Protein AF-0000000083610630 (afdb_homodimer)

Structure (mmCIF, N/CA/C/O backbone):
data_AF-0000000083610630-model_v1
#
loop_
_entity.id
_entity.type
_entity.pdbx_description
1 polymer 'Protein arginine N-methyltransferase'
#
loop_
_atom_site.group_PDB
_atom_site.id
_atom_site.type_symbol
_atom_site.label_atom_id
_atom_site.label_alt_id
_atom_site.label_comp_id
_atom_site.label_asym_id
_atom_site.label_entity_id
_atom_site.label_seq_id
_atom_site.pdbx_PDB_ins_code
_atom_site.Cartn_x
_atom_site.Cartn_y
_atom_site.Cartn_z
_atom_site.occupancy
_atom_site.B_iso_or_equiv
_atom_site.auth_seq_id
_atom_site.auth_comp_id
_atom_site.auth_asym_id
_atom_site.auth_atom_id
_atom_site.pdbx_PDB_model_num
ATOM 1 N N . MET A 1 1 ? 24.766 -18.203 -14.469 1 59.94 1 MET A N 1
ATOM 2 C CA . MET A 1 1 ? 26.031 -17.547 -14.117 1 59.94 1 MET A CA 1
ATOM 3 C C . MET A 1 1 ? 27.219 -18.344 -14.656 1 59.94 1 MET A C 1
ATOM 5 O O . MET A 1 1 ? 27.203 -19.578 -14.656 1 59.94 1 MET A O 1
ATOM 9 N N . GLU A 1 2 ? 28.125 -17.578 -15.344 1 66.38 2 GLU A N 1
ATOM 10 C CA . GLU A 1 2 ? 29.359 -18.203 -15.805 1 66.38 2 GLU A CA 1
ATOM 11 C C . GLU A 1 2 ? 30.391 -18.266 -14.688 1 66.38 2 GLU A C 1
ATOM 13 O O . GLU A 1 2 ? 30.438 -17.391 -13.82 1 66.38 2 GLU A O 1
ATOM 18 N N . ALA A 1 3 ? 31.031 -19.375 -14.641 1 68 3 ALA A N 1
ATOM 19 C CA . ALA A 1 3 ? 32.062 -19.578 -13.633 1 68 3 ALA A CA 1
ATOM 20 C C . ALA A 1 3 ? 32.969 -18.359 -13.516 1 68 3 ALA A C 1
ATOM 22 O O . ALA A 1 3 ? 33.406 -18 -12.422 1 68 3 ALA A O 1
ATOM 23 N N . LYS A 1 4 ? 33.125 -17.672 -14.602 1 73.62 4 LYS A N 1
ATOM 24 C CA . LYS A 1 4 ? 34.031 -16.531 -14.641 1 73.62 4 LYS A CA 1
ATOM 25 C C . LYS A 1 4 ? 33.469 -15.367 -13.828 1 73.62 4 LYS A C 1
ATOM 27 O O . LYS A 1 4 ? 34.219 -14.461 -13.453 1 73.62 4 LYS A O 1
ATOM 32 N N . ASN A 1 5 ? 32.281 -15.438 -13.43 1 78.62 5 ASN A N 1
ATOM 33 C CA . ASN A 1 5 ? 31.641 -14.336 -12.703 1 78.62 5 ASN A CA 1
ATOM 34 C C . ASN A 1 5 ? 31.234 -14.75 -11.297 1 78.62 5 ASN A C 1
ATOM 36 O O . ASN A 1 5 ? 30.5 -14.023 -10.617 1 78.62 5 ASN A O 1
ATOM 40 N N . LEU A 1 6 ? 31.844 -15.75 -10.812 1 90 6 LEU A N 1
ATOM 41 C CA . LEU A 1 6 ? 31.266 -16.406 -9.648 1 90 6 LEU A CA 1
ATOM 42 C C . LEU A 1 6 ? 31.922 -15.914 -8.359 1 90 6 LEU A C 1
ATOM 44 O O . LEU A 1 6 ? 31.25 -15.453 -7.445 1 90 6 LEU A O 1
ATOM 48 N N . VAL A 1 7 ? 33.25 -16 -8.312 1 96.69 7 VAL A N 1
ATOM 49 C CA . VAL A 1 7 ? 33.906 -15.812 -7.031 1 96.69 7 VAL A CA 1
ATOM 50 C C . VAL A 1 7 ? 34.688 -14.5 -7.039 1 96.69 7 VAL A C 1
ATOM 52 O O . VAL A 1 7 ? 35.531 -14.266 -7.922 1 96.69 7 VAL A O 1
ATOM 55 N N . GLY A 1 8 ? 34.375 -13.664 -6.133 1 96.81 8 GLY A N 1
ATOM 56 C CA . GLY A 1 8 ? 35.125 -12.445 -5.891 1 96.81 8 GLY A CA 1
ATOM 57 C C . GLY A 1 8 ? 36 -12.516 -4.641 1 96.81 8 GLY A C 1
ATOM 58 O O . GLY A 1 8 ? 35.906 -13.484 -3.881 1 96.81 8 GLY A O 1
ATOM 59 N N . LEU A 1 9 ? 36.906 -11.547 -4.523 1 96.31 9 LEU A N 1
ATOM 60 C CA . LEU A 1 9 ? 37.844 -11.531 -3.402 1 96.31 9 LEU A CA 1
ATOM 61 C C . LEU A 1 9 ? 37.781 -10.203 -2.656 1 96.31 9 LEU A C 1
ATOM 63 O O . LEU A 1 9 ? 37.844 -9.141 -3.273 1 96.31 9 LEU A O 1
ATOM 67 N N . ARG A 1 10 ? 37.625 -10.273 -1.38 1 96.06 10 ARG A N 1
ATOM 68 C CA . ARG A 1 10 ? 37.719 -9.094 -0.534 1 96.06 10 ARG A CA 1
ATOM 69 C C . ARG A 1 10 ? 39.156 -8.766 -0.213 1 96.06 10 ARG A C 1
ATOM 71 O O . ARG A 1 10 ? 39.844 -9.555 0.432 1 96.06 10 ARG A O 1
ATOM 78 N N . LEU A 1 11 ? 39.625 -7.625 -0.681 1 92.12 11 LEU A N 1
ATOM 79 C CA . LEU A 1 11 ? 41 -7.195 -0.423 1 92.12 11 LEU A CA 1
ATOM 80 C C . LEU A 1 11 ? 41.062 -6.387 0.868 1 92.12 11 LEU A C 1
ATOM 82 O O . LEU A 1 11 ? 40.406 -5.363 1.009 1 92.12 11 LEU A O 1
ATOM 86 N N . GLN A 1 12 ? 41.75 -7.016 1.717 1 81.81 12 GLN A N 1
ATOM 87 C CA . GLN A 1 12 ? 41.969 -6.285 2.961 1 81.81 12 GLN A CA 1
ATOM 88 C C . GLN A 1 12 ? 43.344 -5.641 2.992 1 81.81 12 GLN A C 1
ATOM 90 O O . GLN A 1 12 ? 44.344 -6.234 2.529 1 81.81 12 GLN A O 1
ATOM 95 N N . ASN A 1 13 ? 43.656 -4.555 3.416 1 75.31 13 ASN A N 1
ATOM 96 C CA . ASN A 1 13 ? 44.938 -3.859 3.578 1 75.31 13 ASN A CA 1
ATOM 97 C C . ASN A 1 13 ? 45.688 -3.771 2.26 1 75.31 13 ASN A C 1
ATOM 99 O O . ASN A 1 13 ? 46.875 -4.141 2.189 1 75.31 13 ASN A O 1
ATOM 103 N N . CYS A 1 14 ? 45.031 -3.4 1.281 1 74.06 14 CYS A N 1
ATOM 104 C CA . CYS A 1 14 ? 45.562 -3.311 -0.075 1 74.06 14 CYS A CA 1
ATOM 105 C C . CYS A 1 14 ? 46.438 -2.078 -0.238 1 74.06 14 CYS A C 1
ATOM 107 O O . CYS A 1 14 ? 46.031 -0.97 0.118 1 74.06 14 CYS A O 1
ATOM 109 N N . GLU A 1 15 ? 47.75 -2.279 -0.608 1 75.31 15 GLU A N 1
ATOM 110 C CA . GLU A 1 15 ? 48.625 -1.143 -0.846 1 75.31 15 GLU A CA 1
ATOM 111 C C . GLU A 1 15 ? 48.375 -0.514 -2.211 1 75.31 15 GLU A C 1
ATOM 113 O O . GLU A 1 15 ? 48.344 0.712 -2.342 1 75.31 15 GLU A O 1
ATOM 118 N N . SER A 1 16 ? 48.188 -1.403 -3.232 1 81.06 16 SER A N 1
ATOM 119 C CA . SER A 1 16 ? 47.875 -0.95 -4.586 1 81.06 16 SER A CA 1
ATOM 120 C C . SER A 1 16 ? 46.719 -1.754 -5.195 1 81.06 16 SER A C 1
ATOM 122 O O . SER A 1 16 ? 46.875 -2.957 -5.426 1 81.06 16 SER A O 1
ATOM 124 N N . LEU A 1 17 ? 45.719 -1.079 -5.477 1 84.19 17 LEU A N 1
ATOM 125 C CA . LEU A 1 17 ? 44.531 -1.744 -6.027 1 84.19 17 LEU A CA 1
ATOM 126 C C . LEU A 1 17 ? 44.844 -2.355 -7.387 1 84.19 17 LEU A C 1
ATOM 128 O O . LEU A 1 17 ? 44.438 -3.479 -7.68 1 84.19 17 LEU A O 1
ATOM 132 N N . HIS A 1 18 ? 45.594 -1.58 -8.148 1 83.31 18 HIS A N 1
ATOM 133 C CA . HIS A 1 18 ? 45.906 -2.047 -9.492 1 83.31 18 HIS A CA 1
ATOM 134 C C . HIS A 1 18 ? 46.656 -3.361 -9.461 1 83.31 18 HIS A C 1
ATOM 136 O O . HIS A 1 18 ? 46.312 -4.309 -10.172 1 83.31 18 HIS A O 1
ATOM 142 N N . ASN A 1 19 ? 47.625 -3.377 -8.672 1 84.44 19 ASN A N 1
ATOM 143 C CA . ASN A 1 19 ? 48.469 -4.57 -8.57 1 84.44 19 ASN A CA 1
ATOM 144 C C . ASN A 1 19 ? 47.688 -5.754 -8.016 1 84.44 19 ASN A C 1
ATOM 146 O O . ASN A 1 19 ? 47.781 -6.867 -8.531 1 84.44 19 ASN A O 1
ATOM 150 N N . GLN A 1 20 ? 47.031 -5.465 -7 1 87.56 20 GLN A N 1
ATOM 151 C CA . GLN A 1 20 ? 46.281 -6.543 -6.352 1 87.56 20 GLN A CA 1
ATOM 152 C C . GLN A 1 20 ? 45.156 -7.059 -7.254 1 87.56 20 GLN A C 1
ATOM 154 O O . GLN A 1 20 ? 44.844 -8.25 -7.238 1 87.56 20 GLN A O 1
ATOM 159 N N . PHE A 1 21 ? 44.594 -6.191 -7.98 1 87.75 21 PHE A N 1
ATOM 160 C CA . PHE A 1 21 ? 43.562 -6.598 -8.922 1 87.75 21 PHE A CA 1
ATOM 161 C C . PHE A 1 21 ? 44.125 -7.527 -9.992 1 87.75 21 PHE A C 1
ATOM 163 O O . PHE A 1 21 ? 43.531 -8.531 -10.344 1 87.75 21 PHE A O 1
ATOM 170 N N . GLN A 1 22 ? 45.25 -7.129 -10.523 1 86.25 22 GLN A N 1
ATOM 171 C CA . GLN A 1 22 ? 45.875 -7.945 -11.547 1 86.25 22 GLN A CA 1
ATOM 172 C C . GLN A 1 22 ? 46.219 -9.336 -11.008 1 86.25 22 GLN A C 1
ATOM 174 O O . GLN A 1 22 ? 46 -10.336 -11.695 1 86.25 22 GLN A O 1
ATOM 179 N N . ILE A 1 23 ? 46.688 -9.336 -9.812 1 88.38 23 ILE A N 1
ATOM 180 C CA . ILE A 1 23 ? 47.031 -10.609 -9.18 1 88.38 23 ILE A CA 1
ATOM 181 C C . ILE A 1 23 ? 45.781 -11.453 -9.008 1 88.38 23 ILE A C 1
ATOM 183 O O . ILE A 1 23 ? 45.781 -12.648 -9.312 1 88.38 23 ILE A O 1
ATOM 187 N N . SER A 1 24 ? 44.781 -10.805 -8.516 1 90.5 24 SER A N 1
ATOM 188 C CA . SER A 1 24 ? 43.5 -11.5 -8.258 1 90.5 24 SER A CA 1
ATOM 189 C C . SER A 1 24 ? 42.875 -11.992 -9.562 1 90.5 24 SER A C 1
ATOM 191 O O . SER A 1 24 ? 42.344 -13.102 -9.617 1 90.5 24 SER A O 1
ATOM 193 N N . SER A 1 25 ? 42.969 -11.156 -10.562 1 89.5 25 SER A N 1
ATOM 194 C CA . SER A 1 25 ? 42.406 -11.523 -11.867 1 89.5 25 SER A CA 1
ATOM 195 C C . SER A 1 25 ? 43.156 -12.711 -12.469 1 89.5 25 SER A C 1
ATOM 197 O O . SER A 1 25 ? 42.562 -13.609 -13.047 1 89.5 25 SER A O 1
ATOM 199 N N . LYS A 1 26 ? 44.406 -12.625 -12.359 1 90.25 26 LYS A N 1
ATOM 200 C CA . LYS A 1 26 ? 45.219 -13.719 -12.859 1 90.25 26 LYS A CA 1
ATOM 201 C C . LYS A 1 26 ? 44.938 -15.016 -12.102 1 90.25 26 LYS A C 1
ATOM 203 O O . LYS A 1 26 ? 45.031 -16.094 -12.672 1 90.25 26 LYS A O 1
ATOM 208 N N . ALA A 1 27 ? 44.656 -14.836 -10.859 1 91.75 27 ALA A N 1
ATOM 209 C CA . ALA A 1 27 ? 44.344 -15.992 -10.031 1 91.75 27 ALA A CA 1
ATOM 210 C C . ALA A 1 27 ? 42.938 -16.5 -10.328 1 91.75 27 ALA A C 1
ATOM 212 O O . ALA A 1 27 ? 42.5 -17.531 -9.789 1 91.75 27 ALA A O 1
ATOM 213 N N . GLY A 1 28 ? 42.188 -15.789 -11.133 1 92.31 28 GLY A N 1
ATOM 214 C CA . GLY A 1 28 ? 40.906 -16.281 -11.609 1 92.31 28 GLY A CA 1
ATOM 215 C C . GLY A 1 28 ? 39.719 -15.688 -10.883 1 92.31 28 GLY A C 1
ATOM 216 O O . GLY A 1 28 ? 38.562 -16.094 -11.094 1 92.31 28 GLY A O 1
ATOM 217 N N . PHE A 1 29 ? 39.875 -14.75 -10 1 95.12 29 PHE A N 1
ATOM 218 C CA . PHE A 1 29 ? 38.781 -14.109 -9.297 1 95.12 29 PHE A CA 1
ATOM 219 C C . PHE A 1 29 ? 38.031 -13.156 -10.219 1 95.12 29 PHE A C 1
ATOM 221 O O . PHE A 1 29 ? 38.625 -12.461 -11.039 1 95.12 29 PHE A O 1
ATOM 228 N N . SER A 1 30 ? 36.719 -13.125 -10.117 1 93.81 30 SER A N 1
ATOM 229 C CA . SER A 1 30 ? 35.812 -12.398 -11.023 1 93.81 30 SER A CA 1
ATOM 230 C C . SER A 1 30 ? 35.781 -10.914 -10.672 1 93.81 30 SER A C 1
ATOM 232 O O . SER A 1 30 ? 35.562 -10.07 -11.547 1 93.81 30 SER A O 1
ATOM 234 N N . PHE A 1 31 ? 35.875 -10.594 -9.453 1 94.62 31 PHE A N 1
ATOM 235 C CA . PHE A 1 31 ? 35.812 -9.219 -8.984 1 94.62 31 PHE A CA 1
ATOM 236 C C . PHE A 1 31 ? 36.5 -9.07 -7.641 1 94.62 31 PHE A C 1
ATOM 238 O O . PHE A 1 31 ? 36.875 -10.062 -7.008 1 94.62 31 PHE A O 1
ATOM 245 N N . VAL A 1 32 ? 36.75 -7.82 -7.266 1 94.44 32 VAL A N 1
ATOM 246 C CA . VAL A 1 32 ? 37.438 -7.57 -5.996 1 94.44 32 VAL A CA 1
ATOM 247 C C . VAL A 1 32 ? 36.625 -6.551 -5.18 1 94.44 32 VAL A C 1
ATOM 249 O O . VAL A 1 32 ? 36 -5.664 -5.742 1 94.44 32 VAL A O 1
ATOM 252 N N . GLY A 1 33 ? 36.594 -6.781 -3.867 1 95.62 33 GLY A N 1
ATOM 253 C CA . GLY A 1 33 ? 36.094 -5.793 -2.926 1 95.62 33 GLY A CA 1
ATOM 254 C C . GLY A 1 33 ? 37.188 -5.016 -2.23 1 95.62 33 GLY A C 1
ATOM 255 O O . GLY A 1 33 ? 38.156 -5.605 -1.725 1 95.62 33 GLY A O 1
ATOM 256 N N . VAL A 1 34 ? 37.062 -3.727 -2.248 1 94.12 34 VAL A N 1
ATOM 257 C CA . VAL A 1 34 ? 38.125 -2.9 -1.669 1 94.12 34 VAL A CA 1
ATOM 258 C C . VAL A 1 34 ? 37.5 -1.755 -0.872 1 94.12 34 VAL A C 1
ATOM 260 O O . VAL A 1 34 ? 36.375 -1.317 -1.165 1 94.12 34 VAL A O 1
ATOM 263 N N . ASP A 1 35 ? 38.219 -1.295 0.152 1 94.38 35 ASP A N 1
ATOM 264 C CA . ASP A 1 35 ? 37.781 -0.129 0.909 1 94.38 35 ASP A CA 1
ATOM 265 C C . ASP A 1 35 ? 37.844 1.14 0.063 1 94.38 35 ASP A C 1
ATOM 267 O O . ASP A 1 35 ? 38.875 1.388 -0.599 1 94.38 35 ASP A O 1
ATOM 271 N N . LEU A 1 36 ? 36.844 1.922 0.086 1 93.31 36 LEU A N 1
ATOM 272 C CA . LEU A 1 36 ? 36.812 3.164 -0.677 1 93.31 36 LEU A CA 1
ATOM 273 C C . LEU A 1 36 ? 37.75 4.195 -0.065 1 93.31 36 LEU A C 1
ATOM 275 O O . LEU A 1 36 ? 38.375 4.98 -0.785 1 93.31 36 LEU A O 1
ATOM 279 N N . PHE A 1 37 ? 37.781 4.207 1.261 1 93.12 37 PHE A N 1
ATOM 280 C CA . PHE A 1 37 ? 38.594 5.141 2.02 1 93.12 37 PHE A CA 1
ATOM 281 C C . PHE A 1 37 ? 39.5 4.391 3.002 1 93.12 37 PHE A C 1
ATOM 283 O O . PHE A 1 37 ? 39.188 3.262 3.391 1 93.12 37 PHE A O 1
ATOM 290 N N . PRO A 1 38 ? 40.594 5.031 3.334 1 88.56 38 PRO A N 1
ATOM 291 C CA . PRO A 1 38 ? 41.5 4.355 4.262 1 88.56 38 PRO A CA 1
ATOM 292 C C . PRO A 1 38 ? 40.906 4.18 5.652 1 88.56 38 PRO A C 1
ATOM 294 O O . PRO A 1 38 ? 40.031 4.957 6.059 1 88.56 38 PRO A O 1
ATOM 297 N N . ALA A 1 39 ? 41.438 3.148 6.285 1 84.81 39 ALA A N 1
ATOM 298 C CA . ALA A 1 39 ? 41 2.934 7.668 1 84.81 39 ALA A CA 1
ATOM 299 C C . ALA A 1 39 ? 41.5 4.07 8.57 1 84.81 39 ALA A C 1
ATOM 301 O O . ALA A 1 39 ? 42.594 4.566 8.414 1 84.81 39 ALA A O 1
ATOM 302 N N . CYS A 1 40 ? 40.531 4.57 9.289 1 80.38 40 CYS A N 1
ATOM 303 C CA . CYS A 1 40 ? 40.875 5.656 10.195 1 80.38 40 CYS A CA 1
ATOM 304 C C . CYS A 1 40 ? 41.219 5.125 11.578 1 80.38 40 CYS A C 1
ATOM 306 O O . CYS A 1 40 ? 40.5 4.289 12.125 1 80.38 40 CYS A O 1
ATOM 308 N N . LYS A 1 41 ? 42.438 5.48 12.094 1 74.62 41 LYS A N 1
ATOM 309 C CA . LYS A 1 41 ? 42.812 5.125 13.461 1 74.62 41 LYS A CA 1
ATOM 310 C C . LYS A 1 41 ? 41.844 5.75 14.469 1 74.62 41 LYS A C 1
ATOM 312 O O . LYS A 1 41 ? 41.406 5.09 15.414 1 74.62 41 LYS A O 1
ATOM 317 N N . ASN A 1 42 ? 41.531 7.055 14.211 1 80.69 42 ASN A N 1
ATOM 318 C CA . ASN A 1 42 ? 40.594 7.785 15.039 1 80.69 42 ASN A CA 1
ATOM 319 C C . ASN A 1 42 ? 39.344 8.195 14.258 1 80.69 42 ASN A C 1
ATOM 321 O O . ASN A 1 42 ? 39.469 8.656 13.117 1 80.69 42 ASN A O 1
ATOM 325 N N . LYS A 1 43 ? 38.25 7.949 14.812 1 87.62 43 LYS A N 1
ATOM 326 C CA . LYS A 1 43 ? 37 8.359 14.18 1 87.62 43 LYS A CA 1
ATOM 327 C C . LYS A 1 43 ? 36.969 9.875 13.969 1 87.62 43 LYS A C 1
ATOM 329 O O . LYS A 1 43 ? 37.312 10.641 14.883 1 87.62 43 LYS A O 1
ATOM 334 N N . PRO A 1 44 ? 36.625 10.195 12.758 1 91.56 44 PRO A N 1
ATOM 335 C CA . PRO A 1 44 ? 36.5 11.633 12.531 1 91.56 44 PRO A CA 1
ATOM 336 C C . PRO A 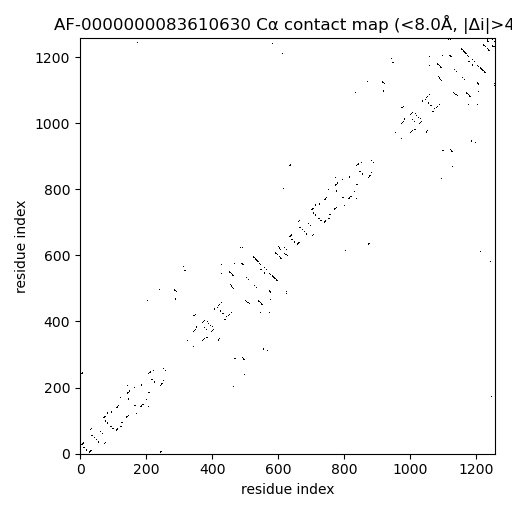1 44 ? 35.5 12.297 13.469 1 91.56 44 PRO A C 1
ATOM 338 O O . PRO A 1 44 ? 34.469 11.703 13.797 1 91.56 44 PRO A O 1
ATOM 341 N N . LYS A 1 45 ? 35.812 13.539 13.828 1 89.5 45 LYS A N 1
ATOM 342 C CA . LYS A 1 45 ? 34.969 14.211 14.828 1 89.5 45 LYS A CA 1
ATOM 343 C C . LYS A 1 45 ? 34.312 15.445 14.234 1 89.5 45 LYS A C 1
ATOM 345 O O . LYS A 1 45 ? 33.469 16.078 14.891 1 89.5 45 LYS A O 1
ATOM 350 N N . SER A 1 46 ? 34.688 15.758 13.016 1 90.06 46 SER A N 1
ATOM 351 C CA . SER A 1 46 ? 34.094 16.938 12.398 1 90.06 46 SER A CA 1
ATOM 352 C C . SER A 1 46 ? 33.906 16.75 10.898 1 90.06 46 SER A C 1
ATOM 354 O O . SER A 1 46 ? 34.531 15.852 10.297 1 90.06 46 SER A O 1
ATOM 356 N N . CYS A 1 47 ? 33.062 17.547 10.305 1 90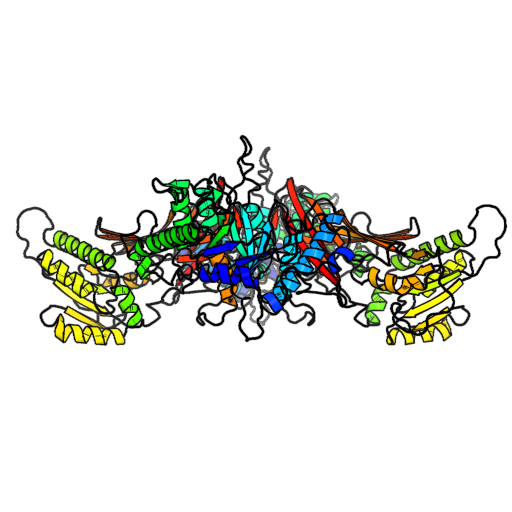.81 47 CYS A N 1
ATOM 357 C CA . CYS A 1 47 ? 32.844 17.516 8.859 1 90.81 47 CYS A CA 1
ATOM 358 C C . CYS A 1 47 ? 34.094 17.891 8.094 1 90.81 47 CYS A C 1
ATOM 360 O O . CYS A 1 47 ? 34.375 17.359 7.016 1 90.81 47 CYS A O 1
ATOM 362 N N . GLN A 1 48 ? 34.875 18.812 8.633 1 91.31 48 GLN A N 1
ATOM 363 C CA . GLN A 1 48 ? 36.094 19.234 7.996 1 91.31 48 GLN A CA 1
ATOM 364 C C . GLN A 1 48 ? 37.094 18.062 7.871 1 91.31 48 GLN A C 1
ATOM 366 O O . GLN A 1 48 ? 37.75 17.906 6.84 1 91.31 48 GLN A O 1
ATOM 371 N N . GLU A 1 49 ? 37.125 17.312 8.93 1 92.88 49 GLU A N 1
ATOM 372 C CA . GLU A 1 49 ? 38 16.141 8.891 1 92.88 49 GLU A CA 1
ATOM 373 C C . GLU A 1 49 ? 37.562 15.18 7.785 1 92.88 49 GLU A C 1
ATOM 375 O O . GLU A 1 49 ? 38.375 14.547 7.133 1 92.88 49 GLU A O 1
ATOM 380 N N . ILE A 1 50 ? 36.281 15.039 7.609 1 94.12 50 ILE A N 1
ATOM 381 C CA . ILE A 1 50 ? 35.719 14.18 6.566 1 94.12 50 ILE A CA 1
ATOM 382 C C . ILE A 1 50 ? 36.094 14.742 5.195 1 94.12 50 ILE A C 1
ATOM 384 O O . ILE A 1 50 ? 36.5 14 4.297 1 94.12 50 ILE A O 1
ATOM 388 N N . ASP A 1 51 ? 35.906 16.031 5.055 1 93.5 51 ASP A N 1
ATOM 389 C CA . ASP A 1 51 ? 36.219 16.688 3.783 1 93.5 51 ASP A CA 1
ATOM 390 C C . ASP A 1 51 ? 37.656 16.5 3.395 1 93.5 51 ASP A C 1
ATOM 392 O O . ASP A 1 51 ? 38 16.375 2.211 1 93.5 51 ASP A O 1
ATOM 396 N N . ASP A 1 52 ? 38.5 16.391 4.363 1 92.69 52 ASP A N 1
ATOM 397 C CA . ASP A 1 52 ? 39.938 16.297 4.125 1 92.69 52 ASP A CA 1
ATOM 398 C C . ASP A 1 52 ? 40.375 14.859 3.832 1 92.69 52 ASP A C 1
ATOM 400 O O . ASP A 1 52 ? 41.469 14.617 3.342 1 92.69 52 ASP A O 1
ATOM 404 N N . LEU A 1 53 ? 39.531 13.992 4.168 1 92 53 LEU A N 1
ATOM 405 C CA . LEU A 1 53 ? 39.844 12.594 3.916 1 92 53 LEU A CA 1
ATOM 406 C C . LEU A 1 53 ? 39.938 12.32 2.418 1 92 53 LEU A C 1
ATOM 408 O O . LEU A 1 53 ? 39.031 12.688 1.662 1 92 53 LEU A O 1
ATOM 412 N N . LEU A 1 54 ? 41.031 11.695 1.987 1 91.31 54 LEU A N 1
ATOM 413 C CA . LEU A 1 54 ? 41.188 11.305 0.591 1 91.31 54 LEU A CA 1
ATOM 414 C C . LEU A 1 54 ? 40.844 9.836 0.389 1 91.31 54 LEU A C 1
ATOM 416 O O . LEU A 1 54 ? 41.094 9.008 1.261 1 91.31 54 LEU A O 1
ATOM 420 N N . PRO A 1 55 ? 40.25 9.586 -0.723 1 92.06 55 PRO A N 1
ATOM 421 C CA . PRO A 1 55 ? 39.906 8.188 -0.989 1 92.06 55 PRO A CA 1
ATOM 422 C C . PRO A 1 55 ? 41.125 7.297 -1.183 1 92.06 55 PRO A C 1
ATOM 424 O O . PRO A 1 55 ? 42.188 7.777 -1.603 1 92.06 55 PRO A O 1
ATOM 427 N N . PHE A 1 56 ? 40.969 6.109 -0.833 1 90.06 56 PHE A N 1
ATOM 428 C CA . PHE A 1 56 ? 42 5.094 -1.085 1 90.06 56 PHE A CA 1
ATOM 429 C C . PHE A 1 56 ? 42 4.68 -2.551 1 90.06 56 PHE A C 1
ATOM 431 O O . PHE A 1 56 ? 43.062 4.508 -3.154 1 90.06 56 PHE A O 1
ATOM 438 N N . VAL A 1 57 ? 40.812 4.539 -3.084 1 86.75 57 VAL A N 1
ATOM 439 C CA . VAL A 1 57 ? 40.625 4.191 -4.488 1 86.75 57 VAL A CA 1
ATOM 440 C C . VAL A 1 57 ? 40.406 5.461 -5.309 1 86.75 57 VAL A C 1
ATOM 442 O O . VAL A 1 57 ? 39.406 6.152 -5.145 1 86.75 57 VAL A O 1
ATOM 445 N N . GLY A 1 58 ? 41.344 5.746 -6.117 1 83.81 58 GLY A N 1
ATOM 446 C CA . GLY A 1 58 ? 41.188 6.902 -6.988 1 83.81 58 GLY A CA 1
ATOM 447 C C . GLY A 1 58 ? 40.656 6.555 -8.367 1 83.81 58 GLY A C 1
ATOM 448 O O . GLY A 1 58 ? 40.531 5.375 -8.711 1 83.81 58 GLY A O 1
ATOM 449 N N . SER A 1 59 ? 40.344 7.555 -9.133 1 83.75 59 SER A N 1
ATOM 450 C CA . SER A 1 59 ? 39.844 7.371 -10.492 1 83.75 59 SER A CA 1
ATOM 451 C C . SER A 1 59 ? 40.875 6.668 -11.359 1 83.75 59 SER A C 1
ATOM 453 O O . SER A 1 59 ? 40.531 5.848 -12.211 1 83.75 59 SER A O 1
ATOM 455 N N . VAL A 1 60 ? 42.062 6.895 -11.07 1 79.56 60 VAL A N 1
ATOM 456 C CA . VAL A 1 60 ? 43.125 6.348 -11.867 1 79.56 60 VAL A CA 1
ATOM 457 C C . VAL A 1 60 ? 43.312 4.859 -11.57 1 79.56 60 VAL A C 1
ATOM 459 O O . VAL A 1 60 ? 43.812 4.102 -12.398 1 79.56 60 VAL A O 1
ATOM 462 N N . ASP A 1 61 ? 42.906 4.504 -10.406 1 81.56 61 ASP A N 1
ATOM 463 C CA . ASP A 1 61 ? 43.031 3.107 -10 1 81.56 61 ASP A CA 1
ATOM 464 C C . ASP A 1 61 ? 41.969 2.242 -10.695 1 81.56 61 ASP A C 1
ATOM 466 O O . ASP A 1 61 ? 42.156 1.035 -10.852 1 81.56 61 ASP A O 1
ATOM 470 N N . VAL A 1 62 ? 40.906 2.863 -11.109 1 83.56 62 VAL A N 1
ATOM 471 C CA . VAL A 1 62 ? 39.781 2.092 -11.641 1 83.56 62 VAL A CA 1
ATOM 472 C C . VAL A 1 62 ? 39.688 2.305 -13.156 1 83.56 62 VAL A C 1
ATOM 474 O O . VAL A 1 62 ? 39.281 1.4 -13.891 1 83.56 62 VAL A O 1
ATOM 477 N N . HIS A 1 63 ? 40 3.471 -13.578 1 79.31 63 HIS A N 1
ATOM 478 C CA . HIS A 1 63 ? 40 3.801 -15 1 79.31 63 HIS A CA 1
ATOM 479 C C . HIS A 1 63 ? 41.438 4 -15.508 1 79.31 63 HIS A C 1
ATOM 481 O O . HIS A 1 63 ? 42.125 4.918 -15.07 1 79.31 63 HIS A O 1
ATOM 487 N N . PHE A 1 64 ? 41.688 3.107 -16.422 1 73.94 64 PHE A N 1
ATOM 488 C CA . PHE A 1 64 ? 43.062 3.127 -16.906 1 73.94 64 PHE A CA 1
ATOM 489 C C . PHE A 1 64 ? 43.188 4.035 -18.125 1 73.94 64 PHE A C 1
ATOM 491 O O . PHE A 1 64 ? 42.188 4.328 -18.797 1 73.94 64 PHE A O 1
ATOM 498 N N . GLU A 1 65 ? 44.375 4.445 -18.281 1 68.25 65 GLU A N 1
ATOM 499 C CA . GLU A 1 65 ? 44.688 5.348 -19.391 1 68.25 65 GLU A CA 1
ATOM 500 C C . GLU A 1 65 ? 44.438 4.684 -20.734 1 68.25 65 GLU A C 1
ATOM 502 O O . GLU A 1 65 ? 44.094 5.359 -21.719 1 68.25 65 GLU A O 1
ATOM 507 N N . ASN A 1 66 ? 44.531 3.387 -20.797 1 69.38 66 ASN A N 1
ATOM 508 C CA . ASN A 1 66 ? 44.344 2.688 -22.062 1 69.38 66 ASN A CA 1
ATOM 509 C C . ASN A 1 66 ? 42.875 2.42 -22.375 1 69.38 66 ASN A C 1
ATOM 511 O O . ASN A 1 66 ? 42.562 1.688 -23.312 1 69.38 66 ASN A O 1
ATOM 515 N N . GLY A 1 67 ? 42 3 -21.578 1 71.56 67 GLY A N 1
ATOM 516 C CA . GLY A 1 67 ? 40.562 2.848 -21.859 1 71.56 67 GLY A CA 1
ATOM 517 C C . GLY A 1 67 ? 39.938 1.679 -21.125 1 71.56 67 GLY A C 1
ATOM 518 O O . GLY A 1 67 ? 38.719 1.559 -21.062 1 71.56 67 GLY A O 1
ATOM 519 N N . LEU A 1 68 ? 40.875 0.877 -20.625 1 74.31 68 LEU A N 1
ATOM 520 C CA . LEU A 1 68 ? 40.344 -0.255 -19.875 1 74.31 68 LEU A CA 1
ATOM 521 C C . LEU A 1 68 ? 39.906 0.18 -18.484 1 74.31 68 LEU A C 1
ATOM 523 O O . LEU A 1 68 ? 40.406 1.157 -17.938 1 74.31 68 LEU A O 1
ATOM 527 N N . SER A 1 69 ? 38.75 -0.361 -18.016 1 82.81 69 SER A N 1
ATOM 528 C CA . SER A 1 69 ? 38.25 -0.007 -16.703 1 82.81 69 SER A CA 1
ATOM 529 C C . SER A 1 69 ? 37.938 -1.252 -15.867 1 82.81 69 SER A C 1
ATOM 531 O O . SER A 1 69 ? 37.5 -2.27 -16.391 1 82.81 69 SER A O 1
ATOM 533 N N . MET A 1 70 ? 38.406 -1.157 -14.703 1 86.25 70 MET A N 1
ATOM 534 C CA . MET A 1 70 ? 38.094 -2.246 -13.781 1 86.25 70 MET A CA 1
ATOM 535 C C . MET A 1 70 ? 36.906 -1.901 -12.898 1 86.25 70 MET A C 1
ATOM 537 O O . MET A 1 70 ? 36.625 -2.59 -11.914 1 86.25 70 MET A O 1
ATOM 541 N N . SER A 1 71 ? 36.25 -0.839 -13.141 1 86.62 71 SER A N 1
ATOM 542 C CA . SER A 1 71 ? 35.125 -0.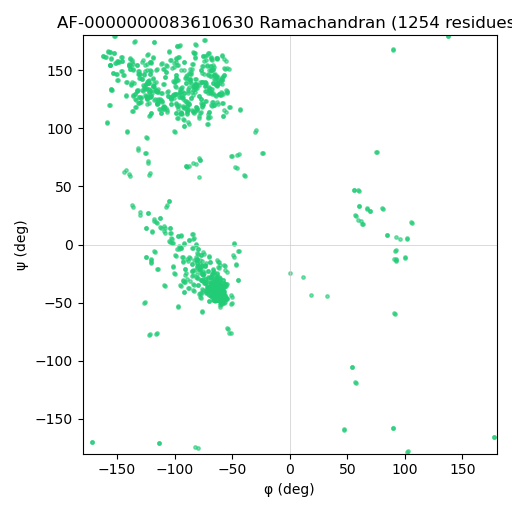373 -12.352 1 86.62 71 SER A CA 1
ATOM 543 C C . SER A 1 71 ? 34.031 -1.429 -12.281 1 86.62 71 SER A C 1
ATOM 545 O O . SER A 1 71 ? 33.438 -1.656 -11.219 1 86.62 71 SER A O 1
ATOM 547 N N . GLU A 1 72 ? 33.875 -2.152 -13.312 1 87.75 72 GLU A N 1
ATOM 548 C CA . GLU A 1 72 ? 32.812 -3.135 -13.398 1 87.75 72 GLU A CA 1
ATOM 549 C C . GLU A 1 72 ? 33.125 -4.383 -12.586 1 87.75 72 GLU A C 1
ATOM 551 O O . GLU A 1 72 ? 32.25 -5.199 -12.312 1 87.75 72 GLU A O 1
ATOM 556 N N . CYS A 1 73 ? 34.375 -4.512 -12.188 1 91.56 73 CYS A N 1
ATOM 557 C CA . CYS A 1 73 ? 34.781 -5.676 -11.422 1 91.56 73 CYS A CA 1
ATOM 558 C C . CYS A 1 73 ? 35.219 -5.273 -10.016 1 91.56 73 CYS A C 1
ATOM 560 O O . CYS A 1 73 ? 36 -5.996 -9.375 1 91.56 73 CYS A O 1
ATOM 562 N N . THR A 1 74 ? 34.812 -4.121 -9.641 1 93.06 74 THR A N 1
ATOM 563 C CA . THR A 1 74 ? 35.219 -3.635 -8.328 1 93.06 74 THR A CA 1
ATOM 564 C C . THR A 1 74 ? 34 -3.295 -7.473 1 93.06 74 THR A C 1
ATOM 566 O O . THR A 1 74 ? 33.094 -2.604 -7.93 1 93.06 74 THR A O 1
ATOM 569 N N . VAL A 1 75 ? 33.969 -3.842 -6.289 1 95.88 75 VAL A N 1
ATOM 570 C CA . VAL A 1 75 ? 32.969 -3.492 -5.289 1 95.88 75 VAL A CA 1
ATOM 571 C C . VAL A 1 75 ? 33.594 -2.57 -4.238 1 95.88 75 VAL A C 1
ATOM 573 O O . VAL A 1 75 ? 34.625 -2.891 -3.66 1 95.88 75 VAL A O 1
ATOM 576 N N . GLY A 1 76 ? 32.969 -1.426 -4.043 1 96.06 76 GLY A N 1
ATOM 577 C CA . GLY A 1 76 ? 33.469 -0.48 -3.059 1 96.06 76 GLY A CA 1
ATOM 578 C C . GLY A 1 76 ? 32.875 -0.678 -1.679 1 96.06 76 GLY A C 1
ATOM 579 O O . GLY A 1 76 ? 31.656 -0.648 -1.52 1 96.06 76 GLY A O 1
ATOM 580 N N . TYR A 1 77 ? 33.75 -0.874 -0.68 1 96.69 77 TYR A N 1
ATOM 581 C CA . TYR A 1 77 ? 33.312 -1.041 0.707 1 96.69 77 TYR A CA 1
ATOM 582 C C . TYR A 1 77 ? 33.375 0.285 1.456 1 96.69 77 TYR A C 1
ATOM 584 O O . TYR A 1 77 ? 34.406 0.955 1.474 1 96.69 77 TYR A O 1
ATOM 592 N N . THR A 1 78 ? 32.25 0.651 2.07 1 96.69 78 THR A N 1
ATOM 593 C CA . THR A 1 78 ? 32.219 1.866 2.877 1 96.69 78 THR A CA 1
ATOM 594 C C . THR A 1 78 ? 33 1.67 4.184 1 96.69 78 THR A C 1
ATOM 596 O O . THR A 1 78 ? 33.219 0.537 4.609 1 96.69 78 THR A O 1
ATOM 599 N N . SER A 1 79 ? 33.312 2.789 4.785 1 95.38 79 SER A N 1
ATOM 600 C CA . SER A 1 79 ? 34.125 2.74 5.996 1 95.38 79 SER A CA 1
ATOM 601 C C . SER A 1 79 ? 33.406 2.043 7.133 1 95.38 79 SER A C 1
ATOM 603 O O . SER A 1 79 ? 32.219 2.291 7.352 1 95.38 79 SER A O 1
ATOM 605 N N . GLY A 1 80 ? 34.125 1.21 7.879 1 92.56 80 GLY A N 1
ATOM 606 C CA . GLY A 1 80 ? 33.531 0.375 8.914 1 92.56 80 GLY A CA 1
ATOM 607 C C . GLY A 1 80 ? 33.062 1.164 10.125 1 92.56 80 GLY A C 1
ATOM 608 O O . GLY A 1 80 ? 32.188 0.707 10.867 1 92.56 80 GLY A O 1
ATOM 609 N N . TRP A 1 81 ? 33.594 2.324 10.352 1 94.19 81 TRP A N 1
ATOM 610 C CA . TRP A 1 81 ? 33.281 3.111 11.531 1 94.19 81 TRP A CA 1
ATOM 611 C C . TRP A 1 81 ? 31.953 3.855 11.336 1 94.19 81 TRP A C 1
ATOM 613 O O . TRP A 1 81 ? 31.375 4.371 12.297 1 94.19 81 TRP A O 1
ATOM 623 N N . ILE A 1 82 ? 31.438 3.986 10.125 1 96.31 82 ILE A N 1
ATOM 624 C CA . ILE A 1 82 ? 30.234 4.742 9.812 1 96.31 82 ILE A CA 1
ATOM 625 C C . ILE A 1 82 ? 29.016 4.055 10.422 1 96.31 82 ILE A C 1
ATOM 627 O O . ILE A 1 82 ? 28.781 2.865 10.188 1 96.31 82 ILE A O 1
ATOM 631 N N . ASP A 1 83 ? 28.312 4.758 11.219 1 96.31 83 ASP A N 1
ATOM 632 C CA . ASP A 1 83 ? 27.047 4.32 11.812 1 96.31 83 ASP A CA 1
ATOM 633 C C . ASP A 1 83 ? 26.047 5.473 11.883 1 96.31 83 ASP A C 1
ATOM 635 O O . ASP A 1 83 ? 25.984 6.195 12.883 1 96.31 83 ASP A O 1
ATOM 639 N N . CYS A 1 84 ? 25.188 5.512 10.922 1 97 84 CYS A N 1
ATOM 640 C CA . CYS A 1 84 ? 24.25 6.613 10.797 1 97 84 CYS A CA 1
ATOM 641 C C . CYS A 1 84 ? 23.25 6.617 11.961 1 97 84 CYS A C 1
ATOM 643 O O . CYS A 1 84 ? 22.672 7.652 12.273 1 97 84 CYS A O 1
ATOM 645 N N . ASP A 1 85 ? 23.047 5.484 12.578 1 97 85 ASP A N 1
ATOM 646 C CA . ASP A 1 85 ? 22 5.359 13.586 1 97 85 ASP A CA 1
ATOM 647 C C . ASP A 1 85 ? 22.594 5.145 14.977 1 97 85 ASP A C 1
ATOM 649 O O . ASP A 1 85 ? 21.938 4.609 15.867 1 97 85 ASP A O 1
ATOM 653 N N . CYS A 1 86 ? 23.828 5.574 15.102 1 94.06 86 CYS A N 1
ATOM 654 C CA . CYS A 1 86 ? 24.484 5.555 16.406 1 94.06 86 CYS A CA 1
ATOM 655 C C . CYS A 1 86 ? 23.703 6.406 17.422 1 94.06 86 CYS A C 1
ATOM 657 O O . CYS A 1 86 ? 23.203 7.48 17.062 1 94.06 86 CYS A O 1
ATOM 659 N N . PRO A 1 87 ? 23.609 5.98 18.688 1 92.75 87 PRO A N 1
ATOM 660 C CA . PRO A 1 87 ? 22.906 6.773 19.703 1 92.75 87 PRO A CA 1
ATOM 661 C C . PRO A 1 87 ? 23.578 8.125 19.969 1 92.75 87 PRO A C 1
ATOM 663 O O . PRO A 1 87 ? 22.891 9.086 20.328 1 92.75 87 PRO A O 1
ATOM 666 N N . ASP A 1 88 ? 24.859 8.102 19.797 1 93.75 88 ASP A N 1
ATOM 667 C CA . ASP A 1 88 ? 25.562 9.383 19.906 1 93.75 88 ASP A CA 1
ATOM 668 C C . ASP A 1 88 ? 25.234 10.281 18.719 1 93.75 88 ASP A C 1
ATOM 670 O O . ASP A 1 88 ? 25.641 10 17.578 1 93.75 88 ASP A O 1
ATOM 674 N N . GLU A 1 89 ? 24.578 11.375 18.922 1 91.06 89 GLU A N 1
ATOM 675 C CA . GLU A 1 89 ? 24.062 12.25 17.875 1 91.06 89 GLU A CA 1
ATOM 676 C C . GLU A 1 89 ? 25.203 12.836 17.047 1 91.06 89 GLU A C 1
ATOM 678 O O . GLU A 1 89 ? 25.062 13.016 15.828 1 91.06 89 GLU A O 1
ATOM 683 N N . GLY A 1 90 ? 26.25 13.234 17.75 1 91.31 90 GLY A N 1
ATOM 684 C CA . GLY A 1 90 ? 27.391 13.766 17.031 1 91.31 90 GLY A CA 1
ATOM 685 C C . GLY A 1 90 ? 28 12.773 16.047 1 91.31 90 GLY A C 1
ATOM 686 O O . GLY A 1 90 ? 28.25 13.109 14.891 1 91.31 90 GLY A O 1
ATOM 687 N N . HIS A 1 91 ? 28.203 11.594 16.562 1 94.25 91 HIS A N 1
ATOM 688 C CA . HIS A 1 91 ? 28.766 10.555 15.719 1 94.25 91 HIS A CA 1
ATOM 689 C C . HIS A 1 91 ? 27.797 10.172 14.602 1 94.25 91 HIS A C 1
ATOM 691 O O . HIS A 1 91 ? 28.234 9.875 13.484 1 94.25 91 HIS A O 1
ATOM 697 N N . SER A 1 92 ? 26.562 10.125 14.922 1 95.38 92 SER A N 1
ATOM 698 C CA . SER A 1 92 ? 25.547 9.844 13.914 1 95.38 92 SER A CA 1
ATOM 699 C C . SER A 1 92 ? 25.594 10.859 12.781 1 95.38 92 SER A C 1
ATOM 701 O O . SER A 1 92 ? 25.594 10.484 11.602 1 95.38 92 SER A O 1
ATOM 703 N N . PHE A 1 93 ? 25.703 12.094 13.133 1 94 93 PHE A N 1
ATOM 704 C CA . PHE A 1 93 ? 25.75 13.172 12.148 1 94 93 PHE A CA 1
ATOM 705 C C . PHE A 1 93 ? 26.984 13.055 11.266 1 94 93 PHE A C 1
ATOM 707 O O . PHE A 1 93 ? 26.891 13.141 10.039 1 94 93 PHE A O 1
ATOM 714 N N . ILE A 1 94 ? 28.047 12.844 11.867 1 95.19 94 ILE A N 1
ATOM 715 C CA . ILE A 1 94 ? 29.312 12.742 11.141 1 95.19 94 ILE A CA 1
ATOM 716 C C . ILE A 1 94 ? 29.281 11.516 10.234 1 95.19 94 ILE A C 1
ATOM 718 O O . ILE A 1 94 ? 29.781 11.555 9.109 1 95.19 94 ILE A O 1
ATOM 722 N N . SER A 1 95 ? 28.75 10.469 10.742 1 96.56 95 SER A N 1
ATOM 723 C CA . SER A 1 95 ? 28.609 9.242 9.961 1 96.56 95 SER A CA 1
ATOM 724 C C . SER A 1 95 ? 27.766 9.461 8.719 1 96.56 95 SER A C 1
ATOM 726 O O . SER A 1 95 ? 28.109 8.984 7.633 1 96.56 95 SER A O 1
ATOM 728 N N . GLN A 1 96 ? 26.703 10.148 8.852 1 96.94 96 GLN A N 1
ATOM 729 C CA . GLN A 1 96 ? 25.828 10.438 7.719 1 96.94 96 GLN A CA 1
ATOM 730 C C . GLN A 1 96 ? 26.562 11.273 6.668 1 96.94 96 GLN A C 1
ATOM 732 O O . GLN A 1 96 ? 26.469 10.992 5.469 1 96.94 96 GLN A O 1
ATOM 737 N N . TYR A 1 97 ? 27.25 12.258 7.18 1 95.81 97 TYR A N 1
ATOM 738 C CA . TYR A 1 97 ? 28.031 13.117 6.297 1 95.81 97 TYR A CA 1
ATOM 739 C C . TYR A 1 97 ? 29.078 12.32 5.543 1 95.81 97 TYR A C 1
ATOM 741 O O . TYR A 1 97 ? 29.266 12.5 4.336 1 95.81 97 TYR A O 1
ATOM 749 N N . ALA A 1 98 ? 29.734 11.484 6.238 1 97.19 98 ALA A N 1
ATOM 750 C CA . ALA A 1 98 ? 30.781 10.656 5.656 1 97.19 98 ALA A CA 1
ATOM 751 C C . ALA A 1 98 ? 30.219 9.68 4.633 1 97.19 98 ALA A C 1
ATOM 753 O O . ALA A 1 98 ? 30.797 9.469 3.568 1 97.19 98 ALA A O 1
ATOM 754 N N . LEU A 1 99 ? 29.188 9.047 4.969 1 97.75 99 LEU A N 1
ATOM 755 C CA . LEU A 1 99 ? 28.578 8.07 4.066 1 97.75 99 LEU A CA 1
ATOM 756 C C . LEU A 1 99 ? 28.188 8.734 2.75 1 97.75 99 LEU A C 1
ATOM 758 O O . LEU A 1 99 ? 28.391 8.164 1.676 1 97.75 99 LEU A O 1
ATOM 762 N N . LYS A 1 100 ? 27.578 9.93 2.824 1 96.38 100 LYS A N 1
ATOM 763 C CA . LYS A 1 100 ? 27.203 10.656 1.617 1 96.38 100 LYS A CA 1
ATOM 764 C C . LYS A 1 100 ? 28.406 10.883 0.711 1 96.38 100 LYS A C 1
ATOM 766 O O . LYS A 1 100 ? 28.328 10.703 -0.506 1 96.38 100 LYS A O 1
ATOM 771 N N . LYS A 1 101 ? 29.453 11.25 1.345 1 96.44 101 LYS A N 1
ATOM 772 C CA . LYS A 1 101 ? 30.688 11.477 0.598 1 96.44 101 LYS A CA 1
ATOM 773 C C . LYS A 1 101 ? 31.172 10.195 -0.077 1 96.44 101 LYS A C 1
ATOM 775 O O . LYS A 1 101 ? 31.516 10.203 -1.263 1 96.44 101 LYS A O 1
ATOM 780 N N . GLU A 1 102 ? 31.172 9.148 0.65 1 97.12 102 GLU A N 1
ATOM 781 C CA . GLU A 1 102 ? 31.688 7.887 0.122 1 97.12 102 GLU A CA 1
ATOM 782 C C . GLU A 1 102 ? 30.781 7.348 -0.984 1 97.12 102 GLU A C 1
ATOM 784 O O . GLU A 1 102 ? 31.266 6.812 -1.983 1 97.12 102 GLU A O 1
ATOM 789 N N . LEU A 1 103 ? 29.516 7.469 -0.784 1 96.69 103 LEU A N 1
ATOM 790 C CA . LEU A 1 103 ? 28.578 7.035 -1.813 1 96.69 103 LEU A CA 1
ATOM 791 C C . LEU A 1 103 ? 28.766 7.844 -3.094 1 96.69 103 LEU A C 1
ATOM 793 O O . LEU A 1 103 ? 28.766 7.277 -4.191 1 96.69 103 LEU A O 1
ATOM 797 N N . ALA A 1 104 ? 28.844 9.156 -2.932 1 94.75 104 ALA A N 1
ATOM 798 C CA . ALA A 1 104 ? 29.047 10.023 -4.09 1 94.75 104 ALA A CA 1
ATOM 799 C C . ALA A 1 104 ? 30.328 9.641 -4.84 1 94.75 104 ALA A C 1
ATOM 801 O O . ALA A 1 104 ? 30.344 9.633 -6.074 1 94.75 104 ALA A O 1
ATOM 802 N N . TRP A 1 105 ? 31.344 9.344 -4.094 1 94.94 105 TRP A N 1
ATOM 803 C CA . TRP A 1 105 ? 32.625 8.961 -4.695 1 94.94 105 TRP A CA 1
ATOM 804 C C . TRP A 1 105 ? 32.5 7.641 -5.445 1 94.94 105 TRP A C 1
ATOM 806 O O . TRP A 1 105 ? 32.969 7.516 -6.578 1 94.94 105 TRP A O 1
ATOM 816 N N . ALA A 1 106 ? 31.906 6.676 -4.82 1 94.88 106 ALA A N 1
ATOM 817 C CA . ALA A 1 106 ? 31.703 5.371 -5.449 1 94.88 106 ALA A CA 1
ATOM 818 C C . ALA A 1 106 ? 30.906 5.504 -6.746 1 94.88 106 ALA A C 1
ATOM 820 O O . ALA A 1 106 ? 31.234 4.852 -7.746 1 94.88 106 ALA A O 1
ATOM 821 N N . ALA A 1 107 ? 29.859 6.293 -6.711 1 92.19 107 ALA A N 1
ATOM 822 C CA . ALA A 1 107 ? 29.047 6.539 -7.898 1 92.19 107 ALA A CA 1
ATOM 823 C C . ALA A 1 107 ? 29.859 7.207 -9 1 92.19 107 ALA A C 1
ATOM 825 O O . ALA A 1 107 ? 29.719 6.883 -10.18 1 92.19 107 ALA A O 1
ATOM 826 N N . HIS A 1 108 ? 30.641 8.18 -8.609 1 92.19 108 HIS A N 1
ATOM 827 C CA . HIS A 1 108 ? 31.516 8.875 -9.539 1 92.19 108 HIS A CA 1
ATOM 828 C C . HIS A 1 108 ? 32.438 7.902 -10.266 1 92.19 108 HIS A C 1
ATOM 830 O O . HIS A 1 108 ? 32.719 8.062 -11.461 1 92.19 108 HIS A O 1
ATOM 836 N N . LEU A 1 109 ? 32.875 6.863 -9.562 1 91.19 109 LEU A N 1
ATOM 837 C CA . LEU A 1 109 ? 33.781 5.863 -10.117 1 91.19 109 LEU A CA 1
ATOM 838 C C . LEU A 1 109 ? 33 4.832 -10.938 1 91.19 109 LEU A C 1
ATOM 840 O O . LEU A 1 109 ? 33.625 4.004 -11.617 1 91.19 109 LEU A O 1
ATOM 844 N N . SER A 1 110 ? 31.703 4.797 -10.82 1 91 110 SER A N 1
ATOM 845 C CA . SER A 1 110 ? 30.844 3.84 -11.508 1 91 110 SER A CA 1
ATOM 846 C C . SER A 1 110 ? 31.188 2.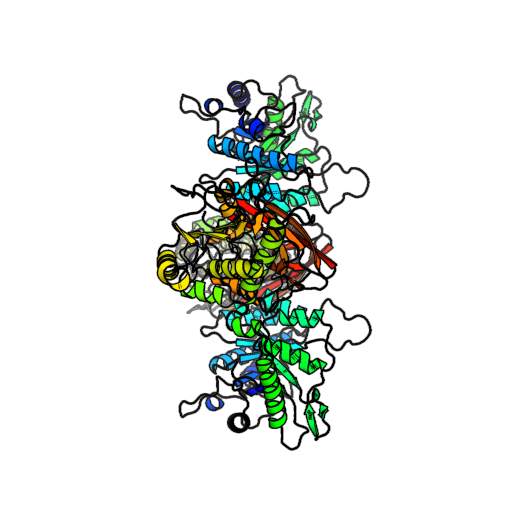406 -11.125 1 91 110 SER A C 1
ATOM 848 O O . SER A 1 110 ? 31.359 1.547 -12 1 91 110 SER A O 1
ATOM 850 N N . LEU A 1 111 ? 31.328 2.24 -9.891 1 93.31 111 LEU A N 1
ATOM 851 C CA . LEU A 1 111 ? 31.672 0.906 -9.406 1 93.31 111 LEU A CA 1
ATOM 852 C C . LEU A 1 111 ? 30.5 -0.055 -9.617 1 93.31 111 LEU A C 1
ATOM 854 O O . LEU A 1 111 ? 29.359 0.375 -9.781 1 93.31 111 LEU A O 1
ATOM 858 N N . SER A 1 112 ? 30.859 -1.332 -9.602 1 93.38 112 SER A N 1
ATOM 859 C CA . SER A 1 112 ? 29.859 -2.354 -9.852 1 93.38 112 SER A CA 1
ATOM 860 C C . SER A 1 112 ? 28.828 -2.4 -8.727 1 93.38 112 SER A C 1
ATOM 862 O O . SER A 1 112 ? 27.641 -2.646 -8.969 1 93.38 112 SER A O 1
ATOM 864 N N . ALA A 1 113 ? 29.328 -2.254 -7.516 1 96 113 ALA A N 1
ATOM 865 C CA . ALA A 1 113 ? 28.438 -2.238 -6.352 1 96 113 ALA A CA 1
ATOM 866 C C . ALA A 1 113 ? 29.078 -1.495 -5.184 1 96 113 ALA A C 1
ATOM 868 O O . ALA A 1 113 ? 30.297 -1.326 -5.145 1 96 113 ALA A O 1
ATOM 869 N N . ILE A 1 114 ? 28.266 -1 -4.371 1 97.5 114 ILE A N 1
ATOM 870 C CA . ILE A 1 114 ? 28.703 -0.344 -3.143 1 97.5 114 ILE A CA 1
ATOM 871 C C . ILE A 1 114 ? 28.234 -1.154 -1.933 1 97.5 114 ILE A C 1
ATOM 873 O O . ILE A 1 114 ? 27.047 -1.426 -1.776 1 97.5 114 ILE A O 1
ATOM 877 N N . HIS A 1 115 ? 29.188 -1.481 -1.14 1 97.75 115 HIS A N 1
ATOM 878 C CA . HIS A 1 115 ? 28.922 -2.361 -0.008 1 97.75 115 HIS A CA 1
ATOM 879 C C . HIS A 1 115 ? 28.625 -1.562 1.255 1 97.75 115 HIS A C 1
ATOM 881 O O . HIS A 1 115 ? 29.406 -0.697 1.648 1 97.75 115 HIS A O 1
ATOM 887 N N . ILE A 1 116 ? 27.484 -1.858 1.924 1 97.94 116 ILE A N 1
ATOM 888 C CA . ILE A 1 116 ? 27.047 -1.225 3.168 1 97.94 116 ILE A CA 1
ATOM 889 C C . ILE A 1 116 ? 26.641 -2.293 4.176 1 97.94 116 ILE A C 1
ATOM 891 O O . ILE A 1 116 ? 25.703 -3.053 3.934 1 97.94 116 ILE A O 1
ATOM 895 N N . PRO A 1 117 ? 27.25 -2.361 5.348 1 97 117 PRO A N 1
ATOM 896 C CA . PRO A 1 117 ? 26.891 -3.363 6.352 1 97 117 PRO A CA 1
ATOM 897 C C . PRO A 1 117 ? 25.797 -2.879 7.309 1 97 117 PRO A C 1
ATOM 899 O O . PRO A 1 117 ? 25.766 -1.7 7.668 1 97 117 PRO A O 1
ATOM 902 N N . LEU A 1 118 ? 24.844 -3.748 7.648 1 96.56 118 LEU A N 1
ATOM 903 C CA . LEU A 1 118 ? 23.938 -3.52 8.773 1 96.56 118 LEU A CA 1
ATOM 904 C C . LEU A 1 118 ? 24.438 -4.215 10.031 1 96.56 118 LEU A C 1
ATOM 906 O O . LEU A 1 118 ? 24.797 -5.395 9.992 1 96.56 118 LEU A O 1
ATOM 910 N N . ARG A 1 119 ? 24.484 -3.475 11.117 1 90.5 119 ARG A N 1
ATOM 911 C CA . ARG A 1 119 ? 25.125 -4.035 12.297 1 90.5 119 ARG A CA 1
ATOM 912 C C . ARG A 1 119 ? 24.156 -4.098 13.469 1 90.5 119 ARG A C 1
ATOM 914 O O . ARG A 1 119 ? 24.453 -4.711 14.5 1 90.5 119 ARG A O 1
ATOM 921 N N . HIS A 1 120 ? 23.047 -3.451 13.375 1 91.06 120 HIS A N 1
ATOM 922 C CA . HIS A 1 120 ? 22.062 -3.467 14.445 1 91.06 120 HIS A CA 1
ATOM 923 C C . HIS A 1 120 ? 20.641 -3.256 13.906 1 91.06 120 HIS A C 1
ATOM 925 O O . HIS A 1 120 ? 20.453 -3.111 12.695 1 91.06 120 HIS A O 1
ATOM 931 N N . ALA A 1 121 ? 19.766 -3.281 14.812 1 91.38 121 ALA A N 1
ATOM 932 C CA . ALA A 1 121 ? 18.359 -3.314 14.461 1 91.38 121 ALA A CA 1
ATOM 933 C C . ALA A 1 121 ? 17.891 -1.96 13.938 1 91.38 121 ALA A C 1
ATOM 935 O O . ALA A 1 121 ? 16.984 -1.889 13.094 1 91.38 121 ALA A O 1
ATOM 936 N N . ASN A 1 122 ? 18.453 -0.896 14.453 1 94.12 122 ASN A N 1
ATOM 937 C CA . ASN A 1 122 ? 18.016 0.433 14.047 1 94.12 122 ASN A CA 1
ATOM 938 C C . ASN A 1 122 ? 18.781 0.935 12.836 1 94.12 122 ASN A C 1
ATOM 940 O O . ASN A 1 122 ? 20 1.159 12.914 1 94.12 122 ASN A O 1
ATOM 944 N N . ASN A 1 123 ? 18.156 1.084 11.719 1 97 123 ASN A N 1
ATOM 945 C CA . ASN A 1 123 ? 18.781 1.574 10.492 1 97 123 ASN A CA 1
ATOM 946 C C . ASN A 1 123 ? 17.906 2.584 9.773 1 97 123 ASN A C 1
ATOM 948 O O . ASN A 1 123 ? 17.859 2.617 8.547 1 97 123 ASN A O 1
ATOM 952 N N . VAL A 1 124 ? 17.141 3.361 10.508 1 97.94 124 VAL A N 1
ATOM 953 C CA . VAL A 1 124 ? 16.125 4.262 9.945 1 97.94 124 VAL A CA 1
ATOM 954 C C . VAL A 1 124 ? 16.828 5.41 9.211 1 97.94 124 VAL A C 1
ATOM 956 O O . VAL A 1 124 ? 16.469 5.727 8.07 1 97.94 124 VAL A O 1
ATOM 959 N N . LYS A 1 125 ? 17.812 6.031 9.867 1 97.94 125 LYS A N 1
ATOM 960 C CA . LYS A 1 125 ? 18.531 7.133 9.227 1 97.94 125 LYS A CA 1
ATOM 961 C C . LYS A 1 125 ? 19.328 6.645 8.016 1 97.94 125 LYS A C 1
ATOM 963 O O . LYS A 1 125 ? 19.391 7.34 6.996 1 97.94 125 LYS A O 1
ATOM 968 N N . LEU A 1 126 ? 19.922 5.496 8.156 1 98.19 126 LEU A N 1
ATOM 969 C CA . LEU A 1 126 ? 20.609 4.902 7.012 1 98.19 126 LEU A CA 1
ATOM 970 C C . LEU A 1 126 ? 19.641 4.707 5.84 1 98.19 126 LEU A C 1
ATOM 972 O O . LEU A 1 126 ? 19.984 5.047 4.703 1 98.19 126 LEU A O 1
ATOM 976 N N . ALA A 1 127 ? 18.484 4.109 6.141 1 98.25 127 ALA A N 1
ATOM 977 C CA . ALA A 1 127 ? 17.484 3.883 5.102 1 98.25 127 ALA A CA 1
ATOM 978 C C . ALA A 1 127 ? 17.109 5.188 4.414 1 98.25 127 ALA A C 1
ATOM 980 O O . ALA A 1 127 ? 16.984 5.238 3.188 1 98.25 127 ALA A O 1
ATOM 981 N N . GLN A 1 128 ? 16.859 6.211 5.191 1 98.19 128 GLN A N 1
ATOM 982 C CA . GLN A 1 128 ? 16.484 7.512 4.645 1 98.19 128 GLN A CA 1
ATOM 983 C C . GLN A 1 128 ? 17.578 8.055 3.719 1 98.19 128 GLN A C 1
ATOM 985 O O . GLN A 1 128 ? 17.281 8.531 2.621 1 98.19 128 GLN A O 1
ATOM 990 N N . LEU A 1 129 ? 18.812 7.992 4.184 1 97.44 129 LEU A N 1
ATOM 991 C CA . LEU A 1 129 ? 19.938 8.492 3.418 1 97.44 129 LEU A CA 1
ATOM 992 C C . LEU A 1 129 ? 20.109 7.711 2.117 1 97.44 129 LEU A C 1
ATOM 994 O O . LEU A 1 129 ? 20.25 8.305 1.047 1 97.44 129 LEU A O 1
ATOM 998 N N . LEU A 1 130 ? 20.031 6.422 2.229 1 96.94 130 LEU A N 1
ATOM 999 C CA . LEU A 1 130 ? 20.203 5.562 1.061 1 96.94 130 LEU A CA 1
ATOM 1000 C C . LEU A 1 130 ? 19.078 5.793 0.056 1 96.94 130 LEU A C 1
ATOM 1002 O O . LEU A 1 130 ? 19.328 5.883 -1.149 1 96.94 130 LEU A O 1
ATOM 1006 N N . THR A 1 131 ? 17.859 5.859 0.537 1 97.06 131 THR A N 1
ATOM 1007 C CA . THR A 1 131 ? 16.703 6.066 -0.328 1 97.06 131 THR A CA 1
ATOM 1008 C C . THR A 1 131 ? 16.828 7.387 -1.083 1 97.06 131 THR A C 1
ATOM 1010 O O . THR A 1 131 ? 16.609 7.438 -2.295 1 97.06 131 THR A O 1
ATOM 1013 N N . ALA A 1 132 ? 17.156 8.406 -0.369 1 96.19 132 ALA A N 1
ATOM 1014 C CA . ALA A 1 132 ? 17.312 9.719 -0.986 1 96.19 132 ALA A CA 1
ATOM 1015 C C . ALA A 1 132 ? 18.422 9.703 -2.027 1 96.19 132 ALA A C 1
ATOM 1017 O O . ALA A 1 132 ? 18.281 10.281 -3.105 1 96.19 132 ALA A O 1
ATOM 1018 N N . PHE A 1 133 ? 19.547 9.078 -1.709 1 96.25 133 PHE A N 1
ATOM 1019 C CA . PHE A 1 133 ? 20.688 9.008 -2.611 1 96.25 133 PHE A CA 1
ATOM 1020 C C . PHE A 1 133 ? 20.312 8.281 -3.898 1 96.25 133 PHE A C 1
ATOM 1022 O O . PHE A 1 133 ? 20.609 8.766 -4.996 1 96.25 133 PHE A O 1
ATOM 1029 N N . ILE A 1 134 ? 19.672 7.164 -3.744 1 95.38 134 ILE A N 1
ATOM 1030 C CA . ILE A 1 134 ? 19.312 6.332 -4.891 1 95.38 134 ILE A CA 1
ATOM 1031 C C . ILE A 1 134 ? 18.344 7.086 -5.797 1 95.38 134 ILE A C 1
ATOM 1033 O O . ILE A 1 134 ? 18.484 7.062 -7.023 1 95.38 134 ILE A O 1
ATOM 1037 N N . LYS A 1 135 ? 17.422 7.762 -5.227 1 91.38 135 LYS A N 1
ATOM 1038 C CA . LYS A 1 135 ? 16.438 8.5 -5.996 1 91.38 135 LYS A CA 1
ATOM 1039 C C . LYS A 1 135 ? 17.062 9.68 -6.723 1 91.38 135 LYS A C 1
ATOM 1041 O O . LYS A 1 135 ? 16.578 10.102 -7.773 1 91.38 135 LYS A O 1
ATOM 1046 N N . SER A 1 136 ? 18.078 10.172 -6.195 1 89.94 136 SER A N 1
ATOM 1047 C CA . SER A 1 136 ? 18.688 11.367 -6.75 1 89.94 136 SER A CA 1
ATOM 1048 C C . SER A 1 136 ? 19.688 11.016 -7.852 1 89.94 136 SER A C 1
ATOM 1050 O O . SER A 1 136 ? 20.125 11.891 -8.602 1 89.94 136 SER A O 1
ATOM 1052 N N . GLN A 1 137 ? 20.016 9.766 -7.965 1 88.56 137 GLN A N 1
ATOM 1053 C CA . GLN A 1 137 ? 21.031 9.359 -8.914 1 88.56 137 GLN A CA 1
ATOM 1054 C C . GLN A 1 137 ? 20.453 9.211 -10.32 1 88.56 137 GLN A C 1
ATOM 1056 O O . GLN A 1 137 ? 19.328 8.734 -10.484 1 88.56 137 GLN A O 1
ATOM 1061 N N . VAL A 1 138 ? 21.188 9.711 -11.227 1 82 138 VAL A N 1
ATOM 1062 C CA . VAL A 1 138 ? 20.812 9.562 -12.625 1 82 138 VAL A CA 1
ATOM 1063 C C . VAL A 1 138 ? 21.141 8.156 -13.109 1 82 138 VAL A C 1
ATOM 1065 O O . VAL A 1 138 ? 20.328 7.504 -13.758 1 82 138 VAL A O 1
ATOM 1068 N N . THR A 1 139 ? 22.344 7.727 -12.766 1 84.06 139 THR A N 1
ATOM 1069 C CA . THR A 1 139 ? 22.75 6.375 -13.117 1 84.06 139 THR A CA 1
ATOM 1070 C C . THR A 1 139 ? 22.5 5.414 -11.961 1 84.06 139 THR A C 1
ATOM 1072 O O . THR A 1 139 ? 22.891 5.688 -10.82 1 84.06 139 THR A O 1
ATOM 1075 N N . PRO A 1 140 ? 21.906 4.367 -12.32 1 84.88 140 PRO A N 1
ATOM 1076 C CA . PRO A 1 140 ? 21.609 3.414 -11.25 1 84.88 140 PRO A CA 1
ATOM 1077 C C . PRO A 1 140 ? 22.844 2.744 -10.672 1 84.88 140 PRO A C 1
ATOM 1079 O O . PRO A 1 140 ? 23.781 2.439 -11.414 1 84.88 140 PRO A O 1
ATOM 1082 N N . SER A 1 141 ? 22.984 2.717 -9.445 1 90.88 141 SER A N 1
ATOM 1083 C CA . SER A 1 141 ? 24.016 1.994 -8.703 1 90.88 141 SER A CA 1
ATOM 1084 C C . SER A 1 141 ? 23.422 0.805 -7.953 1 90.88 141 SER A C 1
ATOM 1086 O O . SER A 1 141 ? 22.234 0.81 -7.602 1 90.88 141 SER A O 1
ATOM 1088 N N . ARG A 1 142 ? 24.234 -0.183 -7.77 1 94.75 142 ARG A N 1
ATOM 1089 C CA . ARG A 1 142 ? 23.828 -1.334 -6.969 1 94.75 142 ARG A CA 1
ATOM 1090 C C . ARG A 1 142 ? 24.375 -1.245 -5.555 1 94.75 142 ARG A C 1
ATOM 1092 O O . ARG A 1 142 ? 25.547 -0.875 -5.363 1 94.75 142 ARG A O 1
ATOM 1099 N N . PHE A 1 143 ? 23.547 -1.534 -4.688 1 97.69 143 PHE A N 1
ATOM 1100 C CA . PHE A 1 143 ? 23.969 -1.506 -3.291 1 97.69 143 PHE A CA 1
ATOM 1101 C C . PHE A 1 143 ? 23.906 -2.902 -2.682 1 97.69 143 PHE A C 1
ATOM 1103 O O . PHE A 1 143 ? 22.859 -3.557 -2.709 1 97.69 143 PHE A O 1
ATOM 1110 N N . TRP A 1 144 ? 25.047 -3.348 -2.221 1 98 144 TRP A N 1
ATOM 1111 C CA . TRP A 1 144 ? 25.156 -4.617 -1.509 1 98 144 TRP A CA 1
ATOM 1112 C C . TRP A 1 144 ? 25.016 -4.41 -0.004 1 98 144 TRP A C 1
ATOM 1114 O O . TRP A 1 144 ? 25.953 -3.994 0.663 1 98 144 TRP A O 1
ATOM 1124 N N . ILE A 1 145 ? 23.828 -4.723 0.491 1 98.44 145 ILE A N 1
ATOM 1125 C CA . ILE A 1 145 ? 23.578 -4.637 1.924 1 98.44 145 ILE A CA 1
ATOM 1126 C C . ILE A 1 145 ? 23.969 -5.949 2.6 1 98.44 145 ILE A C 1
ATOM 1128 O O . ILE A 1 145 ? 23.406 -7 2.307 1 98.44 145 ILE A O 1
ATOM 1132 N N . THR A 1 146 ? 24.875 -5.902 3.525 1 97.94 146 THR A N 1
ATOM 1133 C CA . THR A 1 146 ? 25.406 -7.129 4.102 1 97.94 146 THR A CA 1
ATOM 1134 C C . THR A 1 146 ? 24.859 -7.348 5.512 1 97.94 146 THR A C 1
ATOM 1136 O O . THR A 1 146 ? 24.844 -6.422 6.328 1 97.94 146 THR A O 1
ATOM 1139 N N . VAL A 1 147 ? 24.391 -8.492 5.809 1 97.44 147 VAL A N 1
ATOM 1140 C CA . VAL A 1 147 ? 23.953 -8.922 7.133 1 97.44 147 VAL A CA 1
ATOM 1141 C C . VAL A 1 147 ? 24.484 -10.336 7.41 1 97.44 147 VAL A C 1
ATOM 1143 O O . VAL A 1 147 ? 24.703 -11.117 6.484 1 97.44 147 VAL A O 1
ATOM 1146 N N . PRO A 1 148 ? 24.719 -10.648 8.742 1 96.44 148 PRO A N 1
ATOM 1147 C CA . PRO A 1 148 ? 25.031 -12.047 9.047 1 96.44 148 PRO A CA 1
ATOM 1148 C C . PRO A 1 148 ? 23.828 -12.969 8.844 1 96.44 148 PRO A C 1
ATOM 1150 O O . PRO A 1 148 ? 22.688 -12.555 9.055 1 96.44 148 PRO A O 1
ATOM 1153 N N . MET A 1 149 ? 24.078 -14.148 8.414 1 95.38 149 MET A N 1
ATOM 1154 C CA . MET A 1 149 ? 23.016 -15.117 8.211 1 95.38 149 MET A CA 1
ATOM 1155 C C . MET A 1 149 ? 22.25 -15.359 9.508 1 95.38 149 MET A C 1
ATOM 1157 O O . MET A 1 149 ? 21.016 -15.516 9.492 1 95.38 149 MET A O 1
ATOM 1161 N N . CYS A 1 150 ? 22.938 -15.43 10.578 1 93.06 150 CYS A N 1
ATOM 1162 C CA . CYS A 1 150 ? 22.312 -15.5 11.898 1 93.06 150 CYS A CA 1
ATOM 1163 C C . CYS A 1 150 ? 23.234 -14.891 12.953 1 93.06 150 CYS A C 1
ATOM 1165 O O . CYS A 1 150 ? 24.422 -14.672 12.703 1 93.06 150 CYS A O 1
ATOM 1167 N N . LEU A 1 151 ? 22.625 -14.453 14.047 1 89.38 151 LEU A N 1
ATOM 1168 C CA . LEU A 1 151 ? 23.406 -13.938 15.172 1 89.38 151 LEU A CA 1
ATOM 1169 C C . LEU A 1 151 ? 23.828 -15.07 16.094 1 89.38 151 LEU A C 1
ATOM 1171 O O . LEU A 1 151 ? 23.141 -16.078 16.219 1 89.38 151 LEU A O 1
ATOM 1175 N N . PRO A 1 152 ? 25.094 -14.859 16.562 1 80.06 152 PRO A N 1
ATOM 1176 C CA . PRO A 1 152 ? 25.547 -15.898 17.484 1 80.06 152 PRO A CA 1
ATOM 1177 C C . PRO A 1 152 ? 24.625 -16.047 18.703 1 80.06 152 PRO A C 1
ATOM 1179 O O . PRO A 1 152 ? 24.062 -15.055 19.188 1 80.06 152 PRO A O 1
ATOM 1182 N N . THR A 1 153 ? 23.922 -17.109 18.781 1 62.75 153 THR A N 1
ATOM 1183 C CA . THR A 1 153 ? 23.016 -17.359 19.906 1 62.75 153 THR A CA 1
ATOM 1184 C C . THR A 1 153 ? 23.688 -17.062 21.234 1 62.75 153 THR A C 1
ATOM 1186 O O . THR A 1 153 ? 24.688 -17.703 21.578 1 62.75 153 THR A O 1
ATOM 1189 N N . ARG A 1 154 ? 24.031 -15.805 21.5 1 48.72 154 ARG A N 1
ATOM 1190 C CA . ARG A 1 154 ? 24.391 -15.703 22.922 1 48.72 154 ARG A CA 1
ATOM 1191 C C . ARG A 1 154 ? 23.234 -16.141 23.812 1 48.72 154 ARG A C 1
ATOM 1193 O O . ARG A 1 154 ? 22.125 -15.602 23.719 1 48.72 154 ARG A O 1
ATOM 1200 N N . GLY A 1 155 ? 23.312 -17.281 24.844 1 45.25 155 GLY A N 1
ATOM 1201 C CA . GLY A 1 155 ? 22.375 -17.922 25.75 1 45.25 155 GLY A CA 1
ATOM 1202 C C . GLY A 1 155 ? 21.062 -18.281 25.094 1 45.25 155 GLY A C 1
ATOM 1203 O O . GLY A 1 155 ? 20.922 -18.203 23.875 1 45.25 155 GLY A O 1
ATOM 1204 N N . ASP A 1 156 ? 19.953 -18.484 26.031 1 43.44 156 ASP A N 1
ATOM 1205 C CA . ASP A 1 156 ? 18.641 -19.094 25.797 1 43.44 156 ASP A CA 1
ATOM 1206 C C . ASP A 1 156 ? 17.922 -18.438 24.625 1 43.44 156 ASP A C 1
ATOM 1208 O O . ASP A 1 156 ? 17.031 -19.031 24.016 1 43.44 156 ASP A O 1
ATOM 1212 N N . CYS A 1 157 ? 17.406 -17.109 24.859 1 39.44 157 CYS A N 1
ATOM 1213 C CA . CYS A 1 157 ? 16.234 -16.562 24.188 1 39.44 157 CYS A CA 1
ATOM 1214 C C . CYS A 1 157 ? 16.609 -15.898 22.875 1 39.44 157 CYS A C 1
ATOM 1216 O O . CYS A 1 157 ? 17.281 -14.867 22.859 1 39.44 157 CYS A O 1
ATOM 1218 N N . GLU A 1 158 ? 17.062 -16.562 21.828 1 46.47 158 GLU A N 1
ATOM 1219 C CA . GLU A 1 158 ? 17.062 -15.953 20.5 1 46.47 158 GLU A CA 1
ATOM 1220 C C . GLU A 1 158 ? 16.016 -14.852 20.406 1 46.47 158 GLU A C 1
ATOM 1222 O O . GLU A 1 158 ? 14.812 -15.117 20.547 1 46.47 158 GLU A O 1
ATOM 1227 N N . ASP A 1 159 ? 16.25 -13.773 20.875 1 49.44 159 ASP A N 1
ATOM 1228 C CA . ASP A 1 159 ? 15.273 -12.695 20.75 1 49.44 159 ASP A CA 1
ATOM 1229 C C . ASP A 1 159 ? 14.836 -12.531 19.281 1 49.44 159 ASP A C 1
ATOM 1231 O O . ASP A 1 159 ? 15.562 -11.953 18.469 1 49.44 159 ASP A O 1
ATOM 1235 N N . THR A 1 160 ? 13.969 -13.414 18.75 1 56.47 160 THR A N 1
ATOM 1236 C CA . THR A 1 160 ? 13.352 -13.68 17.453 1 56.47 160 THR A CA 1
ATOM 1237 C C . THR A 1 160 ? 12.781 -12.398 16.875 1 56.47 160 THR A C 1
ATOM 1239 O O . THR A 1 160 ? 12.641 -12.273 15.648 1 56.47 160 THR A O 1
ATOM 1242 N N . ALA A 1 161 ? 12.727 -11.305 17.719 1 61.44 161 ALA A N 1
ATOM 1243 C CA . ALA A 1 161 ? 12.023 -10.141 17.203 1 61.44 161 ALA A CA 1
ATOM 1244 C C . ALA A 1 161 ? 12.984 -9.18 16.5 1 61.44 161 ALA A C 1
ATOM 1246 O O . ALA A 1 161 ? 12.555 -8.305 15.75 1 61.44 161 ALA A O 1
ATOM 1247 N N . SER A 1 162 ? 14.32 -9.406 16.641 1 83.81 162 SER A N 1
ATOM 1248 C CA . SER A 1 162 ? 15.25 -8.477 16 1 83.81 162 SER A CA 1
ATOM 1249 C C . SER A 1 162 ? 16.422 -9.227 15.367 1 83.81 162 SER A C 1
ATOM 1251 O O . SER A 1 162 ? 17.578 -8.984 15.719 1 83.81 162 SER A O 1
ATOM 1253 N N . SER A 1 163 ? 16.188 -10.086 14.5 1 92.62 163 SER A N 1
ATOM 1254 C CA . SER A 1 163 ? 17.172 -10.836 13.727 1 92.62 163 SER A CA 1
ATOM 1255 C C . SER A 1 163 ? 17.656 -10.031 12.523 1 92.62 163 SER A C 1
ATOM 1257 O O . SER A 1 163 ? 17.078 -9 12.18 1 92.62 163 SER A O 1
ATOM 1259 N N . PRO A 1 164 ? 18.766 -10.461 11.93 1 95.69 164 PRO A N 1
ATOM 1260 C CA . PRO A 1 164 ? 19.281 -9.766 10.75 1 95.69 164 PRO A CA 1
ATOM 1261 C C . PRO A 1 164 ? 18.25 -9.641 9.633 1 95.69 164 PRO A C 1
ATOM 1263 O O . PRO A 1 164 ? 18.234 -8.641 8.914 1 95.69 164 PRO A O 1
ATOM 1266 N N . TRP A 1 165 ? 17.422 -10.68 9.555 1 95.94 165 TRP A N 1
ATOM 1267 C CA . TRP A 1 165 ? 16.375 -10.586 8.539 1 95.94 165 TRP A CA 1
ATOM 1268 C C . TRP A 1 165 ? 15.445 -9.414 8.82 1 95.94 165 TRP A C 1
ATOM 1270 O O . TRP A 1 165 ? 15.023 -8.711 7.898 1 95.94 165 TRP A O 1
ATOM 1280 N N . HIS A 1 166 ? 15.133 -9.18 10.062 1 95.88 166 HIS A N 1
ATOM 1281 C CA . HIS A 1 166 ? 14.273 -8.062 10.438 1 95.88 166 HIS A CA 1
ATOM 1282 C C . HIS A 1 166 ? 14.938 -6.73 10.102 1 95.88 166 HIS A C 1
ATOM 1284 O O . HIS A 1 166 ? 14.258 -5.781 9.703 1 95.88 166 HIS A O 1
ATOM 1290 N N . TRP A 1 167 ? 16.328 -6.691 10.289 1 97 167 TRP A N 1
ATOM 1291 C CA . TRP A 1 167 ? 17.062 -5.484 9.914 1 97 167 TRP A CA 1
ATOM 1292 C C . TRP A 1 167 ? 16.891 -5.184 8.43 1 97 167 TRP A C 1
ATOM 1294 O O . TRP A 1 167 ? 16.531 -4.062 8.055 1 97 167 TRP A O 1
ATOM 1304 N N . TRP A 1 168 ? 17.094 -6.223 7.676 1 96.69 168 TRP A N 1
ATOM 1305 C CA . TRP A 1 168 ? 17 -6.125 6.223 1 96.69 168 TRP A CA 1
ATOM 1306 C C . TRP A 1 168 ? 15.586 -5.762 5.789 1 96.69 168 TRP A C 1
ATOM 1308 O O . TRP A 1 168 ? 15.391 -4.836 4.992 1 96.69 168 TRP A O 1
ATOM 1318 N N . ASN A 1 169 ? 14.641 -6.441 6.348 1 95.81 169 ASN A N 1
ATOM 1319 C CA . ASN A 1 169 ? 13.25 -6.238 5.969 1 95.81 169 ASN A CA 1
ATOM 1320 C C . ASN A 1 169 ? 12.781 -4.816 6.266 1 95.81 169 ASN A C 1
ATOM 1322 O O . ASN A 1 169 ? 12.047 -4.223 5.477 1 95.81 169 ASN A O 1
ATOM 1326 N N . GLU A 1 170 ? 13.156 -4.312 7.367 1 96.25 170 GLU A N 1
ATOM 1327 C CA . GLU A 1 170 ? 12.773 -2.947 7.719 1 96.25 170 GLU A CA 1
ATOM 1328 C C . GLU A 1 170 ? 13.398 -1.936 6.766 1 96.25 170 GLU A C 1
ATOM 1330 O O . GLU A 1 170 ? 12.742 -0.99 6.328 1 96.25 170 GLU A O 1
ATOM 1335 N N . LEU A 1 171 ? 14.68 -2.127 6.477 1 97.31 171 LEU A N 1
ATOM 1336 C CA . LEU A 1 171 ? 15.383 -1.216 5.578 1 97.31 171 LEU A CA 1
ATOM 1337 C C . LEU A 1 171 ? 14.727 -1.192 4.203 1 97.31 171 LEU A C 1
ATOM 1339 O O . LEU A 1 171 ? 14.469 -0.119 3.65 1 97.31 171 LEU A O 1
ATOM 1343 N N . VAL A 1 172 ? 14.453 -2.389 3.693 1 95.94 172 VAL A N 1
ATOM 1344 C CA . VAL A 1 172 ? 13.906 -2.469 2.344 1 95.94 172 VAL A CA 1
ATOM 1345 C C . VAL A 1 172 ? 12.477 -1.919 2.334 1 95.94 172 VAL A C 1
ATOM 1347 O O . VAL A 1 172 ? 12.047 -1.311 1.352 1 95.94 172 VAL A O 1
ATOM 1350 N N . THR A 1 173 ? 11.711 -2.145 3.371 1 95.88 173 THR A N 1
ATOM 1351 C CA . THR A 1 173 ? 10.352 -1.612 3.467 1 95.88 173 THR A CA 1
ATOM 1352 C C . THR A 1 173 ? 10.375 -0.087 3.516 1 95.88 173 THR A C 1
ATOM 1354 O O . THR A 1 173 ? 9.594 0.573 2.828 1 95.88 173 THR A O 1
ATOM 1357 N N . LEU A 1 174 ? 11.266 0.477 4.301 1 97.75 174 LEU A N 1
ATOM 1358 C CA . LEU A 1 174 ? 11.422 1.925 4.391 1 97.75 174 LEU A CA 1
ATOM 1359 C C . LEU A 1 174 ? 11.797 2.514 3.037 1 97.75 174 LEU A C 1
ATOM 1361 O O . LEU A 1 174 ? 11.312 3.588 2.666 1 97.75 174 LEU A O 1
ATOM 1365 N N . ALA A 1 175 ? 12.648 1.814 2.352 1 96.19 175 ALA A N 1
ATOM 1366 C CA . ALA A 1 175 ? 13.125 2.301 1.062 1 96.19 175 ALA A CA 1
ATOM 1367 C C . ALA A 1 175 ? 12 2.336 0.034 1 96.19 175 ALA A C 1
ATOM 1369 O O . ALA A 1 175 ? 11.969 3.219 -0.827 1 96.19 175 ALA A O 1
ATOM 1370 N N . GLY A 1 176 ? 11.078 1.374 0.151 1 92 176 GLY A N 1
ATOM 1371 C CA . GLY A 1 176 ? 9.984 1.291 -0.808 1 92 176 GLY A CA 1
ATOM 1372 C C . GLY A 1 176 ? 10.312 0.422 -2.008 1 92 176 GLY A C 1
ATOM 1373 O O . GLY A 1 176 ? 11.477 0.103 -2.252 1 92 176 GLY A O 1
ATOM 1374 N N . PRO A 1 177 ? 9.344 0.112 -2.768 1 86.5 177 PRO A N 1
ATOM 1375 C CA . PRO A 1 177 ? 9.508 -0.866 -3.846 1 86.5 177 PRO A CA 1
ATOM 1376 C C . PRO A 1 177 ? 10.422 -0.363 -4.965 1 86.5 177 PRO A C 1
ATOM 1378 O O . PRO A 1 177 ? 11.195 -1.138 -5.531 1 86.5 177 PRO A O 1
ATOM 1381 N N . THR A 1 178 ? 10.352 0.859 -5.332 1 85.62 178 THR A N 1
ATOM 1382 C CA . THR A 1 178 ? 11.148 1.4 -6.426 1 85.62 178 THR A CA 1
ATOM 1383 C C . THR A 1 178 ? 12.633 1.396 -6.07 1 85.62 178 THR A C 1
ATOM 1385 O O . THR A 1 178 ? 13.477 1.003 -6.883 1 85.62 178 THR A O 1
ATOM 1388 N N . VAL A 1 179 ? 12.922 1.808 -4.859 1 92.19 179 VAL A N 1
ATOM 1389 C CA . VAL A 1 179 ? 14.305 1.914 -4.41 1 92.19 179 VAL A CA 1
ATOM 1390 C C . VAL A 1 179 ? 14.859 0.523 -4.113 1 92.19 179 VAL A C 1
ATOM 1392 O O . VAL A 1 179 ? 16.062 0.274 -4.297 1 92.19 179 VAL A O 1
ATOM 1395 N N . SER A 1 180 ? 14.016 -0.367 -3.801 1 91.19 180 SER A N 1
ATOM 1396 C CA . SER A 1 180 ? 14.438 -1.703 -3.393 1 91.19 180 SER A CA 1
ATOM 1397 C C . SER A 1 180 ? 15.039 -2.475 -4.562 1 91.19 180 SER A C 1
ATOM 1399 O O . SER A 1 180 ? 15.758 -3.455 -4.359 1 91.19 180 SER A O 1
ATOM 1401 N N . GLU A 1 181 ? 14.867 -2.059 -5.738 1 88.25 181 GLU A N 1
ATOM 1402 C CA . GLU A 1 181 ? 15.445 -2.697 -6.918 1 88.25 181 GLU A CA 1
ATOM 1403 C C . GLU A 1 181 ? 16.969 -2.564 -6.934 1 88.25 181 GLU A C 1
ATOM 1405 O O . GLU A 1 181 ? 17.656 -3.357 -7.574 1 88.25 181 GLU A O 1
ATOM 1410 N N . SER A 1 182 ? 17.375 -1.525 -6.262 1 93.75 182 SER A N 1
ATOM 1411 C CA . SER A 1 182 ? 18.812 -1.257 -6.254 1 93.75 182 SER A CA 1
ATOM 1412 C C . SER A 1 182 ? 19.469 -1.883 -5.035 1 93.75 182 SER A C 1
ATOM 1414 O O . SER A 1 182 ? 20.703 -1.804 -4.883 1 93.75 182 SER A O 1
ATOM 1416 N N . LEU A 1 183 ? 18.688 -2.48 -4.203 1 95.75 183 LEU A N 1
ATOM 1417 C CA . LEU A 1 183 ? 19.219 -3.043 -2.965 1 95.75 183 LEU A CA 1
ATOM 1418 C C . LEU A 1 183 ? 19.344 -4.559 -3.066 1 95.75 183 LEU A C 1
ATOM 1420 O O . LEU A 1 183 ? 18.359 -5.254 -3.295 1 95.75 183 LEU A O 1
ATOM 1424 N N . PHE A 1 184 ? 20.547 -5.059 -2.9 1 96.06 184 PHE A N 1
ATOM 1425 C CA . PHE A 1 184 ? 20.828 -6.488 -2.967 1 96.06 184 PHE A CA 1
ATOM 1426 C C . PHE A 1 184 ? 21.438 -6.98 -1.659 1 96.06 184 PHE A C 1
ATOM 1428 O O . PHE A 1 184 ? 22.125 -6.23 -0.965 1 96.06 184 PHE A O 1
ATOM 1435 N N . LEU A 1 185 ? 21.172 -8.203 -1.372 1 97.06 185 LEU A N 1
ATOM 1436 C CA . LEU A 1 185 ? 21.578 -8.758 -0.086 1 97.06 185 LEU A CA 1
ATOM 1437 C C . LEU A 1 185 ? 22.875 -9.555 -0.221 1 97.06 185 LEU A C 1
ATOM 1439 O O . LEU A 1 185 ? 23.031 -10.312 -1.18 1 97.06 185 LEU A O 1
ATOM 1443 N N . VAL A 1 186 ? 23.812 -9.289 0.605 1 98.06 186 VAL A N 1
ATOM 1444 C CA . VAL A 1 186 ? 24.984 -10.133 0.805 1 98.06 186 VAL A CA 1
ATOM 1445 C C . VAL A 1 186 ? 24.906 -10.805 2.174 1 98.06 186 VAL A C 1
ATOM 1447 O O . VAL A 1 186 ? 24.891 -10.125 3.205 1 98.06 186 VAL A O 1
ATOM 1450 N N . LEU A 1 187 ? 24.875 -12.117 2.205 1 97.94 187 LEU A N 1
ATOM 1451 C CA . LEU A 1 187 ? 24.781 -12.867 3.455 1 97.94 187 LEU A CA 1
ATOM 1452 C C . LEU A 1 187 ? 26.156 -13.359 3.9 1 97.94 187 LEU A C 1
ATOM 1454 O O . LEU A 1 187 ? 26.828 -14.062 3.158 1 97.94 187 LEU A O 1
ATOM 1458 N N . GLU A 1 188 ? 26.516 -12.922 5.066 1 97.69 188 GLU A N 1
ATOM 1459 C CA . GLU A 1 188 ? 27.688 -13.516 5.688 1 97.69 188 GLU A CA 1
ATOM 1460 C C . GLU A 1 188 ? 27.375 -14.883 6.285 1 97.69 188 GLU A C 1
ATOM 1462 O O . GLU A 1 188 ? 26.625 -14.984 7.266 1 97.69 188 GLU A O 1
ATOM 1467 N N . VAL A 1 189 ? 28 -15.859 5.668 1 97.75 189 VAL A N 1
ATOM 1468 C CA . VAL A 1 189 ? 27.734 -17.203 6.168 1 97.75 189 VAL A CA 1
ATOM 1469 C C . VAL A 1 189 ? 28.438 -17.406 7.512 1 97.75 189 VAL A C 1
ATOM 1471 O O . VAL A 1 189 ? 29.625 -17.094 7.652 1 97.75 189 VAL A O 1
ATOM 1474 N N . THR A 1 190 ? 27.688 -17.922 8.453 1 95.88 190 THR A N 1
ATOM 1475 C CA . THR A 1 190 ? 28.203 -18.047 9.805 1 95.88 190 THR A CA 1
ATOM 1476 C C . THR A 1 190 ? 28.672 -19.484 10.078 1 95.88 190 THR A C 1
ATOM 1478 O O . THR A 1 190 ? 28.25 -20.406 9.383 1 95.88 190 THR A O 1
ATOM 1481 N N . PRO A 1 191 ? 29.578 -19.609 11.047 1 94.62 191 PRO A N 1
ATOM 1482 C CA . PRO A 1 191 ? 30.016 -20.969 11.406 1 94.62 191 PRO A CA 1
ATOM 1483 C C . PRO A 1 191 ? 28.859 -21.844 11.867 1 94.62 191 PRO A C 1
ATOM 1485 O O . PRO A 1 191 ? 28.734 -23 11.438 1 94.62 191 PRO A O 1
ATOM 1488 N N . ASP A 1 192 ? 28.047 -21.266 12.711 1 93.19 192 ASP A N 1
ATOM 1489 C CA . ASP A 1 192 ? 26.797 -21.938 13.086 1 93.19 192 ASP A CA 1
ATOM 1490 C C . ASP A 1 192 ? 25.672 -21.578 12.133 1 93.19 192 ASP A C 1
ATOM 1492 O O . ASP A 1 192 ? 25.375 -20.391 11.938 1 93.19 192 ASP A O 1
ATOM 1496 N N . LEU A 1 193 ? 25.156 -22.594 11.586 1 93.88 193 LEU A N 1
ATOM 1497 C CA . LEU A 1 193 ? 24.094 -22.344 10.625 1 93.88 193 LEU A CA 1
ATOM 1498 C C . LEU A 1 193 ? 22.734 -22.281 11.312 1 93.88 193 LEU A C 1
ATOM 1500 O O . LEU A 1 193 ? 22.5 -23.016 12.289 1 93.88 193 LEU A O 1
ATOM 1504 N N . PRO A 1 194 ? 21.875 -21.438 10.891 1 93.31 194 PRO A N 1
ATOM 1505 C CA . PRO A 1 194 ? 20.531 -21.344 11.469 1 93.31 194 PRO A CA 1
ATOM 1506 C C . PRO A 1 194 ? 19.625 -22.5 11.039 1 93.31 194 PRO A C 1
ATOM 1508 O O . PRO A 1 194 ? 20.047 -23.344 10.242 1 93.31 194 PRO A O 1
ATOM 1511 N N . GLU A 1 195 ? 18.438 -22.484 11.609 1 91.81 195 GLU A N 1
ATOM 1512 C CA . GLU A 1 195 ? 17.438 -23.5 11.273 1 91.81 195 GLU A CA 1
ATOM 1513 C C . GLU A 1 195 ? 16.953 -23.328 9.836 1 91.81 195 GLU A C 1
ATOM 1515 O O . GLU A 1 195 ? 17.094 -22.25 9.25 1 91.81 195 GLU A O 1
ATOM 1520 N N . GLU A 1 196 ? 16.375 -24.375 9.336 1 92.88 196 GLU A N 1
ATOM 1521 C CA . GLU A 1 196 ? 15.906 -24.406 7.953 1 92.88 196 GLU A CA 1
ATOM 1522 C C . GLU A 1 196 ? 14.914 -23.297 7.672 1 92.88 196 GLU A C 1
ATOM 1524 O O . GLU A 1 196 ? 14.883 -22.734 6.57 1 92.88 196 GLU A O 1
ATOM 1529 N N . SER A 1 197 ? 14.117 -22.984 8.609 1 91.31 197 SER A N 1
ATOM 1530 C CA . SER A 1 197 ? 13.125 -21.938 8.43 1 91.31 197 SER A CA 1
ATOM 1531 C C . SER A 1 197 ? 13.781 -20.594 8.133 1 91.31 197 SER A C 1
ATOM 1533 O O . SER A 1 197 ? 13.273 -19.812 7.332 1 91.31 197 SER A O 1
ATOM 1535 N N . VAL A 1 198 ? 14.906 -20.359 8.766 1 93.06 198 VAL A N 1
ATOM 1536 C CA . VAL A 1 198 ? 15.641 -19.125 8.562 1 93.06 198 VAL A CA 1
ATOM 1537 C C . VAL A 1 198 ? 16.312 -19.141 7.195 1 93.06 198 VAL A C 1
ATOM 1539 O O . VAL A 1 198 ? 16.312 -18.125 6.484 1 93.06 198 VAL A O 1
ATOM 1542 N N . ILE A 1 199 ? 16.844 -20.25 6.875 1 95.12 199 ILE A N 1
ATOM 1543 C CA . ILE A 1 199 ? 17.5 -20.391 5.582 1 95.12 199 ILE A CA 1
ATOM 1544 C C . ILE A 1 199 ? 16.484 -20.172 4.461 1 95.12 199 ILE A C 1
ATOM 1546 O O . ILE A 1 199 ? 16.766 -19.438 3.502 1 95.12 199 ILE A O 1
ATOM 1550 N N . SER A 1 200 ? 15.32 -20.766 4.598 1 93.81 200 SER A N 1
ATOM 1551 C CA . SER A 1 200 ? 14.273 -20.609 3.594 1 93.81 200 SER A CA 1
ATOM 1552 C C . SER A 1 200 ? 13.844 -19.156 3.463 1 93.81 200 SER A C 1
ATOM 1554 O O . SER A 1 200 ? 13.484 -18.703 2.375 1 93.81 200 SER A O 1
ATOM 1556 N N . ARG A 1 201 ? 13.828 -18.516 4.523 1 94.69 201 ARG A N 1
ATOM 1557 C CA . ARG A 1 201 ? 13.484 -17.094 4.496 1 94.69 201 ARG A CA 1
ATOM 1558 C C . ARG A 1 201 ? 14.508 -16.297 3.691 1 94.69 201 ARG A C 1
ATOM 1560 O O . ARG A 1 201 ? 14.141 -15.445 2.883 1 94.69 201 ARG A O 1
ATOM 1567 N N . TRP A 1 202 ? 15.789 -16.578 3.926 1 97 202 TRP A N 1
ATOM 1568 C CA . TRP A 1 202 ? 16.844 -15.914 3.158 1 97 202 TRP A CA 1
ATOM 1569 C C . TRP A 1 202 ? 16.719 -16.25 1.675 1 97 202 TRP A C 1
ATOM 1571 O O . TRP A 1 202 ? 16.969 -15.406 0.817 1 97 202 TRP A O 1
ATOM 1581 N N . ILE A 1 203 ? 16.297 -17.453 1.38 1 96.12 203 ILE A N 1
ATOM 1582 C CA . ILE A 1 203 ? 16.156 -17.891 -0.001 1 96.12 203 ILE A CA 1
ATOM 1583 C C . ILE A 1 203 ? 15.094 -17.062 -0.704 1 96.12 203 ILE A C 1
ATOM 1585 O O . ILE A 1 203 ? 15.164 -16.844 -1.916 1 96.12 203 ILE A O 1
ATOM 1589 N N . SER A 1 204 ? 14.148 -16.562 0.058 1 95.94 204 SER A N 1
ATOM 1590 C CA . SER A 1 204 ? 13.055 -15.789 -0.512 1 95.94 204 SER A CA 1
ATOM 1591 C C . SER A 1 204 ? 13.477 -14.352 -0.772 1 95.94 204 SER A C 1
ATOM 1593 O O . SER A 1 204 ? 12.719 -13.57 -1.353 1 95.94 204 SER A O 1
ATOM 1595 N N . GLU A 1 205 ? 14.656 -13.953 -0.343 1 95.81 205 GLU A N 1
ATOM 1596 C CA . GLU A 1 205 ? 15.172 -12.594 -0.485 1 95.81 205 GLU A CA 1
ATOM 1597 C C . GLU A 1 205 ? 16.125 -12.484 -1.675 1 95.81 205 GLU A C 1
ATOM 1599 O O . GLU A 1 205 ? 16.609 -13.492 -2.186 1 95.81 205 GLU A O 1
ATOM 1604 N N . PRO A 1 206 ? 16.359 -11.305 -2.18 1 94.25 206 PRO A N 1
ATOM 1605 C CA . PRO A 1 206 ? 17.25 -11.125 -3.324 1 94.25 206 PRO A CA 1
ATOM 1606 C C . PRO A 1 206 ? 18.734 -11.195 -2.934 1 94.25 206 PRO A C 1
ATOM 1608 O O . PRO A 1 206 ? 19.438 -10.188 -2.994 1 94.25 206 PRO A O 1
ATOM 1611 N N . VAL A 1 207 ? 19.188 -12.32 -2.639 1 96.56 207 VAL A N 1
ATOM 1612 C CA . VAL A 1 207 ? 20.578 -12.523 -2.244 1 96.56 207 VAL A CA 1
ATOM 1613 C C . VAL A 1 207 ? 21.484 -12.477 -3.477 1 96.56 207 VAL A C 1
ATOM 1615 O O . VAL A 1 207 ? 21.344 -13.305 -4.383 1 96.56 207 VAL A O 1
ATOM 1618 N N . ALA A 1 208 ? 22.391 -11.531 -3.492 1 95.69 208 ALA A N 1
ATOM 1619 C CA . ALA A 1 208 ? 23.312 -11.375 -4.621 1 95.69 208 ALA A CA 1
ATOM 1620 C C . ALA A 1 208 ? 24.594 -12.172 -4.406 1 95.69 208 ALA A C 1
ATOM 1622 O O . ALA A 1 208 ? 25.203 -12.641 -5.371 1 95.69 208 ALA A O 1
ATOM 1623 N N . ALA A 1 209 ? 24.938 -12.258 -3.133 1 97.5 209 ALA A N 1
ATOM 1624 C CA . ALA A 1 209 ? 26.203 -12.945 -2.883 1 97.5 209 ALA A CA 1
ATOM 1625 C C . ALA A 1 209 ? 26.25 -13.516 -1.468 1 97.5 209 ALA A C 1
ATOM 1627 O O . ALA A 1 209 ? 25.531 -13.047 -0.578 1 97.5 209 ALA A O 1
ATOM 1628 N N . LEU A 1 210 ? 27.062 -14.562 -1.34 1 98.19 210 LEU A N 1
ATOM 1629 C CA . LEU A 1 210 ? 27.438 -15.094 -0.035 1 98.19 210 LEU A CA 1
ATOM 1630 C C . LEU A 1 210 ? 28.875 -14.719 0.305 1 98.19 210 LEU A C 1
ATOM 1632 O O . LEU A 1 210 ? 29.781 -14.875 -0.526 1 98.19 210 LEU A O 1
ATOM 1636 N N . ALA A 1 211 ? 29.047 -14.156 1.431 1 98.25 211 ALA A N 1
ATOM 1637 C CA . ALA A 1 211 ? 30.406 -13.906 1.932 1 98.25 211 ALA A CA 1
ATOM 1638 C C . ALA A 1 211 ? 30.906 -15.102 2.736 1 98.25 211 ALA A C 1
ATOM 1640 O O . ALA A 1 211 ? 30.344 -15.445 3.773 1 98.25 211 ALA A O 1
ATOM 1641 N N . LEU A 1 212 ? 32 -15.703 2.281 1 97.88 212 LEU A N 1
ATOM 1642 C CA . LEU A 1 212 ? 32.625 -16.859 2.936 1 97.88 212 LEU A CA 1
ATOM 1643 C C . LEU A 1 212 ? 34 -16.531 3.488 1 97.88 212 LEU A C 1
ATOM 1645 O O . LEU A 1 212 ? 34.906 -16.156 2.734 1 97.88 212 LEU A O 1
ATOM 1649 N N . SER A 1 213 ? 34.094 -16.734 4.773 1 97.19 213 SER A N 1
ATOM 1650 C CA . SER A 1 213 ? 35.406 -16.594 5.398 1 97.19 213 SER A CA 1
ATOM 1651 C C . SER A 1 213 ? 36.25 -17.844 5.227 1 97.19 213 SER A C 1
ATOM 1653 O O . SER A 1 213 ? 35.719 -18.969 5.305 1 97.19 213 SER A O 1
ATOM 1655 N N . THR A 1 214 ? 37.531 -17.656 5.016 1 96.69 214 THR A N 1
ATOM 1656 C CA . THR A 1 214 ? 38.406 -18.812 4.926 1 96.69 214 THR A CA 1
ATOM 1657 C C . THR A 1 214 ? 38.375 -19.625 6.219 1 96.69 214 THR A C 1
ATOM 1659 O O . THR A 1 214 ? 38.719 -20.797 6.223 1 96.69 214 THR A O 1
ATOM 1662 N N . ASN A 1 215 ? 37.906 -19.016 7.242 1 95.81 215 ASN A N 1
ATOM 1663 C CA . ASN A 1 215 ? 37.812 -19.688 8.539 1 95.81 215 ASN A CA 1
ATOM 1664 C C . ASN A 1 215 ? 36.688 -20.719 8.555 1 95.81 215 ASN A C 1
ATOM 1666 O O . ASN A 1 215 ? 36.625 -21.562 9.453 1 95.81 215 ASN A O 1
ATOM 1670 N N . LEU A 1 216 ? 35.812 -20.641 7.617 1 96.69 216 LEU A N 1
ATOM 1671 C CA . LEU A 1 216 ? 34.688 -21.594 7.547 1 96.69 216 LEU A CA 1
ATOM 1672 C C . LEU A 1 216 ? 35.156 -22.922 6.977 1 96.69 216 LEU A C 1
ATOM 1674 O O . LEU A 1 216 ? 34.438 -23.938 7.098 1 96.69 216 LEU A O 1
ATOM 1678 N N . PHE A 1 217 ? 36.312 -22.938 6.344 1 97.31 217 PHE A N 1
ATOM 1679 C CA . PHE A 1 217 ? 36.812 -24.125 5.676 1 97.31 217 PHE A CA 1
ATOM 1680 C C . PHE A 1 217 ? 37.594 -25 6.645 1 97.31 217 PHE A C 1
ATOM 1682 O O . PHE A 1 217 ? 38.219 -24.484 7.582 1 97.31 217 PHE A O 1
ATOM 1689 N N . ILE A 1 218 ? 37.531 -26.266 6.422 1 95.38 218 ILE A N 1
ATOM 1690 C CA . ILE A 1 218 ? 38.344 -27.234 7.152 1 95.38 218 ILE A CA 1
ATOM 1691 C C . ILE A 1 218 ? 39.25 -27.969 6.188 1 95.38 218 ILE A C 1
ATOM 1693 O O . ILE A 1 218 ? 39.031 -27.969 4.977 1 95.38 218 ILE A O 1
ATOM 1697 N N . SER A 1 219 ? 40.25 -28.547 6.723 1 93.88 219 SER A N 1
ATOM 1698 C CA . SER A 1 219 ? 41.188 -29.25 5.871 1 93.88 219 SER A CA 1
ATOM 1699 C C . SER A 1 219 ? 40.781 -30.688 5.637 1 93.88 219 SER A C 1
ATOM 1701 O O . SER A 1 219 ? 40.375 -31.391 6.578 1 93.88 219 SER A O 1
ATOM 1703 N N . ASN A 1 220 ? 40.812 -31.078 4.422 1 94.12 220 ASN A N 1
ATOM 1704 C CA . ASN A 1 220 ? 40.562 -32.5 4.156 1 94.12 220 ASN A CA 1
ATOM 1705 C C . ASN A 1 220 ? 41.844 -33.312 4.375 1 94.12 220 ASN A C 1
ATOM 1707 O O . ASN A 1 220 ? 42.844 -32.781 4.855 1 94.12 220 ASN A O 1
ATOM 1711 N N . SER A 1 221 ? 41.781 -34.594 4.059 1 93.88 221 SER A N 1
ATOM 1712 C CA . SER A 1 221 ? 42.875 -35.5 4.324 1 93.88 221 SER A CA 1
ATOM 1713 C C . SER A 1 221 ? 44.125 -35.094 3.523 1 93.88 221 SER A C 1
ATOM 1715 O O . SER A 1 221 ? 45.25 -35.406 3.932 1 93.88 221 SER A O 1
ATOM 1717 N N . LYS A 1 222 ? 43.969 -34.406 2.404 1 94 222 LYS A N 1
ATOM 1718 C CA . LYS A 1 222 ? 45.062 -34.031 1.542 1 94 222 LYS A CA 1
ATOM 1719 C C . LYS A 1 222 ? 45.531 -32.594 1.856 1 94 222 LYS A C 1
ATOM 1721 O O . LYS A 1 222 ? 46.406 -32.062 1.173 1 94 222 LYS A O 1
ATOM 1726 N N . GLY A 1 223 ? 44.906 -31.969 2.77 1 93.56 223 GLY A N 1
ATOM 1727 C CA . GLY A 1 223 ? 45.312 -30.656 3.221 1 93.56 223 GLY A CA 1
ATOM 1728 C C . GLY A 1 223 ? 44.625 -29.516 2.5 1 93.56 223 GLY A C 1
ATOM 1729 O O . GLY A 1 223 ? 45 -28.359 2.662 1 93.56 223 GLY A O 1
ATOM 1730 N N . PHE A 1 224 ? 43.688 -29.812 1.672 1 95.88 224 PHE A N 1
ATOM 1731 C CA . PHE A 1 224 ? 42.969 -28.781 0.912 1 95.88 224 PHE A CA 1
ATOM 1732 C C . PHE A 1 224 ? 41.75 -28.281 1.672 1 95.88 224 PHE A C 1
ATOM 1734 O O . PHE A 1 224 ? 41.125 -29.047 2.408 1 95.88 224 PHE A O 1
ATOM 1741 N N . PRO A 1 225 ? 41.406 -27.031 1.553 1 96.81 225 PRO A N 1
ATOM 1742 C CA . PRO A 1 225 ? 40.25 -26.484 2.232 1 96.81 225 PRO A CA 1
ATOM 1743 C C . PRO A 1 225 ? 38.938 -26.984 1.643 1 96.81 225 PRO A C 1
ATOM 1745 O O . PRO A 1 225 ? 38.75 -26.953 0.424 1 96.81 225 PRO A O 1
ATOM 1748 N N . ILE A 1 226 ? 38.062 -27.438 2.467 1 97.5 226 ILE A N 1
ATOM 1749 C CA . ILE A 1 226 ? 36.719 -27.859 2.076 1 97.5 226 ILE A CA 1
ATOM 1750 C C . ILE A 1 226 ? 35.688 -27.344 3.084 1 97.5 226 ILE A C 1
ATOM 1752 O O . ILE A 1 226 ? 36.031 -26.984 4.207 1 97.5 226 ILE A O 1
ATOM 1756 N N . LEU A 1 227 ? 34.469 -27.266 2.656 1 97.69 227 LEU A N 1
ATOM 1757 C CA . LEU A 1 227 ? 33.406 -26.875 3.551 1 97.69 227 LEU A CA 1
ATOM 1758 C C . LEU A 1 227 ? 32.719 -28.109 4.164 1 97.69 227 LEU A C 1
ATOM 1760 O O . LEU A 1 227 ? 32.75 -29.188 3.576 1 97.69 227 LEU A O 1
ATOM 1764 N N . SER A 1 228 ? 32.188 -27.953 5.398 1 96.69 228 SER A N 1
ATOM 1765 C CA . SER A 1 228 ? 31.375 -29.016 5.973 1 96.69 228 SER A CA 1
ATOM 1766 C C . SER A 1 228 ? 30.172 -29.328 5.098 1 96.69 228 SER A C 1
ATOM 1768 O O . SER A 1 228 ? 29.781 -28.516 4.254 1 96.69 228 SER A O 1
ATOM 1770 N N . ARG A 1 229 ? 29.547 -30.453 5.289 1 96.12 229 ARG A N 1
ATOM 1771 C CA . ARG A 1 229 ? 28.422 -30.891 4.461 1 96.12 229 ARG A CA 1
ATOM 1772 C C . ARG A 1 229 ? 27.266 -29.906 4.559 1 96.12 229 ARG A C 1
ATOM 1774 O O . ARG A 1 229 ? 26.688 -29.516 3.541 1 96.12 229 ARG A O 1
ATOM 1781 N N . PRO A 1 230 ? 26.922 -29.484 5.773 1 96.56 230 PRO A N 1
ATOM 1782 C CA . PRO A 1 230 ? 25.828 -28.516 5.855 1 96.56 230 PRO A CA 1
ATOM 1783 C C . PRO A 1 230 ? 26.141 -27.219 5.129 1 96.56 230 PRO A C 1
ATOM 1785 O O . PRO A 1 230 ? 25.281 -26.641 4.465 1 96.56 230 PRO A O 1
ATOM 1788 N N . HIS A 1 231 ? 27.328 -26.766 5.25 1 97.94 231 HIS A N 1
ATOM 1789 C CA . HIS A 1 231 ? 27.719 -25.531 4.57 1 97.94 231 HIS A CA 1
ATOM 1790 C C . HIS A 1 231 ? 27.719 -25.703 3.057 1 97.94 231 HIS A C 1
ATOM 1792 O O . HIS A 1 231 ? 27.375 -24.781 2.316 1 97.94 231 HIS A O 1
ATOM 1798 N N . GLN A 1 232 ? 28.141 -26.859 2.598 1 97.44 232 GLN A N 1
ATOM 1799 C CA . GLN A 1 232 ? 28.078 -27.172 1.172 1 97.44 232 GLN A CA 1
ATOM 1800 C C . GLN A 1 232 ? 26.641 -27.109 0.662 1 97.44 232 GLN A C 1
ATOM 1802 O O . GLN A 1 232 ? 26.375 -26.578 -0.417 1 97.44 232 GLN A O 1
ATOM 1807 N N . ALA A 1 233 ? 25.828 -27.719 1.46 1 96.69 233 ALA A N 1
ATOM 1808 C CA . ALA A 1 233 ? 24.422 -27.766 1.083 1 96.69 233 ALA A CA 1
ATOM 1809 C C . ALA A 1 233 ? 23.844 -26.375 0.934 1 96.69 233 ALA A C 1
ATOM 1811 O O . ALA A 1 233 ? 23.109 -26.094 -0.017 1 96.69 233 ALA A O 1
ATOM 1812 N N . ILE A 1 234 ? 24.156 -25.516 1.837 1 96.75 234 ILE A N 1
ATOM 1813 C CA . ILE A 1 234 ? 23.672 -24.141 1.808 1 96.75 234 ILE A CA 1
ATOM 1814 C C . ILE A 1 234 ? 24.25 -23.422 0.587 1 96.75 234 ILE A C 1
ATOM 1816 O O . ILE A 1 234 ? 23.516 -22.734 -0.136 1 96.75 234 ILE A O 1
ATOM 1820 N N . LEU A 1 235 ? 25.484 -23.531 0.4 1 97.38 235 LEU A N 1
ATOM 1821 C CA . LEU A 1 235 ? 26.141 -22.906 -0.746 1 97.38 235 LEU A CA 1
ATOM 1822 C C . LEU A 1 235 ? 25.469 -23.328 -2.049 1 97.38 235 LEU A C 1
ATOM 1824 O O . LEU A 1 235 ? 25.172 -22.5 -2.902 1 97.38 235 LEU A O 1
ATOM 1828 N N . ARG A 1 236 ? 25.219 -24.594 -2.18 1 96.25 236 ARG A N 1
ATOM 1829 C CA . ARG A 1 236 ? 24.609 -25.125 -3.393 1 96.25 236 ARG A CA 1
ATOM 1830 C C . ARG A 1 236 ? 23.234 -24.5 -3.629 1 96.25 236 ARG A C 1
ATOM 1832 O O . ARG A 1 236 ? 22.875 -24.188 -4.77 1 96.25 236 ARG A O 1
ATOM 1839 N N . ARG A 1 237 ? 22.484 -24.328 -2.656 1 95.25 237 ARG A N 1
ATOM 1840 C CA . ARG A 1 237 ? 21.141 -23.766 -2.76 1 95.25 237 ARG A CA 1
ATOM 1841 C C . ARG A 1 237 ? 21.188 -22.328 -3.281 1 95.25 237 ARG A C 1
ATOM 1843 O O . ARG A 1 237 ? 20.375 -21.938 -4.125 1 95.25 237 ARG A O 1
ATOM 1850 N N . PHE A 1 238 ? 22.109 -21.578 -2.764 1 96.5 238 PHE A N 1
ATOM 1851 C CA . PHE A 1 238 ? 22.188 -20.188 -3.184 1 96.5 238 PHE A CA 1
ATOM 1852 C C . PHE A 1 238 ? 22.844 -20.062 -4.559 1 96.5 238 PHE A C 1
ATOM 1854 O O . PHE A 1 238 ? 22.547 -19.141 -5.316 1 96.5 238 PHE A O 1
ATOM 1861 N N . LEU A 1 239 ? 23.75 -20.984 -4.859 1 95.19 239 LEU A N 1
ATOM 1862 C CA . LEU A 1 239 ? 24.328 -21 -6.199 1 95.19 239 LEU A CA 1
ATOM 1863 C C . LEU A 1 239 ? 23.25 -21.25 -7.25 1 95.19 239 LEU A C 1
ATOM 1865 O O . LEU A 1 239 ? 23.312 -20.703 -8.352 1 95.19 239 LEU A O 1
ATOM 1869 N N . LYS A 1 240 ? 22.266 -22.047 -6.863 1 91.44 240 LYS A N 1
ATOM 1870 C CA . LYS A 1 240 ? 21.156 -22.328 -7.762 1 91.44 240 LYS A CA 1
ATOM 1871 C C . LYS A 1 240 ? 20.328 -21.062 -8.023 1 91.44 240 LYS A C 1
ATOM 1873 O O . LYS A 1 240 ? 19.625 -20.984 -9.023 1 91.44 240 LYS A O 1
ATOM 1878 N N . LEU A 1 241 ? 20.438 -20.109 -7.145 1 91.25 241 LEU A N 1
ATOM 1879 C CA . LEU A 1 241 ? 19.75 -18.828 -7.305 1 91.25 241 LEU A CA 1
ATOM 1880 C C . LEU A 1 241 ? 20.672 -17.812 -7.965 1 91.25 241 LEU A C 1
ATOM 1882 O O . LEU A 1 241 ? 20.359 -16.609 -7.965 1 91.25 241 LEU A O 1
ATOM 1886 N N . ASN A 1 242 ? 21.812 -18.219 -8.414 1 90.75 242 ASN A N 1
ATOM 1887 C CA . ASN A 1 242 ? 22.797 -17.391 -9.117 1 90.75 242 ASN A CA 1
ATOM 1888 C C . ASN A 1 242 ? 23.438 -16.375 -8.188 1 90.75 242 ASN A C 1
ATOM 1890 O O . ASN A 1 242 ? 23.734 -15.25 -8.594 1 90.75 242 ASN A O 1
ATOM 1894 N N . ALA A 1 243 ? 23.531 -16.703 -6.926 1 95.12 243 ALA A N 1
ATOM 1895 C CA . ALA A 1 243 ? 24.297 -15.875 -6 1 95.12 243 ALA A CA 1
ATOM 1896 C C . ALA A 1 243 ? 25.797 -16.016 -6.238 1 95.12 243 ALA A C 1
ATOM 1898 O O . ALA A 1 243 ? 26.281 -17.109 -6.508 1 95.12 243 ALA A O 1
ATOM 1899 N N . GLN A 1 244 ? 26.469 -14.922 -6.199 1 96.88 244 GLN A N 1
ATOM 1900 C CA . GLN A 1 244 ? 27.922 -14.953 -6.254 1 96.88 244 GLN A CA 1
ATOM 1901 C C . GLN A 1 244 ? 28.516 -15.25 -4.879 1 96.88 244 GLN A C 1
ATOM 1903 O O . GLN A 1 244 ? 27.797 -15.461 -3.91 1 96.88 244 GLN A O 1
ATOM 1908 N N . VAL A 1 245 ? 29.844 -15.461 -4.875 1 98 245 VAL A N 1
ATOM 1909 C CA . VAL A 1 245 ? 30.547 -15.703 -3.621 1 98 245 VAL A CA 1
ATOM 1910 C C . VAL A 1 245 ? 31.672 -14.688 -3.449 1 98 245 VAL A C 1
ATOM 1912 O O . VAL A 1 245 ? 32.375 -14.359 -4.406 1 98 245 VAL A O 1
ATOM 1915 N N . ILE A 1 246 ? 31.781 -14.141 -2.338 1 97.62 246 ILE A N 1
ATOM 1916 C CA . ILE A 1 246 ? 32.906 -13.281 -1.992 1 97.62 246 ILE A CA 1
ATOM 1917 C C . ILE A 1 246 ? 33.75 -13.953 -0.909 1 97.62 246 ILE A C 1
ATOM 1919 O O . ILE A 1 246 ? 33.25 -14.219 0.193 1 97.62 246 ILE A O 1
ATOM 1923 N N . LEU A 1 247 ? 34.969 -14.258 -1.24 1 97.31 247 LEU A N 1
ATOM 1924 C CA . LEU A 1 247 ? 35.875 -14.875 -0.299 1 97.31 247 LEU A CA 1
ATOM 1925 C C . LEU A 1 247 ? 36.562 -13.82 0.574 1 97.31 247 LEU A C 1
ATOM 1927 O O . LEU A 1 247 ? 37.031 -12.805 0.067 1 97.31 247 LEU A O 1
ATOM 1931 N N . THR A 1 248 ? 36.531 -14.062 1.832 1 96.06 248 THR A N 1
ATOM 1932 C CA . THR A 1 248 ? 37.125 -13.148 2.783 1 96.06 248 THR A CA 1
ATOM 1933 C C . THR A 1 248 ? 38.125 -13.883 3.674 1 96.06 248 THR A C 1
ATOM 1935 O O . THR A 1 248 ? 38 -15.086 3.891 1 96.06 248 THR A O 1
ATOM 1938 N N . GLY A 1 249 ? 39.156 -13.133 4.117 1 93.88 249 GLY A N 1
ATOM 1939 C CA . GLY A 1 249 ? 40.125 -13.711 5.027 1 93.88 249 GLY A CA 1
ATOM 1940 C C . GLY A 1 249 ? 41.406 -14.102 4.348 1 93.88 249 GLY A C 1
ATOM 1941 O O . GLY A 1 249 ? 41.594 -13.867 3.148 1 93.88 249 GLY A O 1
ATOM 1942 N N . GLU A 1 250 ? 42.312 -14.672 5.203 1 92.5 250 GLU A N 1
ATOM 1943 C CA . GLU A 1 250 ? 43.625 -15.102 4.711 1 92.5 250 GLU A CA 1
ATOM 1944 C C . GLU A 1 250 ? 43.656 -16.609 4.488 1 92.5 250 GLU A C 1
ATOM 1946 O O . GLU A 1 250 ? 42.906 -17.359 5.129 1 92.5 250 GLU A O 1
ATOM 1951 N N . SER A 1 251 ? 44.531 -16.922 3.549 1 93.06 251 SER A N 1
ATOM 1952 C CA . SER A 1 251 ? 44.656 -18.344 3.275 1 93.06 251 SER A CA 1
ATOM 1953 C C . SER A 1 251 ? 45.562 -19.016 4.32 1 93.06 251 SER A C 1
ATOM 1955 O O . SER A 1 251 ? 46.562 -18.453 4.738 1 93.06 251 SER A O 1
ATOM 1957 N N . TRP A 1 252 ? 45.156 -20.156 4.762 1 91.06 252 TRP A N 1
ATOM 1958 C CA . TRP A 1 252 ? 46.062 -20.953 5.59 1 91.06 252 TRP A CA 1
ATOM 1959 C C . TRP A 1 252 ? 46.75 -22.031 4.762 1 91.06 252 TRP A C 1
ATOM 1961 O O . TRP A 1 252 ? 47.688 -22.688 5.246 1 91.06 252 TRP A O 1
ATOM 1971 N N . HIS A 1 253 ? 46.312 -22.203 3.572 1 92.75 253 HIS A N 1
ATOM 1972 C CA . HIS A 1 253 ? 46.938 -23.141 2.662 1 92.75 253 HIS A CA 1
ATOM 1973 C C . HIS A 1 253 ? 48.125 -22.516 1.936 1 92.75 253 HIS A C 1
ATOM 1975 O O . HIS A 1 253 ? 48.094 -21.328 1.587 1 92.75 253 HIS A O 1
ATOM 1981 N N . GLU A 1 254 ? 49.062 -23.25 1.569 1 91.69 254 GLU A N 1
ATOM 1982 C CA . GLU A 1 254 ? 50.312 -22.766 0.996 1 91.69 254 GLU A CA 1
ATOM 1983 C C . GLU A 1 254 ? 50.125 -22.219 -0.415 1 91.69 254 GLU A C 1
ATOM 1985 O O . GLU A 1 254 ? 50.812 -21.312 -0.846 1 91.69 254 GLU A O 1
ATOM 1990 N N . ARG A 1 255 ? 49.188 -22.703 -1.116 1 92.44 255 ARG A N 1
ATOM 1991 C CA . ARG A 1 255 ? 48.938 -22.297 -2.496 1 92.44 255 ARG A CA 1
ATOM 1992 C C . ARG A 1 255 ? 48.094 -21.031 -2.549 1 92.44 255 ARG A C 1
ATOM 1994 O O . ARG A 1 255 ? 47.75 -20.547 -3.631 1 92.44 255 ARG A O 1
ATOM 2001 N N . GLY A 1 256 ? 47.688 -20.562 -1.423 1 93 256 GLY A N 1
ATOM 2002 C CA . GLY A 1 256 ? 47 -19.281 -1.368 1 93 256 GLY A CA 1
ATOM 2003 C C . GLY A 1 256 ? 45.5 -19.406 -1.526 1 93 256 GLY A C 1
ATOM 2004 O O . GLY A 1 256 ? 44.938 -20.484 -1.27 1 93 256 GLY A O 1
ATOM 2005 N N . LEU A 1 257 ? 44.875 -18.297 -1.934 1 94.94 257 LEU A N 1
ATOM 2006 C CA . LEU A 1 257 ? 43.438 -18.234 -1.969 1 94.94 257 LEU A CA 1
ATOM 2007 C C . LEU A 1 257 ? 42.875 -18.906 -3.223 1 94.94 257 LEU A C 1
ATOM 2009 O O . LEU A 1 257 ? 41.688 -19.172 -3.312 1 94.94 257 LEU A O 1
ATOM 2013 N N . VAL A 1 258 ? 43.688 -19.203 -4.172 1 94.69 258 VAL A N 1
ATOM 2014 C CA . VAL A 1 258 ? 43.281 -19.812 -5.441 1 94.69 258 VAL A CA 1
ATOM 2015 C C . VAL A 1 258 ? 42.625 -21.172 -5.188 1 94.69 258 VAL A C 1
ATOM 2017 O O . VAL A 1 258 ? 41.688 -21.547 -5.879 1 94.69 258 VAL A O 1
ATOM 2020 N N . VAL A 1 259 ? 43.094 -21.906 -4.148 1 95.94 259 VAL A N 1
ATOM 2021 C CA . VAL A 1 259 ? 42.594 -23.25 -3.879 1 95.94 259 VAL A CA 1
ATOM 2022 C C . VAL A 1 259 ? 41.156 -23.156 -3.381 1 95.94 259 VAL A C 1
ATOM 2024 O O . VAL A 1 259 ? 40.344 -24.047 -3.645 1 95.94 259 VAL A O 1
ATOM 2027 N N . TYR A 1 260 ? 40.875 -22.109 -2.59 1 96.62 260 TYR A N 1
ATOM 2028 C CA . TYR A 1 260 ? 39.5 -21.891 -2.133 1 96.62 260 TYR A CA 1
ATOM 2029 C C . TYR A 1 260 ? 38.562 -21.625 -3.311 1 96.62 260 TYR A C 1
ATOM 2031 O O . TYR A 1 260 ? 37.469 -22.188 -3.389 1 96.62 260 TYR A O 1
ATOM 2039 N N . ARG A 1 261 ? 38.969 -20.75 -4.195 1 96 261 ARG A N 1
ATOM 2040 C CA . ARG A 1 261 ? 38.219 -20.406 -5.387 1 96 261 ARG A CA 1
ATOM 2041 C C . ARG A 1 261 ? 37.938 -21.656 -6.234 1 96 261 ARG A C 1
ATOM 2043 O O . ARG A 1 261 ? 36.844 -21.844 -6.723 1 96 261 ARG A O 1
ATOM 2050 N N . GLN A 1 262 ? 39 -22.422 -6.43 1 95.38 262 GLN A N 1
ATOM 2051 C CA . GLN A 1 262 ? 38.875 -23.625 -7.227 1 95.38 262 GLN A CA 1
ATOM 2052 C C . GLN A 1 262 ? 37.844 -24.594 -6.609 1 95.38 262 GLN A C 1
ATOM 2054 O O . GLN A 1 262 ? 37.062 -25.203 -7.32 1 95.38 262 GLN A O 1
ATOM 2059 N N . TYR A 1 263 ? 37.906 -24.734 -5.285 1 96.69 263 TYR A N 1
ATOM 2060 C CA . TYR A 1 263 ? 36.969 -25.594 -4.578 1 96.69 263 TYR A CA 1
ATOM 2061 C C . TYR A 1 263 ? 35.531 -25.109 -4.777 1 96.69 263 TYR A C 1
ATOM 2063 O O . TYR A 1 263 ? 34.656 -25.906 -5.055 1 96.69 263 TYR A O 1
ATOM 2071 N N . ILE A 1 264 ? 35.312 -23.766 -4.664 1 97.12 264 ILE A N 1
ATOM 2072 C CA . ILE A 1 264 ? 33.969 -23.172 -4.844 1 97.12 264 ILE A CA 1
ATOM 2073 C C . ILE A 1 264 ? 33.531 -23.375 -6.281 1 97.12 264 ILE A C 1
ATOM 2075 O O . ILE A 1 264 ? 32.344 -23.719 -6.523 1 97.12 264 ILE A O 1
ATOM 2079 N N . ASN A 1 265 ? 34.406 -23.172 -7.246 1 96.06 265 ASN A N 1
ATOM 2080 C CA . ASN A 1 265 ? 34.094 -23.422 -8.648 1 96.06 265 ASN A CA 1
ATOM 2081 C C . ASN A 1 265 ? 33.688 -24.891 -8.875 1 96.06 265 ASN A C 1
ATOM 2083 O O . ASN A 1 265 ? 32.781 -25.172 -9.68 1 96.06 265 ASN A O 1
ATOM 2087 N N . TRP A 1 266 ? 34.406 -25.688 -8.172 1 95.69 266 TRP A N 1
ATOM 2088 C CA . TRP A 1 266 ? 34.062 -27.094 -8.266 1 95.69 266 TRP A CA 1
ATOM 2089 C C . TRP A 1 266 ? 32.688 -27.391 -7.738 1 95.69 266 TRP A C 1
ATOM 2091 O O . TRP A 1 266 ? 31.922 -28.141 -8.352 1 95.69 266 TRP A O 1
ATOM 2101 N N . ILE A 1 267 ? 32.375 -26.859 -6.598 1 96.25 267 ILE A N 1
ATOM 2102 C CA . ILE A 1 267 ? 31.031 -27.016 -6.035 1 96.25 267 ILE A CA 1
ATOM 2103 C C . ILE A 1 267 ? 29.984 -26.5 -7.023 1 96.25 267 ILE A C 1
ATOM 2105 O O . ILE A 1 267 ? 28.938 -27.125 -7.203 1 96.25 267 ILE A O 1
ATOM 2109 N N . TRP A 1 268 ? 30.266 -25.375 -7.613 1 95.38 268 TRP A N 1
ATOM 2110 C CA . TRP A 1 268 ? 29.375 -24.797 -8.609 1 95.38 268 TRP A CA 1
ATOM 2111 C C . TRP A 1 268 ? 29.172 -25.75 -9.789 1 95.38 268 TRP A C 1
ATOM 2113 O O . TRP A 1 268 ? 28.047 -25.984 -10.234 1 95.38 268 TRP A O 1
ATOM 2123 N N . LYS A 1 269 ? 30.266 -26.234 -10.312 1 94.25 269 LYS A N 1
ATOM 2124 C CA . LYS A 1 269 ? 30.219 -27.172 -11.43 1 94.25 269 LYS A CA 1
ATOM 2125 C C . LYS A 1 269 ? 29.375 -28.406 -11.07 1 94.25 269 LYS A C 1
ATOM 2127 O O . LYS A 1 269 ? 28.547 -28.844 -11.867 1 94.25 269 LYS A O 1
ATOM 2132 N N . CYS A 1 270 ? 29.609 -28.891 -9.906 1 94.25 270 CYS A N 1
ATOM 2133 C CA . CYS A 1 270 ? 28.859 -30.047 -9.438 1 94.25 270 CYS A CA 1
ATOM 2134 C C . CYS A 1 270 ? 27.375 -29.719 -9.328 1 94.25 270 CYS A C 1
ATOM 2136 O O . CYS A 1 270 ? 26.531 -30.562 -9.625 1 94.25 270 CYS A O 1
ATOM 2138 N N . THR A 1 271 ? 27.125 -28.578 -8.836 1 92.62 271 THR A N 1
ATOM 2139 C CA . THR A 1 271 ? 25.75 -28.141 -8.68 1 92.62 271 THR A CA 1
ATOM 2140 C C . THR A 1 271 ? 25.062 -28.047 -10.039 1 92.62 271 THR A C 1
ATOM 2142 O O . THR A 1 271 ? 23.906 -28.438 -10.18 1 92.62 271 THR A O 1
ATOM 2145 N N . CYS A 1 272 ? 25.719 -27.547 -11.031 1 90.06 272 CYS A N 1
ATOM 2146 C CA . CYS A 1 272 ? 25.172 -27.422 -12.383 1 90.06 272 CYS A CA 1
ATOM 2147 C C . CYS A 1 272 ? 24.938 -28.781 -13.016 1 90.06 272 CYS A C 1
ATOM 2149 O O . CYS A 1 272 ? 23.938 -29 -13.688 1 90.06 272 CYS A O 1
ATOM 2151 N N . GLU A 1 273 ? 25.828 -29.609 -12.742 1 91.38 273 GLU A N 1
ATOM 2152 C CA . GLU A 1 273 ? 25.75 -30.938 -13.328 1 91.38 273 GLU A CA 1
ATOM 2153 C C . GLU A 1 273 ? 24.656 -31.766 -12.664 1 91.38 273 GLU A C 1
ATOM 2155 O O . GLU A 1 273 ? 24.078 -32.656 -13.297 1 91.38 273 GLU A O 1
ATOM 2160 N N . ALA A 1 274 ? 24.438 -31.484 -11.492 1 90.94 274 ALA A N 1
ATOM 2161 C CA . ALA A 1 274 ? 23.484 -32.25 -10.711 1 90.94 274 ALA A CA 1
ATOM 2162 C C . ALA A 1 274 ? 22.062 -31.766 -10.945 1 90.94 274 ALA A C 1
ATOM 2164 O O . ALA A 1 274 ? 21.109 -32.312 -10.367 1 90.94 274 ALA A O 1
ATOM 2165 N N . ARG A 1 275 ? 21.828 -30.906 -11.789 1 89.25 275 ARG A N 1
ATOM 2166 C CA . ARG A 1 275 ? 20.5 -30.375 -12.055 1 89.25 275 ARG A CA 1
ATOM 2167 C C . ARG A 1 275 ? 19.578 -31.469 -12.586 1 89.25 275 ARG A C 1
ATOM 2169 O O . ARG A 1 275 ? 19.984 -32.312 -13.391 1 89.25 275 ARG A O 1
ATOM 2176 N N . SER A 1 276 ? 18.438 -31.453 -12.102 1 86.44 276 SER A N 1
ATOM 2177 C CA . SER A 1 276 ? 17.422 -32.375 -12.586 1 86.44 276 SER A CA 1
ATOM 2178 C C . SER A 1 276 ? 16.969 -32 -13.992 1 86.44 276 SER A C 1
ATOM 2180 O O . SER A 1 276 ? 17.297 -30.906 -14.492 1 86.44 276 SER A O 1
ATOM 2182 N N . SER A 1 277 ? 16.297 -32.938 -14.617 1 86.25 277 SER A N 1
ATOM 2183 C CA . SER A 1 277 ? 15.734 -32.656 -15.93 1 86.25 277 SER A CA 1
ATOM 2184 C C . SER A 1 277 ? 14.758 -31.484 -15.875 1 86.25 277 SER A C 1
ATOM 2186 O O . SER A 1 277 ? 14.711 -30.656 -16.797 1 86.25 277 SER A O 1
ATOM 2188 N N . TYR A 1 278 ? 14.07 -31.453 -14.805 1 86.56 278 TYR A N 1
ATOM 2189 C CA . TYR A 1 278 ? 13.141 -30.344 -14.602 1 86.56 278 TYR A CA 1
ATOM 2190 C C . TYR A 1 278 ? 13.875 -29.016 -14.562 1 86.56 278 TYR A C 1
ATOM 2192 O O . TYR A 1 278 ? 13.453 -28.047 -15.203 1 86.56 278 TYR A O 1
ATOM 2200 N N . GLU A 1 279 ? 14.945 -28.922 -13.859 1 88 279 GLU A N 1
ATOM 2201 C CA . GLU A 1 279 ? 15.727 -27.703 -13.719 1 88 279 GLU A CA 1
ATOM 2202 C C . GLU A 1 279 ? 16.344 -27.281 -15.047 1 88 279 GLU A C 1
ATOM 2204 O O . GLU A 1 279 ? 16.391 -26.094 -15.383 1 88 279 GLU A O 1
ATOM 2209 N N . LYS A 1 280 ? 16.766 -28.25 -15.781 1 87.25 280 LYS A N 1
ATOM 2210 C CA . LYS A 1 280 ? 17.406 -27.969 -17.062 1 87.25 280 LYS A CA 1
ATOM 2211 C C . LYS A 1 280 ? 16.406 -27.422 -18.078 1 87.25 280 LYS A C 1
ATOM 2213 O O . LYS A 1 280 ? 16.719 -26.469 -18.797 1 87.25 280 LYS A O 1
ATOM 2218 N N . GLN A 1 281 ? 15.273 -28 -18.031 1 83.75 281 GLN A N 1
ATOM 2219 C CA . GLN A 1 281 ? 14.258 -27.594 -19 1 83.75 281 GLN A CA 1
ATOM 2220 C C . GLN A 1 281 ? 13.633 -26.25 -18.609 1 83.75 281 GLN A C 1
ATOM 2222 O O . GLN A 1 281 ? 13.039 -25.578 -19.453 1 83.75 281 GLN A O 1
ATOM 2227 N N . SER A 1 282 ? 13.82 -25.922 -17.375 1 86.31 282 SER A N 1
ATOM 2228 C CA . SER A 1 282 ? 13.164 -24.703 -16.906 1 86.31 282 SER A CA 1
ATOM 2229 C C . SER A 1 282 ? 14.156 -23.547 -16.797 1 86.31 282 SER A C 1
ATOM 2231 O O . SER A 1 282 ? 13.82 -22.484 -16.266 1 86.31 282 SER A O 1
ATOM 2233 N N . LEU A 1 283 ? 15.336 -23.719 -17.297 1 83.62 283 LEU A N 1
ATOM 2234 C CA . LEU A 1 283 ? 16.359 -22.672 -17.203 1 83.62 283 LEU A CA 1
ATOM 2235 C C . LEU A 1 283 ? 15.906 -21.406 -17.906 1 83.62 283 LEU A C 1
ATOM 2237 O O . LEU A 1 283 ? 15.406 -21.469 -19.031 1 83.62 283 LEU A O 1
ATOM 2241 N N . GLY A 1 284 ? 15.992 -20.297 -17.219 1 81.62 284 GLY A N 1
ATOM 2242 C CA . GLY A 1 284 ? 15.633 -19.016 -17.797 1 81.62 284 GLY A CA 1
ATOM 2243 C C . GLY A 1 284 ? 14.258 -18.547 -17.391 1 81.62 284 GLY A C 1
ATOM 2244 O O . GLY A 1 284 ? 13.914 -17.375 -17.578 1 81.62 284 GLY A O 1
ATOM 2245 N N . TYR A 1 285 ? 13.492 -19.391 -16.781 1 83.62 285 TYR A N 1
ATOM 2246 C CA . TYR A 1 285 ? 12.133 -19.031 -16.406 1 83.62 285 TYR A CA 1
ATOM 2247 C C . TYR A 1 285 ? 12.055 -18.719 -14.914 1 83.62 285 TYR A C 1
ATOM 2249 O O . TYR A 1 285 ? 10.984 -18.359 -14.406 1 83.62 285 TYR A O 1
ATOM 2257 N N . GLU A 1 286 ? 13.172 -18.719 -14.297 1 84.12 286 GLU A N 1
ATOM 2258 C CA . GLU A 1 286 ? 13.18 -18.578 -12.844 1 84.12 286 GLU A CA 1
ATOM 2259 C C . GLU A 1 286 ? 12.672 -17.203 -12.414 1 84.12 286 GLU A C 1
ATOM 2261 O O . GLU A 1 286 ? 13.227 -16.188 -12.82 1 84.12 286 GLU A O 1
ATOM 2266 N N . ASN A 1 287 ? 11.617 -17.219 -11.656 1 80 287 ASN A N 1
ATOM 2267 C CA . ASN A 1 287 ? 10.977 -16.078 -11.023 1 80 287 ASN A CA 1
ATOM 2268 C C . ASN A 1 287 ? 10.562 -15.023 -12.047 1 80 287 ASN A C 1
ATOM 2270 O O . ASN A 1 287 ? 10.547 -13.828 -11.75 1 80 287 ASN A O 1
ATOM 2274 N N . ARG A 1 288 ? 10.367 -15.469 -13.219 1 85.56 288 ARG A N 1
ATOM 2275 C CA . ARG A 1 288 ? 9.867 -14.578 -14.258 1 85.56 288 ARG A CA 1
ATOM 2276 C C . ARG A 1 288 ? 8.344 -14.617 -14.328 1 85.56 288 ARG A C 1
ATOM 2278 O O . ARG A 1 288 ? 7.746 -15.695 -14.328 1 85.56 288 ARG A O 1
ATOM 2285 N N . LEU A 1 289 ? 7.836 -13.43 -14.328 1 89.06 289 LEU A N 1
ATOM 2286 C CA . LEU A 1 289 ? 6.383 -13.344 -14.438 1 89.06 289 LEU A CA 1
ATOM 2287 C C . LEU A 1 289 ? 5.93 -13.633 -15.867 1 89.06 289 LEU A C 1
ATOM 2289 O O . LEU A 1 289 ? 6.363 -12.961 -16.812 1 89.06 289 LEU A O 1
ATOM 2293 N N . GLN A 1 290 ? 5.145 -14.617 -15.984 1 89.81 290 GLN A N 1
ATOM 2294 C CA . GLN A 1 290 ? 4.598 -14.938 -17.297 1 89.81 290 GLN A CA 1
ATOM 2295 C C . GLN A 1 290 ? 3.074 -14.828 -17.297 1 89.81 290 GLN A C 1
ATOM 2297 O O . GLN A 1 290 ? 2.412 -15.266 -16.359 1 89.81 290 GLN A O 1
ATOM 2302 N N . GLU A 1 291 ? 2.59 -14.242 -18.328 1 86.69 291 GLU A N 1
ATOM 2303 C CA . GLU A 1 291 ? 1.14 -14.219 -18.5 1 86.69 291 GLU A CA 1
ATOM 2304 C C . GLU A 1 291 ? 0.598 -15.609 -18.828 1 86.69 291 GLU A C 1
ATOM 2306 O O . GLU A 1 291 ? 1.156 -16.312 -19.672 1 86.69 291 GLU A O 1
ATOM 2311 N N . PRO A 1 292 ? -0.44 -15.953 -18.156 1 85.94 292 PRO A N 1
ATOM 2312 C CA . PRO A 1 292 ? -1.011 -17.266 -18.5 1 85.94 292 PRO A CA 1
ATOM 2313 C C . PRO A 1 292 ? -1.53 -17.312 -19.938 1 85.94 292 PRO A C 1
ATOM 2315 O O . PRO A 1 292 ? -2.078 -16.328 -20.438 1 85.94 292 PRO A O 1
ATOM 2318 N N . LEU A 1 293 ? -1.363 -18.453 -20.516 1 84.56 293 LEU A N 1
ATOM 2319 C CA . LEU A 1 293 ? -1.873 -18.672 -21.875 1 84.56 293 LEU A CA 1
ATOM 2320 C C . LEU A 1 293 ? -3.398 -18.688 -21.875 1 84.56 293 LEU A C 1
ATOM 2322 O O . LEU A 1 293 ? -4.027 -19 -20.875 1 84.56 293 LEU A O 1
ATOM 2326 N N . GLN A 1 294 ? -3.883 -18.266 -23.016 1 84.88 294 GLN A N 1
ATOM 2327 C CA . GLN A 1 294 ? -5.32 -18.344 -23.234 1 84.88 294 GLN A CA 1
ATOM 2328 C C . GLN A 1 294 ? -5.637 -19.109 -24.531 1 84.88 294 GLN A C 1
ATOM 2330 O O . GLN A 1 294 ? -6.113 -18.516 -25.5 1 84.88 294 GLN A O 1
ATOM 2335 N N . PRO A 1 295 ? -5.555 -20.359 -24.422 1 81.94 295 PRO A N 1
ATOM 2336 C CA . PRO A 1 295 ? -5.664 -21.172 -25.625 1 81.94 295 PRO A CA 1
ATOM 2337 C C . PRO A 1 295 ? -7.055 -21.094 -26.266 1 81.94 295 PRO A C 1
ATOM 2339 O O . PRO A 1 295 ? -7.203 -21.312 -27.469 1 81.94 295 PRO A O 1
ATOM 2342 N N . LEU A 1 296 ? -8.031 -20.859 -25.484 1 81.62 296 LEU A N 1
ATOM 2343 C CA . LEU A 1 296 ? -9.375 -20.766 -26.047 1 81.62 296 LEU A CA 1
ATOM 2344 C C . LEU A 1 296 ? -9.531 -19.484 -26.859 1 81.62 296 LEU A C 1
ATOM 2346 O O . LEU A 1 296 ? -10.18 -19.484 -27.906 1 81.62 296 LEU A O 1
ATOM 2350 N N . GLN A 1 297 ? -8.93 -18.5 -26.375 1 81.75 297 GLN A N 1
ATOM 2351 C CA . GLN A 1 297 ? -9.07 -17.203 -27.031 1 81.75 297 GLN A CA 1
ATOM 2352 C C . GLN A 1 297 ? -8.039 -17.031 -28.141 1 81.75 297 GLN A C 1
ATOM 2354 O O . GLN A 1 297 ? -8.305 -16.391 -29.156 1 81.75 297 GLN A O 1
ATOM 2359 N N . ASP A 1 298 ? -6.859 -17.688 -27.906 1 81.69 298 ASP A N 1
ATOM 2360 C CA . ASP A 1 298 ? -5.738 -17.453 -28.812 1 81.69 298 ASP A CA 1
ATOM 2361 C C . ASP A 1 298 ? -5.371 -18.719 -29.578 1 81.69 298 ASP A C 1
ATOM 2363 O O . ASP A 1 298 ? -5.594 -19.828 -29.094 1 81.69 298 ASP A O 1
ATOM 2367 N N . ASN A 1 299 ? -4.863 -18.516 -30.719 1 79.5 299 ASN A N 1
ATOM 2368 C CA . ASN A 1 299 ? -4.25 -19.609 -31.453 1 79.5 299 ASN A CA 1
ATOM 2369 C C . ASN A 1 299 ? -2.775 -19.766 -31.109 1 79.5 299 ASN A C 1
ATOM 2371 O O . ASN A 1 299 ? -1.96 -18.906 -31.422 1 79.5 299 ASN A O 1
ATOM 2375 N N . LEU A 1 300 ? -2.482 -20.844 -30.547 1 81.56 300 LEU A N 1
ATOM 2376 C CA . LEU A 1 300 ? -1.117 -21.062 -30.078 1 81.56 300 LEU A CA 1
ATOM 2377 C C . LEU A 1 300 ? -0.191 -21.406 -31.25 1 81.56 300 LEU A C 1
ATOM 2379 O O . LEU A 1 300 ? -0.634 -21.938 -32.25 1 81.56 300 LEU A O 1
ATOM 2383 N N . SER A 1 301 ? 1.032 -21.062 -31.125 1 81.44 301 SER A N 1
ATOM 2384 C CA . SER A 1 301 ? 2.029 -21.297 -32.156 1 81.44 301 SER A CA 1
ATOM 2385 C C . SER A 1 301 ? 2.578 -22.719 -32.094 1 81.44 301 SER A C 1
ATOM 2387 O O . SER A 1 301 ? 2.408 -23.406 -31.094 1 81.44 301 SER A O 1
ATOM 2389 N N . SER A 1 302 ? 3.191 -23.094 -33.094 1 78.88 302 SER A N 1
ATOM 2390 C CA . SER A 1 302 ? 3.832 -24.406 -33.156 1 78.88 302 SER A CA 1
ATOM 2391 C C . SER A 1 302 ? 4.934 -24.516 -32.094 1 78.88 302 SER A C 1
ATOM 2393 O O . SER A 1 302 ? 5.137 -25.578 -31.531 1 78.88 302 SER A O 1
ATOM 2395 N N . ALA A 1 303 ? 5.586 -23.453 -31.938 1 77.62 303 ALA A N 1
ATOM 2396 C CA . ALA A 1 303 ? 6.652 -23.422 -30.953 1 77.62 303 ALA A CA 1
ATOM 2397 C C . ALA A 1 303 ? 6.109 -23.703 -29.547 1 77.62 303 ALA A C 1
ATOM 2399 O O . ALA A 1 303 ? 6.738 -24.422 -28.766 1 77.62 303 ALA A O 1
ATOM 2400 N N . THR A 1 304 ? 5.004 -23.172 -29.25 1 81.94 304 THR A N 1
ATOM 2401 C CA . THR A 1 304 ? 4.359 -23.391 -27.969 1 81.94 304 THR A CA 1
ATOM 2402 C C . THR A 1 304 ? 3.949 -24.859 -27.812 1 81.94 304 THR A C 1
ATOM 2404 O O . THR A 1 304 ? 4.184 -25.469 -26.781 1 81.94 304 THR A O 1
ATOM 2407 N N . TYR A 1 305 ? 3.41 -25.391 -28.875 1 82.12 305 TYR A N 1
ATOM 2408 C CA . TYR A 1 305 ? 3.006 -26.797 -28.859 1 82.12 305 TYR A CA 1
ATOM 2409 C C . TYR A 1 305 ? 4.211 -27.719 -28.656 1 82.12 305 TYR A C 1
ATOM 2411 O O . TYR A 1 305 ? 4.125 -28.719 -27.953 1 82.12 305 TYR A O 1
ATOM 2419 N N . ASP A 1 306 ? 5.277 -27.312 -29.234 1 78.12 306 ASP A N 1
ATOM 2420 C CA . ASP A 1 306 ? 6.5 -28.109 -29.125 1 78.12 306 ASP A CA 1
ATOM 2421 C C . ASP A 1 306 ? 6.988 -28.172 -27.672 1 78.12 306 ASP A C 1
ATOM 2423 O O . ASP A 1 306 ? 7.422 -29.234 -27.219 1 78.12 306 ASP A O 1
ATOM 2427 N N . VAL A 1 307 ? 6.91 -27.109 -27.078 1 78.06 307 VAL A N 1
ATOM 2428 C CA . VAL A 1 307 ? 7.316 -27.062 -25.688 1 78.06 307 VAL A CA 1
ATOM 2429 C C . VAL A 1 307 ? 6.441 -28 -24.859 1 78.06 307 VAL A C 1
ATOM 2431 O O . VAL A 1 307 ? 6.938 -28.719 -23.984 1 78.06 307 VAL A O 1
ATOM 2434 N N . PHE A 1 308 ? 5.219 -28.078 -25.172 1 79.75 308 PHE A N 1
ATOM 2435 C CA . PHE A 1 308 ? 4.301 -28.953 -24.453 1 79.75 308 PHE A CA 1
ATOM 2436 C C . PHE A 1 308 ? 4.68 -30.406 -24.672 1 79.75 308 PHE A C 1
ATOM 2438 O O . PHE A 1 308 ? 4.594 -31.219 -23.734 1 79.75 308 PHE A O 1
ATOM 2445 N N . GLN A 1 309 ? 5.098 -30.656 -25.781 1 82.69 309 GLN A N 1
ATOM 2446 C CA . GLN A 1 309 ? 5.312 -32.062 -26.188 1 82.69 309 GLN A CA 1
ATOM 2447 C C . GLN A 1 309 ? 6.641 -32.562 -25.656 1 82.69 309 GLN A C 1
ATOM 2449 O O . GLN A 1 309 ? 6.883 -33.781 -25.672 1 82.69 309 GLN A O 1
ATOM 2454 N N . MET A 1 310 ? 7.383 -31.734 -25.188 1 79.19 310 MET A N 1
ATOM 2455 C CA . MET A 1 310 ? 8.688 -32.125 -24.672 1 79.19 310 MET A CA 1
ATOM 2456 C C . MET A 1 310 ? 8.555 -32.781 -23.297 1 79.19 310 MET A C 1
ATOM 2458 O O . MET A 1 310 ? 9.492 -33.406 -22.797 1 79.19 310 MET A O 1
ATOM 2462 N N . ASP A 1 311 ? 7.41 -32.719 -22.766 1 86.62 311 ASP A N 1
ATOM 2463 C CA . ASP A 1 311 ? 7.188 -33.281 -21.422 1 86.62 311 ASP A CA 1
ATOM 2464 C C . ASP A 1 311 ? 6.805 -34.75 -21.5 1 86.62 311 ASP A C 1
ATOM 2466 O O . ASP A 1 311 ? 5.648 -35.094 -21.766 1 86.62 311 ASP A O 1
ATOM 2470 N N . PRO A 1 312 ? 7.672 -35.562 -21.188 1 84.19 312 PRO A N 1
ATOM 2471 C CA . PRO A 1 312 ? 7.363 -37 -21.391 1 84.19 312 PRO A CA 1
ATOM 2472 C C . PRO A 1 312 ? 6.395 -37.531 -20.344 1 84.19 312 PRO A C 1
ATOM 2474 O O . PRO A 1 312 ? 5.605 -38.438 -20.641 1 84.19 312 PRO A O 1
ATOM 2477 N N . TYR A 1 313 ? 6.445 -37.062 -19.188 1 91.44 313 TYR A N 1
ATOM 2478 C CA . TYR A 1 313 ? 5.609 -37.594 -18.125 1 91.44 313 TYR A CA 1
ATOM 2479 C C . TYR A 1 313 ? 4.133 -37.438 -18.469 1 91.44 313 TYR A C 1
ATOM 2481 O O . TYR A 1 313 ? 3.344 -38.375 -18.281 1 91.44 313 TYR A O 1
ATOM 2489 N N . LYS A 1 314 ? 3.727 -36.312 -18.812 1 93.19 314 LYS A N 1
ATOM 2490 C CA . LYS A 1 314 ? 2.326 -36 -19.078 1 93.19 314 LYS A CA 1
ATOM 2491 C C . LYS A 1 314 ? 1.715 -37 -20.047 1 93.19 314 LYS A C 1
ATOM 2493 O O . LYS A 1 314 ? 0.654 -37.562 -19.781 1 93.19 314 LYS A O 1
ATOM 2498 N N . TYR A 1 315 ? 2.324 -37.25 -21.156 1 93.44 315 TYR A N 1
ATOM 2499 C CA . TYR A 1 315 ? 1.786 -38.125 -22.203 1 93.44 315 TYR A CA 1
ATOM 2500 C C . TYR A 1 315 ? 1.78 -39.594 -21.766 1 93.44 315 TYR A C 1
ATOM 2502 O O . TYR A 1 315 ? 0.857 -40.344 -22.078 1 93.44 315 TYR A O 1
ATOM 2510 N N . LYS A 1 316 ? 2.836 -39.906 -21.047 1 95 316 LYS A N 1
ATOM 2511 C CA . LYS A 1 316 ? 2.869 -41.25 -20.5 1 95 316 LYS A CA 1
ATOM 2512 C C . LYS A 1 316 ? 1.734 -41.469 -19.5 1 95 316 LYS A C 1
ATOM 2514 O O . LYS A 1 316 ? 1.136 -42.562 -19.453 1 95 316 LYS A O 1
ATOM 2519 N N . ALA A 1 317 ? 1.531 -40.469 -18.703 1 96.69 317 ALA A N 1
ATOM 2520 C CA . ALA A 1 317 ? 0.457 -40.562 -17.719 1 96.69 317 ALA A CA 1
ATOM 2521 C C . ALA A 1 317 ? -0.902 -40.719 -18.406 1 96.69 317 ALA A C 1
ATOM 2523 O O . ALA A 1 317 ? -1.728 -41.531 -17.984 1 96.69 317 ALA A O 1
ATOM 2524 N N . TYR A 1 318 ? -1.187 -40 -19.422 1 97.25 318 TYR A N 1
ATOM 2525 C CA . TYR A 1 318 ? -2.439 -40.062 -20.156 1 97.25 318 TYR A CA 1
ATOM 2526 C C . TYR A 1 318 ? -2.572 -41.438 -20.844 1 97.25 318 TYR A C 1
ATOM 2528 O O . TYR A 1 318 ? -3.658 -42.031 -20.859 1 97.25 318 TYR A O 1
ATOM 2536 N N . GLU A 1 319 ? -1.456 -41.875 -21.453 1 97.75 319 GLU A N 1
ATOM 2537 C CA . GLU A 1 319 ? -1.468 -43.188 -22.078 1 97.75 319 GLU A CA 1
ATOM 2538 C C . GLU A 1 319 ? -1.83 -44.281 -21.062 1 97.75 319 GLU A C 1
ATOM 2540 O O . GLU A 1 319 ? -2.631 -45.156 -21.359 1 97.75 319 GLU A O 1
ATOM 2545 N N . GLU A 1 320 ? -1.183 -44.156 -19.938 1 98 320 GLU A N 1
ATOM 2546 C CA . GLU A 1 320 ? -1.462 -45.125 -18.891 1 98 320 GLU A CA 1
ATOM 2547 C C . GLU A 1 320 ? -2.92 -45.062 -18.438 1 98 320 GLU A C 1
ATOM 2549 O O . GLU A 1 320 ? -3.561 -46.094 -18.234 1 98 320 GLU A O 1
ATOM 2554 N N . ALA A 1 321 ? -3.426 -43.906 -18.234 1 98.44 321 ALA A N 1
ATOM 2555 C CA . ALA A 1 321 ? -4.824 -43.719 -17.859 1 98.44 321 ALA A CA 1
ATOM 2556 C C . ALA A 1 321 ? -5.758 -44.344 -18.906 1 98.44 321 ALA A C 1
ATOM 2558 O O . ALA A 1 321 ? -6.734 -45 -18.547 1 98.44 321 ALA A O 1
ATOM 2559 N N . LEU A 1 322 ? -5.492 -44.094 -20.156 1 98.12 322 LEU A N 1
ATOM 2560 C CA . LEU A 1 322 ? -6.281 -44.625 -21.266 1 98.12 322 LEU A CA 1
ATOM 2561 C C . LEU A 1 322 ? -6.227 -46.156 -21.281 1 98.12 322 LEU A C 1
ATOM 2563 O O . LEU A 1 322 ? -7.242 -46.812 -21.5 1 98.12 322 LEU A O 1
ATOM 2567 N N . ASN A 1 323 ? -5.02 -46.656 -21.094 1 97.75 323 ASN A N 1
ATOM 2568 C CA . ASN A 1 323 ? -4.848 -48.125 -21.062 1 97.75 323 ASN A CA 1
ATOM 2569 C C . ASN A 1 323 ? -5.715 -48.75 -20 1 97.75 323 ASN A C 1
ATOM 2571 O O . ASN A 1 323 ? -6.414 -49.75 -20.266 1 97.75 323 ASN A O 1
ATOM 2575 N N . LEU A 1 324 ? -5.621 -48.219 -18.859 1 97.5 324 LEU A N 1
ATOM 2576 C CA . LEU A 1 324 ? -6.398 -48.75 -17.75 1 97.5 324 LEU A CA 1
ATOM 2577 C C . LEU A 1 324 ? -7.895 -48.594 -18.016 1 97.5 324 LEU A C 1
ATOM 2579 O O . LEU A 1 324 ? -8.672 -49.5 -17.688 1 97.5 324 LEU A O 1
ATOM 2583 N N . ALA A 1 325 ? -8.312 -47.5 -18.531 1 97.38 325 ALA A N 1
ATOM 2584 C CA . ALA A 1 325 ? -9.719 -47.25 -18.859 1 97.38 325 ALA A CA 1
ATOM 2585 C C . ALA A 1 325 ? -10.219 -48.281 -19.875 1 97.38 325 ALA A C 1
ATOM 2587 O O . ALA A 1 325 ? -11.312 -48.844 -19.719 1 97.38 325 ALA A O 1
ATOM 2588 N N . LEU A 1 326 ? -9.438 -48.562 -20.922 1 96.38 326 LEU A N 1
ATOM 2589 C CA . LEU A 1 326 ? -9.812 -49.5 -21.969 1 96.38 326 LEU A CA 1
ATOM 2590 C C . LEU A 1 326 ? -9.883 -50.906 -21.422 1 96.38 326 LEU A C 1
ATOM 2592 O O . LEU A 1 326 ? -10.781 -51.688 -21.781 1 96.38 326 LEU A O 1
ATOM 2596 N N . LEU A 1 327 ? -8.961 -51.25 -20.531 1 94.81 327 LEU A N 1
ATOM 2597 C CA . LEU A 1 327 ? -8.977 -52.562 -19.906 1 94.81 327 LEU A CA 1
ATOM 2598 C C . LEU A 1 327 ? -10.234 -52.75 -19.062 1 94.81 327 LEU A C 1
ATOM 2600 O O . LEU A 1 327 ? -10.859 -53.812 -19.094 1 94.81 327 LEU A O 1
ATOM 2604 N N . SER A 1 328 ? -10.555 -51.719 -18.344 1 93.06 328 SER A N 1
ATOM 2605 C CA . SER A 1 328 ? -11.734 -51.781 -17.484 1 93.06 328 SER A CA 1
ATOM 2606 C C . SER A 1 328 ? -13.016 -51.906 -18.297 1 93.06 328 SER A C 1
ATOM 2608 O O . SER A 1 328 ? -13.953 -52.594 -17.906 1 93.06 328 SER A O 1
ATOM 2610 N N . ARG A 1 329 ? -13.086 -51.219 -19.359 1 90.81 329 ARG A N 1
ATOM 2611 C CA . ARG A 1 329 ? -14.297 -51.156 -20.156 1 90.81 329 ARG A CA 1
ATOM 2612 C C . ARG A 1 329 ? -14.43 -52.406 -21.047 1 90.81 329 ARG A C 1
ATOM 2614 O O . ARG A 1 329 ? -15.539 -52.781 -21.422 1 90.81 329 ARG A O 1
ATOM 2621 N N . SER A 1 330 ? -13.391 -53.062 -21.469 1 85.56 330 SER A N 1
ATOM 2622 C CA . SER A 1 330 ? -13.406 -54.281 -22.297 1 85.56 330 SER A CA 1
ATOM 2623 C C . SER A 1 330 ? -13.773 -55.5 -21.484 1 85.56 330 SER A C 1
ATOM 2625 O O . SER A 1 330 ? -14.281 -56.5 -22.031 1 85.56 330 SER A O 1
ATOM 2627 N N . ASN A 1 331 ? -13.484 -55.625 -20.219 1 74 331 ASN A N 1
ATOM 2628 C CA . ASN A 1 331 ? -13.828 -56.75 -19.375 1 74 331 ASN A CA 1
ATOM 2629 C C . ASN A 1 331 ? -14.68 -56.312 -18.188 1 74 331 ASN A C 1
ATOM 2631 O O . ASN A 1 331 ? -14.203 -56.281 -17.047 1 74 331 ASN A O 1
ATOM 2635 N N . PRO A 1 332 ? -15.938 -55.719 -18.484 1 58.94 332 PRO A N 1
ATOM 2636 C CA . PRO A 1 332 ? -16.656 -55.188 -17.328 1 58.94 332 PRO A CA 1
ATOM 2637 C C . PRO A 1 332 ? -16.812 -56.219 -16.203 1 58.94 332 PRO A C 1
ATOM 2639 O O . PRO A 1 332 ? -16.781 -55.844 -15.031 1 58.94 332 PRO A O 1
ATOM 2642 N N . GLY A 1 333 ? -17.672 -57.25 -16.188 1 51.84 333 GLY A N 1
ATOM 2643 C CA . GLY A 1 333 ? -18.094 -58.219 -15.188 1 51.84 333 GLY A CA 1
ATOM 2644 C C . GLY A 1 333 ? -17.094 -59.344 -14.992 1 51.84 333 GLY A C 1
ATOM 2645 O O . GLY A 1 333 ? -17.312 -60.438 -15.484 1 51.84 333 GLY A O 1
ATOM 2646 N N . GLY A 1 334 ? -15.75 -59.219 -14.625 1 46.69 334 GLY A N 1
ATOM 2647 C CA . GLY A 1 334 ? -14.844 -60.281 -14.219 1 46.69 334 GLY A CA 1
ATOM 2648 C C . GLY A 1 334 ? -15.133 -61.594 -14.891 1 46.69 334 GLY A C 1
ATOM 2649 O O . GLY A 1 334 ? -14.414 -62.594 -14.68 1 46.69 334 GLY A O 1
ATOM 2650 N N . ASP A 1 335 ? -16.469 -61.969 -14.969 1 43.16 335 ASP A N 1
ATOM 2651 C CA . ASP A 1 335 ? -16.812 -63.344 -15.312 1 43.16 335 ASP A CA 1
ATOM 2652 C C . ASP A 1 335 ? -16.5 -63.625 -16.781 1 43.16 335 ASP A C 1
ATOM 2654 O O . ASP A 1 335 ? -16.703 -62.781 -17.641 1 43.16 335 ASP A O 1
ATOM 2658 N N . GLY A 1 336 ? -15.57 -64.438 -17.188 1 42.44 336 GLY A N 1
ATOM 2659 C CA . GLY A 1 336 ? -14.93 -65.125 -18.25 1 42.44 336 GLY A CA 1
ATOM 2660 C C . GLY A 1 336 ? -15.523 -64.875 -19.625 1 42.44 336 GLY A C 1
ATOM 2661 O O . GLY A 1 336 ? -15.227 -65.562 -20.594 1 42.44 336 GLY A O 1
ATOM 2662 N N . VAL A 1 337 ? -16.812 -64.5 -19.672 1 45.22 337 VAL A N 1
ATOM 2663 C CA . VAL A 1 337 ? -17.359 -64.5 -21.031 1 45.22 337 VAL A CA 1
ATOM 2664 C C . VAL A 1 337 ? -16.75 -63.406 -21.859 1 45.22 337 VAL A C 1
ATOM 2666 O O . VAL A 1 337 ? -16.641 -62.25 -21.391 1 45.22 337 VAL A O 1
ATOM 2669 N N . ASN A 1 338 ? -15.914 -63.75 -22.828 1 44.72 338 ASN A N 1
ATOM 2670 C CA . ASN A 1 338 ? -15.25 -62.906 -23.828 1 44.72 338 ASN A CA 1
ATOM 2671 C C . ASN A 1 338 ? -16.172 -61.812 -24.359 1 44.72 338 ASN A C 1
ATOM 2673 O O . ASN A 1 338 ? -17.047 -62.094 -25.188 1 44.72 338 ASN A O 1
ATOM 2677 N N . PRO A 1 339 ? -16.734 -60.875 -23.641 1 45.03 339 PRO A N 1
ATOM 2678 C CA . PRO A 1 339 ? -17.609 -59.938 -24.328 1 45.03 339 PRO A CA 1
ATOM 2679 C C . PRO A 1 339 ? -17.031 -59.469 -25.656 1 45.03 339 PRO A C 1
ATOM 2681 O O . PRO A 1 339 ? -15.812 -59.406 -25.828 1 45.03 339 PRO A O 1
ATOM 2684 N N . ALA A 1 340 ? -17.641 -59.75 -26.703 1 47.84 340 ALA A N 1
ATOM 2685 C CA . ALA A 1 340 ? -17.328 -59.188 -28.016 1 47.84 340 ALA A CA 1
ATOM 2686 C C . ALA A 1 340 ? -16.75 -57.781 -27.875 1 47.84 340 ALA A C 1
ATOM 2688 O O . ALA A 1 340 ? -17.375 -56.906 -27.25 1 47.84 340 ALA A O 1
ATOM 2689 N N . VAL A 1 341 ? -15.492 -57.594 -27.891 1 57.44 341 VAL A N 1
ATOM 2690 C CA . VAL A 1 341 ? -14.664 -56.375 -27.75 1 57.44 341 VAL A CA 1
ATOM 2691 C C . VAL A 1 341 ? -15.25 -55.25 -28.578 1 57.44 341 VAL A C 1
ATOM 2693 O O . VAL A 1 341 ? -15.227 -55.281 -29.812 1 57.44 341 VAL A O 1
ATOM 2696 N N . ASN A 1 342 ? -16.312 -54.656 -28.031 1 78.94 342 ASN A N 1
ATOM 2697 C CA . ASN A 1 342 ? -16.891 -53.531 -28.734 1 78.94 342 ASN A CA 1
ATOM 2698 C C . ASN A 1 342 ? -15.914 -52.375 -28.875 1 78.94 342 ASN A C 1
ATOM 2700 O O . ASN A 1 342 ? -15.125 -52.125 -27.953 1 78.94 342 ASN A O 1
ATOM 2704 N N . LYS A 1 343 ? -15.812 -51.938 -30.078 1 92.75 343 LYS A N 1
ATOM 2705 C CA . LYS A 1 343 ? -14.977 -50.781 -30.422 1 92.75 343 LYS A CA 1
ATOM 2706 C C . LYS A 1 343 ? -15.305 -49.594 -29.547 1 92.75 343 LYS A C 1
ATOM 2708 O O . LYS A 1 343 ? -16.469 -49.219 -29.391 1 92.75 343 LYS A O 1
ATOM 2713 N N . GLN A 1 344 ? -14.32 -49.125 -28.766 1 95.69 344 GLN A N 1
ATOM 2714 C CA . GLN A 1 344 ? -14.5 -47.938 -27.922 1 95.69 344 GLN A CA 1
ATOM 2715 C C . GLN A 1 344 ? -14.297 -46.656 -28.719 1 95.69 344 GLN A C 1
ATOM 2717 O O . GLN A 1 344 ? -13.344 -46.562 -29.5 1 95.69 344 GLN A O 1
ATOM 2722 N N . ILE A 1 345 ? -15.18 -45.719 -28.547 1 97.81 345 ILE A N 1
ATOM 2723 C CA . ILE A 1 345 ? -15.102 -44.438 -29.234 1 97.81 345 ILE A CA 1
ATOM 2724 C C . ILE A 1 345 ? -14.438 -43.406 -28.328 1 97.81 345 ILE A C 1
ATOM 2726 O O . ILE A 1 345 ? -14.93 -43.094 -27.234 1 97.81 345 ILE A O 1
ATOM 2730 N N . ILE A 1 346 ? -13.297 -42.812 -28.75 1 98.5 346 ILE A N 1
ATOM 2731 C CA . ILE A 1 346 ? -12.547 -41.812 -27.969 1 98.5 346 ILE A CA 1
ATOM 2732 C C . ILE A 1 346 ? -12.625 -40.469 -28.656 1 98.5 346 ILE A C 1
ATOM 2734 O O . ILE A 1 346 ? -12.328 -40.344 -29.859 1 98.5 346 ILE A O 1
ATOM 2738 N N . TYR A 1 347 ? -13.07 -39.469 -27.953 1 98.75 347 TYR A N 1
ATOM 2739 C CA . TYR A 1 347 ? -12.992 -38.094 -28.406 1 98.75 347 TYR A CA 1
ATOM 2740 C C . TYR A 1 347 ? -11.781 -37.375 -27.828 1 98.75 347 TYR A C 1
ATOM 2742 O O . TYR A 1 347 ? -11.633 -37.281 -26.594 1 98.75 347 TYR A O 1
ATOM 2750 N N . ILE A 1 348 ? -10.906 -36.969 -28.594 1 98.5 348 ILE A N 1
ATOM 2751 C CA . ILE A 1 348 ? -9.805 -36.094 -28.156 1 98.5 348 ILE A CA 1
ATOM 2752 C C . ILE A 1 348 ? -10.195 -34.625 -28.344 1 98.5 348 ILE A C 1
ATOM 2754 O O . ILE A 1 348 ? -10.203 -34.125 -29.453 1 98.5 348 ILE A O 1
ATOM 2758 N N . LEU A 1 349 ? -10.438 -34.031 -27.234 1 97.88 349 LEU A N 1
ATOM 2759 C CA . LEU A 1 349 ? -10.914 -32.656 -27.219 1 97.88 349 LEU A CA 1
ATOM 2760 C C . LEU A 1 349 ? -9.758 -31.672 -27.078 1 97.88 349 LEU A C 1
ATOM 2762 O O . LEU A 1 349 ? -9.125 -31.594 -26.016 1 97.88 349 LEU A O 1
ATOM 2766 N N . GLY A 1 350 ? -9.461 -30.875 -28.094 1 94.75 350 GLY A N 1
ATOM 2767 C CA . GLY A 1 350 ? -8.266 -30.047 -28.125 1 94.75 350 GLY A CA 1
ATOM 2768 C C . GLY A 1 350 ? -7.008 -30.844 -28.422 1 94.75 350 GLY A C 1
ATOM 2769 O O . GLY A 1 350 ? -6.145 -30.984 -27.562 1 94.75 350 GLY A O 1
ATOM 2770 N N . ALA A 1 351 ? -6.844 -31.109 -29.609 1 94.56 351 ALA A N 1
ATOM 2771 C CA . ALA A 1 351 ? -5.836 -32.125 -29.953 1 94.56 351 ALA A CA 1
ATOM 2772 C C . ALA A 1 351 ? -4.477 -31.469 -30.188 1 94.56 351 ALA A C 1
ATOM 2774 O O . ALA A 1 351 ? -3.443 -32.125 -30.125 1 94.56 351 ALA A O 1
ATOM 2775 N N . GLY A 1 352 ? -4.508 -30.156 -30.484 1 91.69 352 GLY A N 1
ATOM 2776 C CA . GLY A 1 352 ? -3.244 -29.547 -30.875 1 91.69 352 GLY A CA 1
ATOM 2777 C C . GLY A 1 352 ? -2.613 -30.234 -32.094 1 91.69 352 GLY A C 1
ATOM 2778 O O . GLY A 1 352 ? -3.258 -30.391 -33.125 1 91.69 352 GLY A O 1
ATOM 2779 N N . GLN A 1 353 ? -1.405 -30.766 -31.844 1 90.56 353 GLN A N 1
ATOM 2780 C CA . GLN A 1 353 ? -0.725 -31.438 -32.938 1 90.56 353 GLN A CA 1
ATOM 2781 C C . GLN A 1 353 ? -0.939 -32.938 -32.906 1 90.56 353 GLN A C 1
ATOM 2783 O O . GLN A 1 353 ? -0.343 -33.688 -33.688 1 90.56 353 GLN A O 1
ATOM 2788 N N . GLY A 1 354 ? -1.612 -33.406 -31.891 1 93.81 354 GLY A N 1
ATOM 2789 C CA . GLY A 1 354 ? -2.172 -34.75 -31.953 1 93.81 354 GLY A CA 1
ATOM 2790 C C . GLY A 1 354 ? -1.411 -35.75 -31.094 1 93.81 354 GLY A C 1
ATOM 2791 O O . GLY A 1 354 ? -1.497 -36.938 -31.312 1 93.81 354 GLY A O 1
ATOM 2792 N N . PRO A 1 355 ? -0.636 -35.375 -30.156 1 93.5 355 PRO A N 1
ATOM 2793 C CA . PRO A 1 355 ? 0.099 -36.344 -29.344 1 93.5 355 PRO A CA 1
ATOM 2794 C C . PRO A 1 355 ? -0.822 -37.281 -28.594 1 93.5 355 PRO A C 1
ATOM 2796 O O . PRO A 1 355 ? -0.455 -38.438 -28.344 1 93.5 355 PRO A O 1
ATOM 2799 N N . PHE A 1 356 ? -1.97 -36.906 -28.25 1 96.06 356 PHE A N 1
ATOM 2800 C CA . PHE A 1 356 ? -2.869 -37.75 -27.484 1 96.06 356 PHE A CA 1
ATOM 2801 C C . PHE A 1 356 ? -3.547 -38.781 -28.391 1 96.06 356 PHE A C 1
ATOM 2803 O O . PHE A 1 356 ? -4.086 -39.781 -27.906 1 96.06 356 PHE A O 1
ATOM 2810 N N . VAL A 1 357 ? -3.545 -38.5 -29.672 1 97.44 357 VAL A N 1
ATOM 2811 C CA . VAL A 1 357 ? -3.953 -39.531 -30.625 1 97.44 357 VAL A CA 1
ATOM 2812 C C . VAL A 1 357 ? -2.979 -40.688 -30.547 1 97.44 357 VAL A C 1
ATOM 2814 O O . VAL A 1 357 ? -3.393 -41.844 -30.438 1 97.44 357 VAL A O 1
ATOM 2817 N N . ASP A 1 358 ? -1.714 -40.344 -30.578 1 96.31 358 ASP A N 1
ATOM 2818 C CA . ASP A 1 358 ? -0.673 -41.344 -30.484 1 96.31 358 ASP A CA 1
ATOM 2819 C C . ASP A 1 358 ? -0.793 -42.156 -29.172 1 96.31 358 ASP A C 1
ATOM 2821 O O . ASP A 1 358 ? -0.674 -43.375 -29.172 1 96.31 358 ASP A O 1
ATOM 2825 N N . ALA A 1 359 ? -1 -41.438 -28.109 1 96.69 359 ALA A N 1
ATOM 2826 C CA . ALA A 1 359 ? -1.141 -42.094 -26.812 1 96.69 359 ALA A CA 1
ATOM 2827 C C . ALA A 1 359 ? -2.34 -43.031 -26.781 1 96.69 359 ALA A C 1
ATOM 2829 O O . ALA A 1 359 ? -2.283 -44.094 -26.188 1 96.69 359 ALA A O 1
ATOM 2830 N N . SER A 1 360 ? -3.369 -42.656 -27.391 1 97.94 360 SER A N 1
ATOM 2831 C CA . SER A 1 360 ? -4.578 -43.469 -27.438 1 97.94 360 SER A CA 1
ATOM 2832 C C . SER A 1 360 ? -4.355 -44.719 -28.266 1 97.94 360 SER A C 1
ATOM 2834 O O . SER A 1 360 ? -4.805 -45.812 -27.875 1 97.94 360 SER A O 1
ATOM 2836 N N . LEU A 1 361 ? -3.713 -44.562 -29.422 1 97.88 361 LEU A N 1
ATOM 2837 C CA . LEU A 1 361 ? -3.42 -45.688 -30.281 1 97.88 361 LEU A CA 1
ATOM 2838 C C . LEU A 1 361 ? -2.506 -46.688 -29.578 1 97.88 361 LEU A C 1
ATOM 2840 O O . LEU A 1 361 ? -2.713 -47.906 -29.656 1 97.88 361 LEU A O 1
ATOM 2844 N N . GLN A 1 362 ? -1.563 -46.156 -28.891 1 97.38 362 GLN A N 1
ATOM 2845 C CA . GLN A 1 362 ? -0.663 -47 -28.125 1 97.38 362 GLN A CA 1
ATOM 2846 C C . GLN A 1 362 ? -1.407 -47.719 -27 1 97.38 362 GLN A C 1
ATOM 2848 O O . GLN A 1 362 ? -1.149 -48.906 -26.734 1 97.38 362 GLN A O 1
ATOM 2853 N N . ALA A 1 363 ? -2.248 -47.031 -26.312 1 97.88 363 ALA A N 1
ATOM 2854 C CA . ALA A 1 363 ? -3.055 -47.656 -25.266 1 97.88 363 ALA A CA 1
ATOM 2855 C C . ALA A 1 363 ? -3.93 -48.781 -25.812 1 97.88 363 ALA A C 1
ATOM 2857 O O . ALA A 1 363 ? -4.133 -49.781 -25.156 1 97.88 363 ALA A O 1
ATOM 2858 N N . SER A 1 364 ? -4.492 -48.531 -26.953 1 96.75 364 SER A N 1
ATOM 2859 C CA . SER A 1 364 ? -5.297 -49.562 -27.625 1 96.75 364 SER A CA 1
ATOM 2860 C C . SER A 1 364 ? -4.48 -50.812 -27.906 1 96.75 364 SER A C 1
ATOM 2862 O O . SER A 1 364 ? -4.949 -51.938 -27.672 1 96.75 364 SER A O 1
ATOM 2864 N N . ARG A 1 365 ? -3.277 -50.625 -28.391 1 96.38 365 ARG A N 1
ATOM 2865 C CA . ARG A 1 365 ? -2.396 -51.781 -28.672 1 96.38 365 ARG A CA 1
ATOM 2866 C C . ARG A 1 365 ? -2.051 -52.531 -27.391 1 96.38 365 ARG A C 1
ATOM 2868 O O . ARG A 1 365 ? -2.037 -53.75 -27.375 1 96.38 365 ARG A O 1
ATOM 2875 N N . ARG A 1 366 ? -1.844 -51.844 -26.391 1 96.25 366 ARG A N 1
ATOM 2876 C CA . ARG A 1 366 ? -1.449 -52.438 -25.125 1 96.25 366 ARG A CA 1
ATOM 2877 C C . ARG A 1 366 ? -2.613 -53.188 -24.484 1 96.25 366 ARG A C 1
ATOM 2879 O O . ARG A 1 366 ? -2.428 -54.281 -23.938 1 96.25 366 ARG A O 1
ATOM 2886 N N . SER A 1 367 ? -3.729 -52.625 -24.562 1 94.38 367 SER A N 1
ATOM 2887 C CA . SER A 1 367 ? -4.898 -53.219 -23.906 1 94.38 367 SER A CA 1
ATOM 2888 C C . SER A 1 367 ? -5.539 -54.281 -24.781 1 94.38 367 SER A C 1
ATOM 2890 O O . SER A 1 367 ? -6.289 -55.125 -24.281 1 94.38 367 SER A O 1
ATOM 2892 N N . GLY A 1 368 ? -5.371 -54.156 -26.062 1 92.81 368 GLY A N 1
ATOM 2893 C CA . GLY A 1 368 ? -6.012 -55.062 -27.016 1 92.81 368 GLY A CA 1
ATOM 2894 C C . GLY A 1 368 ? -7.426 -54.656 -27.375 1 92.81 368 GLY A C 1
ATOM 2895 O O . GLY A 1 368 ? -8.141 -55.375 -28.062 1 92.81 368 GLY A O 1
ATOM 2896 N N . CYS A 1 369 ? -7.84 -53.531 -26.969 1 94.12 369 CYS A N 1
ATOM 2897 C CA . CYS A 1 369 ? -9.18 -53.031 -27.234 1 94.12 369 CYS A CA 1
ATOM 2898 C C . CYS A 1 369 ? -9.203 -52.188 -28.484 1 94.12 369 CYS A C 1
ATOM 2900 O O . CYS A 1 369 ? -8.508 -51.156 -28.547 1 94.12 369 CYS A O 1
ATOM 2902 N N . PRO A 1 370 ? -9.945 -52.531 -29.5 1 94.94 370 PRO A N 1
ATOM 2903 C CA . PRO A 1 370 ? -10.031 -51.688 -30.672 1 94.94 370 PRO A CA 1
ATOM 2904 C C . PRO A 1 370 ? -10.711 -50.344 -30.391 1 94.94 370 PRO A C 1
ATOM 2906 O O . PRO A 1 370 ? -11.664 -50.281 -29.609 1 94.94 370 PRO A O 1
ATOM 2909 N N . ILE A 1 371 ? -10.242 -49.312 -31.078 1 97.38 371 ILE A N 1
ATOM 2910 C CA . ILE A 1 371 ? -10.781 -47.969 -30.781 1 97.38 371 ILE A CA 1
ATOM 2911 C C . ILE A 1 371 ? -11.047 -47.25 -32.094 1 97.38 371 ILE A C 1
ATOM 2913 O O . ILE A 1 371 ? -10.516 -47.594 -33.156 1 97.38 371 ILE A O 1
ATOM 2917 N N . ARG A 1 372 ? -11.938 -46.312 -32.094 1 97.81 372 ARG A N 1
ATOM 2918 C CA . ARG A 1 372 ? -12.141 -45.25 -33.031 1 97.81 372 ARG A CA 1
ATOM 2919 C C . ARG A 1 372 ? -11.914 -43.875 -32.406 1 97.81 372 ARG A C 1
ATOM 2921 O O . ARG A 1 372 ? -12.391 -43.625 -31.297 1 97.81 372 ARG A O 1
ATOM 2928 N N . ILE A 1 373 ? -11.156 -43 -33.062 1 98.44 373 ILE A N 1
ATOM 2929 C CA . ILE A 1 373 ? -10.789 -41.75 -32.469 1 98.44 373 ILE A CA 1
ATOM 2930 C C . ILE A 1 373 ? -11.359 -40.594 -33.281 1 98.44 373 ILE A C 1
ATOM 2932 O O . ILE A 1 373 ? -11.211 -40.562 -34.5 1 98.44 373 ILE A O 1
ATOM 2936 N N . TYR A 1 374 ? -12.094 -39.719 -32.688 1 98.31 374 TYR A N 1
ATOM 2937 C CA . TYR A 1 374 ? -12.453 -38.438 -33.281 1 98.31 374 TYR A CA 1
ATOM 2938 C C . TYR A 1 374 ? -11.602 -37.312 -32.688 1 98.31 374 TYR A C 1
ATOM 2940 O O . TYR A 1 374 ? -11.508 -37.156 -31.453 1 98.31 374 TYR A O 1
ATOM 2948 N N . VAL A 1 375 ? -10.953 -36.531 -33.531 1 97.94 375 VAL A N 1
ATOM 2949 C CA . VAL A 1 375 ? -10 -35.5 -33.125 1 97.94 375 VAL A CA 1
ATOM 2950 C C . VAL A 1 375 ? -10.625 -34.125 -33.312 1 97.94 375 VAL A C 1
ATOM 2952 O O . VAL A 1 375 ? -10.867 -33.688 -34.438 1 97.94 375 VAL A O 1
ATOM 2955 N N . PHE A 1 376 ? -10.812 -33.438 -32.188 1 97.25 376 PHE A N 1
ATOM 2956 C CA . PHE A 1 376 ? -11.422 -32.094 -32.219 1 97.25 376 PHE A CA 1
ATOM 2957 C C . PHE A 1 376 ? -10.352 -31.016 -32.094 1 97.25 376 PHE A C 1
ATOM 2959 O O . PHE A 1 376 ? -9.539 -31.047 -31.188 1 97.25 376 PHE A O 1
ATOM 2966 N N . GLU A 1 377 ? -10.336 -30.047 -32.969 1 95 377 GLU A N 1
ATOM 2967 C CA . GLU A 1 377 ? -9.383 -28.938 -32.969 1 95 377 GLU A CA 1
ATOM 2968 C C . GLU A 1 377 ? -9.953 -27.703 -33.656 1 95 377 GLU A C 1
ATOM 2970 O O . GLU A 1 377 ? -10.555 -27.828 -34.719 1 95 377 GLU A O 1
ATOM 2975 N N . LYS A 1 378 ? -9.797 -26.531 -33 1 93.38 378 LYS A N 1
ATOM 2976 C CA . LYS A 1 378 ? -10.352 -25.312 -33.594 1 93.38 378 LYS A CA 1
ATOM 2977 C C . LYS A 1 378 ? -9.281 -24.5 -34.312 1 93.38 378 LYS A C 1
ATOM 2979 O O . LYS A 1 378 ? -9.586 -23.688 -35.188 1 93.38 378 LYS A O 1
ATOM 2984 N N . ASN A 1 379 ? -7.973 -24.672 -33.875 1 91.62 379 ASN A N 1
ATOM 2985 C CA . ASN A 1 379 ? -6.867 -23.938 -34.469 1 91.62 379 ASN A CA 1
ATOM 2986 C C . ASN A 1 379 ? -6.605 -24.359 -35.906 1 91.62 379 ASN A C 1
ATOM 2988 O O . ASN A 1 379 ? -6.152 -25.469 -36.156 1 91.62 379 ASN A O 1
ATOM 2992 N N . ARG A 1 380 ? -6.719 -23.453 -36.781 1 91 380 ARG A N 1
ATOM 2993 C CA . ARG A 1 380 ? -6.641 -23.734 -38.219 1 91 380 ARG A CA 1
ATOM 2994 C C . ARG A 1 380 ? -5.246 -24.234 -38.594 1 91 380 ARG A C 1
ATOM 2996 O O . ARG A 1 380 ? -5.098 -25.062 -39.5 1 91 380 ARG A O 1
ATOM 3003 N N . ASN A 1 381 ? -4.312 -23.75 -37.938 1 91.69 381 ASN A N 1
ATOM 3004 C CA . ASN A 1 381 ? -2.943 -24.141 -38.25 1 91.69 381 ASN A CA 1
ATOM 3005 C C . ASN A 1 381 ? -2.629 -25.531 -37.75 1 91.69 381 ASN A C 1
ATOM 3007 O O . ASN A 1 381 ? -1.905 -26.297 -38.375 1 91.69 381 ASN A O 1
ATOM 3011 N N . ALA A 1 382 ? -3.119 -25.812 -36.625 1 91.88 382 ALA A N 1
ATOM 3012 C CA . ALA A 1 382 ? -2.947 -27.156 -36.062 1 91.88 382 ALA A CA 1
ATOM 3013 C C . ALA A 1 382 ? -3.676 -28.188 -36.938 1 91.88 382 ALA A C 1
ATOM 3015 O O . ALA A 1 382 ? -3.213 -29.328 -37.062 1 91.88 382 ALA A O 1
ATOM 3016 N N . LEU A 1 383 ? -4.754 -27.797 -37.531 1 94 383 LEU A N 1
ATOM 3017 C CA . LEU A 1 383 ? -5.555 -28.688 -38.375 1 94 383 LEU A CA 1
ATOM 3018 C C . LEU A 1 383 ? -4.758 -29.156 -39.562 1 94 383 LEU A C 1
ATOM 3020 O O . LEU A 1 383 ? -4.922 -30.281 -40.031 1 94 383 LEU A O 1
ATOM 3024 N N . LEU A 1 384 ? -3.941 -28.281 -40.062 1 94.44 384 LEU A N 1
ATOM 3025 C CA . LEU A 1 384 ? -3.105 -28.656 -41.188 1 94.44 384 LEU A CA 1
ATOM 3026 C C . LEU A 1 384 ? -2.156 -29.797 -40.812 1 94.44 384 LEU A C 1
ATOM 3028 O O . LEU A 1 384 ? -1.98 -30.734 -41.594 1 94.44 384 LEU A O 1
ATOM 3032 N N . THR A 1 385 ? -1.605 -29.656 -39.688 1 94.06 385 THR A N 1
ATOM 3033 C CA . THR A 1 385 ? -0.706 -30.688 -39.188 1 94.06 385 THR A CA 1
ATOM 3034 C C . THR A 1 385 ? -1.46 -31.984 -38.969 1 94.06 385 THR A C 1
ATOM 3036 O O . THR A 1 385 ? -0.971 -33.062 -39.312 1 94.06 385 THR A O 1
ATOM 3039 N N . LEU A 1 386 ? -2.57 -31.922 -38.438 1 95.81 386 LEU A N 1
ATOM 3040 C CA . LEU A 1 386 ? -3.381 -33.094 -38.125 1 95.81 386 LEU A CA 1
ATOM 3041 C C . LEU A 1 386 ? -3.812 -33.812 -39.406 1 95.81 386 LEU A C 1
ATOM 3043 O O . LEU A 1 386 ? -3.82 -35.031 -39.469 1 95.81 386 LEU A O 1
ATOM 3047 N N . LYS A 1 387 ? -4.137 -33.031 -40.438 1 96.06 387 LYS A N 1
ATOM 3048 C CA . LYS A 1 387 ? -4.516 -33.594 -41.719 1 96.06 387 LYS A CA 1
ATOM 3049 C C . LYS A 1 387 ? -3.35 -34.344 -42.344 1 96.06 387 LYS A C 1
ATOM 3051 O O . LYS A 1 387 ? -3.545 -35.406 -42.938 1 96.06 387 LYS A O 1
ATOM 3056 N N . GLN A 1 388 ? -2.273 -33.75 -42.219 1 96.38 388 GLN A N 1
ATOM 3057 C CA . GLN A 1 388 ? -1.078 -34.406 -42.75 1 96.38 388 GLN A CA 1
ATOM 3058 C C . GLN A 1 388 ? -0.829 -35.75 -42.031 1 96.38 388 GLN A C 1
ATOM 3060 O O . GLN A 1 388 ? -0.507 -36.75 -42.688 1 96.38 388 GLN A O 1
ATOM 3065 N N . ARG A 1 389 ? -0.979 -35.781 -40.75 1 96.5 389 ARG A N 1
ATOM 3066 C CA . ARG A 1 389 ? -0.754 -36.969 -39.969 1 96.5 389 ARG A CA 1
ATOM 3067 C C . ARG A 1 389 ? -1.801 -38.031 -40.312 1 96.5 389 ARG A C 1
ATOM 3069 O O . ARG A 1 389 ? -1.506 -39.25 -40.281 1 96.5 389 ARG A O 1
ATOM 3076 N N . LEU A 1 390 ? -2.973 -37.688 -40.656 1 96.31 390 LEU A N 1
ATOM 3077 C CA . LEU A 1 390 ? -4.043 -38.594 -41.062 1 96.31 390 LEU A CA 1
ATOM 3078 C C . LEU A 1 390 ? -3.691 -39.312 -42.344 1 96.31 390 LEU A C 1
ATOM 3080 O O . LEU A 1 390 ? -4.078 -40.438 -42.562 1 96.31 390 LEU A O 1
ATOM 3084 N N . GLN A 1 391 ? -2.945 -38.594 -43.156 1 96.06 391 GLN A N 1
ATOM 3085 C CA . GLN A 1 391 ? -2.605 -39.125 -44.469 1 96.06 391 GLN A CA 1
ATOM 3086 C C . GLN A 1 391 ? -1.329 -39.938 -44.406 1 96.06 391 GLN A C 1
ATOM 3088 O O . GLN A 1 391 ? -1.051 -40.719 -45.312 1 96.06 391 GLN A O 1
ATOM 3093 N N . THR A 1 392 ? -0.642 -39.812 -43.281 1 96.5 392 THR A N 1
ATOM 3094 C CA . THR A 1 392 ? 0.656 -40.469 -43.219 1 96.5 392 THR A CA 1
ATOM 3095 C C . THR A 1 392 ? 0.706 -41.438 -42.062 1 96.5 392 THR A C 1
ATOM 3097 O O . THR A 1 392 ? 0.327 -42.594 -42.188 1 96.5 392 THR A O 1
ATOM 3100 N N . GLU A 1 393 ? 0.879 -40.906 -40.844 1 95.62 393 GLU A N 1
ATOM 3101 C CA . GLU A 1 393 ? 1.106 -41.688 -39.625 1 95.62 393 GLU A CA 1
ATOM 3102 C C . GLU A 1 393 ? -0.14 -42.5 -39.25 1 95.62 393 GLU A C 1
ATOM 3104 O O . GLU A 1 393 ? -0.038 -43.625 -38.75 1 95.62 393 GLU A O 1
ATOM 3109 N N . TRP A 1 394 ? -1.291 -41.875 -39.531 1 96.81 394 TRP A N 1
ATOM 3110 C CA . TRP A 1 394 ? -2.535 -42.469 -39.094 1 96.81 394 TRP A CA 1
ATOM 3111 C C . TRP A 1 394 ? -3.33 -43.031 -40.25 1 96.81 394 TRP A C 1
ATOM 3113 O O . TRP A 1 394 ? -4.535 -43.281 -40.156 1 96.81 394 TRP A O 1
ATOM 3123 N N . ALA A 1 395 ? -2.758 -43.188 -41.375 1 94.25 395 ALA A N 1
ATOM 3124 C CA . ALA A 1 395 ? -3.432 -43.562 -42.625 1 94.25 395 ALA A CA 1
ATOM 3125 C C . ALA A 1 395 ? -4.203 -44.875 -42.469 1 94.25 395 ALA A C 1
ATOM 3127 O O . ALA A 1 395 ? -5.277 -45.031 -43.062 1 94.25 395 ALA A O 1
ATOM 3128 N N . ASN A 1 396 ? -3.729 -45.812 -41.719 1 94.75 396 ASN A N 1
ATOM 3129 C CA . ASN A 1 396 ? -4.379 -47.094 -41.562 1 94.75 396 ASN A CA 1
ATOM 3130 C C . ASN A 1 396 ? -5.102 -47.219 -40.219 1 94.75 396 ASN A C 1
ATOM 3132 O O . ASN A 1 396 ? -5.453 -48.312 -39.812 1 94.75 396 ASN A O 1
ATOM 3136 N N . GLU A 1 397 ? -5.266 -46.094 -39.594 1 96.81 397 GLU A N 1
ATOM 3137 C CA . GLU A 1 397 ? -5.926 -46.094 -38.281 1 96.81 397 GLU A CA 1
ATOM 3138 C C . GLU A 1 397 ? -7.332 -45.5 -38.406 1 96.81 397 GLU A C 1
ATOM 3140 O O . GLU A 1 397 ? -7.645 -44.781 -39.344 1 96.81 397 GLU A O 1
ATOM 3145 N N . ASP A 1 398 ? -8.195 -45.875 -37.531 1 97.44 398 ASP A N 1
ATOM 3146 C CA . ASP A 1 398 ? -9.562 -45.375 -37.5 1 97.44 398 ASP A CA 1
ATOM 3147 C C . ASP A 1 398 ? -9.617 -44.031 -36.75 1 97.44 398 ASP A C 1
ATOM 3149 O O . ASP A 1 398 ? -10.172 -43.906 -35.656 1 97.44 398 ASP A O 1
ATOM 3153 N N . VAL A 1 399 ? -9.062 -43 -37.375 1 98.06 399 VAL A N 1
ATOM 3154 C CA . VAL A 1 399 ? -8.953 -41.656 -36.812 1 98.06 399 VAL A CA 1
ATOM 3155 C C . VAL A 1 399 ? -9.688 -40.688 -37.719 1 98.06 399 VAL A C 1
ATOM 3157 O O . VAL A 1 399 ? -9.484 -40.688 -38.938 1 98.06 399 VAL A O 1
ATOM 3160 N N . HIS A 1 400 ? -10.531 -39.844 -37.125 1 97.38 400 HIS A N 1
ATOM 3161 C CA . HIS A 1 400 ? -11.336 -38.875 -37.875 1 97.38 400 HIS A CA 1
ATOM 3162 C C . HIS A 1 400 ? -11.164 -37.469 -37.344 1 97.38 400 HIS A C 1
ATOM 3164 O O . HIS A 1 400 ? -11.156 -37.25 -36.125 1 97.38 400 HIS A O 1
ATOM 3170 N N . LEU A 1 401 ? -11.039 -36.562 -38.25 1 96.56 401 LEU A N 1
ATOM 3171 C CA . LEU A 1 401 ? -10.836 -35.156 -37.844 1 96.56 401 LEU A CA 1
ATOM 3172 C C . LEU A 1 401 ? -12.156 -34.406 -37.812 1 96.56 401 LEU A C 1
ATOM 3174 O O . LEU A 1 401 ? -12.992 -34.531 -38.719 1 96.56 401 LEU A O 1
ATOM 3178 N N . VAL A 1 402 ? -12.375 -33.656 -36.75 1 96.94 402 VAL A N 1
ATOM 3179 C CA . VAL A 1 402 ? -13.555 -32.844 -36.562 1 96.94 402 VAL A CA 1
ATOM 3180 C C . VAL A 1 402 ? -13.133 -31.391 -36.312 1 96.94 402 VAL A C 1
ATOM 3182 O O . VAL A 1 402 ? -13.016 -30.969 -35.156 1 96.94 402 VAL A O 1
ATOM 3185 N N . PRO A 1 403 ? -13.023 -30.547 -37.312 1 95.06 403 PRO A N 1
ATOM 3186 C CA . PRO A 1 403 ? -12.602 -29.156 -37.125 1 95.06 403 PRO A CA 1
ATOM 3187 C C . PRO A 1 403 ? -13.656 -28.312 -36.406 1 95.06 403 PRO A C 1
ATOM 3189 O O . PRO A 1 403 ? -14.859 -28.469 -36.656 1 95.06 403 PRO A O 1
ATOM 3192 N N . GLY A 1 404 ? -13.227 -27.516 -35.438 1 93.56 404 GLY A N 1
ATOM 3193 C CA . GLY A 1 404 ? -14.148 -26.562 -34.844 1 93.56 404 GLY A CA 1
ATOM 3194 C C . GLY A 1 404 ? -14.031 -26.484 -33.312 1 93.56 404 GLY A C 1
ATOM 3195 O O . GLY A 1 404 ? -13.219 -27.203 -32.719 1 93.56 404 GLY A O 1
ATOM 3196 N N . ASP A 1 405 ? -14.82 -25.641 -32.75 1 93.94 405 ASP A N 1
ATOM 3197 C CA . ASP A 1 405 ? -14.938 -25.484 -31.297 1 93.94 405 ASP A CA 1
ATOM 3198 C C . ASP A 1 405 ? -15.859 -26.547 -30.703 1 93.94 405 ASP A C 1
ATOM 3200 O O . ASP A 1 405 ? -17.047 -26.594 -31.047 1 93.94 405 ASP A O 1
ATOM 3204 N N . MET A 1 406 ? -15.273 -27.359 -29.828 1 95.19 406 MET A N 1
ATOM 3205 C CA . MET A 1 406 ? -16 -28.5 -29.25 1 95.19 406 MET A CA 1
ATOM 3206 C C . MET A 1 406 ? -17.281 -28.031 -28.578 1 95.19 406 MET A C 1
ATOM 3208 O O . MET A 1 406 ? -18.219 -28.812 -28.375 1 95.19 406 MET A O 1
ATOM 3212 N N . ARG A 1 407 ? -17.516 -26.766 -28.141 1 92.69 407 ARG A N 1
ATOM 3213 C CA . ARG A 1 407 ? -18.641 -26.219 -27.391 1 92.69 407 ARG A CA 1
ATOM 3214 C C . ARG A 1 407 ? -19.812 -25.922 -28.328 1 92.69 407 ARG A C 1
ATOM 3216 O O . ARG A 1 407 ? -20.969 -25.875 -27.891 1 92.69 407 ARG A O 1
ATOM 3223 N N . CYS A 1 408 ? -19.344 -25.656 -29.578 1 91.44 408 CYS A N 1
ATOM 3224 C CA . CYS A 1 408 ? -20.375 -25.219 -30.516 1 91.44 408 CYS A CA 1
ATOM 3225 C C . CYS A 1 408 ? -20.125 -25.781 -31.906 1 91.44 408 CYS A C 1
ATOM 3227 O O . CYS A 1 408 ? -20.062 -25.016 -32.875 1 91.44 408 CYS A O 1
ATOM 3229 N N . LEU A 1 409 ? -20.172 -26.969 -32.031 1 92.44 409 LEU A N 1
ATOM 3230 C CA . LEU A 1 409 ? -19.938 -27.641 -33.312 1 92.44 409 LEU A CA 1
ATOM 3231 C C . LEU A 1 409 ? -21.203 -27.609 -34.188 1 92.44 409 LEU A C 1
ATOM 3233 O O . LEU A 1 409 ? -22.312 -27.828 -33.688 1 92.44 409 LEU A O 1
ATOM 3237 N N . ASP A 1 410 ? -21.047 -27.312 -35.438 1 87.19 410 ASP A N 1
ATOM 3238 C CA . ASP A 1 410 ? -22.172 -27.344 -36.375 1 87.19 410 ASP A CA 1
ATOM 3239 C C . ASP A 1 410 ? -22.609 -28.781 -36.656 1 87.19 410 ASP A C 1
ATOM 3241 O O . ASP A 1 410 ? -23.812 -29.047 -36.75 1 87.19 410 ASP A O 1
ATOM 3245 N N . LYS A 1 411 ? -21.641 -29.672 -36.844 1 89.75 411 LYS A N 1
ATOM 3246 C CA . LYS A 1 411 ? -21.922 -31.062 -37.188 1 89.75 411 LYS A CA 1
ATOM 3247 C C . LYS A 1 411 ? -21.125 -32.031 -36.312 1 89.75 411 LYS A C 1
ATOM 3249 O O . LYS A 1 411 ? -20.109 -32.562 -36.75 1 89.75 411 LYS A O 1
ATOM 3254 N N . PRO A 1 412 ? -21.625 -32.25 -35.156 1 93.56 412 PRO A N 1
ATOM 3255 C CA . PRO A 1 412 ? -20.938 -33.25 -34.344 1 93.56 412 PRO A CA 1
ATOM 3256 C C . PRO A 1 412 ? -21.047 -34.688 -34.875 1 93.56 412 PRO A C 1
ATOM 3258 O O . PRO A 1 412 ? -21.984 -34.969 -35.625 1 93.56 412 PRO A O 1
ATOM 3261 N N . PRO A 1 413 ? -20.078 -35.438 -34.531 1 95.75 413 PRO A N 1
ATOM 3262 C CA . PRO A 1 413 ? -20.203 -36.812 -34.969 1 95.75 413 PRO A CA 1
ATOM 3263 C C . PRO A 1 413 ? -21.5 -37.469 -34.469 1 95.75 413 PRO A C 1
ATOM 3265 O O . PRO A 1 413 ? -22 -37.125 -33.406 1 95.75 413 PRO A O 1
ATOM 3268 N N . ALA A 1 414 ? -21.969 -38.469 -35.281 1 93.44 414 ALA A N 1
ATOM 3269 C CA . ALA A 1 414 ? -23.203 -39.156 -34.938 1 93.44 414 ALA A CA 1
ATOM 3270 C C . ALA A 1 414 ? -23 -40.062 -33.719 1 93.44 414 ALA A C 1
ATOM 3272 O O . ALA A 1 414 ? -23.875 -40.188 -32.875 1 93.44 414 ALA A O 1
ATOM 3273 N N . GLU A 1 415 ? -21.828 -40.625 -33.719 1 94.81 415 GLU A N 1
ATOM 3274 C CA . GLU A 1 415 ? -21.516 -41.5 -32.594 1 94.81 415 GLU A CA 1
ATOM 3275 C C . GLU A 1 415 ? -21 -40.719 -31.391 1 94.81 415 GLU A C 1
ATOM 3277 O O . GLU A 1 415 ? -20.078 -39.906 -31.516 1 94.81 415 GLU A O 1
ATOM 3282 N N . LYS A 1 416 ? -21.594 -41.062 -30.188 1 96.94 416 LYS A N 1
ATOM 3283 C CA . LYS A 1 416 ? -21.156 -40.438 -28.953 1 96.94 416 LYS A CA 1
ATOM 3284 C C . LYS A 1 416 ? -19.906 -41.125 -28.406 1 96.94 416 LYS A C 1
ATOM 3286 O O . LYS A 1 416 ? -19.656 -42.281 -28.703 1 96.94 416 LYS A O 1
ATOM 3291 N N . ALA A 1 417 ? -19.266 -40.438 -27.594 1 98.12 417 ALA A N 1
ATOM 3292 C CA . ALA A 1 417 ? -17.984 -40.938 -27.078 1 98.12 417 ALA A CA 1
ATOM 3293 C C . ALA A 1 417 ? -18.188 -41.844 -25.859 1 98.12 417 ALA A C 1
ATOM 3295 O O . ALA A 1 417 ? -19.078 -41.594 -25.047 1 98.12 417 ALA A O 1
ATOM 3296 N N . ASP A 1 418 ? -17.328 -42.781 -25.734 1 97.44 418 ASP A N 1
ATOM 3297 C CA . ASP A 1 418 ? -17.188 -43.531 -24.5 1 97.44 418 ASP A CA 1
ATOM 3298 C C . ASP A 1 418 ? -16.219 -42.875 -23.531 1 97.44 418 ASP A C 1
ATOM 3300 O O . ASP A 1 418 ? -16.375 -42.969 -22.312 1 97.44 418 ASP A O 1
ATOM 3304 N N . ILE A 1 419 ? -15.18 -42.312 -24.109 1 98.25 419 ILE A N 1
ATOM 3305 C CA . ILE A 1 419 ? -14.117 -41.688 -23.328 1 98.25 419 ILE A CA 1
ATOM 3306 C C . ILE A 1 419 ? -13.781 -40.312 -23.922 1 98.25 419 ILE A C 1
ATOM 3308 O O . ILE A 1 419 ? -13.508 -40.219 -25.125 1 98.25 419 ILE A O 1
ATOM 3312 N N . PHE A 1 420 ? -13.859 -39.344 -23.094 1 98.62 420 PHE A N 1
ATOM 3313 C CA . PHE A 1 420 ? -13.273 -38.062 -23.422 1 98.62 420 PHE A CA 1
ATOM 3314 C C . PHE A 1 420 ? -11.812 -38 -22.984 1 98.62 420 PHE A C 1
ATOM 3316 O O . PHE A 1 420 ? -11.469 -38.469 -21.906 1 98.62 420 PHE A O 1
ATOM 3323 N N . VAL A 1 421 ? -10.93 -37.531 -23.812 1 98.56 421 VAL A N 1
ATOM 3324 C CA . VAL A 1 421 ? -9.555 -37.188 -23.469 1 98.56 421 VAL A CA 1
ATOM 3325 C C . VAL A 1 421 ? -9.273 -35.719 -23.797 1 98.56 421 VAL A C 1
ATOM 3327 O O . VAL A 1 421 ? -9.492 -35.281 -24.922 1 98.56 421 VAL A O 1
ATOM 3330 N N . SER A 1 422 ? -8.883 -35 -22.75 1 96.94 422 SER A N 1
ATOM 3331 C CA . SER A 1 422 ? -8.586 -33.594 -22.969 1 96.94 422 SER A CA 1
ATOM 3332 C C . SER A 1 422 ? -7.422 -33.125 -22.094 1 96.94 422 SER A C 1
ATOM 3334 O O . SER A 1 422 ? -7.195 -33.688 -21.016 1 96.94 422 SER A O 1
ATOM 3336 N N . GLU A 1 423 ? -6.613 -32.25 -22.531 1 92.94 423 GLU A N 1
ATOM 3337 C CA . GLU A 1 423 ? -5.598 -31.562 -21.75 1 92.94 423 GLU A CA 1
ATOM 3338 C C . GLU A 1 423 ? -5.793 -30.047 -21.828 1 92.94 423 GLU A C 1
ATOM 3340 O O . GLU A 1 423 ? -5 -29.344 -22.469 1 92.94 423 GLU A O 1
ATOM 3345 N N . LEU A 1 424 ? -6.742 -29.578 -21.234 1 94.69 424 LEU A N 1
ATOM 3346 C CA . LEU A 1 424 ? -7.133 -28.172 -21.203 1 94.69 424 LEU A CA 1
ATOM 3347 C C . LEU A 1 424 ? -6.836 -27.547 -19.844 1 94.69 424 LEU A C 1
ATOM 3349 O O . LEU A 1 424 ? -7.617 -26.734 -19.344 1 94.69 424 LEU A O 1
ATOM 3353 N N . LEU A 1 425 ? -5.785 -28.016 -19.219 1 95.69 425 LEU A N 1
ATOM 3354 C CA . LEU A 1 425 ? -5.418 -27.609 -17.859 1 95.69 425 LEU A CA 1
ATOM 3355 C C . LEU A 1 425 ? -4.355 -26.516 -17.906 1 95.69 425 LEU A C 1
ATOM 3357 O O . LEU A 1 425 ? -3.467 -26.531 -18.75 1 95.69 425 LEU A O 1
ATOM 3361 N N . GLY A 1 426 ? -4.508 -25.562 -16.984 1 95.44 426 GLY A N 1
ATOM 3362 C CA . GLY A 1 426 ? -3.473 -24.562 -16.766 1 95.44 426 GLY A CA 1
ATOM 3363 C C . GLY A 1 426 ? -2.818 -24.688 -15.398 1 95.44 426 GLY A C 1
ATOM 3364 O O . GLY A 1 426 ? -3.051 -25.656 -14.68 1 95.44 426 GLY A O 1
ATOM 3365 N N . SER A 1 427 ? -2.037 -23.719 -15.109 1 96.88 427 SER A N 1
ATOM 3366 C CA . SER A 1 427 ? -1.183 -23.719 -13.922 1 96.88 427 SER A CA 1
ATOM 3367 C C . SER A 1 427 ? -2.012 -23.766 -12.641 1 96.88 427 SER A C 1
ATOM 3369 O O . SER A 1 427 ? -1.488 -24.062 -11.57 1 96.88 427 SER A O 1
ATOM 3371 N N . PHE A 1 428 ? -3.279 -23.5 -12.727 1 98.12 428 PHE A N 1
ATOM 3372 C CA . PHE A 1 428 ? -4.18 -23.547 -11.578 1 98.12 428 PHE A CA 1
ATOM 3373 C C . PHE A 1 428 ? -5.277 -24.578 -11.805 1 98.12 428 PHE A C 1
ATOM 3375 O O . PHE A 1 428 ? -6.254 -24.625 -11.047 1 98.12 428 PHE A O 1
ATOM 3382 N N . GLY A 1 429 ? -5.141 -25.344 -12.766 1 97.31 429 GLY A N 1
ATOM 3383 C CA . GLY A 1 429 ? -6.086 -26.406 -13.094 1 97.31 429 GLY A CA 1
ATOM 3384 C C . GLY A 1 429 ? -7.168 -25.953 -14.055 1 97.31 429 GLY A C 1
ATOM 3385 O O . GLY A 1 429 ? -7.254 -26.469 -15.18 1 97.31 429 GLY A O 1
ATOM 3386 N N . ASP A 1 430 ? -7.906 -24.984 -13.656 1 97.75 430 ASP A N 1
ATOM 3387 C CA . ASP A 1 430 ? -9.094 -24.594 -14.406 1 97.75 430 ASP A CA 1
ATOM 3388 C C . ASP A 1 430 ? -8.852 -23.312 -15.203 1 97.75 430 ASP A C 1
ATOM 3390 O O . ASP A 1 430 ? -9.719 -22.859 -15.945 1 97.75 430 ASP A O 1
ATOM 3394 N N . ASN A 1 431 ? -7.66 -22.719 -15.188 1 96.94 431 ASN A N 1
ATOM 3395 C CA . ASN A 1 431 ? -7.43 -21.375 -15.719 1 96.94 431 ASN A CA 1
ATOM 3396 C C . ASN A 1 431 ? -7.266 -21.391 -17.234 1 96.94 431 ASN A C 1
ATOM 3398 O O . ASN A 1 431 ? -7.004 -20.359 -17.844 1 96.94 431 ASN A O 1
ATOM 3402 N N . GLU A 1 432 ? -7.336 -22.484 -17.891 1 95.38 432 GLU A N 1
ATOM 3403 C CA . GLU A 1 432 ? -7.418 -22.547 -19.344 1 95.38 432 GLU A CA 1
ATOM 3404 C C . GLU A 1 432 ? -8.805 -22.984 -19.797 1 95.38 432 GLU A C 1
ATOM 3406 O O . GLU A 1 432 ? -8.961 -23.469 -20.922 1 95.38 432 GLU A O 1
ATOM 3411 N N . LEU A 1 433 ? -9.766 -23.031 -18.859 1 96.69 433 LEU A N 1
ATOM 3412 C CA . LEU A 1 433 ? -11.203 -23.125 -19.094 1 96.69 433 LEU A CA 1
ATOM 3413 C C . LEU A 1 433 ? -11.617 -24.562 -19.391 1 96.69 433 LEU A C 1
ATOM 3415 O O . LEU A 1 433 ? -12.508 -24.797 -20.203 1 96.69 433 LEU A O 1
ATOM 3419 N N . SER A 1 434 ? -10.875 -25.5 -18.797 1 97.12 434 SER A N 1
ATOM 3420 C CA . SER A 1 434 ? -11.266 -26.906 -18.875 1 97.12 434 SER A CA 1
ATOM 3421 C C . SER A 1 434 ? -12.727 -27.094 -18.5 1 97.12 434 SER A C 1
ATOM 3423 O O . SER A 1 434 ? -13.477 -27.781 -19.203 1 97.12 434 SER A O 1
ATOM 3425 N N . PRO A 1 435 ? -13.227 -26.469 -17.422 1 97.44 435 PRO A N 1
ATOM 3426 C CA . PRO A 1 435 ? -14.633 -26.656 -17.047 1 97.44 435 PRO A CA 1
ATOM 3427 C C . PRO A 1 435 ? -15.602 -26.234 -18.141 1 97.44 435 PRO A C 1
ATOM 3429 O O . PRO A 1 435 ? -16.516 -26.984 -18.5 1 97.44 435 PRO A O 1
ATOM 3432 N N . GLU A 1 436 ? -15.445 -25.031 -18.672 1 96.31 436 GLU A N 1
ATOM 3433 C CA . GLU A 1 436 ? -16.359 -24.5 -19.688 1 96.31 436 GLU A CA 1
ATOM 3434 C C . GLU A 1 436 ? -16.312 -25.328 -20.969 1 96.31 436 GLU A C 1
ATOM 3436 O O . GLU A 1 436 ? -17.359 -25.594 -21.578 1 96.31 436 GLU A O 1
ATOM 3441 N N . CYS A 1 437 ? -15.109 -25.719 -21.375 1 96.69 437 CYS A N 1
ATOM 3442 C CA . CYS A 1 437 ? -14.938 -26.5 -22.609 1 96.69 437 CYS A CA 1
ATOM 3443 C C . CYS A 1 437 ? -15.594 -27.859 -22.484 1 96.69 437 CYS A C 1
ATOM 3445 O O . CYS A 1 437 ? -16.328 -28.281 -23.375 1 96.69 437 CYS A O 1
ATOM 3447 N N . LEU A 1 438 ? -15.367 -28.516 -21.422 1 97.38 438 LEU A N 1
ATOM 3448 C CA . LEU A 1 438 ? -15.906 -29.875 -21.234 1 97.38 438 LEU A CA 1
ATOM 3449 C C . LEU A 1 438 ? -17.406 -29.828 -21 1 97.38 438 LEU A C 1
ATOM 3451 O O . LEU A 1 438 ? -18.125 -30.734 -21.406 1 97.38 438 LEU A O 1
ATOM 3455 N N . ASP A 1 439 ? -17.875 -28.812 -20.281 1 96 439 ASP A N 1
ATOM 3456 C CA . ASP A 1 439 ? -19.312 -28.609 -20.141 1 96 439 ASP A CA 1
ATOM 3457 C C . ASP A 1 439 ? -19.984 -28.516 -21.516 1 96 439 ASP A C 1
ATOM 3459 O O . ASP A 1 439 ? -21.031 -29.141 -21.75 1 96 439 ASP A O 1
ATOM 3463 N N . GLY A 1 440 ? -19.422 -27.75 -22.359 1 95.19 440 GLY A N 1
ATOM 3464 C CA . GLY A 1 440 ? -19.969 -27.562 -23.703 1 95.19 440 GLY A CA 1
ATOM 3465 C C . GLY A 1 440 ? -19.969 -28.828 -24.531 1 95.19 440 GLY A C 1
ATOM 3466 O O . GLY A 1 440 ? -20.844 -29.031 -25.375 1 95.19 440 GLY A O 1
ATOM 3467 N N . ALA A 1 441 ? -19.031 -29.734 -24.281 1 96.94 441 ALA A N 1
ATOM 3468 C CA . ALA A 1 441 ? -18.859 -30.938 -25.078 1 96.94 441 ALA A CA 1
ATOM 3469 C C . ALA A 1 441 ? -19.641 -32.094 -24.469 1 96.94 441 ALA A C 1
ATOM 3471 O O . ALA A 1 441 ? -19.844 -33.125 -25.125 1 96.94 441 ALA A O 1
ATOM 3472 N N . GLN A 1 442 ? -20.078 -32 -23.281 1 96.5 442 GLN A N 1
ATOM 3473 C CA . GLN A 1 442 ? -20.531 -33.156 -22.5 1 96.5 442 GLN A CA 1
ATOM 3474 C C . GLN A 1 442 ? -21.703 -33.844 -23.188 1 96.5 442 GLN A C 1
ATOM 3476 O O . GLN A 1 442 ? -21.906 -35.062 -23 1 96.5 442 GLN A O 1
ATOM 3481 N N . HIS A 1 443 ? -22.609 -33.125 -23.906 1 94.69 443 HIS A N 1
ATOM 3482 C CA . HIS A 1 443 ? -23.75 -33.719 -24.578 1 94.69 443 HIS A CA 1
ATOM 3483 C C . HIS A 1 443 ? -23.312 -34.812 -25.562 1 94.69 443 HIS A C 1
ATOM 3485 O O . HIS A 1 443 ? -24.125 -35.656 -25.969 1 94.69 443 HIS A O 1
ATOM 3491 N N . MET A 1 444 ? -22 -34.812 -25.969 1 97.56 444 MET A N 1
ATOM 3492 C CA . MET A 1 444 ? -21.469 -35.781 -26.938 1 97.56 444 MET A CA 1
ATOM 3493 C C . MET A 1 444 ? -20.906 -37 -26.219 1 97.56 444 MET A C 1
ATOM 3495 O O . MET A 1 444 ? -20.359 -37.906 -26.859 1 97.56 444 MET A O 1
ATOM 3499 N N . LEU A 1 445 ? -20.969 -37.062 -24.969 1 97.75 445 LEU A N 1
ATOM 3500 C CA . LEU A 1 445 ? -20.516 -38.188 -24.156 1 97.75 445 LEU A CA 1
ATOM 3501 C C . LEU A 1 445 ? -21.672 -39.125 -23.875 1 97.75 445 LEU A C 1
ATOM 3503 O O . LEU A 1 445 ? -22.781 -38.688 -23.547 1 97.75 445 LEU A O 1
ATOM 3507 N N . LYS A 1 446 ? -21.453 -40.438 -24.031 1 96.31 446 LYS A N 1
ATOM 3508 C CA . LYS A 1 446 ? -22.469 -41.438 -23.719 1 96.31 446 LYS A CA 1
ATOM 3509 C C . LYS A 1 446 ? -22.812 -41.406 -22.234 1 96.31 446 LYS A C 1
ATOM 3511 O O . LYS A 1 446 ? -22.016 -40.969 -21.406 1 96.31 446 LYS A O 1
ATOM 3516 N N . ASP A 1 447 ? -24.078 -42.031 -22.016 1 92.81 447 ASP A N 1
ATOM 3517 C CA . ASP A 1 447 ? -24.391 -42.281 -20.609 1 92.81 447 ASP A CA 1
ATOM 3518 C C . ASP A 1 447 ? -23.391 -43.25 -20 1 92.81 447 ASP A C 1
ATOM 3520 O O . ASP A 1 447 ? -23.141 -44.344 -20.547 1 92.81 447 ASP A O 1
ATOM 3524 N N . GLY A 1 448 ? -22.766 -42.969 -19.078 1 92.19 448 GLY A N 1
ATOM 3525 C CA . GLY A 1 448 ? -21.75 -43.781 -18.453 1 92.19 448 GLY A CA 1
ATOM 3526 C C . GLY A 1 448 ? -20.344 -43.531 -18.984 1 92.19 448 GLY A C 1
ATOM 3527 O O . GLY A 1 448 ? -19.391 -44.188 -18.594 1 92.19 448 GLY A O 1
ATOM 3528 N N . GLY A 1 449 ? -20.297 -42.688 -20.016 1 96.62 449 GLY A N 1
ATOM 3529 C CA . GLY A 1 449 ? -18.984 -42.281 -20.516 1 96.62 449 GLY A CA 1
ATOM 3530 C C . GLY A 1 449 ? -18.109 -41.688 -19.453 1 96.62 449 GLY A C 1
ATOM 3531 O O . GLY A 1 449 ? -18.594 -41.281 -18.391 1 96.62 449 GLY A O 1
ATOM 3532 N N . ILE A 1 450 ? -16.797 -41.719 -19.688 1 97.81 450 ILE A N 1
ATOM 3533 C CA . ILE A 1 450 ? -15.867 -41.156 -18.703 1 97.81 450 ILE A CA 1
ATOM 3534 C C . ILE A 1 450 ? -15 -40.094 -19.328 1 97.81 450 ILE A C 1
ATOM 3536 O O . ILE A 1 450 ? -14.977 -39.938 -20.562 1 97.81 450 ILE A O 1
ATOM 3540 N N . SER A 1 451 ? -14.398 -39.344 -18.469 1 98.38 451 SER A N 1
ATOM 3541 C CA . SER A 1 451 ? -13.508 -38.281 -18.906 1 98.38 451 SER A CA 1
ATOM 3542 C C . SER A 1 451 ? -12.109 -38.438 -18.328 1 98.38 451 SER A C 1
ATOM 3544 O O . SER A 1 451 ? -11.961 -38.812 -17.172 1 98.38 451 SER A O 1
ATOM 3546 N N . ILE A 1 452 ? -11.156 -38.156 -19.141 1 98.62 452 ILE A N 1
ATOM 3547 C CA . ILE A 1 452 ? -9.758 -38.062 -18.719 1 98.62 452 ILE A CA 1
ATOM 3548 C C . ILE A 1 452 ? -9.219 -36.688 -19.031 1 98.62 452 ILE A C 1
ATOM 3550 O O . ILE A 1 452 ? -9.039 -36.344 -20.203 1 98.62 452 ILE A O 1
ATOM 3554 N N . PRO A 1 453 ? -8.977 -35.969 -18.016 1 98.25 453 PRO A N 1
ATOM 3555 C CA . PRO A 1 453 ? -9 -36.281 -16.578 1 98.25 453 PRO A CA 1
ATOM 3556 C C . PRO A 1 453 ? -10.422 -36.438 -16.031 1 98.25 453 PRO A C 1
ATOM 3558 O O . PRO A 1 453 ? -11.352 -35.844 -16.578 1 98.25 453 PRO A O 1
ATOM 3561 N N . ALA A 1 454 ? -10.438 -37.125 -14.938 1 98.38 454 ALA A N 1
ATOM 3562 C CA . ALA A 1 454 ? -11.711 -37.281 -14.242 1 98.38 454 ALA A CA 1
ATOM 3563 C C . ALA A 1 454 ? -12 -36.062 -13.344 1 98.38 454 ALA A C 1
ATOM 3565 O O . ALA A 1 454 ? -13.164 -35.719 -13.141 1 98.38 454 ALA A O 1
ATOM 3566 N N . SER A 1 455 ? -10.93 -35.531 -12.781 1 98.31 455 SER A N 1
ATOM 3567 C CA . SER A 1 455 ? -11.07 -34.375 -11.906 1 98.31 455 SER A CA 1
ATOM 3568 C C . SER A 1 455 ? -9.742 -33.656 -11.711 1 98.31 455 SER A C 1
ATOM 3570 O O . SER A 1 455 ? -8.68 -34.219 -12.023 1 98.31 455 SER A O 1
ATOM 3572 N N . TYR A 1 456 ? -9.828 -32.531 -11.289 1 98.38 456 TYR A N 1
ATOM 3573 C CA . TYR A 1 456 ? -8.656 -31.75 -10.898 1 98.38 456 TYR A CA 1
ATOM 3574 C C . TYR A 1 456 ? -9 -30.766 -9.797 1 98.38 456 TYR A C 1
ATOM 3576 O O . TYR A 1 456 ? -10.125 -30.25 -9.734 1 98.38 456 TYR A O 1
ATOM 3584 N N . THR A 1 457 ? -8.023 -30.516 -8.906 1 98.56 457 THR A N 1
ATOM 3585 C CA . THR A 1 457 ? -8.164 -29.656 -7.734 1 98.56 457 THR A CA 1
ATOM 3586 C C . THR A 1 457 ? -7.039 -28.641 -7.676 1 98.56 457 THR A C 1
ATOM 3588 O O . THR A 1 457 ? -5.863 -28.984 -7.805 1 98.56 457 THR A O 1
ATOM 3591 N N . SER A 1 458 ? -7.391 -27.406 -7.582 1 98.62 458 SER A N 1
ATOM 3592 C CA . SER A 1 458 ? -6.387 -26.375 -7.363 1 98.62 458 SER A CA 1
ATOM 3593 C C . SER A 1 458 ? -6.051 -26.234 -5.883 1 98.62 458 SER A C 1
ATOM 3595 O O . SER A 1 458 ? -6.836 -26.625 -5.02 1 98.62 458 SER A O 1
ATOM 3597 N N . TYR A 1 459 ? -4.906 -25.766 -5.559 1 98.75 459 TYR A N 1
ATOM 3598 C CA . TYR A 1 459 ? -4.383 -25.547 -4.215 1 98.75 459 TYR A CA 1
ATOM 3599 C C . TYR A 1 459 ? -3.795 -24.141 -4.082 1 98.75 459 TYR A C 1
ATOM 3601 O O . TYR A 1 459 ? -3.271 -23.578 -5.055 1 98.75 459 TYR A O 1
ATOM 3609 N N . ILE A 1 460 ? -3.885 -23.609 -2.873 1 98.81 460 ILE A N 1
ATOM 3610 C CA . ILE A 1 460 ? -3.297 -22.281 -2.646 1 98.81 460 ILE A CA 1
ATOM 3611 C C . ILE A 1 460 ? -2.463 -22.312 -1.367 1 98.81 460 ILE A C 1
ATOM 3613 O O . ILE A 1 460 ? -2.697 -23.125 -0.48 1 98.81 460 ILE A O 1
ATOM 3617 N N . ALA A 1 461 ? -1.521 -21.453 -1.285 1 98.5 461 ALA A N 1
ATOM 3618 C CA . ALA A 1 461 ? -0.673 -21.25 -0.113 1 98.5 461 ALA A CA 1
ATOM 3619 C C . ALA A 1 461 ? -0.135 -19.828 -0.06 1 98.5 461 ALA A C 1
ATOM 3621 O O . ALA A 1 461 ? 0.075 -19.188 -1.1 1 98.5 461 ALA A O 1
ATOM 3622 N N . PRO A 1 462 ? 0.068 -19.281 1.176 1 98.38 462 PRO A N 1
ATOM 3623 C CA . PRO A 1 462 ? 0.688 -17.953 1.261 1 98.38 462 PRO A CA 1
ATOM 3624 C C . PRO A 1 462 ? 2.141 -17.953 0.791 1 98.38 462 PRO A C 1
ATOM 3626 O O . PRO A 1 462 ? 2.898 -18.859 1.11 1 98.38 462 PRO A O 1
ATOM 3629 N N . LEU A 1 463 ? 2.504 -16.906 0.062 1 97.88 463 LEU A N 1
ATOM 3630 C CA . LEU A 1 463 ? 3.789 -16.859 -0.625 1 97.88 463 LEU A CA 1
ATOM 3631 C C . LEU A 1 463 ? 4.594 -15.641 -0.184 1 97.88 463 LEU A C 1
ATOM 3633 O O . LEU A 1 463 ? 4.062 -14.531 -0.111 1 97.88 463 LEU A O 1
ATOM 3637 N N . GLN A 1 464 ? 5.852 -15.844 0.168 1 97.62 464 GLN A N 1
ATOM 3638 C CA . GLN A 1 464 ? 6.82 -14.781 0.407 1 97.62 464 GLN A CA 1
ATOM 3639 C C . GLN A 1 464 ? 7.875 -14.742 -0.697 1 97.62 464 GLN A C 1
ATOM 3641 O O . GLN A 1 464 ? 8.594 -15.727 -0.916 1 97.62 464 GLN A O 1
ATOM 3646 N N . SER A 1 465 ? 7.949 -13.719 -1.413 1 96.31 465 SER A N 1
ATOM 3647 C CA . SER A 1 465 ? 8.977 -13.477 -2.418 1 96.31 465 SER A CA 1
ATOM 3648 C C . SER A 1 465 ? 9.102 -11.992 -2.736 1 96.31 465 SER A C 1
ATOM 3650 O O . SER A 1 465 ? 8.297 -11.445 -3.488 1 96.31 465 SER A O 1
ATOM 3652 N N . GLN A 1 466 ? 10.109 -11.414 -2.242 1 92.62 466 GLN A N 1
ATOM 3653 C CA . GLN A 1 466 ? 10.328 -9.992 -2.484 1 92.62 466 GLN A CA 1
ATOM 3654 C C . GLN A 1 466 ? 10.539 -9.711 -3.971 1 92.62 466 GLN A C 1
ATOM 3656 O O . GLN A 1 466 ? 10.062 -8.703 -4.492 1 92.62 466 GLN A O 1
ATOM 3661 N N . HIS A 1 467 ? 11.242 -10.586 -4.594 1 91 467 HIS A N 1
ATOM 3662 C CA . HIS A 1 467 ? 11.523 -10.453 -6.02 1 91 467 HIS A CA 1
ATOM 3663 C C . HIS A 1 467 ? 10.242 -10.406 -6.836 1 91 467 HIS A C 1
ATOM 3665 O O . HIS A 1 467 ? 10.078 -9.539 -7.699 1 91 467 HIS A O 1
ATOM 3671 N N . ILE A 1 468 ? 9.375 -11.312 -6.594 1 92.19 468 ILE A N 1
ATOM 3672 C CA . ILE A 1 468 ? 8.109 -11.383 -7.324 1 92.19 468 ILE A CA 1
ATOM 3673 C C . ILE A 1 468 ? 7.27 -10.148 -7.02 1 92.19 468 ILE A C 1
ATOM 3675 O O . ILE A 1 468 ? 6.637 -9.578 -7.918 1 92.19 468 ILE A O 1
ATOM 3679 N N . HIS A 1 469 ? 7.266 -9.711 -5.762 1 92.75 469 HIS A N 1
ATOM 3680 C CA . HIS A 1 469 ? 6.5 -8.539 -5.34 1 92.75 469 HIS A CA 1
ATOM 3681 C C . HIS A 1 469 ? 6.941 -7.289 -6.09 1 92.75 469 HIS A C 1
ATOM 3683 O O . HIS A 1 469 ? 6.113 -6.562 -6.641 1 92.75 469 HIS A O 1
ATOM 3689 N N . ILE A 1 470 ? 8.211 -7.082 -6.195 1 89.06 470 ILE A N 1
ATOM 3690 C CA . ILE A 1 470 ? 8.773 -5.898 -6.836 1 89.06 470 ILE A CA 1
ATOM 3691 C C . ILE A 1 470 ? 8.492 -5.938 -8.336 1 89.06 470 ILE A C 1
ATOM 3693 O O . ILE A 1 470 ? 8.078 -4.934 -8.922 1 89.06 470 ILE A O 1
ATOM 3697 N N . ASN A 1 471 ? 8.672 -7.043 -8.945 1 88.62 471 ASN A N 1
ATOM 3698 C CA . ASN A 1 471 ? 8.445 -7.18 -10.383 1 88.62 471 ASN A CA 1
ATOM 3699 C C . ASN A 1 471 ? 6.969 -6.996 -10.727 1 88.62 471 ASN A C 1
ATOM 3701 O O . ASN A 1 471 ? 6.641 -6.441 -11.781 1 88.62 471 ASN A O 1
ATOM 3705 N N . ALA A 1 472 ? 6.125 -7.492 -9.883 1 89.69 472 ALA A N 1
ATOM 3706 C CA . ALA A 1 472 ? 4.691 -7.352 -10.125 1 89.69 472 ALA A CA 1
ATOM 3707 C C . ALA A 1 472 ? 4.262 -5.891 -10.023 1 89.69 472 ALA A C 1
ATOM 3709 O O . ALA A 1 472 ? 3.359 -5.453 -10.742 1 89.69 472 ALA A O 1
ATOM 3710 N N . LEU A 1 473 ? 4.848 -5.125 -9.203 1 86.38 473 LEU A N 1
ATOM 3711 C CA . LEU A 1 473 ? 4.512 -3.717 -9.039 1 86.38 473 LEU A CA 1
ATOM 3712 C C . LEU A 1 473 ? 5.062 -2.889 -10.195 1 86.38 473 LEU A C 1
ATOM 3714 O O . LEU A 1 473 ? 4.465 -1.879 -10.578 1 86.38 473 LEU A O 1
ATOM 3718 N N . ARG A 1 474 ? 6.156 -3.273 -10.758 1 75.69 474 ARG A N 1
ATOM 3719 C CA . ARG A 1 474 ? 6.836 -2.527 -11.812 1 75.69 474 ARG A CA 1
ATOM 3720 C C . ARG A 1 474 ? 6.219 -2.822 -13.172 1 75.69 474 ARG A C 1
ATOM 3722 O O . ARG A 1 474 ? 6.289 -1.996 -14.086 1 75.69 474 ARG A O 1
ATOM 3729 N N . ALA A 1 475 ? 5.914 -4.094 -13.273 1 59.97 475 ALA A N 1
ATOM 3730 C CA . ALA A 1 475 ? 5.414 -4.477 -14.594 1 59.97 475 ALA A CA 1
ATOM 3731 C C . ALA A 1 475 ? 4.355 -3.496 -15.086 1 59.97 475 ALA A C 1
ATOM 3733 O O . ALA A 1 475 ? 4.098 -3.404 -16.281 1 59.97 475 ALA A O 1
ATOM 3734 N N . GLU A 1 476 ? 3.789 -2.689 -14.164 1 54.12 476 GLU A N 1
ATOM 3735 C CA . GLU A 1 476 ? 2.812 -1.662 -14.508 1 54.12 476 GLU A CA 1
ATOM 3736 C C . GLU A 1 476 ? 3.418 -0.615 -15.438 1 54.12 476 GLU A C 1
ATOM 3738 O O . GLU A 1 476 ? 2.744 -0.111 -16.344 1 54.12 476 GLU A O 1
ATOM 3743 N N . SER A 1 477 ? 4.73 -0.375 -15.18 1 49.53 477 SER A N 1
ATOM 3744 C CA . SER A 1 477 ? 5.379 0.704 -15.914 1 49.53 477 SER A CA 1
ATOM 3745 C C . SER A 1 477 ? 5.867 0.226 -17.281 1 49.53 477 SER A C 1
ATOM 3747 O O . SER A 1 477 ? 6.102 1.035 -18.172 1 49.53 477 SER A O 1
ATOM 3749 N N . TYR A 1 478 ? 6.055 -1.118 -17.422 1 49.44 478 TYR A N 1
ATOM 3750 C CA . TYR A 1 478 ? 6.625 -1.607 -18.672 1 49.44 478 TYR A CA 1
ATOM 3751 C C . TYR A 1 478 ? 5.531 -2.021 -19.641 1 49.44 478 TYR A C 1
ATOM 3753 O O . TYR A 1 478 ? 4.523 -2.611 -19.25 1 49.44 478 TYR A O 1
ATOM 3761 N N . SER A 1 479 ? 5.426 -1.321 -20.719 1 50 479 SER A N 1
ATOM 3762 C CA . SER A 1 479 ? 4.582 -1.482 -21.891 1 50 479 SER A CA 1
ATOM 3763 C C . SER A 1 479 ? 4.57 -2.93 -22.375 1 50 479 SER A C 1
ATOM 3765 O O . SER A 1 479 ? 3.9 -3.262 -23.344 1 50 479 SER A O 1
ATOM 3767 N N . LYS A 1 480 ? 5.367 -3.84 -21.797 1 50.47 480 LYS A N 1
ATOM 3768 C CA . LYS A 1 480 ? 5.562 -5.074 -22.562 1 50.47 480 LYS A CA 1
ATOM 3769 C C . LYS A 1 480 ? 4.367 -6.008 -22.406 1 50.47 480 LYS A C 1
ATOM 3771 O O . LYS A 1 480 ? 4.289 -7.039 -23.078 1 50.47 480 LYS A O 1
ATOM 3776 N N . PHE A 1 481 ? 3.646 -5.762 -21.297 1 55.94 481 PHE A N 1
ATOM 3777 C CA . PHE A 1 481 ? 2.531 -6.691 -21.172 1 55.94 481 PHE A CA 1
ATOM 3778 C C . PHE A 1 481 ? 1.424 -6.344 -22.172 1 55.94 481 PHE A C 1
ATOM 3780 O O . PHE A 1 481 ? 1.339 -5.211 -22.641 1 55.94 481 PHE A O 1
ATOM 3787 N N . SER A 1 482 ? 0.885 -7.43 -22.516 1 59.16 482 SER A N 1
ATOM 3788 C CA . SER A 1 482 ? -0.169 -7.328 -23.516 1 59.16 482 SER A CA 1
ATOM 3789 C C . SER A 1 482 ? -1.233 -6.32 -23.094 1 59.16 482 SER A C 1
ATOM 3791 O O . SER A 1 482 ? -1.326 -5.957 -21.922 1 59.16 482 SER A O 1
ATOM 3793 N N . ASP A 1 483 ? -1.815 -5.762 -24.047 1 61.84 483 ASP A N 1
ATOM 3794 C CA . ASP A 1 483 ? -2.949 -4.855 -23.891 1 61.84 483 ASP A CA 1
ATOM 3795 C C . ASP A 1 483 ? -4.012 -5.461 -22.969 1 61.84 483 ASP A C 1
ATOM 3797 O O . ASP A 1 483 ? -4.934 -4.766 -22.531 1 61.84 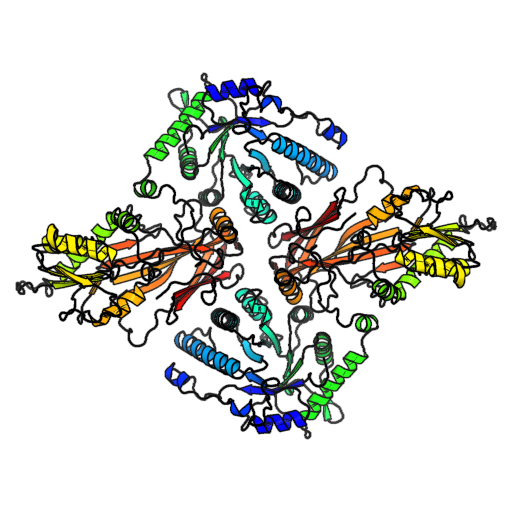483 ASP A O 1
ATOM 3801 N N . ARG A 1 484 ? -3.658 -6.699 -22.484 1 67.06 484 ARG A N 1
ATOM 3802 C CA . ARG A 1 484 ? -4.656 -7.406 -21.688 1 67.06 484 ARG A CA 1
ATOM 3803 C C . ARG A 1 484 ? -4.496 -7.082 -20.203 1 67.06 484 ARG A C 1
ATOM 3805 O O . ARG A 1 484 ? -5.43 -7.258 -19.422 1 67.06 484 ARG A O 1
ATOM 3812 N N . ILE A 1 485 ? -3.305 -6.746 -19.938 1 65.31 485 ILE A N 1
ATOM 3813 C CA . ILE A 1 485 ? -3.037 -6.457 -18.531 1 65.31 485 ILE A CA 1
ATOM 3814 C C . ILE A 1 485 ? -3.25 -4.973 -18.25 1 65.31 485 ILE A C 1
ATOM 3816 O O . ILE A 1 485 ? -2.514 -4.125 -18.766 1 65.31 485 ILE A O 1
ATOM 3820 N N . GLN A 1 486 ? -4.234 -4.719 -17.375 1 70.75 486 GLN A N 1
ATOM 3821 C CA . GLN A 1 486 ? -4.547 -3.328 -17.047 1 70.75 486 GLN A CA 1
ATOM 3822 C C . GLN A 1 486 ? -3.816 -2.873 -15.789 1 70.75 486 GLN A C 1
ATOM 3824 O O . GLN A 1 486 ? -3.432 -1.707 -15.68 1 70.75 486 GLN A O 1
ATOM 3829 N N . GLU A 1 487 ? -3.676 -3.791 -14.867 1 81.44 487 GLU A N 1
ATOM 3830 C CA . GLU A 1 487 ? -2.939 -3.562 -13.633 1 81.44 487 GLU A CA 1
ATOM 3831 C C . GLU A 1 487 ? -2.057 -4.758 -13.281 1 81.44 487 GLU A C 1
ATOM 3833 O O . GLU A 1 487 ? -2.559 -5.82 -12.906 1 81.44 487 GLU A O 1
ATOM 3838 N N . SER A 1 488 ? -0.819 -4.617 -13.289 1 85.56 488 SER A N 1
ATOM 3839 C CA . SER A 1 488 ? 0.131 -5.719 -13.156 1 85.56 488 SER A CA 1
ATOM 3840 C C . SER A 1 488 ? 0.082 -6.324 -11.758 1 85.56 488 SER A C 1
ATOM 3842 O O . SER A 1 488 ? 0.256 -7.531 -11.594 1 85.56 488 SER A O 1
ATOM 3844 N N . SER A 1 489 ? -0.189 -5.484 -10.828 1 88.69 489 SER A N 1
ATOM 3845 C CA . SER A 1 489 ? -0.153 -5.961 -9.445 1 88.69 489 SER A CA 1
ATOM 3846 C C . SER A 1 489 ? -1.428 -6.715 -9.094 1 88.69 489 SER A C 1
ATOM 3848 O O . SER A 1 489 ? -1.538 -7.273 -7.996 1 88.69 489 SER A O 1
ATOM 3850 N N . GLU A 1 490 ? -2.389 -6.785 -9.969 1 92.5 490 GLU A N 1
ATOM 3851 C CA . GLU A 1 490 ? -3.639 -7.512 -9.75 1 92.5 490 GLU A CA 1
ATOM 3852 C C . GLU A 1 490 ? -3.863 -8.555 -10.844 1 92.5 490 GLU A C 1
ATOM 3854 O O . GLU A 1 490 ? -5.004 -8.828 -11.219 1 92.5 490 GLU A O 1
ATOM 3859 N N . THR A 1 491 ? -2.836 -8.992 -11.375 1 94.06 491 THR A N 1
ATOM 3860 C CA . THR A 1 491 ? -2.865 -10.016 -12.414 1 94.06 491 THR A CA 1
ATOM 3861 C C . THR A 1 491 ? -2.213 -11.305 -11.922 1 94.06 491 THR A C 1
ATOM 3863 O O . THR A 1 491 ? -1.124 -11.273 -11.344 1 94.06 491 THR A O 1
ATOM 3866 N N . PRO A 1 492 ? -2.883 -12.414 -12.117 1 95.94 492 PRO A N 1
ATOM 3867 C CA . PRO A 1 492 ? -2.191 -13.672 -11.844 1 95.94 492 PRO A CA 1
ATOM 3868 C C . PRO A 1 492 ? -1.103 -13.984 -12.867 1 95.94 492 PRO A C 1
ATOM 3870 O O . PRO A 1 492 ? -1.271 -13.703 -14.055 1 95.94 492 PRO A O 1
ATOM 3873 N N . TYR A 1 493 ? -0.012 -14.633 -12.391 1 95.56 493 TYR A N 1
ATOM 3874 C CA . TYR A 1 493 ? 1.118 -14.945 -13.258 1 95.56 493 TYR A CA 1
ATOM 3875 C C . TYR A 1 493 ? 1.517 -16.406 -13.125 1 95.56 493 TYR A C 1
ATOM 3877 O O . TYR A 1 493 ? 1.318 -17.016 -12.07 1 95.56 493 TYR A O 1
ATOM 3885 N N . VAL A 1 494 ? 1.968 -16.969 -14.188 1 95.69 494 VAL A N 1
ATOM 3886 C CA . VAL A 1 494 ? 2.66 -18.25 -14.148 1 95.69 494 VAL A CA 1
ATOM 3887 C C . VAL A 1 494 ? 4.145 -18.016 -13.852 1 95.69 494 VAL A C 1
ATOM 3889 O O . VAL A 1 494 ? 4.816 -17.266 -14.562 1 95.69 494 VAL A O 1
ATOM 3892 N N . VAL A 1 495 ? 4.609 -18.734 -12.781 1 95.19 495 VAL A N 1
ATOM 3893 C CA . VAL A 1 495 ? 5.969 -18.438 -12.336 1 95.19 495 VAL A CA 1
ATOM 3894 C C . VAL A 1 495 ? 6.656 -19.734 -11.906 1 95.19 495 VAL A C 1
ATOM 3896 O O . VAL A 1 495 ? 6.105 -20.5 -11.117 1 95.19 495 VAL A O 1
ATOM 3899 N N . ARG A 1 496 ? 7.828 -19.906 -12.484 1 95 496 ARG A N 1
ATOM 3900 C CA . ARG A 1 496 ? 8.68 -20.922 -11.883 1 95 496 ARG A CA 1
ATOM 3901 C C . ARG A 1 496 ? 9.219 -20.469 -10.531 1 95 496 ARG A C 1
ATOM 3903 O O . ARG A 1 496 ? 10.211 -19.719 -10.477 1 95 496 ARG A O 1
ATOM 3910 N N . LEU A 1 497 ? 8.711 -20.938 -9.492 1 94.38 497 LEU A N 1
ATOM 3911 C CA . LEU A 1 497 ? 9.008 -20.453 -8.148 1 94.38 497 LEU A CA 1
ATOM 3912 C C . LEU A 1 497 ? 10.336 -21 -7.652 1 94.38 497 LEU A C 1
ATOM 3914 O O . LEU A 1 497 ? 10.453 -22.203 -7.387 1 94.38 497 LEU A O 1
ATOM 3918 N N . THR A 1 498 ? 11.32 -20.141 -7.562 1 92.31 498 THR A N 1
ATOM 3919 C CA . THR A 1 498 ? 12.625 -20.547 -7.039 1 92.31 498 THR A CA 1
ATOM 3920 C C . THR A 1 498 ? 13.039 -19.641 -5.879 1 92.31 498 THR A C 1
ATOM 3922 O O . THR A 1 498 ? 13.367 -20.125 -4.797 1 92.31 498 THR A O 1
ATOM 3925 N N . ASN A 1 499 ? 12.977 -18.375 -6.031 1 93.69 499 ASN A N 1
ATOM 3926 C CA . ASN A 1 499 ? 13.328 -17.375 -5.023 1 93.69 499 ASN A CA 1
ATOM 3927 C C . ASN A 1 499 ? 12.125 -17 -4.16 1 93.69 499 ASN A C 1
ATOM 3929 O O . ASN A 1 499 ? 11.672 -15.859 -4.188 1 93.69 499 ASN A O 1
ATOM 3933 N N . CYS A 1 500 ? 11.703 -17.984 -3.367 1 95.88 500 CYS A N 1
ATOM 3934 C CA . CYS A 1 500 ? 10.492 -17.75 -2.592 1 95.88 500 CYS A CA 1
ATOM 3935 C C . CYS A 1 500 ? 10.43 -18.672 -1.385 1 95.88 500 CYS A C 1
ATOM 3937 O O . CYS A 1 500 ? 11.258 -19.578 -1.245 1 95.88 500 CYS A O 1
ATOM 3939 N N . LYS A 1 501 ? 9.594 -18.406 -0.515 1 96.25 501 LYS A N 1
ATOM 3940 C CA . LYS A 1 501 ? 9.242 -19.234 0.632 1 96.25 501 LYS A CA 1
ATOM 3941 C C . LYS A 1 501 ? 7.73 -19.406 0.747 1 96.25 501 LYS A C 1
ATOM 3943 O O . LYS A 1 501 ? 6.992 -18.422 0.742 1 96.25 501 LYS A O 1
ATOM 3948 N N . ILE A 1 502 ? 7.273 -20.641 0.737 1 96.31 502 ILE A N 1
ATOM 3949 C CA . ILE A 1 502 ? 5.875 -20.953 1.028 1 96.31 502 ILE A CA 1
ATOM 3950 C C . ILE A 1 502 ? 5.652 -20.953 2.539 1 96.31 502 ILE A C 1
ATOM 3952 O O . ILE A 1 502 ? 6.238 -21.781 3.256 1 96.31 502 ILE A O 1
ATOM 3956 N N . LEU A 1 503 ? 4.848 -20.094 3.062 1 96.62 503 LEU A N 1
ATOM 3957 C CA . LEU A 1 503 ? 4.766 -19.797 4.488 1 96.62 503 LEU A CA 1
ATOM 3958 C C . LEU A 1 503 ? 3.982 -20.875 5.227 1 96.62 503 LEU A C 1
ATOM 3960 O O . LEU A 1 503 ? 4.09 -21 6.449 1 96.62 503 LEU A O 1
ATOM 3964 N N . ALA A 1 504 ? 3.166 -21.625 4.52 1 96.62 504 ALA A N 1
ATOM 3965 C CA . ALA A 1 504 ? 2.379 -22.719 5.066 1 96.62 504 ALA A CA 1
ATOM 3966 C C . ALA A 1 504 ? 2.029 -23.734 3.98 1 96.62 504 ALA A C 1
ATOM 3968 O O . ALA A 1 504 ? 2.018 -23.406 2.793 1 96.62 504 ALA A O 1
ATOM 3969 N N . ALA A 1 505 ? 1.688 -24.938 4.367 1 96.38 505 ALA A N 1
ATOM 3970 C CA . ALA A 1 505 ? 1.385 -26 3.418 1 96.38 505 ALA A CA 1
ATOM 3971 C C . ALA A 1 505 ? 0.163 -25.656 2.572 1 96.38 505 ALA A C 1
ATOM 3973 O O . ALA A 1 505 ? -0.815 -25.094 3.082 1 96.38 505 ALA A O 1
ATOM 3974 N N . PRO A 1 506 ? 0.242 -25.938 1.279 1 98 506 PRO A N 1
ATOM 3975 C CA . PRO A 1 506 ? -0.895 -25.641 0.402 1 98 506 PRO A CA 1
ATOM 3976 C C . PRO A 1 506 ? -2.174 -26.359 0.835 1 98 506 PRO A C 1
ATOM 3978 O O . PRO A 1 506 ? -2.113 -27.469 1.359 1 98 506 PRO A O 1
ATOM 3981 N N . GLN A 1 507 ? -3.297 -25.703 0.66 1 98.5 507 GLN A N 1
ATOM 3982 C CA . GLN A 1 507 ? -4.621 -26.266 0.922 1 98.5 507 GLN A CA 1
ATOM 3983 C C . GLN A 1 507 ? -5.484 -26.25 -0.337 1 98.5 507 GLN A C 1
ATOM 3985 O O . GLN A 1 507 ? -5.258 -25.453 -1.242 1 98.5 507 GLN A O 1
ATOM 3990 N N . GLU A 1 508 ? -6.473 -27.094 -0.401 1 98.62 508 GLU A N 1
ATOM 3991 C CA . GLU A 1 508 ? -7.363 -27.203 -1.552 1 98.62 508 GLU A CA 1
ATOM 3992 C C . GLU A 1 508 ? -8.188 -25.938 -1.744 1 98.62 508 GLU A C 1
ATOM 3994 O O . GLU A 1 508 ? -8.625 -25.328 -0.77 1 98.62 508 GLU A O 1
ATOM 3999 N N . ALA A 1 509 ? -8.398 -25.578 -2.963 1 98.38 509 ALA A N 1
ATOM 4000 C CA . ALA A 1 509 ? -9.227 -24.422 -3.283 1 98.38 509 ALA A CA 1
ATOM 4001 C C . ALA A 1 509 ? -10.469 -24.844 -4.059 1 98.38 509 ALA A C 1
ATOM 4003 O O . ALA A 1 509 ? -11.555 -24.984 -3.482 1 98.38 509 ALA A O 1
ATOM 4004 N N . PHE A 1 510 ? -10.305 -25.141 -5.395 1 98.44 510 PHE A N 1
ATOM 4005 C CA . PHE A 1 510 ? -11.438 -25.5 -6.246 1 98.44 510 PHE A CA 1
ATOM 4006 C C . PHE A 1 510 ? -11.258 -26.906 -6.805 1 98.44 510 PHE A C 1
ATOM 4008 O O . PHE A 1 510 ? -10.148 -27.328 -7.137 1 98.44 510 PHE A O 1
ATOM 4015 N N . THR A 1 511 ? -12.305 -27.609 -6.906 1 98.25 511 THR A N 1
ATOM 4016 C CA . THR A 1 511 ? -12.312 -28.922 -7.527 1 98.25 511 THR A CA 1
ATOM 4017 C C . THR A 1 511 ? -13.359 -29 -8.633 1 98.25 511 THR A C 1
ATOM 4019 O O . THR A 1 511 ? -14.484 -28.516 -8.461 1 98.25 511 THR A O 1
ATOM 4022 N N . PHE A 1 512 ? -13.016 -29.516 -9.719 1 98.19 512 PHE A N 1
ATOM 4023 C CA . PHE A 1 512 ? -13.914 -29.766 -10.844 1 98.19 512 PHE A CA 1
ATOM 4024 C C . PHE A 1 512 ? -13.891 -31.25 -11.234 1 98.19 512 PHE A C 1
ATOM 4026 O O . PHE A 1 512 ? -12.828 -31.875 -11.234 1 98.19 512 PHE A O 1
ATOM 4033 N N . THR A 1 513 ? -15.016 -31.781 -11.531 1 97.31 513 THR A N 1
ATOM 4034 C CA . THR A 1 513 ? -15.164 -33.188 -11.898 1 97.31 513 THR A CA 1
ATOM 4035 C C . THR A 1 513 ? -15.898 -33.312 -13.227 1 97.31 513 THR A C 1
ATOM 4037 O O . THR A 1 513 ? -16.812 -32.531 -13.516 1 97.31 513 THR A O 1
ATOM 4040 N N . HIS A 1 514 ? -15.523 -34.312 -13.977 1 96.88 514 HIS A N 1
ATOM 4041 C CA . HIS A 1 514 ? -16.109 -34.594 -15.289 1 96.88 514 HIS A CA 1
ATOM 4042 C C . HIS A 1 514 ? -16.406 -36.062 -15.477 1 96.88 514 HIS A C 1
ATOM 4044 O O . HIS A 1 514 ? -15.594 -36.906 -15.109 1 96.88 514 HIS A O 1
ATOM 4050 N N . PRO A 1 515 ? -17.562 -36.5 -16.094 1 96.38 515 PRO A N 1
ATOM 4051 C CA . PRO A 1 515 ? -18.609 -35.562 -16.516 1 96.38 515 PRO A CA 1
ATOM 4052 C C . PRO A 1 515 ? -19.344 -34.938 -15.344 1 96.38 515 PRO A C 1
ATOM 4054 O O . PRO A 1 515 ? -19.344 -35.5 -14.242 1 96.38 515 PRO A O 1
ATOM 4057 N N . ARG A 1 516 ? -19.766 -33.812 -15.57 1 94.69 516 ARG A N 1
ATOM 4058 C CA . ARG A 1 516 ? -20.484 -33.062 -14.555 1 94.69 516 ARG A CA 1
ATOM 4059 C C . ARG A 1 516 ? -21.906 -33.562 -14.406 1 94.69 516 ARG A C 1
ATOM 4061 O O . ARG A 1 516 ? -22.594 -33.812 -15.398 1 94.69 516 ARG A O 1
ATOM 4068 N N . LYS A 1 517 ? -22.406 -33.656 -13.203 1 90.31 517 LYS A N 1
ATOM 4069 C CA . LYS A 1 517 ? -23.75 -34.188 -12.938 1 90.31 517 LYS A CA 1
ATOM 4070 C C . LYS A 1 517 ? -24.781 -33.062 -12.906 1 90.31 517 LYS A C 1
ATOM 4072 O O . LYS A 1 517 ? -25.938 -33.25 -13.242 1 90.31 517 LYS A O 1
ATOM 4077 N N . ASP A 1 518 ? -24.453 -31.875 -12.492 1 88.75 518 ASP A N 1
ATOM 4078 C CA . ASP A 1 518 ? -25.375 -30.75 -12.312 1 88.75 518 ASP A CA 1
ATOM 4079 C C . ASP A 1 518 ? -25.219 -29.734 -13.445 1 88.75 518 ASP A C 1
ATOM 4081 O O . ASP A 1 518 ? -25.281 -28.531 -13.211 1 88.75 518 ASP A O 1
ATOM 4085 N N . LEU A 1 519 ? -25 -30.141 -14.656 1 87.56 519 LEU A N 1
ATOM 4086 C CA . LEU A 1 519 ? -24.703 -29.281 -15.797 1 87.56 519 LEU A CA 1
ATOM 4087 C C . LEU A 1 519 ? -25.875 -28.344 -16.078 1 87.56 519 LEU A C 1
ATOM 4089 O O . LEU A 1 519 ? -25.688 -27.188 -16.438 1 87.56 519 LEU A O 1
ATOM 4093 N N . ALA A 1 520 ? -27.062 -28.75 -15.859 1 80.62 520 ALA A N 1
ATOM 4094 C CA . ALA A 1 520 ? -28.266 -28 -16.219 1 80.62 520 ALA A CA 1
ATOM 4095 C C . ALA A 1 520 ? -28.516 -26.859 -15.234 1 80.62 520 ALA A C 1
ATOM 4097 O O . ALA A 1 520 ? -29.078 -25.828 -15.594 1 80.62 520 ALA A O 1
ATOM 4098 N N . THR A 1 521 ? -28.031 -26.969 -14.055 1 78.06 521 THR A N 1
ATOM 4099 C CA . THR A 1 521 ? -28.438 -26.031 -13.023 1 78.06 521 THR A CA 1
ATOM 4100 C C . THR A 1 521 ? -27.234 -25.344 -12.406 1 78.06 521 THR A C 1
ATOM 4102 O O . THR A 1 521 ? -27.359 -24.281 -11.789 1 78.06 521 THR A O 1
ATOM 4105 N N . GLY A 1 522 ? -26.203 -25.844 -12.734 1 83 522 GLY A N 1
ATOM 4106 C CA . GLY A 1 522 ? -25.078 -25.391 -11.945 1 83 522 GLY A CA 1
ATOM 4107 C C . GLY A 1 522 ? -24.203 -24.391 -12.68 1 83 522 GLY A C 1
ATOM 4108 O O . GLY A 1 522 ? -24.266 -24.281 -13.906 1 83 522 GLY A O 1
ATOM 4109 N N . SER A 1 523 ? -23.406 -23.594 -11.844 1 88.62 523 SER A N 1
ATOM 4110 C CA . SER A 1 523 ? -22.422 -22.656 -12.344 1 88.62 523 SER A CA 1
ATOM 4111 C C . SER A 1 523 ? -21 -23.109 -12.016 1 88.62 523 SER A C 1
ATOM 4113 O O . SER A 1 523 ? -20.812 -23.984 -11.172 1 88.62 523 SER A O 1
ATOM 4115 N N . ASN A 1 524 ? -20.031 -22.641 -12.82 1 95.81 524 ASN A N 1
ATOM 4116 C CA . ASN A 1 524 ? -18.625 -22.938 -12.547 1 95.81 524 ASN A CA 1
ATOM 4117 C C . ASN A 1 524 ? -18.016 -21.906 -11.602 1 95.81 524 ASN A C 1
ATOM 4119 O O . ASN A 1 524 ? -16.797 -21.938 -11.336 1 95.81 524 ASN A O 1
ATOM 4123 N N . GLU A 1 525 ? -18.797 -20.969 -11.109 1 95.19 525 GLU A N 1
ATOM 4124 C CA . GLU A 1 525 ? -18.312 -20.047 -10.094 1 95.19 525 GLU A CA 1
ATOM 4125 C C . GLU A 1 525 ? -17.922 -20.797 -8.812 1 95.19 525 GLU A C 1
ATOM 4127 O O . GLU A 1 525 ? -18.547 -21.797 -8.461 1 95.19 525 GLU A O 1
ATOM 4132 N N . ARG A 1 526 ? -16.859 -20.328 -8.258 1 96.81 526 ARG A N 1
ATOM 4133 C CA . ARG A 1 526 ? -16.391 -20.938 -7.02 1 96.81 526 ARG A CA 1
ATOM 4134 C C . ARG A 1 526 ? -15.898 -19.859 -6.047 1 96.81 526 ARG A C 1
ATOM 4136 O O . ARG A 1 526 ? -15.539 -18.766 -6.457 1 96.81 526 ARG A O 1
ATOM 4143 N N . TYR A 1 527 ? -15.953 -20.172 -4.77 1 96.56 527 TYR A N 1
ATOM 4144 C CA . TYR A 1 527 ? -15.391 -19.391 -3.68 1 96.56 527 TYR A CA 1
ATOM 4145 C C . TYR A 1 527 ? -14.789 -20.297 -2.609 1 96.56 527 TYR A C 1
ATOM 4147 O O . TYR A 1 527 ? -15.344 -21.344 -2.297 1 96.56 527 TYR A O 1
ATOM 4155 N N . CYS A 1 528 ? -13.656 -19.875 -2.092 1 96.94 528 CYS A N 1
ATOM 4156 C CA . CYS A 1 528 ? -13.133 -20.594 -0.937 1 96.94 528 CYS A CA 1
ATOM 4157 C C . CYS A 1 528 ? -12.406 -19.641 0.009 1 96.94 528 CYS A C 1
ATOM 4159 O O . CYS A 1 528 ? -11.945 -18.578 -0.405 1 96.94 528 CYS A O 1
ATOM 4161 N N . THR A 1 529 ? -12.445 -19.953 1.229 1 97.25 529 THR A N 1
ATOM 4162 C CA . THR A 1 529 ? -11.641 -19.328 2.275 1 97.25 529 THR A CA 1
ATOM 4163 C C . THR A 1 529 ? -10.766 -20.359 2.973 1 97.25 529 THR A C 1
ATOM 4165 O O . THR A 1 529 ? -11.234 -21.438 3.342 1 97.25 529 THR A O 1
ATOM 4168 N N . ARG A 1 530 ? -9.508 -20.078 3.039 1 98.5 530 ARG A N 1
ATOM 4169 C CA . ARG A 1 530 ? -8.57 -20.969 3.717 1 98.5 530 ARG A CA 1
ATOM 4170 C C . ARG A 1 530 ? -7.781 -20.234 4.789 1 98.5 530 ARG A C 1
ATOM 4172 O O . ARG A 1 530 ? -7.371 -19.094 4.586 1 98.5 530 ARG A O 1
ATOM 4179 N N . THR A 1 531 ? -7.617 -20.891 5.891 1 98.44 531 THR A N 1
ATOM 4180 C CA . THR A 1 531 ? -6.867 -20.328 7.012 1 98.44 531 THR A CA 1
ATOM 4181 C C . THR A 1 531 ? -5.562 -21.094 7.219 1 98.44 531 THR A C 1
ATOM 4183 O O . THR A 1 531 ? -5.555 -22.328 7.246 1 98.44 531 THR A O 1
ATOM 4186 N N . PHE A 1 532 ? -4.523 -20.406 7.316 1 98.5 532 PHE A N 1
ATOM 4187 C CA . PHE A 1 532 ? -3.188 -20.938 7.543 1 98.5 532 PHE A CA 1
ATOM 4188 C C . PHE A 1 532 ? -2.588 -20.375 8.828 1 98.5 532 PHE A C 1
ATOM 4190 O O . PHE A 1 532 ? -3.029 -19.328 9.32 1 98.5 532 PHE A O 1
ATOM 4197 N N . ILE A 1 533 ? -1.694 -21.047 9.367 1 97.56 533 ILE A N 1
ATOM 4198 C CA . ILE A 1 533 ? -0.885 -20.547 10.469 1 97.56 533 ILE A CA 1
ATOM 4199 C C . ILE A 1 533 ? 0.572 -20.422 10.031 1 97.56 533 ILE A C 1
ATOM 4201 O O . ILE A 1 533 ? 1.165 -21.391 9.562 1 97.56 533 ILE A O 1
ATOM 4205 N N . SER A 1 534 ? 1.078 -19.219 10.141 1 93.62 534 SER A N 1
ATOM 4206 C CA . SER A 1 534 ? 2.473 -19.047 9.75 1 93.62 534 SER A CA 1
ATOM 4207 C C . SER A 1 534 ? 3.416 -19.656 10.781 1 93.62 534 SER A C 1
ATOM 4209 O O . SER A 1 534 ? 3.262 -19.422 11.984 1 93.62 534 SER A O 1
ATOM 4211 N N . ASN A 1 535 ? 4.375 -20.328 10.328 1 87.44 535 ASN A N 1
ATOM 4212 C CA . ASN A 1 535 ? 5.348 -20.953 11.219 1 87.44 535 ASN A CA 1
ATOM 4213 C C . ASN A 1 535 ? 6.449 -19.969 11.617 1 87.44 535 ASN A C 1
ATOM 4215 O O . ASN A 1 535 ? 7.121 -20.172 12.633 1 87.44 535 ASN A O 1
ATOM 4219 N N . ASP A 1 536 ? 6.668 -18.969 10.859 1 90.56 536 ASP A N 1
ATOM 4220 C CA . ASP A 1 536 ? 7.766 -18.031 11.039 1 90.56 536 ASP A CA 1
ATOM 4221 C C . ASP A 1 536 ? 7.309 -16.594 10.789 1 90.56 536 ASP A C 1
ATOM 4223 O O . ASP A 1 536 ? 6.242 -16.375 10.211 1 90.56 536 ASP A O 1
ATOM 4227 N N . ASP A 1 537 ? 8.133 -15.664 11.359 1 93.56 537 ASP A N 1
ATOM 4228 C CA . ASP A 1 537 ? 7.945 -14.297 10.891 1 93.56 537 ASP A CA 1
ATOM 4229 C C . ASP A 1 537 ? 8.172 -14.203 9.383 1 93.56 537 ASP A C 1
ATOM 4231 O O . ASP A 1 537 ? 9.008 -14.914 8.828 1 93.56 537 ASP A O 1
ATOM 4235 N N . GLY A 1 538 ? 7.406 -13.43 8.773 1 95.62 538 GLY A N 1
ATOM 4236 C CA . GLY A 1 538 ? 7.574 -13.266 7.336 1 95.62 538 GLY A CA 1
ATOM 4237 C C . GLY A 1 538 ? 6.715 -12.156 6.762 1 95.62 538 GLY A C 1
ATOM 4238 O O . GLY A 1 538 ? 6.262 -11.273 7.488 1 95.62 538 GLY A O 1
ATOM 4239 N N . VAL A 1 539 ? 6.68 -12.109 5.512 1 97.25 539 VAL A N 1
ATOM 4240 C CA . VAL A 1 539 ? 5.879 -11.141 4.77 1 97.25 539 VAL A CA 1
ATOM 4241 C C . VAL A 1 539 ? 5.074 -11.859 3.688 1 97.25 539 VAL A C 1
ATOM 4243 O O . VAL A 1 539 ? 5.629 -12.641 2.908 1 97.25 539 VAL A O 1
ATOM 4246 N N . ILE A 1 540 ? 3.801 -11.656 3.654 1 98.06 540 ILE A N 1
ATOM 4247 C CA . ILE A 1 540 ? 2.957 -12.203 2.602 1 98.06 540 ILE A CA 1
ATOM 4248 C C . ILE A 1 540 ? 2.998 -11.297 1.375 1 98.06 540 ILE A C 1
ATOM 4250 O O . ILE A 1 540 ? 2.492 -10.172 1.411 1 98.06 540 ILE A O 1
ATOM 4254 N N . HIS A 1 541 ? 3.553 -11.781 0.321 1 97.31 541 HIS A N 1
ATOM 4255 C CA . HIS A 1 541 ? 3.658 -11.008 -0.914 1 97.31 541 HIS A CA 1
ATOM 4256 C C . HIS A 1 541 ? 2.588 -11.43 -1.917 1 97.31 541 HIS A C 1
ATOM 4258 O O . HIS A 1 541 ? 2.32 -10.711 -2.881 1 97.31 541 HIS A O 1
ATOM 4264 N N . GLY A 1 542 ? 2.035 -12.617 -1.699 1 98 542 GLY A N 1
ATOM 4265 C CA . GLY A 1 542 ? 1.021 -13.133 -2.602 1 98 542 GLY A CA 1
ATOM 4266 C C . GLY A 1 542 ? 0.548 -14.531 -2.229 1 98 542 GLY A C 1
ATOM 4267 O O . GLY A 1 542 ? 0.735 -14.969 -1.093 1 98 542 GLY A O 1
ATOM 4268 N N . ILE A 1 543 ? -0.136 -15.148 -3.189 1 98.75 543 ILE A N 1
ATOM 4269 C CA . ILE A 1 543 ? -0.668 -16.5 -3.049 1 98.75 543 ILE A CA 1
ATOM 4270 C C . ILE A 1 543 ? -0.098 -17.391 -4.148 1 98.75 543 ILE A C 1
ATOM 4272 O O . ILE A 1 543 ? -0.155 -17.047 -5.328 1 98.75 543 ILE A O 1
ATOM 4276 N N . ALA A 1 544 ? 0.458 -18.469 -3.742 1 98.56 544 ALA A N 1
ATOM 4277 C CA . ALA A 1 544 ? 0.896 -19.469 -4.703 1 98.56 544 ALA A CA 1
ATOM 4278 C C . ALA A 1 544 ? -0.242 -20.422 -5.059 1 98.56 544 ALA A C 1
ATOM 4280 O O . ALA A 1 544 ? -1.017 -20.828 -4.184 1 98.56 544 ALA A O 1
ATOM 4281 N N . GLY A 1 545 ? -0.321 -20.75 -6.281 1 98.69 545 GLY A N 1
ATOM 4282 C CA . GLY A 1 545 ? -1.345 -21.656 -6.773 1 98.69 545 GLY A CA 1
ATOM 4283 C C . GLY A 1 545 ? -0.773 -22.875 -7.469 1 98.69 545 GLY A C 1
ATOM 4284 O O . GLY A 1 545 ? 0.214 -22.781 -8.195 1 98.69 545 GLY A O 1
ATOM 4285 N N . TYR A 1 546 ? -1.378 -23.984 -7.191 1 98.69 546 TYR A N 1
ATOM 4286 C CA . TYR A 1 546 ? -1.017 -25.281 -7.75 1 98.69 546 TYR A CA 1
ATOM 4287 C C . TYR A 1 546 ? -2.256 -26.047 -8.195 1 98.69 546 TYR A C 1
ATOM 4289 O O . TYR A 1 546 ? -3.383 -25.578 -8.016 1 98.69 546 TYR A O 1
ATOM 4297 N N . PHE A 1 547 ? -2.033 -27.203 -8.828 1 98.31 547 PHE A N 1
ATOM 4298 C CA . PHE A 1 547 ? -3.164 -28.094 -9.078 1 98.31 547 PHE A CA 1
ATOM 4299 C C . PHE A 1 547 ? -2.719 -29.547 -9.07 1 98.31 547 PHE A C 1
ATOM 4301 O O . PHE A 1 547 ? -1.523 -29.844 -9.148 1 98.31 547 PHE A O 1
ATOM 4308 N N . GLU A 1 548 ? -3.609 -30.406 -8.844 1 98.31 548 GLU A N 1
ATOM 4309 C CA . GLU A 1 548 ? -3.512 -31.844 -8.992 1 98.31 548 GLU A CA 1
ATOM 4310 C C . GLU A 1 548 ? -4.707 -32.406 -9.75 1 98.31 548 GLU A C 1
ATOM 4312 O O . GLU A 1 548 ? -5.852 -32.031 -9.484 1 98.31 548 GLU A O 1
ATOM 4317 N N . ALA A 1 549 ? -4.426 -33.25 -10.711 1 98.44 549 ALA A N 1
ATOM 4318 C CA . ALA A 1 549 ? -5.488 -33.844 -11.508 1 98.44 549 ALA A CA 1
ATOM 4319 C C . ALA A 1 549 ? -5.508 -35.375 -11.336 1 98.44 549 ALA A C 1
ATOM 4321 O O . ALA A 1 549 ? -4.457 -36 -11.258 1 98.44 549 ALA A O 1
ATOM 4322 N N . VAL A 1 550 ? -6.664 -35.875 -11.242 1 98.62 550 VAL A N 1
ATOM 4323 C CA . VAL A 1 550 ? -6.887 -37.312 -11.336 1 98.62 550 VAL A CA 1
ATOM 4324 C C . VAL A 1 550 ? -7.301 -37.688 -12.758 1 98.62 550 VAL A C 1
ATOM 4326 O O . VAL A 1 550 ? -8.406 -37.375 -13.195 1 98.62 550 VAL A O 1
ATOM 4329 N N . LEU A 1 551 ? -6.402 -38.344 -13.43 1 98.38 551 LEU A N 1
ATOM 4330 C CA . LEU A 1 551 ? -6.723 -38.719 -14.797 1 98.38 551 LEU A CA 1
ATOM 4331 C C . LEU A 1 551 ? -7.688 -39.906 -14.805 1 98.38 551 LEU A C 1
ATOM 4333 O O . LEU A 1 551 ? -8.781 -39.812 -15.359 1 98.38 551 LEU A O 1
ATOM 4337 N N . TYR A 1 552 ? -7.34 -40.969 -14.242 1 98.19 552 TYR A N 1
ATOM 4338 C CA . TYR A 1 552 ? -8.141 -42.188 -14.102 1 98.19 552 TYR A CA 1
ATOM 4339 C C . TYR A 1 552 ? -7.672 -43 -12.914 1 98.19 552 TYR A C 1
ATOM 4341 O O . TYR A 1 552 ? -6.496 -43.375 -12.828 1 98.19 552 TYR A O 1
ATOM 4349 N N . GLU A 1 553 ? -8.523 -43.25 -11.953 1 95.69 553 GLU A N 1
ATOM 4350 C CA . GLU A 1 553 ? -8.234 -44.031 -10.758 1 95.69 553 GLU A CA 1
ATOM 4351 C C . GLU A 1 553 ? -7.016 -43.5 -10.016 1 95.69 553 GLU A C 1
ATOM 4353 O O . GLU A 1 553 ? -6.996 -42.344 -9.602 1 95.69 553 GLU A O 1
ATOM 4358 N N . ASN A 1 554 ? -5.887 -44.188 -10.109 1 95.06 554 ASN A N 1
ATOM 4359 C CA . ASN A 1 554 ? -4.727 -43.812 -9.312 1 95.06 554 ASN A CA 1
ATOM 4360 C C . ASN A 1 554 ? -3.695 -43.062 -10.156 1 95.06 554 ASN A C 1
ATOM 4362 O O . ASN A 1 554 ? -2.635 -42.688 -9.656 1 95.06 554 ASN A O 1
ATOM 4366 N N . VAL A 1 555 ? -3.998 -42.844 -11.422 1 97.88 555 VAL A N 1
ATOM 4367 C CA . VAL A 1 555 ? -3.092 -42.094 -12.289 1 97.88 555 VAL A CA 1
ATOM 4368 C C . VAL A 1 555 ? -3.328 -40.594 -12.109 1 97.88 555 VAL A C 1
ATOM 4370 O O . VAL A 1 555 ? -4.422 -40.094 -12.375 1 97.88 555 VAL A O 1
ATOM 4373 N N . THR A 1 556 ? -2.299 -39.906 -11.586 1 97.19 556 THR A N 1
ATOM 4374 C CA . THR A 1 556 ? -2.471 -38.469 -11.281 1 97.19 556 THR A CA 1
ATOM 4375 C C . THR A 1 556 ? -1.362 -37.656 -11.922 1 97.19 556 THR A C 1
ATOM 4377 O O . THR A 1 556 ? -0.344 -38.188 -12.359 1 97.19 556 THR A O 1
ATOM 4380 N N . LEU A 1 557 ? -1.651 -36.375 -12.094 1 96 557 LEU A N 1
ATOM 4381 C CA . LEU A 1 557 ? -0.716 -35.312 -12.43 1 96 557 LEU A CA 1
ATOM 4382 C C . LEU A 1 557 ? -0.746 -34.219 -11.367 1 96 557 LEU A C 1
ATOM 4384 O O . LEU A 1 557 ? -1.819 -33.812 -10.914 1 96 557 LEU A O 1
ATOM 4388 N N . SER A 1 558 ? 0.47 -33.812 -10.961 1 97.56 558 SER A N 1
ATOM 4389 C CA . SER A 1 558 ? 0.447 -32.812 -9.898 1 97.56 558 SER A CA 1
ATOM 4390 C C . SER A 1 558 ? 1.664 -31.891 -9.984 1 97.56 558 SER A C 1
ATOM 4392 O O . SER A 1 558 ? 2.766 -32.344 -10.305 1 97.56 558 SER A O 1
ATOM 4394 N N . ILE A 1 559 ? 1.424 -30.609 -9.711 1 97.06 559 ILE A N 1
ATOM 4395 C CA . ILE A 1 559 ? 2.543 -29.688 -9.578 1 97.06 559 ILE A CA 1
ATOM 4396 C C . ILE A 1 559 ? 2.654 -29.219 -8.125 1 97.06 559 ILE A C 1
ATOM 4398 O O . ILE A 1 559 ? 3.348 -28.25 -7.832 1 97.06 559 ILE A O 1
ATOM 4402 N N . LEU A 1 560 ? 1.995 -29.891 -7.238 1 96.88 560 LEU A N 1
ATOM 4403 C CA . LEU A 1 560 ? 2.205 -29.656 -5.816 1 96.88 560 LEU A CA 1
ATOM 4404 C C . LEU A 1 560 ? 3.637 -30 -5.414 1 96.88 560 LEU A C 1
ATOM 4406 O O . LEU A 1 560 ? 4.16 -31.047 -5.797 1 96.88 560 LEU A O 1
ATOM 4410 N N . PRO A 1 561 ? 4.18 -29.172 -4.605 1 92.12 561 PRO A N 1
ATOM 4411 C CA . PRO A 1 561 ? 5.594 -29.406 -4.297 1 92.12 561 PRO A CA 1
ATOM 4412 C C . PRO A 1 561 ? 5.852 -30.766 -3.668 1 92.12 561 PRO A C 1
ATOM 4414 O O . PRO A 1 561 ? 6.797 -31.453 -4.055 1 92.12 561 PRO A O 1
ATOM 4417 N N . ASP A 1 562 ? 5.043 -31.25 -2.799 1 92.75 562 ASP A N 1
ATOM 4418 C CA . ASP A 1 562 ? 5.27 -32.5 -2.076 1 92.75 562 ASP A CA 1
ATOM 4419 C C . ASP A 1 562 ? 4.883 -33.719 -2.928 1 92.75 562 ASP A C 1
ATOM 4421 O O . ASP A 1 562 ? 5.324 -34.844 -2.664 1 92.75 562 ASP A O 1
ATOM 4425 N N . ARG A 1 563 ? 4.066 -33.469 -3.955 1 94.62 563 ARG A N 1
ATOM 4426 C CA . ARG A 1 563 ? 3.574 -34.562 -4.785 1 94.62 563 ARG A CA 1
ATOM 4427 C C . ARG A 1 563 ? 3.781 -34.281 -6.266 1 94.62 563 ARG A C 1
ATOM 4429 O O . ARG A 1 563 ? 3.014 -34.719 -7.113 1 94.62 563 ARG A O 1
ATOM 4436 N N . HIS A 1 564 ? 4.762 -33.469 -6.465 1 94.94 564 HIS A N 1
ATOM 4437 C CA . HIS A 1 564 ? 5.035 -33.094 -7.844 1 94.94 564 HIS A CA 1
ATOM 4438 C C . HIS A 1 564 ? 5.32 -34.312 -8.719 1 94.94 564 HIS A C 1
ATOM 4440 O O . HIS A 1 564 ? 6.121 -35.156 -8.344 1 94.94 564 HIS A O 1
ATOM 4446 N N . SER A 1 565 ? 4.617 -34.406 -9.891 1 95.69 565 SER A N 1
ATOM 4447 C CA . SER A 1 565 ? 4.879 -35.5 -10.82 1 95.69 565 SER A CA 1
ATOM 4448 C C . SER A 1 565 ? 6.324 -35.469 -11.297 1 95.69 565 SER A C 1
ATOM 4450 O O . SER A 1 565 ? 6.883 -34.406 -11.578 1 95.69 565 SER A O 1
ATOM 4452 N N . PRO A 1 566 ? 6.949 -36.594 -11.398 1 91.44 566 PRO A N 1
ATOM 4453 C CA . PRO A 1 566 ? 8.383 -36.656 -11.68 1 91.44 566 PRO A CA 1
ATOM 4454 C C . PRO A 1 566 ? 8.766 -35.938 -12.977 1 91.44 566 PRO A C 1
ATOM 4456 O O . PRO A 1 566 ? 8.273 -36.312 -14.055 1 91.44 566 PRO A O 1
ATOM 4459 N N . ASN A 1 567 ? 9.562 -34.875 -12.852 1 88 567 ASN A N 1
ATOM 4460 C CA . ASN A 1 567 ? 10.195 -34.094 -13.93 1 88 567 ASN A CA 1
ATOM 4461 C C . ASN A 1 567 ? 9.164 -33.5 -14.875 1 88 567 ASN A C 1
ATOM 4463 O O . ASN A 1 567 ? 9.43 -33.344 -16.062 1 88 567 ASN A O 1
ATOM 4467 N N . MET A 1 568 ? 8.008 -33.375 -14.445 1 91.25 568 MET A N 1
ATOM 4468 C CA . MET A 1 568 ? 6.992 -32.719 -15.281 1 91.25 568 MET A CA 1
ATOM 4469 C C . MET A 1 568 ? 7.215 -31.219 -15.352 1 91.25 568 MET A C 1
ATOM 4471 O O . MET A 1 568 ? 7.305 -30.547 -14.312 1 91.25 568 MET A O 1
ATOM 4475 N N . PHE A 1 569 ? 7.352 -30.641 -16.531 1 89.19 569 PHE A N 1
ATOM 4476 C CA . PHE A 1 569 ? 7.668 -29.234 -16.641 1 89.19 569 PHE A CA 1
ATOM 4477 C C . PHE A 1 569 ? 6.641 -28.5 -17.5 1 89.19 569 PHE A C 1
ATOM 4479 O O . PHE A 1 569 ? 6.848 -27.344 -17.891 1 89.19 569 PHE A O 1
ATOM 4486 N N . SER A 1 570 ? 5.508 -29.141 -17.75 1 90.31 570 SER A N 1
ATOM 4487 C CA . SER A 1 570 ? 4.477 -28.562 -18.609 1 90.31 570 SER A CA 1
ATOM 4488 C C . SER A 1 570 ? 3.811 -27.359 -17.938 1 90.31 570 SER A C 1
ATOM 4490 O O . SER A 1 570 ? 3.277 -26.484 -18.609 1 90.31 570 SER A O 1
ATOM 4492 N N . TRP A 1 571 ? 3.814 -27.406 -16.609 1 93.94 571 TRP A N 1
ATOM 4493 C CA . TRP A 1 571 ? 3.15 -26.328 -15.883 1 93.94 571 TRP A CA 1
ATOM 4494 C C . TRP A 1 571 ? 4.039 -25.812 -14.758 1 93.94 571 TRP A C 1
ATOM 4496 O O . TRP A 1 571 ? 4.633 -26.594 -14.016 1 93.94 571 TRP A O 1
ATOM 4506 N N . PHE A 1 572 ? 4.133 -24.469 -14.703 1 95 572 PHE A N 1
ATOM 4507 C CA . PHE A 1 572 ? 4.648 -23.812 -13.508 1 95 572 PHE A CA 1
ATOM 4508 C C . PHE A 1 572 ? 3.508 -23.344 -12.617 1 95 572 PHE A C 1
ATOM 4510 O O . PHE A 1 572 ? 2.375 -23.188 -13.078 1 95 572 PHE A O 1
ATOM 4517 N N . PRO A 1 573 ? 3.791 -23.078 -11.367 1 96.94 573 PRO A N 1
ATOM 4518 C CA . PRO A 1 573 ? 2.754 -22.578 -10.453 1 96.94 573 PRO A CA 1
ATOM 4519 C C . PRO A 1 573 ? 2.201 -21.219 -10.875 1 96.94 573 PRO A C 1
ATOM 4521 O O . PRO A 1 573 ? 2.82 -20.531 -11.68 1 96.94 573 PRO A O 1
ATOM 4524 N N . MET A 1 574 ? 1.064 -20.969 -10.359 1 97.88 574 MET A N 1
ATOM 4525 C CA . MET A 1 574 ? 0.449 -19.656 -10.531 1 97.88 574 MET A CA 1
ATOM 4526 C C . MET A 1 574 ? 0.685 -18.781 -9.305 1 97.88 574 MET A C 1
ATOM 4528 O O . MET A 1 574 ? 0.774 -19.281 -8.188 1 97.88 574 MET A O 1
ATOM 4532 N N . VAL A 1 575 ? 0.846 -17.5 -9.5 1 97.88 575 VAL A N 1
ATOM 4533 C CA . VAL A 1 575 ? 1.017 -16.562 -8.398 1 97.88 575 VAL A CA 1
ATOM 4534 C C . VAL A 1 575 ? -0.046 -15.461 -8.477 1 97.88 575 VAL A C 1
ATOM 4536 O O . VAL A 1 575 ? -0.251 -14.867 -9.531 1 97.88 575 VAL A O 1
ATOM 4539 N N . PHE A 1 576 ? -0.756 -15.297 -7.395 1 98.25 576 PHE A N 1
ATOM 4540 C CA . PHE A 1 576 ? -1.668 -14.18 -7.203 1 98.25 576 PHE A CA 1
ATOM 4541 C C . PHE A 1 576 ? -1.026 -13.102 -6.34 1 98.25 576 PHE A C 1
ATOM 4543 O O . PHE A 1 576 ? -1.068 -13.172 -5.109 1 98.25 576 PHE A O 1
ATOM 4550 N N . PRO A 1 577 ? -0.473 -12.094 -6.918 1 96.88 577 PRO A N 1
ATOM 4551 C CA . PRO A 1 577 ? 0.291 -11.109 -6.152 1 96.88 577 PRO A CA 1
ATOM 4552 C C . PRO A 1 577 ? -0.598 -10.211 -5.297 1 96.88 577 PRO A C 1
ATOM 4554 O O . PRO A 1 577 ? -1.781 -10.039 -5.598 1 96.88 577 PRO A O 1
ATOM 4557 N N . LEU A 1 578 ? -0.07 -9.664 -4.195 1 96.69 578 LEU A N 1
ATOM 4558 C CA . LEU A 1 578 ? -0.703 -8.609 -3.412 1 96.69 578 LEU A CA 1
ATOM 4559 C C . LEU A 1 578 ? -0.109 -7.246 -3.756 1 96.69 578 LEU A C 1
ATOM 4561 O O . LEU A 1 578 ? 1.104 -7.121 -3.939 1 96.69 578 LEU A O 1
ATOM 4565 N N . ASN A 1 579 ? -0.959 -6.289 -3.828 1 92.5 579 ASN A N 1
ATOM 4566 C CA . ASN A 1 579 ? -0.481 -4.938 -4.102 1 92.5 579 ASN A CA 1
ATOM 4567 C C . ASN A 1 579 ? 0.331 -4.383 -2.934 1 92.5 579 ASN A C 1
ATOM 4569 O O . ASN A 1 579 ? 1.238 -3.572 -3.133 1 92.5 579 ASN A O 1
ATOM 4573 N N . THR A 1 580 ? -0.025 -4.73 -1.818 1 92.5 580 THR A N 1
ATOM 4574 C CA . THR A 1 580 ? 0.679 -4.324 -0.607 1 92.5 580 THR A CA 1
ATOM 4575 C C . THR A 1 580 ? 1.108 -5.547 0.202 1 92.5 580 THR A C 1
ATOM 4577 O O . THR A 1 580 ? 0.281 -6.395 0.543 1 92.5 580 THR A O 1
ATOM 4580 N N . ALA A 1 581 ? 2.422 -5.574 0.478 1 95.25 581 ALA A N 1
ATOM 4581 C CA . ALA A 1 581 ? 2.941 -6.676 1.281 1 95.25 581 ALA A CA 1
ATOM 4582 C C . ALA A 1 581 ? 2.354 -6.656 2.689 1 95.25 581 ALA A C 1
ATOM 4584 O O . ALA A 1 581 ? 2.105 -5.582 3.248 1 95.25 581 ALA A O 1
ATOM 4585 N N . ILE A 1 582 ? 2.105 -7.781 3.281 1 97 582 ILE A N 1
ATOM 4586 C CA . ILE A 1 582 ? 1.495 -7.875 4.602 1 97 582 ILE A CA 1
ATOM 4587 C C . ILE A 1 582 ? 2.436 -8.609 5.555 1 97 582 ILE A C 1
ATOM 4589 O O . ILE A 1 582 ? 2.691 -9.805 5.383 1 97 582 ILE A O 1
ATOM 4593 N N . PRO A 1 583 ? 2.967 -7.941 6.555 1 96.44 583 PRO A N 1
ATOM 4594 C CA . PRO A 1 583 ? 3.801 -8.633 7.539 1 96.44 583 PRO A CA 1
ATOM 4595 C C . PRO A 1 583 ? 3.018 -9.656 8.367 1 96.44 583 PRO A C 1
ATOM 4597 O O . PRO A 1 583 ? 1.832 -9.445 8.641 1 96.44 583 PRO A O 1
ATOM 4600 N N . VAL A 1 584 ? 3.633 -10.742 8.734 1 96.69 584 VAL A N 1
ATOM 4601 C CA . VAL A 1 584 ? 3.012 -11.781 9.555 1 96.69 584 VAL A CA 1
ATOM 4602 C C . VAL A 1 584 ? 4.004 -12.273 10.602 1 96.69 584 VAL A C 1
ATOM 4604 O O . VAL A 1 584 ? 5.199 -12.406 10.32 1 96.69 584 VAL A O 1
ATOM 4607 N N . LYS A 1 585 ? 3.584 -12.469 11.781 1 94.12 585 LYS A N 1
ATOM 4608 C CA . LYS A 1 585 ? 4.395 -13.016 12.867 1 94.12 585 LYS A CA 1
ATOM 4609 C C . LYS A 1 585 ? 4.156 -14.516 13.023 1 94.12 585 LYS A C 1
ATOM 4611 O O . LYS A 1 585 ? 3.105 -15.023 12.625 1 94.12 585 LYS A O 1
ATOM 4616 N N . ALA A 1 586 ? 5.176 -15.141 13.57 1 93.75 586 ALA A N 1
ATOM 4617 C CA . ALA A 1 586 ? 5.023 -16.562 13.859 1 93.75 586 ALA A CA 1
ATOM 4618 C C . ALA A 1 586 ? 3.785 -16.812 14.719 1 93.75 586 ALA A C 1
ATOM 4620 O O . ALA A 1 586 ? 3.561 -16.125 15.711 1 93.75 586 ALA A O 1
ATOM 4621 N N . GLY A 1 587 ? 2.986 -17.781 14.297 1 95.06 587 GLY A N 1
ATOM 4622 C CA . GLY A 1 587 ? 1.809 -18.156 15.055 1 95.06 587 GLY A CA 1
ATOM 4623 C C . GLY A 1 587 ? 0.562 -17.391 14.641 1 95.06 587 GLY A C 1
ATOM 4624 O O . GLY A 1 587 ? -0.552 -17.766 15.016 1 95.06 587 GLY A O 1
ATOM 4625 N N . GLN A 1 588 ? 0.684 -16.359 13.875 1 95.75 588 GLN A N 1
ATOM 4626 C CA . GLN A 1 588 ? -0.466 -15.578 13.438 1 95.75 588 GLN A CA 1
ATOM 4627 C C . GLN A 1 588 ? -1.24 -16.312 12.344 1 95.75 588 GLN A C 1
ATOM 4629 O O . GLN A 1 588 ? -0.669 -17.094 11.594 1 95.75 588 GLN A O 1
ATOM 4634 N N . GLU A 1 589 ? -2.469 -16 12.297 1 97.62 589 GLU A N 1
ATOM 4635 C CA . GLU A 1 589 ? -3.352 -16.578 11.281 1 97.62 589 GLU A CA 1
ATOM 4636 C C . GLU A 1 589 ? -3.271 -15.797 9.977 1 97.62 589 GLU A C 1
ATOM 4638 O O . GLU A 1 589 ? -3.203 -14.57 9.984 1 97.62 589 GLU A O 1
ATOM 4643 N N . ILE A 1 590 ? -3.207 -16.531 8.898 1 98.38 590 ILE A N 1
ATOM 4644 C CA . ILE A 1 590 ? -3.34 -16 7.551 1 98.38 590 ILE A CA 1
ATOM 4645 C C . ILE A 1 590 ? -4.641 -16.5 6.922 1 98.38 590 ILE A C 1
ATOM 4647 O O . ILE A 1 590 ? -4.812 -17.703 6.711 1 98.38 590 ILE A O 1
ATOM 4651 N N . LYS A 1 591 ? -5.539 -15.602 6.688 1 98.5 591 LYS A N 1
ATOM 4652 C CA . LYS A 1 591 ? -6.809 -15.984 6.074 1 98.5 591 LYS A CA 1
ATOM 4653 C C . LYS A 1 591 ? -6.902 -15.461 4.641 1 98.5 591 LYS A C 1
ATOM 4655 O O . LYS A 1 591 ? -6.922 -14.25 4.418 1 98.5 591 LYS A O 1
ATOM 4660 N N . LEU A 1 592 ? -7.02 -16.391 3.652 1 98.62 592 LEU A N 1
ATOM 4661 C CA . LEU A 1 592 ? -7.062 -16.062 2.23 1 98.62 592 LEU A CA 1
ATOM 4662 C C . LEU A 1 592 ? -8.453 -16.312 1.66 1 98.62 592 LEU A C 1
ATOM 4664 O O . LEU A 1 592 ? -9.125 -17.266 2.035 1 98.62 592 LEU A O 1
ATOM 4668 N N . HIS A 1 593 ? -8.891 -15.43 0.86 1 98.62 593 HIS A N 1
ATOM 4669 C CA . HIS A 1 593 ? -10.141 -15.547 0.118 1 98.62 593 HIS A CA 1
ATOM 4670 C C . HIS A 1 593 ? -9.883 -15.578 -1.386 1 98.62 593 HIS A C 1
ATOM 4672 O O . HIS A 1 593 ? -9.086 -14.797 -1.905 1 98.62 593 HIS A O 1
ATOM 4678 N N . LEU A 1 594 ? -10.492 -16.469 -2.07 1 98.69 594 LEU A N 1
ATOM 4679 C CA . LEU A 1 594 ? -10.32 -16.625 -3.512 1 98.69 594 LEU A CA 1
ATOM 4680 C C . LEU A 1 594 ? -11.664 -16.844 -4.195 1 98.69 594 LEU A C 1
ATOM 4682 O O . LEU A 1 594 ? -12.469 -17.672 -3.738 1 98.69 594 LEU A O 1
ATOM 4686 N N . TRP A 1 595 ? -11.93 -16.062 -5.223 1 98.56 595 TRP A N 1
ATOM 4687 C CA . TRP A 1 595 ? -13.133 -16.188 -6.035 1 98.56 595 TRP A CA 1
ATOM 4688 C C . TRP A 1 595 ? -12.789 -16.578 -7.473 1 98.56 595 TRP A C 1
ATOM 4690 O O . TRP A 1 595 ? -11.812 -16.062 -8.039 1 98.56 595 TRP A O 1
ATOM 4700 N N . ARG A 1 596 ? -13.453 -17.531 -8 1 98.44 596 ARG A N 1
ATOM 4701 C CA . ARG A 1 596 ? -13.539 -17.766 -9.438 1 98.44 596 ARG A CA 1
ATOM 4702 C C . ARG A 1 596 ? -14.844 -17.203 -10 1 98.44 596 ARG A C 1
ATOM 4704 O O . ARG A 1 596 ? -15.922 -17.703 -9.695 1 98.44 596 ARG A O 1
ATOM 4711 N N . CYS A 1 597 ? -14.781 -16.234 -10.789 1 97.44 597 CYS A N 1
ATOM 4712 C CA . CYS A 1 597 ? -15.953 -15.539 -11.297 1 97.44 597 CYS A CA 1
ATOM 4713 C C . CYS A 1 597 ? -16.188 -15.867 -12.766 1 97.44 597 CYS A C 1
ATOM 4715 O O . CYS A 1 597 ? -15.242 -16.172 -13.5 1 97.44 597 CYS A O 1
ATOM 4717 N N . VAL A 1 598 ? -17.453 -15.859 -13.125 1 95.94 598 VAL A N 1
ATOM 4718 C CA . VAL A 1 598 ? -17.828 -16.234 -14.484 1 95.94 598 VAL A CA 1
ATOM 4719 C C . VAL A 1 598 ? -18.844 -15.234 -15.031 1 95.94 598 VAL A C 1
ATOM 4721 O O . VAL A 1 598 ? -19.781 -14.844 -14.328 1 95.94 598 VAL A O 1
ATOM 4724 N N . SER A 1 599 ? -18.656 -14.719 -16.141 1 92.88 599 SER A N 1
ATOM 4725 C CA . SER A 1 599 ? -19.625 -13.984 -16.953 1 92.88 599 SER A CA 1
ATOM 4726 C C . SER A 1 599 ? -19.875 -14.688 -18.297 1 92.88 599 SER A C 1
ATOM 4728 O O . SER A 1 599 ? -19.234 -15.695 -18.594 1 92.88 599 SER A O 1
ATOM 4730 N N . PRO A 1 600 ? -20.797 -14.211 -19.062 1 90.56 600 PRO A N 1
ATOM 4731 C CA . PRO A 1 600 ? -21.047 -14.859 -20.344 1 90.56 600 PRO A CA 1
ATOM 4732 C C . PRO A 1 600 ? -19.828 -14.812 -21.281 1 90.56 600 PRO A C 1
ATOM 4734 O O . PRO A 1 600 ? -19.688 -15.672 -22.156 1 90.56 600 PRO A O 1
ATOM 4737 N N . ARG A 1 601 ? -18.938 -13.914 -21 1 93.81 601 ARG A N 1
ATOM 4738 C CA . ARG A 1 601 ? -17.875 -13.734 -21.969 1 93.81 601 ARG A CA 1
ATOM 4739 C C . ARG A 1 601 ? -16.5 -13.992 -21.359 1 93.81 601 ARG A C 1
ATOM 4741 O O . ARG A 1 601 ? -15.516 -14.164 -22.078 1 93.81 601 ARG A O 1
ATOM 4748 N N . HIS A 1 602 ? -16.484 -14.016 -20.047 1 95.25 602 HIS A N 1
ATOM 4749 C CA . HIS A 1 602 ? -15.172 -14.07 -19.422 1 95.25 602 HIS A CA 1
ATOM 4750 C C . HIS A 1 602 ? -15.195 -14.883 -18.141 1 95.25 602 HIS A C 1
ATOM 4752 O O . HIS A 1 602 ? -16.266 -15.086 -17.547 1 95.25 602 HIS A O 1
ATOM 4758 N N . VAL A 1 603 ? -14.055 -15.352 -17.781 1 97.19 603 VAL A N 1
ATOM 4759 C CA . VAL A 1 603 ? -13.773 -15.922 -16.469 1 97.19 603 VAL A CA 1
ATOM 4760 C C . VAL A 1 603 ? -12.594 -15.188 -15.828 1 97.19 603 VAL A C 1
ATOM 4762 O O . VAL A 1 603 ? -11.648 -14.797 -16.516 1 97.19 603 VAL A O 1
ATOM 4765 N N . TRP A 1 604 ? -12.641 -14.93 -14.547 1 97.25 604 TRP A N 1
ATOM 4766 C CA . TRP A 1 604 ? -11.5 -14.305 -13.883 1 97.25 604 TRP A CA 1
ATOM 4767 C C . TRP A 1 604 ? -11.461 -14.695 -12.406 1 97.25 604 TRP A C 1
ATOM 4769 O O . TRP A 1 604 ? -12.398 -15.297 -11.891 1 97.25 604 TRP A O 1
ATOM 4779 N N . TYR A 1 605 ? -10.328 -14.453 -11.758 1 98.31 605 TYR A N 1
ATOM 4780 C CA . TYR A 1 605 ? -10.164 -14.703 -10.328 1 98.31 605 TYR A CA 1
ATOM 4781 C C . TYR A 1 605 ? -10.109 -13.391 -9.547 1 98.31 605 TYR A C 1
ATOM 4783 O O . TYR A 1 605 ? -9.617 -12.383 -10.055 1 98.31 605 TYR A O 1
ATOM 4791 N N . GLU A 1 606 ? -10.656 -13.398 -8.383 1 98.56 606 GLU A N 1
ATOM 4792 C CA . GLU A 1 606 ? -10.477 -12.359 -7.375 1 98.56 606 GLU A CA 1
ATOM 4793 C C . GLU A 1 606 ? -9.906 -12.938 -6.082 1 98.56 606 GLU A C 1
ATOM 4795 O O . GLU A 1 606 ? -10.141 -14.102 -5.762 1 98.56 606 GLU A O 1
ATOM 4800 N N . TRP A 1 607 ? -9.117 -12.211 -5.391 1 98.75 607 TRP A N 1
ATOM 4801 C CA . TRP A 1 607 ? -8.523 -12.734 -4.168 1 98.75 607 TRP A CA 1
ATOM 4802 C C . TRP A 1 607 ? -8.289 -11.617 -3.152 1 98.75 607 TRP A C 1
ATOM 4804 O O . TRP A 1 607 ? -8.227 -10.445 -3.52 1 98.75 607 TRP A O 1
ATOM 4814 N N . ALA A 1 608 ? -8.211 -11.938 -1.888 1 98.62 608 ALA A N 1
ATOM 4815 C CA . ALA A 1 608 ? -7.977 -11.008 -0.785 1 98.62 608 ALA A CA 1
ATOM 4816 C C . ALA A 1 608 ? -7.457 -11.734 0.449 1 98.62 608 ALA A C 1
ATOM 4818 O O . ALA A 1 608 ? -7.512 -12.969 0.519 1 98.62 608 ALA A O 1
ATOM 4819 N N . VAL A 1 609 ? -6.883 -10.945 1.311 1 98.5 609 VAL A N 1
ATOM 4820 C CA . VAL A 1 609 ? -6.449 -11.406 2.625 1 98.5 609 VAL A CA 1
ATOM 4821 C C . VAL A 1 609 ? -7.195 -10.641 3.715 1 98.5 609 VAL A C 1
ATOM 4823 O O . VAL A 1 609 ? -7.375 -9.43 3.615 1 98.5 609 VAL A O 1
ATOM 4826 N N . THR A 1 610 ? -7.68 -11.312 4.777 1 97.62 610 THR A N 1
ATOM 4827 C CA . THR A 1 610 ? -8.367 -10.594 5.852 1 97.62 610 THR A CA 1
ATOM 4828 C C . THR A 1 610 ? -7.578 -10.695 7.152 1 97.62 610 THR A C 1
ATOM 4830 O O . THR A 1 610 ? -7.809 -9.922 8.086 1 97.62 610 THR A O 1
ATOM 4833 N N . GLU A 1 611 ? -6.738 -11.656 7.254 1 96.62 611 GLU A N 1
ATOM 4834 C CA . GLU A 1 611 ? -5.809 -11.805 8.375 1 96.62 611 GLU A CA 1
ATOM 4835 C C . GLU A 1 611 ? -4.391 -12.07 7.879 1 96.62 611 GLU A C 1
ATOM 4837 O O . GLU A 1 611 ? -4.191 -12.766 6.879 1 96.62 611 GLU A O 1
ATOM 4842 N N . PRO A 1 612 ? -3.416 -11.578 8.617 1 96 612 PRO A N 1
ATOM 4843 C CA . PRO A 1 612 ? -3.459 -10.781 9.844 1 96 612 PRO A CA 1
ATOM 4844 C C . PRO A 1 612 ? -3.896 -9.336 9.586 1 96 612 PRO A C 1
ATOM 4846 O O . PRO A 1 612 ? -4.254 -8.625 10.531 1 96 612 PRO A O 1
ATOM 4849 N N . GLN A 1 613 ? -3.797 -8.945 8.391 1 95.5 613 GLN A N 1
ATOM 4850 C CA . GLN A 1 613 ? -4.258 -7.621 7.98 1 95.5 613 GLN A CA 1
ATOM 4851 C C . GLN A 1 613 ? -5.145 -7.707 6.742 1 95.5 613 GLN A C 1
ATOM 4853 O O . GLN A 1 613 ? -4.863 -8.477 5.824 1 95.5 613 GLN A O 1
ATOM 4858 N N . THR A 1 614 ? -6.137 -6.879 6.723 1 96.62 614 THR A N 1
ATOM 4859 C CA . THR A 1 614 ? -7.09 -6.914 5.617 1 96.62 614 THR A CA 1
ATOM 4860 C C . THR A 1 614 ? -6.52 -6.215 4.387 1 96.62 614 THR A C 1
ATOM 4862 O O . THR A 1 614 ? -5.988 -5.105 4.488 1 96.62 614 THR A O 1
ATOM 4865 N N . SER A 1 615 ? -6.547 -6.891 3.262 1 97.12 615 SER A N 1
ATOM 4866 C CA . SER A 1 615 ? -6.184 -6.297 1.979 1 97.12 615 SER A CA 1
ATOM 4867 C C . SER A 1 615 ? -7.422 -5.859 1.202 1 97.12 615 SER A C 1
ATOM 4869 O O . SER A 1 615 ? -8.547 -6.137 1.612 1 97.12 615 SER A O 1
ATOM 4871 N N . LYS A 1 616 ? -7.203 -5.16 0.141 1 96.25 616 LYS A N 1
ATOM 4872 C CA . LYS A 1 616 ? -8.305 -4.945 -0.794 1 96.25 616 LYS A CA 1
ATOM 4873 C C . LYS A 1 616 ? -8.578 -6.203 -1.613 1 96.25 616 LYS A C 1
ATOM 4875 O O . LYS A 1 616 ? -7.738 -7.105 -1.682 1 96.25 616 LYS A O 1
ATOM 4880 N N . ILE A 1 617 ? -9.695 -6.258 -2.186 1 98.12 617 ILE A N 1
ATOM 4881 C CA . ILE A 1 617 ? -9.992 -7.316 -3.141 1 98.12 617 ILE A CA 1
ATOM 4882 C C . ILE A 1 617 ? -9.312 -7.023 -4.473 1 98.12 617 ILE A C 1
ATOM 4884 O O . ILE A 1 617 ? -9.492 -5.945 -5.047 1 98.12 617 ILE A O 1
ATOM 4888 N N . HIS A 1 618 ? -8.539 -7.914 -4.961 1 97.81 618 HIS A N 1
ATOM 4889 C CA . HIS A 1 618 ? -7.758 -7.75 -6.184 1 97.81 618 HIS A CA 1
ATOM 4890 C C . HIS A 1 618 ? -8.547 -8.227 -7.402 1 97.81 618 HIS A C 1
ATOM 4892 O O . HIS A 1 618 ? -9.297 -9.203 -7.32 1 97.81 618 HIS A O 1
ATOM 4898 N N . ASN A 1 619 ? -8.406 -7.543 -8.531 1 96.94 619 ASN A N 1
ATOM 4899 C CA . ASN A 1 619 ? -8.969 -7.867 -9.836 1 96.94 619 ASN A CA 1
ATOM 4900 C C . ASN A 1 619 ? -10.492 -7.91 -9.805 1 96.94 619 ASN A C 1
ATOM 4902 O O . ASN A 1 619 ? -11.109 -8.766 -10.43 1 96.94 619 ASN A O 1
ATOM 4906 N N . SER A 1 620 ? -11 -7.043 -8.961 1 96.06 620 SER A N 1
ATOM 4907 C CA . SER A 1 620 ? -12.453 -6.98 -8.836 1 96.06 620 SER A CA 1
ATOM 4908 C C . SER A 1 620 ? -13.109 -6.746 -10.195 1 96.06 620 SER A C 1
ATOM 4910 O O . SER A 1 620 ? -12.633 -5.93 -10.984 1 96.06 620 SER A O 1
ATOM 4912 N N . ALA A 1 621 ? -14.148 -7.523 -10.516 1 94.88 621 ALA A N 1
ATOM 4913 C CA . ALA A 1 621 ? -14.906 -7.449 -11.758 1 94.88 621 ALA A CA 1
ATOM 4914 C C . ALA A 1 621 ? -14.023 -7.773 -12.961 1 94.88 621 ALA A C 1
ATOM 4916 O O . ALA A 1 621 ? -14.336 -7.391 -14.094 1 94.88 621 ALA A O 1
ATOM 4917 N N . GLY A 1 622 ? -12.875 -8.414 -12.711 1 95 622 GLY A N 1
ATOM 4918 C CA . GLY A 1 622 ? -11.969 -8.734 -13.797 1 95 622 GLY A CA 1
ATOM 4919 C C . GLY A 1 622 ? -11.336 -7.512 -14.43 1 95 622 GLY A C 1
ATOM 4920 O O . GLY A 1 622 ? -11.039 -7.508 -15.625 1 95 622 GLY A O 1
ATOM 4921 N N . SER A 1 623 ? -11.148 -6.516 -13.648 1 92.19 623 SER A N 1
ATOM 4922 C CA . SER A 1 623 ? -10.703 -5.234 -14.18 1 92.19 623 SER A CA 1
ATOM 4923 C C . SER A 1 623 ? -9.242 -5.301 -14.617 1 92.19 623 SER A C 1
ATOM 4925 O O . SER A 1 623 ? -8.836 -4.609 -15.547 1 92.19 623 SER A O 1
ATOM 4927 N N . ALA A 1 624 ? -8.43 -6.074 -13.984 1 92.25 624 ALA A N 1
ATOM 4928 C CA . ALA A 1 624 ? -7.008 -6.148 -14.289 1 92.25 624 ALA A CA 1
ATOM 4929 C C . ALA A 1 624 ? -6.723 -7.246 -15.305 1 92.25 624 ALA A C 1
ATOM 4931 O O . ALA A 1 624 ? -5.898 -7.07 -16.203 1 92.25 624 ALA A O 1
ATOM 4932 N N . TYR A 1 625 ? -7.379 -8.367 -15.156 1 93.44 625 TYR A N 1
ATOM 4933 C CA . TYR A 1 625 ? -7.109 -9.539 -15.977 1 93.44 625 TYR A CA 1
ATOM 4934 C C . TYR A 1 625 ? -8.328 -10.445 -16.047 1 93.44 625 TYR A C 1
ATOM 4936 O O . TYR A 1 625 ? -8.984 -10.703 -15.039 1 93.44 625 TYR A O 1
ATOM 4944 N N . LYS A 1 626 ? -8.68 -10.898 -17.219 1 94.19 626 LYS A N 1
ATOM 4945 C CA . LYS A 1 626 ? -9.781 -11.828 -17.469 1 94.19 626 LYS A CA 1
ATOM 4946 C C . LYS A 1 626 ? -9.391 -12.852 -18.531 1 94.19 626 LYS A C 1
ATOM 4948 O O . LYS A 1 626 ? -8.5 -12.602 -19.344 1 94.19 626 LYS A O 1
ATOM 4953 N N . ILE A 1 627 ? -10 -13.953 -18.5 1 94.94 627 ILE A N 1
ATOM 4954 C CA . ILE A 1 627 ? -9.836 -15.023 -19.484 1 94.94 627 ILE A CA 1
ATOM 4955 C C . ILE A 1 627 ? -11.039 -15.047 -20.422 1 94.94 627 ILE A C 1
ATOM 4957 O O . ILE A 1 627 ? -12.188 -15.125 -19.969 1 94.94 627 ILE A O 1
ATOM 4961 N N . GLY A 1 628 ? -10.836 -15.008 -21.688 1 93.38 628 GLY A N 1
ATOM 4962 C CA . GLY A 1 628 ? -11.914 -14.922 -22.656 1 93.38 628 GLY A CA 1
ATOM 4963 C C . GLY A 1 628 ? -12.547 -16.266 -22.969 1 93.38 628 GLY A C 1
ATOM 4964 O O . GLY A 1 628 ? -11.852 -17.266 -23.078 1 93.38 628 GLY A O 1
ATOM 4965 N N . LEU A 1 629 ? -13.875 -16.312 -23.078 1 92.5 629 LEU A N 1
ATOM 4966 C CA . LEU A 1 629 ? -14.641 -17.5 -23.438 1 92.5 629 LEU A CA 1
ATOM 4967 C C . LEU A 1 629 ? -14.867 -17.562 -24.953 1 92.5 629 LEU A C 1
ATOM 4969 O O . LEU A 1 629 ? -14.984 -16.531 -25.609 1 92.5 629 LEU A O 1
ATOM 4973 N N . MET B 1 1 ? -24.969 22.531 4.812 1 60.56 1 MET B N 1
ATOM 4974 C CA . MET B 1 1 ? -26.219 21.859 4.516 1 60.56 1 MET B CA 1
ATOM 4975 C C . MET B 1 1 ? -27.406 22.781 4.777 1 60.56 1 MET B C 1
ATOM 4977 O O . MET B 1 1 ? -27.391 23.547 5.738 1 60.56 1 MET B O 1
ATOM 4981 N N . GLU B 1 2 ? -28.312 22.844 3.746 1 65.56 2 GLU B N 1
ATOM 4982 C CA . GLU B 1 2 ? -29.547 23.594 3.932 1 65.56 2 GLU B CA 1
ATOM 4983 C C . GLU B 1 2 ? -30.594 22.766 4.688 1 65.56 2 GLU B C 1
ATOM 4985 O O . GLU B 1 2 ? -30.641 21.547 4.555 1 65.56 2 GLU B O 1
ATOM 4990 N N . ALA B 1 3 ? -31.219 23.438 5.562 1 67.5 3 ALA B N 1
ATOM 4991 C CA . ALA B 1 3 ? -32.25 22.781 6.359 1 67.5 3 ALA B CA 1
ATOM 4992 C C . ALA B 1 3 ? -33.156 21.922 5.48 1 67.5 3 ALA B C 1
ATOM 4994 O O . ALA B 1 3 ? -33.625 20.859 5.906 1 67.5 3 ALA B O 1
ATOM 4995 N N . LYS B 1 4 ? -33.312 22.344 4.273 1 73.38 4 LYS B N 1
ATOM 4996 C CA . LYS B 1 4 ? -34.219 21.656 3.363 1 73.38 4 LYS B CA 1
ATOM 4997 C C . LYS B 1 4 ? -33.656 20.281 2.969 1 73.38 4 LYS B C 1
ATOM 4999 O O . LYS B 1 4 ? -34.406 19.422 2.5 1 73.38 4 LYS B O 1
ATOM 5004 N N . ASN B 1 5 ? -32.469 20 3.289 1 78.56 5 ASN B N 1
ATOM 5005 C CA . ASN B 1 5 ? -31.844 18.75 2.895 1 78.56 5 ASN B CA 1
ATOM 5006 C C . ASN B 1 5 ? -31.453 17.906 4.109 1 78.56 5 ASN B C 1
ATOM 5008 O O . ASN B 1 5 ? -30.703 16.938 3.98 1 78.56 5 ASN B O 1
ATOM 5012 N N . LEU B 1 6 ? -32.062 18.188 5.191 1 89.94 6 LEU B N 1
ATOM 5013 C CA . LEU B 1 6 ? -31.484 17.688 6.441 1 89.94 6 LEU B CA 1
ATOM 5014 C C . LEU B 1 6 ? -32.156 16.391 6.875 1 89.94 6 LEU B C 1
ATOM 5016 O O . LEU B 1 6 ? -31.469 15.391 7.105 1 89.94 6 LEU B O 1
ATOM 5020 N N . VAL B 1 7 ? -33.469 16.406 6.961 1 96.69 7 VAL B N 1
ATOM 5021 C CA . VAL B 1 7 ? -34.125 15.289 7.625 1 96.69 7 VAL B CA 1
ATOM 5022 C C . VAL B 1 7 ? -34.906 14.461 6.598 1 96.69 7 VAL B C 1
ATOM 5024 O O . VAL B 1 7 ? -35.75 15 5.859 1 96.69 7 VAL B O 1
ATOM 5027 N N . GLY B 1 8 ? -34.594 13.234 6.535 1 96.88 8 GLY B N 1
ATOM 5028 C CA . GLY B 1 8 ? -35.344 12.273 5.746 1 96.88 8 GLY B CA 1
ATOM 5029 C C . GLY B 1 8 ? -36.219 11.359 6.59 1 96.88 8 GLY B C 1
ATOM 5030 O O . GLY B 1 8 ? -36.156 11.391 7.82 1 96.88 8 GLY B O 1
ATOM 5031 N N . LEU B 1 9 ? -37.156 10.656 5.906 1 96.31 9 LEU B N 1
ATOM 5032 C CA . LEU B 1 9 ? -38.094 9.781 6.605 1 96.31 9 LEU B CA 1
ATOM 5033 C C . LEU B 1 9 ? -38.031 8.359 6.047 1 96.31 9 LEU B C 1
ATOM 5035 O O . LEU B 1 9 ? -38.094 8.164 4.832 1 96.31 9 LEU B O 1
ATOM 5039 N N . ARG B 1 10 ? -37.844 7.414 6.914 1 96 10 ARG B N 1
ATOM 5040 C CA . ARG B 1 10 ? -37.938 6.012 6.531 1 96 10 ARG B CA 1
ATOM 5041 C C . ARG B 1 10 ? -39.406 5.559 6.477 1 96 10 ARG B C 1
ATOM 5043 O O . ARG B 1 10 ? -40.094 5.555 7.496 1 96 10 ARG B O 1
ATOM 5050 N N . LEU B 1 11 ? -39.844 5.203 5.297 1 92.19 11 LEU B N 1
ATOM 5051 C CA . LEU B 1 11 ? -41.219 4.73 5.121 1 92.19 11 LEU B CA 1
ATOM 5052 C C . LEU B 1 11 ? -41.312 3.221 5.32 1 92.19 11 LEU B C 1
ATOM 5054 O O . LEU B 1 11 ? -40.625 2.463 4.633 1 92.19 11 LEU B O 1
ATOM 5058 N N . GLN B 1 12 ? -42 2.961 6.328 1 81.75 12 GLN B N 1
ATOM 5059 C CA . GLN B 1 12 ? -42.219 1.537 6.555 1 81.75 12 GLN B CA 1
ATOM 5060 C C . GLN B 1 12 ? -43.625 1.11 6.078 1 81.75 12 GLN B C 1
ATOM 5062 O O . GLN B 1 12 ? -44.594 1.846 6.246 1 81.75 12 GLN B O 1
ATOM 5067 N N . ASN B 1 13 ? -43.906 0.087 5.508 1 75.38 13 ASN B N 1
ATOM 5068 C CA . ASN B 1 13 ? -45.188 -0.477 5.078 1 75.38 13 ASN B CA 1
ATOM 5069 C C . ASN B 1 13 ? -45.969 0.49 4.18 1 75.38 13 ASN B C 1
ATOM 5071 O O . ASN B 1 13 ? -47.125 0.776 4.43 1 75.38 13 ASN B O 1
ATOM 5075 N N . CYS B 1 14 ? -45.312 1.016 3.268 1 74.25 14 CYS B N 1
ATOM 5076 C CA . CYS B 1 14 ? -45.844 2.01 2.344 1 74.25 14 CYS B CA 1
ATOM 5077 C C . CYS B 1 14 ? -46.719 1.354 1.277 1 74.25 14 CYS B C 1
ATOM 5079 O O . CYS B 1 14 ? -46.281 0.375 0.652 1 74.25 14 CYS B O 1
ATOM 5081 N N . GLU B 1 15 ? -48 1.772 1.183 1 75.31 15 GLU B N 1
ATOM 5082 C CA . GLU B 1 15 ? -48.875 1.236 0.143 1 75.31 15 GLU B CA 1
ATOM 5083 C C . GLU B 1 15 ? -48.594 1.895 -1.205 1 75.31 15 GLU B C 1
ATOM 5085 O O . GLU B 1 15 ? -48.594 1.222 -2.238 1 75.31 15 GLU B O 1
ATOM 5090 N N . SER B 1 16 ? -48.406 3.246 -1.158 1 80.69 16 SER B N 1
ATOM 5091 C CA . SER B 1 16 ? -48.094 4.004 -2.363 1 80.69 16 SER B CA 1
ATOM 5092 C C . SER B 1 16 ? -46.938 4.984 -2.117 1 80.69 16 SER B C 1
ATOM 5094 O O . SER B 1 16 ? -47.094 5.914 -1.321 1 80.69 16 SER B O 1
ATOM 5096 N N . LEU B 1 17 ? -45.938 4.781 -2.812 1 84.19 17 LEU B N 1
ATOM 5097 C CA . LEU B 1 17 ? -44.75 5.629 -2.641 1 84.19 17 LEU B CA 1
ATOM 5098 C C . LEU B 1 17 ? -45.062 7.07 -3.027 1 84.19 17 LEU B C 1
ATOM 5100 O O . LEU B 1 17 ? -44.656 8.008 -2.34 1 84.19 17 LEU B O 1
ATOM 5104 N N . HIS B 1 18 ? -45.812 7.164 -4.113 1 83.25 18 HIS B N 1
ATOM 5105 C CA . HIS B 1 18 ? -46.094 8.5 -4.605 1 83.25 18 HIS B CA 1
ATOM 5106 C C . HIS B 1 18 ? -46.875 9.305 -3.564 1 83.25 18 HIS B C 1
ATOM 5108 O O . HIS B 1 18 ? -46.531 10.453 -3.281 1 83.25 18 HIS B O 1
ATOM 5114 N N . ASN B 1 19 ? -47.844 8.711 -3.053 1 84.38 19 ASN B N 1
ATOM 5115 C CA . ASN B 1 19 ? -48.688 9.391 -2.064 1 84.38 19 ASN B CA 1
ATOM 5116 C C . ASN B 1 19 ? -47.906 9.711 -0.795 1 84.38 19 ASN B C 1
ATOM 5118 O O . ASN B 1 19 ? -48 10.812 -0.26 1 84.38 19 ASN B O 1
ATOM 5122 N N . GLN B 1 20 ? -47.219 8.734 -0.381 1 87.44 20 GLN B N 1
ATOM 5123 C CA . GLN B 1 20 ? -46.5 8.914 0.863 1 87.44 20 GLN B CA 1
ATOM 5124 C C . GLN B 1 20 ? -45.375 9.938 0.694 1 87.44 20 GLN B C 1
ATOM 5126 O O . GLN B 1 20 ? -45.062 10.68 1.628 1 87.44 20 GLN B O 1
ATOM 5131 N N . PHE B 1 21 ? -44.812 9.961 -0.437 1 88 21 PHE B N 1
ATOM 5132 C CA . PHE B 1 21 ? -43.781 10.945 -0.714 1 88 21 PHE B CA 1
ATOM 5133 C C . PHE B 1 21 ? -44.344 12.359 -0.668 1 88 21 PHE B C 1
ATOM 5135 O O . PHE B 1 21 ? -43.75 13.266 -0.107 1 88 21 PHE B O 1
ATOM 5142 N N . GLN B 1 22 ? -45.438 12.516 -1.317 1 86.19 22 GLN B N 1
ATOM 5143 C CA . GLN B 1 22 ? -46.062 13.828 -1.334 1 86.19 22 GLN B CA 1
ATOM 5144 C C . GLN B 1 22 ? -46.406 14.289 0.08 1 86.19 22 GLN B C 1
ATOM 5146 O O . GLN B 1 22 ? -46.188 15.453 0.424 1 86.19 22 GLN B O 1
ATOM 5151 N N . ILE B 1 23 ? -46.875 13.367 0.838 1 88.31 23 ILE B N 1
ATOM 5152 C CA . ILE B 1 23 ? -47.25 13.68 2.217 1 88.31 23 ILE B CA 1
ATOM 5153 C C . ILE B 1 23 ? -46 14.086 2.992 1 88.31 23 ILE B C 1
ATOM 5155 O O . ILE B 1 23 ? -46 15.07 3.725 1 88.31 23 ILE B O 1
ATOM 5159 N N . SER B 1 24 ? -44.969 13.281 2.803 1 90.5 24 SER B N 1
ATOM 5160 C CA . SER B 1 24 ? -43.719 13.531 3.506 1 90.5 24 SER B CA 1
ATOM 5161 C C . SER B 1 24 ? -43.094 14.852 3.066 1 90.5 24 SER B C 1
ATOM 5163 O O . SER B 1 24 ? -42.562 15.602 3.893 1 90.5 24 SER B O 1
ATOM 5165 N N . SER B 1 25 ? -43.188 15.094 1.779 1 89.5 25 SER B N 1
ATOM 5166 C CA . SER B 1 25 ? -42.625 16.328 1.244 1 89.5 25 SER B CA 1
ATOM 5167 C C . SER B 1 25 ? -43.375 17.547 1.772 1 89.5 25 SER B C 1
ATOM 5169 O O . SER B 1 25 ? -42.75 18.562 2.107 1 89.5 25 SER B O 1
ATOM 5171 N N . LYS B 1 26 ? -44.594 17.422 1.785 1 90.19 26 LYS B N 1
ATOM 5172 C CA . LYS B 1 26 ? -45.438 18.5 2.311 1 90.19 26 LYS B CA 1
ATOM 5173 C C . LYS B 1 26 ? -45.156 18.734 3.793 1 90.19 26 LYS B C 1
ATOM 5175 O O . LYS B 1 26 ? -45.25 19.875 4.273 1 90.19 26 LYS B O 1
ATOM 5180 N N . ALA B 1 27 ? -44.875 17.656 4.434 1 91.75 27 ALA B N 1
ATOM 5181 C CA . ALA B 1 27 ? -44.531 17.734 5.855 1 91.75 27 ALA B CA 1
ATOM 5182 C C . ALA B 1 27 ? -43.125 18.297 6.07 1 91.75 27 ALA B C 1
ATOM 5184 O O . ALA B 1 27 ? -42.719 18.531 7.211 1 91.75 27 ALA B O 1
ATOM 5185 N N . GLY B 1 28 ? -42.375 18.469 5.008 1 92.38 28 GLY B N 1
ATOM 5186 C CA . GLY B 1 28 ? -41.094 19.156 5.094 1 92.38 28 GLY B CA 1
ATOM 5187 C C . GLY B 1 28 ? -39.906 18.203 5.094 1 92.38 28 GLY B C 1
ATOM 5188 O O . GLY B 1 28 ? -38.781 18.625 5.277 1 92.38 28 GLY B O 1
ATOM 5189 N N . PHE B 1 29 ? -40.094 16.938 4.926 1 95.12 29 PHE B N 1
ATOM 5190 C CA . PHE B 1 29 ? -39 15.977 4.871 1 95.12 29 PHE B CA 1
ATOM 5191 C C . PHE B 1 29 ? -38.25 16.094 3.549 1 95.12 29 PHE B C 1
ATOM 5193 O O . PHE B 1 29 ? -38.844 16.281 2.496 1 95.12 29 PHE B O 1
ATOM 5200 N N . SER B 1 30 ? -36.938 15.992 3.582 1 93.81 30 SER B N 1
ATOM 5201 C CA . SER B 1 30 ? -36.031 16.234 2.447 1 93.81 30 SER B CA 1
ATOM 5202 C C . SER B 1 30 ? -36 15.016 1.521 1 93.81 30 SER B C 1
ATOM 5204 O O . SER B 1 30 ? -35.781 15.164 0.315 1 93.81 30 SER B O 1
ATOM 5206 N N . PHE B 1 31 ? -36.094 13.867 2.055 1 94.62 31 PHE B N 1
ATOM 5207 C CA . PHE B 1 31 ? -36.031 12.633 1.284 1 94.62 31 PHE B CA 1
ATOM 5208 C C . PHE B 1 31 ? -36.719 11.5 2.018 1 94.62 31 PHE B C 1
ATOM 5210 O O . PHE B 1 31 ? -37.094 11.641 3.188 1 94.62 31 PHE B O 1
ATOM 5217 N N . VAL B 1 32 ? -36.969 10.422 1.289 1 94.5 32 VAL B N 1
ATOM 5218 C CA . VAL B 1 32 ? -37.625 9.281 1.895 1 94.5 32 VAL B CA 1
ATOM 5219 C C . VAL B 1 32 ? -36.844 8 1.625 1 94.5 32 VAL B C 1
ATOM 5221 O O . VAL B 1 32 ? -36.188 7.875 0.583 1 94.5 32 VAL B O 1
ATOM 5224 N N . GLY B 1 33 ? -36.812 7.129 2.631 1 95.69 33 GLY B N 1
ATOM 5225 C CA . GLY B 1 33 ? -36.312 5.773 2.463 1 95.69 33 GLY B CA 1
ATOM 5226 C C . GLY B 1 33 ? -37.406 4.746 2.295 1 95.69 33 GLY B C 1
ATOM 5227 O O . GLY B 1 33 ? -38.375 4.73 3.064 1 95.69 33 GLY B O 1
ATOM 5228 N N . VAL B 1 34 ? -37.281 3.953 1.296 1 94.06 34 VAL B N 1
ATOM 5229 C CA . VAL B 1 34 ? -38.344 2.986 1.018 1 94.06 34 VAL B CA 1
ATOM 5230 C C . VAL B 1 34 ? -37.719 1.644 0.635 1 94.06 34 VAL B C 1
ATOM 5232 O O . VAL B 1 34 ? -36.594 1.592 0.113 1 94.06 34 VAL B O 1
ATOM 5235 N N . ASP B 1 35 ? -38.438 0.56 0.919 1 94.38 35 ASP B N 1
ATOM 5236 C CA . ASP B 1 35 ? -38 -0.765 0.498 1 94.38 35 ASP B CA 1
ATOM 5237 C C . ASP B 1 35 ? -38.062 -0.912 -1.021 1 94.38 35 ASP B C 1
ATOM 5239 O O . ASP B 1 35 ? -39.094 -0.552 -1.634 1 94.38 35 ASP B O 1
ATOM 5243 N N . LEU B 1 36 ? -37.062 -1.432 -1.609 1 93.38 36 LEU B N 1
ATOM 5244 C CA . LEU B 1 36 ? -37.031 -1.629 -3.055 1 93.38 36 LEU B CA 1
ATOM 5245 C C . LEU B 1 36 ? -37.969 -2.752 -3.467 1 93.38 36 LEU B C 1
ATOM 5247 O O . LEU B 1 36 ? -38.594 -2.691 -4.531 1 93.38 36 LEU B O 1
ATOM 5251 N N . PHE B 1 37 ? -37.969 -3.787 -2.629 1 93.19 37 PHE B N 1
ATOM 5252 C CA . PHE B 1 37 ? -38.812 -4.961 -2.871 1 93.19 37 PHE B CA 1
ATOM 5253 C C . PHE B 1 37 ? -39.719 -5.246 -1.674 1 93.19 37 PHE B C 1
ATOM 5255 O O . PHE B 1 37 ? -39.406 -4.832 -0.552 1 93.19 37 PHE B O 1
ATOM 5262 N N . PRO B 1 38 ? -40.844 -5.918 -1.956 1 88.5 38 PRO B N 1
ATOM 5263 C CA . PRO B 1 38 ? -41.75 -6.207 -0.848 1 88.5 38 PRO B CA 1
ATOM 5264 C C . PRO B 1 38 ? -41.156 -7.172 0.172 1 88.5 38 PRO B C 1
ATOM 5266 O O . PRO B 1 38 ? -40.281 -7.98 -0.171 1 88.5 38 PRO B O 1
ATOM 5269 N N . ALA B 1 39 ? -41.656 -7.004 1.366 1 84.75 39 ALA B N 1
ATOM 5270 C CA . ALA B 1 39 ? -41.25 -7.938 2.41 1 84.75 39 ALA B CA 1
ATOM 5271 C C . ALA B 1 39 ? -41.719 -9.352 2.1 1 84.75 39 ALA B C 1
ATOM 5273 O O . ALA B 1 39 ? -42.844 -9.547 1.612 1 84.75 39 ALA B O 1
ATOM 5274 N N . CYS B 1 40 ? -40.75 -10.227 2.166 1 80.5 40 CYS B N 1
ATOM 5275 C CA . CYS B 1 40 ? -41.125 -11.609 1.893 1 80.5 40 CYS B CA 1
ATOM 5276 C C . CYS B 1 40 ? -41.469 -12.352 3.18 1 80.5 40 CYS B C 1
ATOM 5278 O O . CYS B 1 40 ? -40.75 -12.242 4.172 1 80.5 40 CYS B O 1
ATOM 5280 N N . LYS B 1 41 ? -42.688 -12.984 3.219 1 74.5 41 LYS B N 1
ATOM 5281 C CA . LYS B 1 41 ? -43.062 -13.82 4.359 1 74.5 41 LYS B CA 1
ATOM 5282 C C . LYS B 1 41 ? -42.094 -14.992 4.516 1 74.5 41 LYS B C 1
ATOM 5284 O O . LYS B 1 41 ? -41.688 -15.32 5.625 1 74.5 41 LYS B O 1
ATOM 5289 N N . ASN B 1 42 ? -41.781 -15.609 3.346 1 80.88 42 ASN B N 1
ATOM 5290 C CA . ASN B 1 42 ? -40.844 -16.719 3.312 1 80.88 42 ASN B CA 1
ATOM 5291 C C . ASN B 1 42 ? -39.594 -16.375 2.494 1 80.88 42 ASN B C 1
ATOM 5293 O O . ASN B 1 42 ? -39.688 -15.781 1.418 1 80.88 42 ASN B O 1
ATOM 5297 N N . LYS B 1 43 ? -38.5 -16.656 3.043 1 87.75 43 LYS B N 1
ATOM 5298 C CA . LYS B 1 43 ? -37.25 -16.422 2.322 1 87.75 43 LYS B CA 1
ATOM 5299 C C . LYS B 1 43 ? -37.219 -17.219 1.02 1 87.75 43 LYS B C 1
ATOM 5301 O O . LYS B 1 43 ? -37.562 -18.406 1.004 1 87.75 43 LYS B O 1
ATOM 5306 N N . PRO B 1 44 ? -36.875 -16.484 -0.001 1 91.56 44 PRO B N 1
ATOM 5307 C CA . PRO B 1 44 ? -36.75 -17.219 -1.259 1 91.56 44 PRO B CA 1
ATOM 5308 C C . PRO B 1 44 ? -35.75 -18.359 -1.174 1 91.56 44 PRO B C 1
ATOM 5310 O O . PRO B 1 44 ? -34.719 -18.234 -0.502 1 91.56 44 PRO B O 1
ATOM 5313 N N . LYS B 1 45 ? -36.062 -19.438 -1.916 1 89.56 45 LYS B N 1
ATOM 5314 C CA . LYS B 1 45 ? -35.25 -20.641 -1.8 1 89.56 45 LYS B CA 1
ATOM 5315 C C . LYS B 1 45 ? -34.562 -20.969 -3.125 1 89.56 45 LYS B C 1
ATOM 5317 O O . LYS B 1 45 ? -33.75 -21.891 -3.197 1 89.56 45 LYS B O 1
ATOM 5322 N N . SER B 1 46 ? -34.938 -20.203 -4.137 1 90.06 46 SER B N 1
ATOM 5323 C CA . SER B 1 46 ? -34.344 -20.484 -5.441 1 90.06 46 SER B CA 1
ATOM 5324 C C . SER B 1 46 ? -34.156 -19.203 -6.242 1 90.06 46 SER B C 1
ATOM 5326 O O . SER B 1 46 ? -34.75 -18.172 -5.926 1 90.06 46 SER B O 1
ATOM 5328 N N . CYS B 1 47 ? -33.312 -19.234 -7.238 1 90.81 47 CYS B N 1
ATOM 5329 C CA . CYS B 1 47 ? -33.094 -18.109 -8.125 1 90.81 47 CYS B CA 1
ATOM 5330 C C . CYS B 1 47 ? -34.344 -17.75 -8.906 1 90.81 47 CYS B C 1
ATOM 5332 O O . CYS B 1 47 ? -34.594 -16.578 -9.18 1 90.81 47 CYS B O 1
ATOM 5334 N N . GLN B 1 48 ? -35.094 -18.75 -9.281 1 91.31 48 GLN B N 1
ATOM 5335 C CA . GLN B 1 48 ? -36.344 -18.516 -10.008 1 91.31 48 GLN B CA 1
ATOM 5336 C C . GLN B 1 48 ? -37.312 -17.672 -9.188 1 91.31 48 GLN B C 1
ATOM 5338 O O . GLN B 1 48 ? -37.969 -16.781 -9.719 1 91.31 48 GLN B O 1
ATOM 5343 N N . GLU B 1 49 ? -37.375 -18.031 -7.938 1 92.88 49 GLU B N 1
ATOM 5344 C CA . GLU B 1 49 ? -38.219 -17.25 -7.047 1 92.88 49 GLU B CA 1
ATOM 5345 C C . GLU B 1 49 ? -37.781 -15.789 -7 1 92.88 49 GLU B C 1
ATOM 5347 O O . GLU B 1 49 ? -38.625 -14.883 -6.93 1 92.88 49 GLU B O 1
ATOM 5352 N N . ILE B 1 50 ? -36.5 -15.57 -7 1 94.19 50 ILE B N 1
ATOM 5353 C CA . ILE B 1 50 ? -35.969 -14.219 -6.992 1 94.19 50 ILE B CA 1
ATOM 5354 C C . ILE B 1 50 ? -36.312 -13.508 -8.297 1 94.19 50 ILE B C 1
ATOM 5356 O O . ILE B 1 50 ? -36.719 -12.344 -8.281 1 94.19 50 ILE B O 1
ATOM 5360 N N . ASP B 1 51 ? -36.125 -14.219 -9.383 1 93.44 51 ASP B N 1
ATOM 5361 C CA . ASP B 1 51 ? -36.438 -13.648 -10.695 1 93.44 51 ASP B CA 1
ATOM 5362 C C . ASP B 1 51 ? -37.906 -13.219 -10.789 1 93.44 51 ASP B C 1
ATOM 5364 O O . ASP B 1 51 ? -38.219 -12.227 -11.445 1 93.44 51 ASP B O 1
ATOM 5368 N N . ASP B 1 52 ? -38.75 -13.891 -10.094 1 92.69 52 ASP B N 1
ATOM 5369 C CA . ASP B 1 52 ? -40.188 -13.648 -10.172 1 92.69 52 ASP B CA 1
ATOM 5370 C C . ASP B 1 52 ? -40.594 -12.508 -9.242 1 92.69 52 ASP B C 1
ATOM 5372 O O . ASP B 1 52 ? -41.719 -11.977 -9.367 1 92.69 52 ASP B O 1
ATOM 5376 N N . LEU B 1 53 ? -39.75 -12.227 -8.367 1 91.94 53 LEU B N 1
ATOM 5377 C CA . LEU B 1 53 ? -40.094 -11.141 -7.449 1 91.94 53 LEU B CA 1
ATOM 5378 C C . LEU B 1 53 ? -40.156 -9.805 -8.188 1 91.94 53 LEU B C 1
ATOM 5380 O O . LEU B 1 53 ? -39.281 -9.461 -8.953 1 91.94 53 LEU B O 1
ATOM 5384 N N . LEU B 1 54 ? -41.25 -9.078 -7.977 1 91.25 54 LEU B N 1
ATOM 5385 C CA . LEU B 1 54 ? -41.406 -7.746 -8.555 1 91.25 54 LEU B CA 1
ATOM 5386 C C . LEU B 1 54 ? -41.062 -6.66 -7.547 1 91.25 54 LEU B C 1
ATOM 5388 O O . LEU B 1 54 ? -41.312 -6.812 -6.352 1 91.25 54 LEU B O 1
ATOM 5392 N N . PRO B 1 55 ? -40.469 -5.637 -8.055 1 92.31 55 PRO B N 1
ATOM 5393 C CA . PRO B 1 55 ? -40.125 -4.543 -7.145 1 92.31 55 PRO B CA 1
ATOM 5394 C C . PRO B 1 55 ? -41.344 -3.828 -6.578 1 92.31 55 PRO B C 1
ATOM 5396 O O . PRO B 1 55 ? -42.406 -3.814 -7.215 1 92.31 55 PRO B O 1
ATOM 5399 N N . PHE B 1 56 ? -41.219 -3.324 -5.469 1 90.25 56 PHE B N 1
ATOM 5400 C CA . PHE B 1 56 ? -42.25 -2.488 -4.848 1 90.25 56 PHE B CA 1
ATOM 5401 C C . PHE B 1 56 ? -42.25 -1.089 -5.453 1 90.25 56 PHE B C 1
ATOM 5403 O O . PHE B 1 56 ? -43.312 -0.515 -5.711 1 90.25 56 PHE B O 1
ATOM 5410 N N . VAL B 1 57 ? -41.031 -0.609 -5.637 1 86.38 57 VAL B N 1
ATOM 5411 C CA . VAL B 1 57 ? -40.844 0.696 -6.262 1 86.38 57 VAL B CA 1
ATOM 5412 C C . VAL B 1 57 ? -40.625 0.524 -7.762 1 86.38 57 VAL B C 1
ATOM 5414 O O . VAL B 1 57 ? -39.625 -0.053 -8.188 1 86.38 57 VAL B O 1
ATOM 5417 N N . GLY B 1 58 ? -41.531 0.969 -8.5 1 83.75 58 GLY B N 1
ATOM 5418 C CA . GLY B 1 58 ? -41.406 0.909 -9.945 1 83.75 58 GLY B CA 1
ATOM 5419 C C . GLY B 1 58 ? -40.875 2.195 -10.539 1 83.75 58 GLY B C 1
ATOM 5420 O O . GLY B 1 58 ? -40.75 3.207 -9.852 1 83.75 58 GLY B O 1
ATOM 5421 N N . SER B 1 59 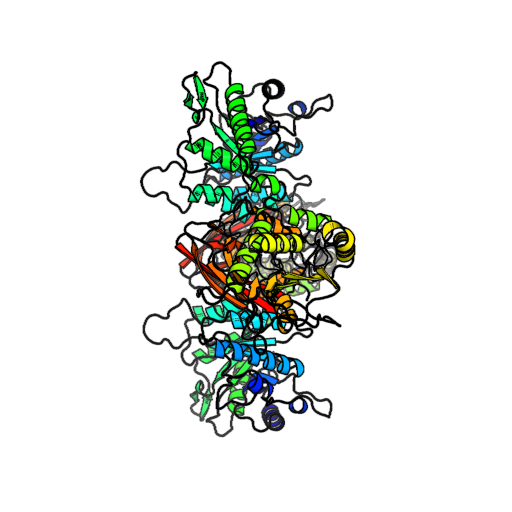? -40.562 2.143 -11.805 1 83.5 59 SER B N 1
ATOM 5422 C CA . SER B 1 59 ? -40.062 3.311 -12.523 1 83.5 59 SER B CA 1
ATOM 5423 C C . SER B 1 59 ? -41.094 4.434 -12.531 1 83.5 59 SER B C 1
ATOM 5425 O O . SER B 1 59 ? -40.719 5.613 -12.438 1 83.5 59 SER B O 1
ATOM 5427 N N . VAL B 1 60 ? -42.25 4.066 -12.523 1 79.31 60 VAL B N 1
ATOM 5428 C CA . VAL B 1 60 ? -43.344 5.035 -12.609 1 79.31 60 VAL B CA 1
ATOM 5429 C C . VAL B 1 60 ? -43.5 5.746 -11.273 1 79.31 60 VAL B C 1
ATOM 5431 O O . VAL B 1 60 ? -44 6.875 -11.219 1 79.31 60 VAL B O 1
ATOM 5434 N N . ASP B 1 61 ? -43.094 5.066 -10.258 1 81.25 61 ASP B N 1
ATOM 5435 C CA . ASP B 1 61 ? -43.219 5.637 -8.922 1 81.25 61 ASP B CA 1
ATOM 5436 C C . ASP B 1 61 ? -42.188 6.723 -8.688 1 81.25 61 ASP B C 1
ATOM 5438 O O . ASP B 1 61 ? -42.375 7.609 -7.855 1 81.25 61 ASP B O 1
ATOM 5442 N N . VAL B 1 62 ? -41.094 6.645 -9.43 1 83.19 62 VAL B N 1
ATOM 5443 C CA . VAL B 1 62 ? -40 7.543 -9.172 1 83.19 62 VAL B CA 1
ATOM 5444 C C . VAL B 1 62 ? -39.906 8.578 -10.289 1 83.19 62 VAL B C 1
ATOM 5446 O O . VAL B 1 62 ? -39.5 9.727 -10.047 1 83.19 62 VAL B O 1
ATOM 5449 N N . HIS B 1 63 ? -40.188 8.18 -11.461 1 78.81 63 HIS B N 1
ATOM 5450 C CA . HIS B 1 63 ? -40.219 9.07 -12.617 1 78.81 63 HIS B CA 1
ATOM 5451 C C . HIS B 1 63 ? -41.625 9.344 -13.094 1 78.81 63 HIS B C 1
ATOM 5453 O O . HIS B 1 63 ? -42.344 8.422 -13.523 1 78.81 63 HIS B O 1
ATOM 5459 N N . PHE B 1 64 ? -41.875 10.609 -12.977 1 73.38 64 PHE B N 1
ATOM 5460 C CA . PHE B 1 64 ? -43.25 10.969 -13.297 1 73.38 64 PHE B CA 1
ATOM 5461 C C . PHE B 1 64 ? -43.375 11.344 -14.773 1 73.38 64 PHE B C 1
ATOM 5463 O O . PHE B 1 64 ? -42.406 11.688 -15.422 1 73.38 64 PHE B O 1
ATOM 5470 N N . GLU B 1 65 ? -44.562 11.203 -15.203 1 67.5 65 GLU B N 1
ATOM 5471 C CA . GLU B 1 65 ? -44.875 11.492 -16.609 1 67.5 65 GLU B CA 1
ATOM 5472 C C . GLU B 1 65 ? -44.594 12.961 -16.938 1 67.5 65 GLU B C 1
ATOM 5474 O O . GLU B 1 65 ? -44.281 13.297 -18.078 1 67.5 65 GLU B O 1
ATOM 5479 N N . ASN B 1 66 ? -44.688 13.82 -15.961 1 68.5 66 ASN B N 1
ATOM 5480 C CA . ASN B 1 66 ? -44.531 15.25 -16.219 1 68.5 66 ASN B CA 1
ATOM 5481 C C . ASN B 1 66 ? -43.062 15.656 -16.203 1 68.5 66 ASN B C 1
ATOM 5483 O O . ASN B 1 66 ? -42.75 16.844 -16.219 1 68.5 66 ASN B O 1
ATOM 5487 N N . GLY B 1 67 ? -42.156 14.672 -16.156 1 71.06 67 GLY B N 1
ATOM 5488 C CA . GLY B 1 67 ? -40.75 14.977 -16.203 1 71.06 67 GLY B CA 1
ATOM 5489 C C . GLY B 1 67 ? -40.125 15.148 -14.828 1 71.06 67 GLY B C 1
ATOM 5490 O O . GLY B 1 67 ? -38.906 15.18 -14.695 1 71.06 67 GLY B O 1
ATOM 5491 N N . LEU B 1 68 ? -41.062 15.273 -13.898 1 73.62 68 LEU B N 1
ATOM 5492 C CA . LEU B 1 68 ? -40.531 15.406 -12.539 1 73.62 68 LEU B CA 1
ATOM 5493 C C . LEU B 1 68 ? -40.062 14.055 -12 1 73.62 68 LEU B C 1
ATOM 5495 O O . LEU B 1 68 ? -40.594 13.008 -12.406 1 73.62 68 LEU B O 1
ATOM 5499 N N . SER B 1 69 ? -38.938 14.023 -11.289 1 82.38 69 SER B N 1
ATOM 5500 C CA . SER B 1 69 ? -38.406 12.789 -10.727 1 82.38 69 SER B CA 1
ATOM 5501 C C . SER B 1 69 ? -38.125 12.93 -9.234 1 82.38 69 SER B C 1
ATOM 5503 O O . SER B 1 69 ? -37.688 13.984 -8.781 1 82.38 69 SER B O 1
ATOM 5505 N N . MET B 1 70 ? -38.594 11.969 -8.578 1 85.88 70 MET B N 1
ATOM 5506 C CA . MET B 1 70 ? -38.281 11.938 -7.148 1 85.88 70 MET B CA 1
ATOM 5507 C C . MET B 1 70 ? -37.094 11.039 -6.855 1 85.88 70 MET B C 1
ATOM 5509 O O . MET B 1 70 ? -36.812 10.719 -5.699 1 85.88 70 MET B O 1
ATOM 5513 N N . SER B 1 71 ? -36.438 10.562 -7.828 1 86.38 71 SER B N 1
ATOM 5514 C CA . SER B 1 71 ? -35.312 9.648 -7.688 1 86.38 71 SER B CA 1
ATOM 5515 C C . SER B 1 71 ? -34.219 10.258 -6.82 1 86.38 71 SER B C 1
ATOM 5517 O O . SER B 1 71 ? -33.656 9.578 -5.973 1 86.38 71 SER B O 1
ATOM 5519 N N . GLU B 1 72 ? -34.094 11.516 -6.918 1 87.56 72 GLU B N 1
ATOM 5520 C CA . GLU B 1 72 ? -33 12.211 -6.215 1 87.56 72 GLU B CA 1
ATOM 5521 C C . GLU B 1 72 ? -33.344 12.367 -4.73 1 87.56 72 GLU B C 1
ATOM 5523 O O . GLU B 1 72 ? -32.438 12.672 -3.926 1 87.56 72 GLU B O 1
ATOM 5528 N N . CYS B 1 73 ? -34.562 12.133 -4.379 1 91.5 73 CYS B N 1
ATOM 5529 C CA . CYS B 1 73 ? -35 12.273 -2.988 1 91.5 73 CYS B CA 1
ATOM 5530 C C . CYS B 1 73 ? -35.438 10.938 -2.418 1 91.5 73 CYS B C 1
ATOM 5532 O O . CYS B 1 73 ? -36.219 10.891 -1.454 1 91.5 73 CYS B O 1
ATOM 5534 N N . THR B 1 74 ? -35 9.922 -3.061 1 93 74 THR B N 1
ATOM 5535 C CA . THR B 1 74 ? -35.438 8.594 -2.611 1 93 74 THR B CA 1
ATOM 5536 C C . THR B 1 74 ? -34.219 7.715 -2.332 1 93 74 THR B C 1
ATOM 5538 O O . THR B 1 74 ? -33.281 7.629 -3.154 1 93 74 THR B O 1
ATOM 5541 N N . VAL B 1 75 ? -34.188 7.141 -1.167 1 95.88 75 VAL B N 1
ATOM 5542 C CA . VAL B 1 75 ? -33.188 6.145 -0.801 1 95.88 75 VAL B CA 1
ATOM 5543 C C . VAL B 1 75 ? -33.812 4.75 -0.852 1 95.88 75 VAL B C 1
ATOM 5545 O O . VAL B 1 75 ? -34.844 4.504 -0.239 1 95.88 75 VAL B O 1
ATOM 5548 N N . GLY B 1 76 ? -33.188 3.875 -1.616 1 96.06 76 GLY B N 1
ATOM 5549 C CA . GLY B 1 76 ? -33.688 2.516 -1.729 1 96.06 76 GLY B CA 1
ATOM 5550 C C . GLY B 1 76 ? -33.094 1.571 -0.702 1 96.06 76 GLY B C 1
ATOM 5551 O O . GLY B 1 76 ? -31.875 1.429 -0.617 1 96.06 76 GLY B O 1
ATOM 5552 N N . TYR B 1 77 ? -33.969 0.924 0.076 1 96.69 77 TYR B N 1
ATOM 5553 C CA . TYR B 1 77 ? -33.531 -0.046 1.083 1 96.69 77 TYR B CA 1
ATOM 5554 C C . TYR B 1 77 ? -33.594 -1.465 0.53 1 96.69 77 TYR B C 1
ATOM 5556 O O . TYR B 1 77 ? -34.625 -1.899 0.021 1 96.69 77 TYR B O 1
ATOM 5564 N N . THR B 1 78 ? -32.5 -2.178 0.633 1 96.69 78 THR B N 1
ATOM 5565 C CA . THR B 1 78 ? -32.469 -3.57 0.202 1 96.69 78 THR B CA 1
ATOM 5566 C C . THR B 1 78 ? -33.219 -4.457 1.178 1 96.69 78 THR B C 1
ATOM 5568 O O . THR B 1 78 ? -33.469 -4.07 2.324 1 96.69 78 THR B O 1
ATOM 5571 N N . SER B 1 79 ? -33.562 -5.633 0.698 1 95.44 79 SER B N 1
ATOM 5572 C CA . SER B 1 79 ? -34.375 -6.539 1.498 1 95.44 79 SER B CA 1
ATOM 5573 C C . SER B 1 79 ? -33.625 -6.98 2.76 1 95.44 79 SER B C 1
ATOM 5575 O O . SER B 1 79 ? -32.469 -7.312 2.709 1 95.44 79 SER B O 1
ATOM 5577 N N . GLY B 1 80 ? -34.375 -7.027 3.873 1 92.62 80 GLY B N 1
ATOM 5578 C CA . GLY B 1 80 ? -33.781 -7.297 5.176 1 92.62 80 GLY B CA 1
ATOM 5579 C C . GLY B 1 80 ? -33.312 -8.727 5.332 1 92.62 80 GLY B C 1
ATOM 5580 O O . GLY B 1 80 ? -32.438 -9.016 6.16 1 92.62 80 GLY B O 1
ATOM 5581 N N . TRP B 1 81 ? -33.844 -9.648 4.574 1 94.19 81 TRP B N 1
ATOM 5582 C CA . TRP B 1 81 ? -33.5 -11.055 4.715 1 94.19 81 TRP B CA 1
ATOM 5583 C C . TRP B 1 81 ? -32.188 -11.375 4.02 1 94.19 81 TRP B C 1
ATOM 5585 O O . TRP B 1 81 ? -31.609 -12.445 4.23 1 94.19 81 TRP B O 1
ATOM 5595 N N . ILE B 1 82 ? -31.688 -10.523 3.146 1 96.38 82 ILE B N 1
ATOM 5596 C CA . ILE B 1 82 ? -30.469 -10.758 2.365 1 96.38 82 ILE B CA 1
ATOM 5597 C C . ILE B 1 82 ? -29.25 -10.797 3.289 1 96.38 82 ILE B C 1
ATOM 5599 O O . ILE B 1 82 ? -29.031 -9.859 4.059 1 96.38 82 ILE B O 1
ATOM 5603 N N . ASP B 1 83 ? -28.547 -11.859 3.25 1 96.25 83 ASP B N 1
ATOM 5604 C CA . ASP B 1 83 ? -27.297 -12.047 3.971 1 96.25 83 ASP B CA 1
ATOM 5605 C C . ASP B 1 83 ? -26.281 -12.836 3.127 1 96.25 83 ASP B C 1
ATOM 5607 O O . ASP B 1 83 ? -26.234 -14.062 3.199 1 96.25 83 ASP B O 1
ATOM 5611 N N . CYS B 1 84 ? -25.422 -12.117 2.482 1 97 84 CYS B N 1
ATOM 5612 C CA . CYS B 1 84 ? -24.484 -12.719 1.554 1 97 84 CYS B CA 1
ATOM 5613 C C . CYS B 1 84 ? -23.5 -13.625 2.287 1 97 84 CYS B C 1
ATOM 5615 O O . CYS B 1 84 ? -22.906 -14.531 1.688 1 97 84 CYS B O 1
ATOM 5617 N N . ASP B 1 85 ? -23.297 -13.391 3.557 1 97.06 85 ASP B N 1
ATOM 5618 C CA . ASP B 1 85 ? -22.25 -14.094 4.297 1 97.06 85 ASP B CA 1
ATOM 5619 C C . ASP B 1 85 ? -22.844 -15.031 5.34 1 97.06 85 ASP B C 1
ATOM 5621 O O . ASP B 1 85 ? -22.188 -15.375 6.32 1 97.06 85 ASP B O 1
ATOM 5625 N N . CYS B 1 86 ? -24.078 -15.398 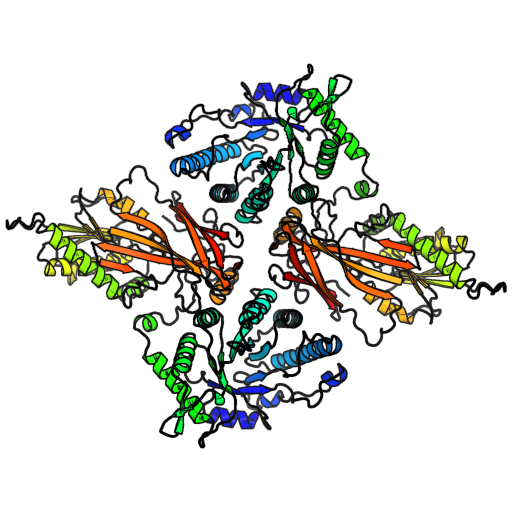5.086 1 94.12 86 CYS B N 1
ATOM 5626 C CA . CYS B 1 86 ? -24.734 -16.391 5.922 1 94.12 86 CYS B CA 1
ATOM 5627 C C . CYS B 1 86 ? -23.953 -17.719 5.898 1 94.12 86 CYS B C 1
ATOM 5629 O O . CYS B 1 86 ? -23.469 -18.125 4.848 1 94.12 86 CYS B O 1
ATOM 5631 N N . PRO B 1 87 ? -23.859 -18.438 7.035 1 92.75 87 PRO B N 1
ATOM 5632 C CA . PRO B 1 87 ? -23.156 -19.719 7.062 1 92.75 87 PRO B CA 1
ATOM 5633 C C . PRO B 1 87 ? -23.828 -20.766 6.18 1 92.75 87 PRO B C 1
ATOM 5635 O O . PRO B 1 87 ? -23.156 -21.672 5.668 1 92.75 87 PRO B O 1
ATOM 5638 N N . ASP B 1 88 ? -25.125 -20.625 6.09 1 93.88 88 ASP B N 1
ATOM 5639 C CA . ASP B 1 88 ? -25.812 -21.516 5.168 1 93.88 88 ASP B CA 1
ATOM 5640 C C . ASP B 1 88 ? -25.5 -21.172 3.717 1 93.88 88 ASP B C 1
ATOM 5642 O O . ASP B 1 88 ? -25.891 -20.109 3.223 1 93.88 88 ASP B O 1
ATOM 5646 N N . GLU B 1 89 ? -24.828 -22.031 3.006 1 91.19 89 GLU B N 1
ATOM 5647 C CA . GLU B 1 89 ? -24.312 -21.766 1.665 1 91.19 89 GLU B CA 1
ATOM 5648 C C . GLU B 1 89 ? -25.453 -21.5 0.681 1 91.19 89 GLU B C 1
ATOM 5650 O O . GLU B 1 89 ? -25.312 -20.672 -0.221 1 91.19 89 GLU B O 1
ATOM 5655 N N . GLY B 1 90 ? -26.5 -22.281 0.819 1 91.38 90 GLY B N 1
ATOM 5656 C CA . GLY B 1 90 ? -27.641 -22.062 -0.05 1 91.38 90 GLY B CA 1
ATOM 5657 C C . GLY B 1 90 ? -28.25 -20.672 0.101 1 91.38 90 GLY B C 1
ATOM 5658 O O . GLY B 1 90 ? -28.484 -19.984 -0.893 1 91.38 90 GLY B O 1
ATOM 5659 N N . HIS B 1 91 ? -28.438 -20.328 1.332 1 94.25 91 HIS B N 1
ATOM 5660 C CA . HIS B 1 91 ? -29 -19.016 1.605 1 94.25 91 HIS B CA 1
ATOM 5661 C C . HIS B 1 91 ? -28.047 -17.906 1.189 1 94.25 91 HIS B C 1
ATOM 5663 O O . HIS B 1 91 ? -28.469 -16.859 0.713 1 94.25 91 HIS B O 1
ATOM 5669 N N . SER B 1 92 ? -26.797 -18.141 1.436 1 95.38 92 SER B N 1
ATOM 5670 C CA . SER B 1 92 ? -25.781 -17.188 1.018 1 95.38 92 SER B CA 1
ATOM 5671 C C . SER B 1 92 ? -25.828 -16.938 -0.488 1 95.38 92 SER B C 1
ATOM 5673 O O . SER B 1 92 ? -25.828 -15.797 -0.939 1 95.38 92 SER B O 1
ATOM 5675 N N . PHE B 1 93 ? -25.953 -17.984 -1.216 1 94.06 93 PHE B N 1
ATOM 5676 C CA . PHE B 1 93 ? -25.984 -17.906 -2.672 1 94.06 93 PHE B CA 1
ATOM 5677 C C . PHE B 1 93 ? -27.219 -17.156 -3.143 1 94.06 93 PHE B C 1
ATOM 5679 O O . PHE B 1 93 ? -27.125 -16.25 -3.982 1 94.06 93 PHE B O 1
ATOM 5686 N N . ILE B 1 94 ? -28.281 -17.484 -2.607 1 95.25 94 ILE B N 1
ATOM 5687 C CA . ILE B 1 94 ? -29.547 -16.859 -2.988 1 95.25 94 ILE B CA 1
ATOM 5688 C C . ILE B 1 94 ? -29.516 -15.383 -2.609 1 95.25 94 ILE B C 1
ATOM 5690 O O . ILE B 1 94 ? -30.016 -14.531 -3.357 1 95.25 94 ILE B O 1
ATOM 5694 N N . SER B 1 95 ? -28.984 -15.109 -1.476 1 96.62 95 SER B N 1
ATOM 5695 C CA . SER B 1 95 ? -28.859 -13.727 -1.015 1 96.62 95 SER B CA 1
ATOM 5696 C C . SER B 1 95 ? -28 -12.906 -1.973 1 96.62 95 SER B C 1
ATOM 5698 O O . SER B 1 95 ? -28.344 -11.766 -2.289 1 96.62 95 SER B O 1
ATOM 5700 N N . GLN B 1 96 ? -26.938 -13.445 -2.426 1 96.94 96 GLN B N 1
ATOM 5701 C CA . GLN B 1 96 ? -26.062 -12.75 -3.367 1 96.94 96 GLN B CA 1
ATOM 5702 C C . GLN B 1 96 ? -26.797 -12.461 -4.676 1 96.94 96 GLN B C 1
ATOM 5704 O O . GLN B 1 96 ? -26.703 -11.359 -5.215 1 96.94 96 GLN B O 1
ATOM 5709 N N . TYR B 1 97 ? -27.484 -13.477 -5.117 1 95.81 97 TYR B N 1
ATOM 5710 C CA . TYR B 1 97 ? -28.266 -13.336 -6.344 1 95.81 97 TYR B CA 1
ATOM 5711 C C . TYR B 1 97 ? -29.312 -12.25 -6.207 1 95.81 97 TYR B C 1
ATOM 5713 O O . TYR B 1 97 ? -29.5 -11.43 -7.105 1 95.81 97 TYR B O 1
ATOM 5721 N N . ALA B 1 98 ? -29.953 -12.258 -5.109 1 97.19 98 ALA B N 1
ATOM 5722 C CA . ALA B 1 98 ? -31.016 -11.281 -4.836 1 97.19 98 ALA B CA 1
ATOM 5723 C C . ALA B 1 98 ? -30.438 -9.867 -4.727 1 97.19 98 ALA B C 1
ATOM 5725 O O . ALA B 1 98 ? -31.031 -8.914 -5.238 1 97.19 98 ALA B O 1
ATOM 5726 N N . LEU B 1 99 ? -29.422 -9.727 -4.02 1 97.75 99 LEU B N 1
ATOM 5727 C CA . LEU B 1 99 ? -28.812 -8.414 -3.84 1 97.75 99 LEU B CA 1
ATOM 5728 C C . LEU B 1 99 ? -28.406 -7.812 -5.18 1 97.75 99 LEU B C 1
ATOM 5730 O O . LEU B 1 99 ? -28.625 -6.621 -5.418 1 97.75 99 LEU B O 1
ATOM 5734 N N . LYS B 1 100 ? -27.812 -8.633 -6.062 1 96.38 100 LYS B N 1
ATOM 5735 C CA . LYS B 1 100 ? -27.422 -8.164 -7.391 1 96.38 100 LYS B CA 1
ATOM 5736 C C . LYS B 1 100 ? -28.641 -7.598 -8.133 1 96.38 100 LYS B C 1
ATOM 5738 O O . LYS B 1 100 ? -28.547 -6.547 -8.773 1 96.38 100 LYS B O 1
ATOM 5743 N N . LYS B 1 101 ? -29.672 -8.312 -8.023 1 96.38 101 LYS B N 1
ATOM 5744 C CA . LYS B 1 101 ? -30.906 -7.879 -8.68 1 96.38 101 LYS B CA 1
ATOM 5745 C C . LYS B 1 101 ? -31.391 -6.547 -8.109 1 96.38 101 LYS B C 1
ATOM 5747 O O . LYS B 1 101 ? -31.719 -5.629 -8.867 1 96.38 101 LYS B O 1
ATOM 5752 N N . GLU B 1 102 ? -31.391 -6.453 -6.836 1 97.06 102 GLU B N 1
ATOM 5753 C CA . GLU B 1 102 ? -31.906 -5.242 -6.191 1 97.06 102 GLU B CA 1
ATOM 5754 C C . GLU B 1 102 ? -31 -4.047 -6.473 1 97.06 102 GLU B C 1
ATOM 5756 O O . GLU B 1 102 ? -31.484 -2.934 -6.684 1 97.06 102 GLU B O 1
ATOM 5761 N N . LEU B 1 103 ? -29.734 -4.277 -6.441 1 96.62 103 LEU B N 1
ATOM 5762 C CA . LEU B 1 103 ? -28.797 -3.209 -6.754 1 96.62 103 LEU B CA 1
ATOM 5763 C C . LEU B 1 103 ? -28.984 -2.725 -8.188 1 96.62 103 LEU B C 1
ATOM 5765 O O . LEU B 1 103 ? -28.984 -1.519 -8.445 1 96.62 103 LEU B O 1
ATOM 5769 N N . ALA B 1 104 ? -29.062 -3.682 -9.109 1 94.69 104 ALA B N 1
ATOM 5770 C CA . ALA B 1 104 ? -29.266 -3.332 -10.508 1 94.69 104 ALA B CA 1
ATOM 5771 C C . ALA B 1 104 ? -30.547 -2.512 -10.695 1 94.69 104 ALA B C 1
ATOM 5773 O O . ALA B 1 104 ? -30.562 -1.548 -11.461 1 94.69 104 ALA B O 1
ATOM 5774 N N . TRP B 1 105 ? -31.562 -2.889 -9.984 1 94.81 105 TRP B N 1
ATOM 5775 C CA . TRP B 1 105 ? -32.844 -2.184 -10.07 1 94.81 105 TRP B CA 1
ATOM 5776 C C . TRP B 1 105 ? -32.719 -0.767 -9.516 1 94.81 105 TRP B C 1
ATOM 5778 O O . TRP B 1 105 ? -33.188 0.189 -10.141 1 94.81 105 TRP B O 1
ATOM 5788 N N . ALA B 1 106 ? -32.125 -0.647 -8.375 1 94.81 106 ALA B N 1
ATOM 5789 C CA . ALA B 1 106 ? -31.922 0.665 -7.766 1 94.81 106 ALA B CA 1
ATOM 5790 C C . ALA B 1 106 ? -31.125 1.585 -8.688 1 94.81 106 ALA B C 1
ATOM 5792 O O . ALA B 1 106 ? -31.438 2.77 -8.812 1 94.81 106 ALA B O 1
ATOM 5793 N N . ALA B 1 107 ? -30.078 1.061 -9.273 1 92.12 107 ALA B N 1
ATOM 5794 C CA . ALA B 1 107 ? -29.25 1.823 -10.211 1 92.12 107 ALA B CA 1
ATOM 5795 C C . ALA B 1 107 ? -30.062 2.25 -11.43 1 92.12 107 ALA B C 1
ATOM 5797 O O . ALA B 1 107 ? -29.922 3.369 -11.93 1 92.12 107 ALA B O 1
ATOM 5798 N N . HIS B 1 108 ? -30.844 1.328 -11.938 1 92 108 HIS B N 1
ATOM 5799 C CA . HIS B 1 108 ? -31.719 1.61 -13.07 1 92 108 HIS B CA 1
ATOM 5800 C C . HIS B 1 108 ? -32.656 2.789 -12.781 1 92 108 HIS B C 1
ATOM 5802 O O . HIS B 1 108 ? -32.906 3.611 -13.656 1 92 108 HIS B O 1
ATOM 5808 N N . LEU B 1 109 ? -33.062 2.898 -11.531 1 91 109 LEU B N 1
ATOM 5809 C CA . LEU B 1 109 ? -33.969 3.963 -11.109 1 91 109 LEU B CA 1
ATOM 5810 C C . LEU B 1 109 ? -33.219 5.25 -10.828 1 91 109 LEU B C 1
ATOM 5812 O O . LEU B 1 109 ? -33.812 6.305 -10.617 1 91 109 LEU B O 1
ATOM 5816 N N . SER B 1 110 ? -31.906 5.184 -10.727 1 90.88 110 SER B N 1
ATOM 5817 C CA . SER B 1 110 ? -31.047 6.316 -10.414 1 90.88 110 SER B CA 1
ATOM 5818 C C . SER B 1 110 ? -31.391 6.93 -9.062 1 90.88 110 SER B C 1
ATOM 5820 O O . SER B 1 110 ? -31.547 8.148 -8.953 1 90.88 110 SER B O 1
ATOM 5822 N N . LEU B 1 111 ? -31.531 6.078 -8.148 1 93.19 111 LEU B N 1
ATOM 5823 C CA . LEU B 1 111 ? -31.859 6.543 -6.805 1 93.19 111 LEU B CA 1
ATOM 5824 C C . LEU B 1 111 ? -30.703 7.32 -6.195 1 93.19 111 LEU B C 1
ATOM 5826 O O . LEU B 1 111 ? -29.562 7.168 -6.629 1 93.19 111 LEU B O 1
ATOM 5830 N N . SER B 1 112 ? -31.062 8.117 -5.207 1 93.25 112 SER B N 1
ATOM 5831 C CA . SER B 1 112 ? -30.047 8.953 -4.574 1 93.25 112 SER B CA 1
ATOM 5832 C C . SER B 1 112 ? -29.031 8.117 -3.82 1 93.25 112 SER B C 1
ATOM 5834 O O . SER B 1 112 ? -27.844 8.461 -3.779 1 93.25 112 SER B O 1
ATOM 5836 N N . ALA B 1 113 ? -29.531 7.086 -3.168 1 96 113 ALA B N 1
ATOM 5837 C CA . ALA B 1 113 ? -28.656 6.18 -2.439 1 96 113 ALA B CA 1
ATOM 5838 C C . ALA B 1 113 ? -29.297 4.805 -2.275 1 96 113 ALA B C 1
ATOM 5840 O O . ALA B 1 113 ? -30.516 4.668 -2.389 1 96 113 ALA B O 1
ATOM 5841 N N . ILE B 1 114 ? -28.469 3.855 -2.135 1 97.44 114 ILE B N 1
ATOM 5842 C CA . ILE B 1 114 ? -28.906 2.49 -1.869 1 97.44 114 ILE B CA 1
ATOM 5843 C C . ILE B 1 114 ? -28.453 2.062 -0.476 1 97.44 114 ILE B C 1
ATOM 5845 O O . ILE B 1 114 ? -27.266 2.113 -0.164 1 97.44 114 ILE B O 1
ATOM 5849 N N . HIS B 1 115 ? -29.406 1.655 0.277 1 97.75 115 HIS B N 1
ATOM 5850 C CA . HIS B 1 115 ? -29.141 1.334 1.676 1 97.75 115 HIS B CA 1
ATOM 5851 C C . HIS B 1 115 ? -28.844 -0.151 1.853 1 97.75 115 HIS B C 1
ATOM 5853 O O . HIS B 1 115 ? -29.625 -1.002 1.428 1 97.75 115 HIS B O 1
ATOM 5859 N N . ILE B 1 116 ? -27.703 -0.482 2.5 1 97.94 116 ILE B N 1
ATOM 5860 C CA . ILE B 1 116 ? -27.281 -1.847 2.797 1 97.94 116 ILE B CA 1
ATOM 5861 C C . ILE B 1 116 ? -26.875 -1.951 4.266 1 97.94 116 ILE B C 1
ATOM 5863 O O . ILE B 1 116 ? -25.938 -1.282 4.699 1 97.94 116 ILE B O 1
ATOM 5867 N N . PRO B 1 117 ? -27.484 -2.812 5.055 1 97 117 PRO B N 1
ATOM 5868 C CA . PRO B 1 117 ? -27.125 -2.953 6.469 1 97 117 PRO B CA 1
ATOM 5869 C C . PRO B 1 117 ? -26.031 -4.004 6.699 1 97 117 PRO B C 1
ATOM 5871 O O . PRO B 1 117 ? -26 -5.027 6.016 1 97 117 PRO B O 1
ATOM 5874 N N . LEU B 1 118 ? -25.078 -3.725 7.59 1 96.56 118 LEU B N 1
ATOM 5875 C CA . LEU B 1 118 ? -24.172 -4.738 8.125 1 96.56 118 LEU B CA 1
ATOM 5876 C C . LEU B 1 118 ? -24.688 -5.273 9.453 1 96.56 118 LEU B C 1
ATOM 5878 O O . LEU B 1 118 ? -25.047 -4.496 10.344 1 96.56 118 LEU B O 1
ATOM 5882 N N . ARG B 1 119 ? -24.734 -6.578 9.57 1 90.38 119 ARG B N 1
ATOM 5883 C CA . ARG B 1 119 ? -25.375 -7.145 10.75 1 90.38 119 ARG B CA 1
ATOM 5884 C C . ARG B 1 119 ? -24.406 -8.016 11.547 1 90.38 119 ARG B C 1
ATOM 5886 O O . ARG B 1 119 ? -24.703 -8.422 12.672 1 90.38 119 ARG B O 1
ATOM 5893 N N . HIS B 1 120 ? -23.281 -8.344 10.984 1 91.06 120 HIS B N 1
ATOM 5894 C CA . HIS B 1 120 ? -22.312 -9.172 11.68 1 91.06 120 HIS B CA 1
ATOM 5895 C C . HIS B 1 120 ? -20.891 -8.883 11.18 1 91.06 120 HIS B C 1
ATOM 5897 O O . HIS B 1 120 ? -20.703 -8.039 10.312 1 91.06 120 HIS B O 1
ATOM 5903 N N . ALA B 1 121 ? -20.016 -9.578 11.773 1 91.38 121 ALA B N 1
ATOM 5904 C CA . ALA B 1 121 ? -18.609 -9.289 11.578 1 91.38 121 ALA B CA 1
ATOM 5905 C C . ALA B 1 121 ? -18.141 -9.742 10.203 1 91.38 121 ALA B C 1
ATOM 5907 O O . ALA B 1 121 ? -17.234 -9.133 9.617 1 91.38 121 ALA B O 1
ATOM 5908 N N . ASN B 1 122 ? -18.703 -10.805 9.703 1 94.25 122 ASN B N 1
ATOM 5909 C CA . ASN B 1 122 ? -18.25 -11.328 8.414 1 94.25 122 ASN B CA 1
ATOM 5910 C C . ASN B 1 122 ? -19.016 -10.703 7.254 1 94.25 122 ASN B C 1
ATOM 5912 O O . ASN B 1 122 ? -20.234 -10.898 7.129 1 94.25 122 ASN B O 1
ATOM 5916 N N . ASN B 1 123 ? -18.391 -9.938 6.434 1 97 123 ASN B N 1
ATOM 5917 C CA . ASN B 1 123 ? -19.016 -9.305 5.281 1 97 123 ASN B CA 1
ATOM 5918 C C . ASN B 1 123 ? -18.125 -9.383 4.043 1 97 123 ASN B C 1
ATOM 5920 O O . ASN B 1 123 ? -18.094 -8.453 3.24 1 97 123 ASN B O 1
ATOM 5924 N N . VAL B 1 124 ? -17.375 -10.445 3.896 1 98 124 VAL B N 1
ATOM 5925 C CA . VAL B 1 124 ? -16.375 -10.578 2.844 1 98 124 VAL B CA 1
ATOM 5926 C C . VAL B 1 124 ? -17.062 -10.734 1.49 1 98 124 VAL B C 1
ATOM 5928 O O . VAL B 1 124 ? -16.703 -10.055 0.525 1 98 124 VAL B O 1
ATOM 5931 N N . LYS B 1 125 ? -18.047 -11.633 1.427 1 97.88 125 LYS B N 1
ATOM 5932 C CA . LYS B 1 125 ? -18.766 -11.828 0.171 1 97.88 125 LYS B CA 1
ATOM 5933 C C . LYS B 1 125 ? -19.547 -10.578 -0.222 1 97.88 125 LYS B C 1
ATOM 5935 O O . LYS B 1 125 ? -19.625 -10.234 -1.402 1 97.88 125 LYS B O 1
ATOM 5940 N N . LEU B 1 126 ? -20.141 -9.969 0.756 1 98.19 126 LEU B N 1
ATOM 5941 C CA . LEU B 1 126 ? -20.828 -8.711 0.496 1 98.19 126 LEU B CA 1
ATOM 5942 C C . LEU B 1 126 ? -19.875 -7.68 -0.094 1 98.19 126 LEU B C 1
ATOM 5944 O O . LEU B 1 126 ? -20.203 -7.008 -1.076 1 98.19 126 LEU B O 1
ATOM 5948 N N . ALA B 1 127 ? -18.719 -7.531 0.558 1 98.25 127 ALA B N 1
ATOM 5949 C CA . ALA B 1 127 ? -17.719 -6.586 0.08 1 98.25 127 ALA B CA 1
ATOM 5950 C C . ALA B 1 127 ? -17.328 -6.879 -1.368 1 98.25 127 ALA B C 1
ATOM 5952 O O . ALA B 1 127 ? -17.203 -5.957 -2.182 1 98.25 127 ALA B O 1
ATOM 5953 N N . GLN B 1 128 ? -17.094 -8.117 -1.665 1 98.19 128 GLN B N 1
ATOM 5954 C CA . GLN B 1 128 ? -16.719 -8.516 -3.018 1 98.19 128 GLN B CA 1
ATOM 5955 C C . GLN B 1 128 ? -17.797 -8.141 -4.023 1 98.19 128 GLN B C 1
ATOM 5957 O O . GLN B 1 128 ? -17.5 -7.594 -5.09 1 98.19 128 GLN B O 1
ATOM 5962 N N . LEU B 1 129 ? -19.031 -8.469 -3.691 1 97.44 129 LEU B N 1
ATOM 5963 C CA . LEU B 1 129 ? -20.172 -8.188 -4.562 1 97.44 129 LEU B CA 1
ATOM 5964 C C . LEU B 1 129 ? -20.328 -6.688 -4.781 1 97.44 129 LEU B C 1
ATOM 5966 O O . LEU B 1 129 ? -20.469 -6.234 -5.922 1 97.44 129 LEU B O 1
ATOM 5970 N N . LEU B 1 130 ? -20.266 -5.961 -3.707 1 96.94 130 LEU B N 1
ATOM 5971 C CA . LEU B 1 130 ? -20.422 -4.512 -3.783 1 96.94 130 LEU B CA 1
ATOM 5972 C C . LEU B 1 130 ? -19.297 -3.883 -4.598 1 96.94 130 LEU B C 1
ATOM 5974 O O . LEU B 1 130 ? -19.531 -3.006 -5.43 1 96.94 130 LEU B O 1
ATOM 5978 N N . THR B 1 131 ? -18.078 -4.301 -4.34 1 97.06 131 THR B N 1
ATOM 5979 C CA . THR B 1 131 ? -16.922 -3.766 -5.047 1 97.06 131 THR B CA 1
ATOM 5980 C C . THR B 1 131 ? -17.047 -4.016 -6.547 1 97.06 131 THR B C 1
ATOM 5982 O O . THR B 1 131 ? -16.812 -3.109 -7.352 1 97.06 131 THR B O 1
ATOM 5985 N N . ALA B 1 132 ? -17.375 -5.207 -6.891 1 96.12 132 ALA B N 1
ATOM 5986 C CA . ALA B 1 132 ? -17.531 -5.562 -8.297 1 96.12 132 ALA B CA 1
ATOM 5987 C C . ALA B 1 132 ? -18.656 -4.746 -8.945 1 96.12 132 ALA B C 1
ATOM 5989 O O . ALA B 1 132 ? -18.5 -4.273 -10.078 1 96.12 132 ALA B O 1
ATOM 5990 N N . PHE B 1 133 ? -19.766 -4.598 -8.258 1 96.19 133 PHE B N 1
ATOM 5991 C CA . PHE B 1 133 ? -20.906 -3.848 -8.773 1 96.19 133 PHE B CA 1
ATOM 5992 C C . PHE B 1 133 ? -20.531 -2.393 -9.023 1 96.19 133 PHE B C 1
ATOM 5994 O O . PHE B 1 133 ? -20.812 -1.847 -10.086 1 96.19 133 PHE B O 1
ATOM 6001 N N . ILE B 1 134 ? -19.891 -1.804 -8.055 1 95.31 134 ILE B N 1
ATOM 6002 C CA . ILE B 1 134 ? -19.531 -0.39 -8.133 1 95.31 134 ILE B CA 1
ATOM 6003 C C . ILE B 1 134 ? -18.562 -0.167 -9.297 1 95.31 134 ILE B C 1
ATOM 6005 O O . ILE B 1 134 ? -18.703 0.795 -10.055 1 95.31 134 ILE B O 1
ATOM 6009 N N . LYS B 1 135 ? -17.641 -1.038 -9.461 1 91.31 135 LYS B N 1
ATOM 6010 C CA . LYS B 1 135 ? -16.641 -0.912 -10.516 1 91.31 135 LYS B CA 1
ATOM 6011 C C . LYS B 1 135 ? -17.281 -1.097 -11.891 1 91.31 135 LYS B C 1
ATOM 6013 O O . LYS B 1 135 ? -16.781 -0.549 -12.883 1 91.31 135 LYS B O 1
ATOM 6018 N N . SER B 1 136 ? -18.297 -1.804 -11.938 1 89.69 136 SER B N 1
ATOM 6019 C CA . SER B 1 136 ? -18.906 -2.133 -13.219 1 89.69 136 SER B CA 1
ATOM 6020 C C . SER B 1 136 ? -19.906 -1.061 -13.648 1 89.69 136 SER B C 1
ATOM 6022 O O . SER B 1 136 ? -20.328 -1.027 -14.805 1 89.69 136 SER B O 1
ATOM 6024 N N . GLN B 1 137 ? -20.219 -0.181 -12.742 1 88.38 137 GLN B N 1
ATOM 6025 C CA . GLN B 1 137 ? -21.25 0.816 -13.031 1 88.38 137 GLN B CA 1
ATOM 6026 C C . GLN B 1 137 ? -20.672 1.996 -13.805 1 88.38 137 GLN B C 1
ATOM 6028 O O . GLN B 1 137 ? -19.547 2.426 -13.539 1 88.38 137 GLN B O 1
ATOM 6033 N N . VAL B 1 138 ? -21.406 2.379 -14.758 1 81.75 138 VAL B N 1
ATOM 6034 C CA . VAL B 1 138 ? -21.016 3.555 -15.531 1 81.75 138 VAL B CA 1
ATOM 6035 C C . VAL B 1 138 ? -21.359 4.82 -14.75 1 81.75 138 VAL B C 1
ATOM 6037 O O . VAL B 1 138 ? -20.531 5.742 -14.664 1 81.75 138 VAL B O 1
ATOM 6040 N N . THR B 1 139 ? -22.547 4.82 -14.211 1 83.75 139 THR B N 1
ATOM 6041 C CA . THR B 1 139 ? -22.969 5.953 -13.383 1 83.75 139 THR B CA 1
ATOM 6042 C C . THR B 1 139 ? -22.719 5.668 -11.906 1 83.75 139 THR B C 1
ATOM 6044 O O . THR B 1 139 ? -23.094 4.609 -11.398 1 83.75 139 THR B O 1
ATOM 6047 N N . PRO B 1 140 ? -22.125 6.609 -11.32 1 84.69 140 PRO B N 1
ATOM 6048 C CA . PRO B 1 140 ? -21.828 6.391 -9.906 1 84.69 140 PRO B CA 1
ATOM 6049 C C . PRO B 1 140 ? -23.078 6.367 -9.023 1 84.69 140 PRO B C 1
ATOM 6051 O O . PRO B 1 140 ? -24.016 7.129 -9.258 1 84.69 140 PRO B O 1
ATOM 6054 N N . SER B 1 141 ? -23.203 5.438 -8.219 1 90.88 141 SER B N 1
ATOM 6055 C CA . SER B 1 141 ? -24.234 5.32 -7.191 1 90.88 141 SER B CA 1
ATOM 6056 C C . SER B 1 141 ? -23.641 5.488 -5.797 1 90.88 141 SER B C 1
ATOM 6058 O O . SER B 1 141 ? -22.453 5.207 -5.578 1 90.88 141 SER B O 1
ATOM 6060 N N . ARG B 1 142 ? -24.453 5.977 -4.918 1 94.75 142 ARG B N 1
ATOM 6061 C CA . ARG B 1 142 ? -24.031 6.082 -3.523 1 94.75 142 ARG B CA 1
ATOM 6062 C C . ARG B 1 142 ? -24.594 4.93 -2.699 1 94.75 142 ARG B C 1
ATOM 6064 O O . ARG B 1 142 ? -25.766 4.547 -2.867 1 94.75 142 ARG B O 1
ATOM 6071 N N . PHE B 1 143 ? -23.766 4.438 -1.919 1 97.62 143 PHE B N 1
ATOM 6072 C CA . PHE B 1 143 ? -24.188 3.336 -1.06 1 97.62 143 PHE B CA 1
ATOM 6073 C C . PHE B 1 143 ? -24.141 3.744 0.407 1 97.62 143 PHE B C 1
ATOM 6075 O O . PHE B 1 143 ? -23.094 4.18 0.9 1 97.62 143 PHE B O 1
ATOM 6082 N N . TRP B 1 144 ? -25.266 3.672 1.037 1 98 144 TRP B N 1
ATOM 6083 C CA . TRP B 1 144 ? -25.375 3.92 2.471 1 98 144 TRP B CA 1
ATOM 6084 C C . TRP B 1 144 ? -25.234 2.621 3.26 1 98 144 TRP B C 1
ATOM 6086 O O . TRP B 1 144 ? -26.188 1.842 3.355 1 98 144 TRP B O 1
ATOM 6096 N N . ILE B 1 145 ? -24.062 2.43 3.812 1 98.44 145 ILE B N 1
ATOM 6097 C CA . ILE B 1 145 ? -23.812 1.266 4.652 1 98.44 145 ILE B CA 1
ATOM 6098 C C . ILE B 1 145 ? -24.203 1.573 6.094 1 98.44 145 ILE B C 1
ATOM 6100 O O . ILE B 1 145 ? -23.625 2.463 6.727 1 98.44 145 ILE B O 1
ATOM 6104 N N . THR B 1 146 ? -25.109 0.832 6.652 1 97.94 146 THR B N 1
ATOM 6105 C CA . THR B 1 146 ? -25.656 1.163 7.965 1 97.94 146 THR B CA 1
ATOM 6106 C C . THR B 1 146 ? -25.109 0.209 9.031 1 97.94 146 THR B C 1
ATOM 6108 O O . THR B 1 146 ? -25.094 -1.008 8.828 1 97.94 146 THR B O 1
ATOM 6111 N N . VAL B 1 147 ? -24.641 0.701 10.109 1 97.5 147 VAL B N 1
ATOM 6112 C CA . VAL B 1 147 ? -24.203 -0.052 11.281 1 97.5 147 VAL B CA 1
ATOM 6113 C C . VAL B 1 147 ? -24.734 0.622 12.547 1 97.5 147 VAL B C 1
ATOM 6115 O O . VAL B 1 147 ? -24.953 1.835 12.562 1 97.5 147 VAL B O 1
ATOM 6118 N N . PRO B 1 148 ? -24.984 -0.203 13.625 1 96.44 148 PRO B N 1
ATOM 6119 C CA . PRO B 1 148 ? -25.297 0.446 14.898 1 96.44 148 PRO B CA 1
ATOM 6120 C C . PRO B 1 148 ? -24.094 1.181 15.492 1 96.44 148 PRO B C 1
ATOM 6122 O O . PRO B 1 148 ? -22.953 0.753 15.312 1 96.44 148 PRO B O 1
ATOM 6125 N N . MET B 1 149 ? -24.344 2.254 16.125 1 95.38 149 MET B N 1
ATOM 6126 C CA . MET B 1 149 ? -23.281 3.02 16.75 1 95.38 149 MET B CA 1
ATOM 6127 C C . MET B 1 149 ? -22.516 2.166 17.766 1 95.38 149 MET B C 1
ATOM 6129 O O . MET B 1 149 ? -21.297 2.275 17.875 1 95.38 149 MET B O 1
ATOM 6133 N N . CYS B 1 150 ? -23.203 1.39 18.5 1 93 150 CYS B N 1
ATOM 6134 C CA . CYS B 1 150 ? -22.594 0.411 19.391 1 93 150 CYS B CA 1
ATOM 6135 C C . CYS B 1 150 ? -23.5 -0.795 19.578 1 93 150 CYS B C 1
ATOM 6137 O O . CYS B 1 150 ? -24.688 -0.74 19.25 1 93 150 CYS B O 1
ATOM 6139 N N . LEU B 1 151 ? -22.906 -1.923 19.938 1 89.31 151 LEU B N 1
ATOM 6140 C CA . LEU B 1 151 ? -23.688 -3.119 20.234 1 89.31 151 LEU B CA 1
ATOM 6141 C C . LEU B 1 151 ? -24.125 -3.123 21.703 1 89.31 151 LEU B C 1
ATOM 6143 O O . LEU B 1 151 ? -23.438 -2.57 22.562 1 89.31 151 LEU B O 1
ATOM 6147 N N . PRO B 1 152 ? -25.375 -3.621 21.828 1 79.94 152 PRO B N 1
ATOM 6148 C CA . PRO B 1 152 ? -25.844 -3.689 23.219 1 79.94 152 PRO B CA 1
ATOM 6149 C C . PRO B 1 152 ? -24.922 -4.535 24.094 1 79.94 152 PRO B C 1
ATOM 6151 O O . PRO B 1 152 ? -24.359 -5.527 23.625 1 79.94 152 PRO B O 1
ATOM 6154 N N . THR B 1 153 ? -24.219 -3.926 24.984 1 62.69 153 THR B N 1
ATOM 6155 C CA . THR B 1 153 ? -23.312 -4.625 25.875 1 62.69 153 THR B CA 1
ATOM 6156 C C . THR B 1 153 ? -24 -5.848 26.484 1 62.69 153 THR B C 1
ATOM 6158 O O . THR B 1 153 ? -25 -5.719 27.203 1 62.69 153 THR B O 1
ATOM 6161 N N . ARG B 1 154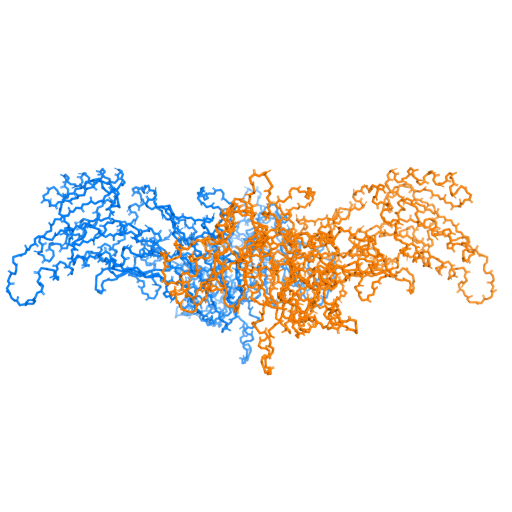 ? -24.328 -6.852 25.688 1 48.56 154 ARG B N 1
ATOM 6162 C CA . ARG B 1 154 ? -24.703 -8.016 26.5 1 48.56 154 ARG B CA 1
ATOM 6163 C C . ARG B 1 154 ? -23.547 -8.43 27.406 1 48.56 154 ARG B C 1
ATOM 6165 O O . ARG B 1 154 ? -22.438 -8.703 26.938 1 48.56 154 ARG B O 1
ATOM 6172 N N . GLY B 1 155 ? -23.641 -8.508 28.953 1 45.34 155 GLY B N 1
ATOM 6173 C CA . GLY B 1 155 ? -22.719 -8.812 30.031 1 45.34 155 GLY B CA 1
ATOM 6174 C C . GLY B 1 155 ? -21.391 -8.078 29.906 1 45.34 155 GLY B C 1
ATOM 6175 O O . GLY B 1 155 ? -21.25 -7.184 29.062 1 45.34 155 GLY B O 1
ATOM 6176 N N . ASP B 1 156 ? -20.297 -8.688 30.641 1 43.41 156 ASP B N 1
ATOM 6177 C CA . ASP B 1 156 ? -18.984 -8.125 30.969 1 43.41 156 ASP B CA 1
ATOM 6178 C C . ASP B 1 156 ? -18.266 -7.637 29.719 1 43.41 156 ASP B C 1
ATOM 6180 O O . ASP B 1 156 ? -17.375 -6.793 29.812 1 43.41 156 ASP B O 1
ATOM 6184 N N . CYS B 1 157 ? -17.766 -8.648 28.844 1 39.62 157 CYS B N 1
ATOM 6185 C CA . CYS B 1 157 ? -16.578 -8.477 28.016 1 39.62 157 CYS B CA 1
ATOM 6186 C C . CYS B 1 157 ? -16.938 -7.875 26.656 1 39.62 157 CYS B C 1
ATOM 6188 O O . CYS B 1 157 ? -17.641 -8.5 25.859 1 39.62 157 CYS B O 1
ATOM 6190 N N . GLU B 1 158 ? -17.391 -6.645 26.516 1 46.56 158 GLU B N 1
ATOM 6191 C CA . GLU B 1 158 ? -17.375 -6 25.203 1 46.56 158 GLU B CA 1
ATOM 6192 C C . GLU B 1 158 ? -16.328 -6.621 24.297 1 46.56 158 GLU B C 1
ATOM 6194 O O . GLU B 1 158 ? -15.125 -6.57 24.594 1 46.56 158 GLU B O 1
ATOM 6199 N N . ASP B 1 159 ? -16.547 -7.664 23.75 1 49.59 159 ASP B N 1
ATOM 6200 C CA . ASP B 1 159 ? -15.578 -8.234 22.828 1 49.59 159 ASP B CA 1
ATOM 6201 C C . ASP B 1 159 ? -15.125 -7.211 21.797 1 49.59 159 ASP B C 1
ATOM 6203 O O . ASP B 1 159 ? -15.844 -6.941 20.828 1 49.59 159 ASP B O 1
ATOM 6207 N N . THR B 1 160 ? -14.258 -6.25 22.156 1 56.69 160 THR B N 1
ATOM 6208 C CA . THR B 1 160 ? -13.641 -5.074 21.547 1 56.69 160 THR B CA 1
ATOM 6209 C C . THR B 1 160 ? -13.047 -5.422 20.188 1 56.69 160 THR B C 1
ATOM 6211 O O . THR B 1 160 ? -12.891 -4.543 19.328 1 56.69 160 THR B O 1
ATOM 6214 N N . ALA B 1 161 ? -13.016 -6.773 19.875 1 61.41 161 ALA B N 1
ATOM 6215 C CA . ALA B 1 161 ? -12.297 -7.113 18.641 1 61.41 161 ALA B CA 1
ATOM 6216 C C . ALA B 1 161 ? -13.25 -7.18 17.453 1 61.41 161 ALA B C 1
ATOM 6218 O O . ALA B 1 161 ? -12.812 -7.121 16.297 1 61.41 161 ALA B O 1
ATOM 6219 N N . SER B 1 162 ? -14.57 -7.145 17.688 1 84 162 SER B N 1
ATOM 6220 C CA . SER B 1 162 ? -15.492 -7.223 16.562 1 84 162 SER B CA 1
ATOM 6221 C C . SER B 1 162 ? -16.672 -6.266 16.75 1 84 162 SER B C 1
ATOM 6223 O O . SER B 1 162 ? -17.812 -6.695 16.828 1 84 162 SER B O 1
ATOM 6225 N N . SER B 1 163 ? -16.453 -5.027 16.844 1 92.62 163 SER B N 1
ATOM 6226 C CA . SER B 1 163 ? -17.438 -3.959 16.938 1 92.62 163 SER B CA 1
ATOM 6227 C C . SER B 1 163 ? -17.938 -3.537 15.555 1 92.62 163 SER B C 1
ATOM 6229 O O . SER B 1 163 ? -17.344 -3.918 14.539 1 92.62 163 SER B O 1
ATOM 6231 N N . PRO B 1 164 ? -19.031 -2.803 15.508 1 95.69 164 PRO B N 1
ATOM 6232 C CA . PRO B 1 164 ? -19.547 -2.326 14.227 1 95.69 164 PRO B CA 1
ATOM 6233 C C . PRO B 1 164 ? -18.5 -1.543 13.43 1 95.69 164 PRO B C 1
ATOM 6235 O O . PRO B 1 164 ? -18.484 -1.612 12.195 1 95.69 164 PRO B O 1
ATOM 6238 N N . TRP B 1 165 ? -17.672 -0.828 14.188 1 95.94 165 TRP B N 1
ATOM 6239 C CA . TRP B 1 165 ? -16.625 -0.1 13.477 1 95.94 165 TRP B CA 1
ATOM 6240 C C . TRP B 1 165 ? -15.703 -1.061 12.742 1 95.94 165 TRP B C 1
ATOM 6242 O O . TRP B 1 165 ? -15.281 -0.79 11.617 1 95.94 165 TRP B O 1
ATOM 6252 N N . HIS B 1 166 ? -15.391 -2.168 13.352 1 95.88 166 HIS B N 1
ATOM 6253 C CA . HIS B 1 166 ? -14.539 -3.17 12.719 1 95.88 166 HIS B CA 1
ATOM 6254 C C . HIS B 1 166 ? -15.195 -3.752 11.477 1 95.88 166 HIS B C 1
ATOM 6256 O O . HIS B 1 166 ? -14.516 -4.043 10.484 1 95.88 166 HIS B O 1
ATOM 6262 N N . TRP B 1 167 ? -16.578 -3.92 11.555 1 97 167 TRP B N 1
ATOM 6263 C CA . TRP B 1 167 ? -17.312 -4.391 10.383 1 97 167 TRP B CA 1
ATOM 6264 C C . TRP B 1 167 ? -17.125 -3.434 9.211 1 97 167 TRP B C 1
ATOM 6266 O O . TRP B 1 167 ? -16.766 -3.852 8.109 1 97 167 TRP B O 1
ATOM 6276 N N . TRP B 1 168 ? -17.344 -2.188 9.539 1 96.69 168 TRP B N 1
ATOM 6277 C CA . TRP B 1 168 ? -17.25 -1.125 8.539 1 96.69 168 TRP B CA 1
ATOM 6278 C C . TRP B 1 168 ? -15.828 -1.021 7.988 1 96.69 168 TRP B C 1
ATOM 6280 O O . TRP B 1 168 ? -15.633 -0.99 6.773 1 96.69 168 TRP B O 1
ATOM 6290 N N . ASN B 1 169 ? -14.883 -1.028 8.875 1 95.81 169 ASN B N 1
ATOM 6291 C CA . ASN B 1 169 ? -13.492 -0.861 8.484 1 95.81 169 ASN B CA 1
ATOM 6292 C C . ASN B 1 169 ? -13.023 -1.992 7.57 1 95.81 169 ASN B C 1
ATOM 6294 O O . ASN B 1 169 ? -12.289 -1.758 6.609 1 95.81 169 ASN B O 1
ATOM 6298 N N . GLU B 1 170 ? -13.406 -3.158 7.875 1 96.25 170 GLU B N 1
ATOM 6299 C CA . GLU B 1 170 ? -13.016 -4.293 7.039 1 96.25 170 GLU B CA 1
ATOM 6300 C C . GLU B 1 170 ? -13.648 -4.195 5.652 1 96.25 170 GLU B C 1
ATOM 6302 O O . GLU B 1 170 ? -12.984 -4.453 4.645 1 96.25 170 GLU B O 1
ATOM 6307 N N . LEU B 1 171 ? -14.922 -3.852 5.617 1 97.31 171 LEU B N 1
ATOM 6308 C CA . LEU B 1 171 ? -15.617 -3.732 4.344 1 97.31 171 LEU B CA 1
ATOM 6309 C C . LEU B 1 171 ? -14.953 -2.686 3.455 1 97.31 171 LEU B C 1
ATOM 6311 O O . LEU B 1 171 ? -14.703 -2.938 2.275 1 97.31 171 LEU B O 1
ATOM 6315 N N . VAL B 1 172 ? -14.688 -1.532 4.051 1 96 172 VAL B N 1
ATOM 6316 C CA . VAL B 1 172 ? -14.133 -0.438 3.26 1 96 172 VAL B CA 1
ATOM 6317 C C . VAL B 1 172 ? -12.703 -0.782 2.83 1 96 172 VAL B C 1
ATOM 6319 O O . VAL B 1 172 ? -12.273 -0.407 1.738 1 96 172 VAL B O 1
ATOM 6322 N N . THR B 1 173 ? -11.938 -1.442 3.662 1 95.94 173 THR B N 1
ATOM 6323 C CA . THR B 1 173 ? -10.586 -1.855 3.312 1 95.94 173 THR B CA 1
ATOM 6324 C C . THR B 1 173 ? -10.602 -2.859 2.162 1 95.94 173 THR B C 1
ATOM 6326 O O . THR B 1 173 ? -9.82 -2.744 1.218 1 95.94 173 THR B O 1
ATOM 6329 N N . LEU B 1 174 ? -11.492 -3.818 2.225 1 97.75 174 LEU B N 1
ATOM 6330 C CA . LEU B 1 174 ? -11.648 -4.805 1.159 1 97.75 174 LEU B CA 1
ATOM 6331 C C . LEU B 1 174 ? -12.023 -4.125 -0.155 1 97.75 174 LEU B C 1
ATOM 6333 O O . LEU B 1 174 ? -11.539 -4.516 -1.22 1 97.75 174 LEU B O 1
ATOM 6337 N N . ALA B 1 175 ? -12.875 -3.154 -0.045 1 96.19 175 ALA B N 1
ATOM 6338 C CA . ALA B 1 175 ? -13.352 -2.461 -1.238 1 96.19 175 ALA B CA 1
ATOM 6339 C C . ALA B 1 175 ? -12.227 -1.688 -1.914 1 96.19 175 ALA B C 1
ATOM 6341 O O . ALA B 1 175 ? -12.188 -1.582 -3.143 1 96.19 175 ALA B O 1
ATOM 6342 N N . GLY B 1 176 ? -11.305 -1.168 -1.095 1 92 176 GLY B N 1
ATOM 6343 C CA . GLY B 1 176 ? -10.211 -0.375 -1.637 1 92 176 GLY B CA 1
ATOM 6344 C C . GLY B 1 176 ? -10.531 1.104 -1.723 1 92 176 GLY B C 1
ATOM 6345 O O . GLY B 1 176 ? -11.695 1.498 -1.63 1 92 176 GLY B O 1
ATOM 6346 N N . PRO B 1 177 ? -9.57 1.888 -1.954 1 86.56 177 PRO B N 1
ATOM 6347 C CA . PRO B 1 177 ? -9.734 3.342 -1.879 1 86.56 177 PRO B CA 1
ATOM 6348 C C . PRO B 1 177 ? -10.641 3.893 -2.977 1 86.56 177 PRO B C 1
ATOM 6350 O O . PRO B 1 177 ? -11.414 4.82 -2.734 1 86.56 177 PRO B O 1
ATOM 6353 N N . THR B 1 178 ? -10.57 3.4 -4.16 1 85.62 178 THR B N 1
ATOM 6354 C CA . THR B 1 178 ? -11.367 3.906 -5.27 1 85.62 178 THR B CA 1
ATOM 6355 C C . THR B 1 178 ? -12.852 3.633 -5.043 1 85.62 178 THR B C 1
ATOM 6357 O O . THR B 1 178 ? -13.688 4.512 -5.254 1 85.62 178 THR B O 1
ATOM 6360 N N . VAL B 1 179 ? -13.141 2.439 -4.594 1 92.19 179 VAL B N 1
ATOM 6361 C CA . VAL B 1 179 ? -14.523 2.021 -4.391 1 92.19 179 VAL B CA 1
ATOM 6362 C C . VAL B 1 179 ? -15.078 2.676 -3.127 1 92.19 179 VAL B C 1
ATOM 6364 O O . VAL B 1 179 ? -16.281 2.977 -3.053 1 92.19 179 VAL B O 1
ATOM 6367 N N . SER B 1 180 ? -14.242 2.996 -2.242 1 91.31 180 SER B N 1
ATOM 6368 C CA . SER B 1 180 ? -14.664 3.523 -0.949 1 91.31 180 SER B CA 1
ATOM 6369 C C . SER B 1 180 ? -15.266 4.918 -1.091 1 91.31 180 SER B C 1
ATOM 6371 O O . SER B 1 180 ? -15.984 5.383 -0.204 1 91.31 180 SER B O 1
ATOM 6373 N N . GLU B 1 181 ? -15.094 5.566 -2.158 1 88.31 181 GLU B N 1
ATOM 6374 C CA . GLU B 1 181 ? -15.672 6.883 -2.412 1 88.31 181 GLU B CA 1
ATOM 6375 C C . GLU B 1 181 ? -17.188 6.809 -2.529 1 88.31 181 GLU B C 1
ATOM 6377 O O . GLU B 1 181 ? -17.891 7.809 -2.324 1 88.31 181 GLU B O 1
ATOM 6382 N N . SER B 1 182 ? -17.594 5.637 -2.9 1 93.75 182 SER B N 1
ATOM 6383 C CA . SER B 1 182 ? -19.016 5.461 -3.107 1 93.75 182 SER B CA 1
ATOM 6384 C C . SER B 1 182 ? -19.703 4.914 -1.854 1 93.75 182 SER B C 1
ATOM 6386 O O . SER B 1 182 ? -20.922 4.742 -1.826 1 93.75 182 SER B O 1
ATOM 6388 N N . LEU B 1 183 ? -18.922 4.641 -0.871 1 95.75 183 LEU B N 1
ATOM 6389 C CA . LEU B 1 183 ? -19.453 4.039 0.348 1 95.75 183 LEU B CA 1
ATOM 6390 C C . LEU B 1 183 ? -19.578 5.078 1.456 1 95.75 183 LEU B C 1
ATOM 6392 O O . LEU B 1 183 ? -18.594 5.695 1.852 1 95.75 183 LEU B O 1
ATOM 6396 N N . PHE B 1 184 ? -20.781 5.273 1.946 1 96.06 184 PHE B N 1
ATOM 6397 C CA . PHE B 1 184 ? -21.062 6.23 3.01 1 96.06 184 PHE B CA 1
ATOM 6398 C C . PHE B 1 184 ? -21.672 5.531 4.215 1 96.06 184 PHE B C 1
ATOM 6400 O O . PHE B 1 184 ? -22.359 4.516 4.07 1 96.06 184 PHE B O 1
ATOM 6407 N N . LEU B 1 185 ? -21.406 6.074 5.34 1 97.06 185 LEU B N 1
ATOM 6408 C CA . LEU B 1 185 ? -21.797 5.434 6.586 1 97.06 185 LEU B CA 1
ATOM 6409 C C . LEU B 1 185 ? -23.094 6.047 7.117 1 97.06 185 LEU B C 1
ATOM 6411 O O . LEU B 1 185 ? -23.266 7.27 7.098 1 97.06 185 LEU B O 1
ATOM 6415 N N . VAL B 1 186 ? -24.031 5.242 7.438 1 98.06 186 VAL B N 1
ATOM 6416 C CA . VAL B 1 186 ? -25.219 5.625 8.211 1 98.06 186 VAL B CA 1
ATOM 6417 C C . VAL B 1 186 ? -25.156 4.988 9.602 1 98.06 186 VAL B C 1
ATOM 6419 O O . VAL B 1 186 ? -25.125 3.76 9.727 1 98.06 186 VAL B O 1
ATOM 6422 N N . LEU B 1 187 ? -25.125 5.789 10.633 1 97.94 187 LEU B N 1
ATOM 6423 C CA . LEU B 1 187 ? -25.031 5.289 12 1 97.94 187 LEU B CA 1
ATOM 6424 C C . LEU B 1 187 ? -26.406 5.258 12.656 1 97.94 187 LEU B C 1
ATOM 6426 O O . LEU B 1 187 ? -27.078 6.281 12.734 1 97.94 187 LEU B O 1
ATOM 6430 N N . GLU B 1 188 ? -26.766 4.09 13.062 1 97.62 188 GLU B N 1
ATOM 6431 C CA . GLU B 1 188 ? -27.938 3.98 13.914 1 97.62 188 GLU B CA 1
ATOM 6432 C C . GLU B 1 188 ? -27.625 4.383 15.352 1 97.62 188 GLU B C 1
ATOM 6434 O O . GLU B 1 188 ? -26.891 3.68 16.047 1 97.62 188 GLU B O 1
ATOM 6439 N N . VAL B 1 189 ? -28.25 5.477 15.711 1 97.75 189 VAL B N 1
ATOM 6440 C CA . VAL B 1 189 ? -27.984 5.938 17.078 1 97.75 189 VAL B CA 1
ATOM 6441 C C . VAL B 1 189 ? -28.688 5.02 18.078 1 97.75 189 VAL B C 1
ATOM 6443 O O . VAL B 1 189 ? -29.875 4.719 17.922 1 97.75 189 VAL B O 1
ATOM 6446 N N . THR B 1 190 ? -27.938 4.613 19.062 1 95.88 190 THR B N 1
ATOM 6447 C CA . THR B 1 190 ? -28.469 3.65 20.031 1 95.88 190 THR B CA 1
ATOM 6448 C C . THR B 1 190 ? -28.938 4.352 21.297 1 95.88 190 THR B C 1
ATOM 6450 O O . THR B 1 190 ? -28.5 5.477 21.594 1 95.88 190 THR B O 1
ATOM 6453 N N . PRO B 1 191 ? -29.844 3.695 22.016 1 94.62 191 PRO B N 1
ATOM 6454 C CA . PRO B 1 191 ? -30.281 4.281 23.297 1 94.62 191 PRO B CA 1
ATOM 6455 C C . PRO B 1 191 ? -29.125 4.473 24.266 1 94.62 191 PRO B C 1
ATOM 6457 O O . PRO B 1 191 ? -29 5.531 24.891 1 94.62 191 PRO B O 1
ATOM 6460 N N . ASP B 1 192 ? -28.312 3.43 24.359 1 93.19 192 ASP B N 1
ATOM 6461 C CA . ASP B 1 192 ? -27.078 3.562 25.125 1 93.19 192 ASP B CA 1
ATOM 6462 C C . ASP B 1 192 ? -25.938 4.062 24.25 1 93.19 192 ASP B C 1
ATOM 6464 O O . ASP B 1 192 ? -25.625 3.455 23.219 1 93.19 192 ASP B O 1
ATOM 6468 N N . LEU B 1 193 ? -25.438 5.133 24.688 1 93.88 193 LEU B N 1
ATOM 6469 C CA . LEU B 1 193 ? -24.359 5.723 23.891 1 93.88 193 LEU B CA 1
ATOM 6470 C C . LEU B 1 193 ? -23 5.141 24.281 1 93.88 193 LEU B C 1
ATOM 6472 O O . LEU B 1 193 ? -22.766 4.844 25.453 1 93.88 193 LEU B O 1
ATOM 6476 N N . PRO B 1 194 ? -22.141 4.926 23.359 1 93.31 194 PRO B N 1
ATOM 6477 C CA . PRO B 1 194 ? -20.797 4.43 23.656 1 93.31 194 PRO B CA 1
ATOM 6478 C C . PRO B 1 194 ? -19.891 5.492 24.281 1 93.31 194 PRO B C 1
ATOM 6480 O O . PRO B 1 194 ? -20.312 6.645 24.438 1 93.31 194 PRO B O 1
ATOM 6483 N N . GLU B 1 195 ? -18.703 5.035 24.625 1 91.81 195 GLU B N 1
ATOM 6484 C CA . GLU B 1 195 ? -17.703 5.938 25.203 1 91.81 195 GLU B CA 1
ATOM 6485 C C . GLU B 1 195 ? -17.203 6.945 24.156 1 91.81 195 GLU B C 1
ATOM 6487 O O . GLU B 1 195 ? -17.359 6.723 22.953 1 91.81 195 GLU B O 1
ATOM 6492 N N . GLU B 1 196 ? -16.641 7.992 24.656 1 92.88 196 GLU B N 1
ATOM 6493 C CA . GLU B 1 196 ? -16.172 9.094 23.812 1 92.88 196 GLU B CA 1
ATOM 6494 C C . GLU B 1 196 ? -15.164 8.602 22.766 1 92.88 196 GLU B C 1
ATOM 6496 O O . GLU B 1 196 ? -15.133 9.109 21.656 1 92.88 196 GLU B O 1
ATOM 6501 N N . SER B 1 197 ? -14.375 7.684 23.141 1 91.38 197 SER B N 1
ATOM 6502 C CA . SER B 1 197 ? -13.383 7.16 22.203 1 91.38 197 SER B CA 1
ATOM 6503 C C . SER B 1 197 ? -14.039 6.543 20.984 1 91.38 197 SER B C 1
ATOM 6505 O O . SER B 1 197 ? -13.523 6.664 19.859 1 91.38 197 SER B O 1
ATOM 6507 N N . VAL B 1 198 ? -15.164 5.898 21.203 1 93.06 198 VAL B N 1
ATOM 6508 C CA . VAL B 1 198 ? -15.898 5.27 20.109 1 93.06 198 VAL B CA 1
ATOM 6509 C C . VAL B 1 198 ? -16.578 6.34 19.25 1 93.06 198 VAL B C 1
ATOM 6511 O O . VAL B 1 198 ? -16.578 6.254 18.016 1 93.06 198 VAL B O 1
ATOM 6514 N N . ILE B 1 199 ? -17.094 7.293 19.906 1 95.06 199 ILE B N 1
ATOM 6515 C CA . ILE B 1 199 ? -17.766 8.383 19.203 1 95.06 199 ILE B CA 1
ATOM 6516 C C . ILE B 1 199 ? -16.75 9.109 18.312 1 95.06 199 ILE B C 1
ATOM 6518 O O . ILE B 1 199 ? -17.031 9.398 17.141 1 95.06 199 ILE B O 1
ATOM 6522 N N . SER B 1 200 ? -15.578 9.383 18.875 1 93.75 200 SER B N 1
ATOM 6523 C CA . SER B 1 200 ? -14.531 10.07 18.125 1 93.75 200 SER B CA 1
ATOM 6524 C C . SER B 1 200 ? -14.094 9.25 16.906 1 93.75 200 SER B C 1
ATOM 6526 O O . SER B 1 200 ? -13.734 9.805 15.875 1 93.75 200 SER B O 1
ATOM 6528 N N . ARG B 1 201 ? -14.086 8.008 17.078 1 94.69 201 ARG B N 1
ATOM 6529 C CA . ARG B 1 201 ? -13.742 7.137 15.961 1 94.69 201 ARG B CA 1
ATOM 6530 C C . ARG B 1 201 ? -14.766 7.258 14.836 1 94.69 201 ARG B C 1
ATOM 6532 O O . ARG B 1 201 ? -14.398 7.34 13.656 1 94.69 201 ARG B O 1
ATOM 6539 N N . TRP B 1 202 ? -16.031 7.262 15.195 1 96.94 202 TRP B N 1
ATOM 6540 C CA . TRP B 1 202 ? -17.094 7.441 14.203 1 96.94 202 TRP B CA 1
ATOM 6541 C C . TRP B 1 202 ? -16.969 8.805 13.523 1 96.94 202 TRP B C 1
ATOM 6543 O O . TRP B 1 202 ? -17.219 8.93 12.328 1 96.94 202 TRP B O 1
ATOM 6553 N N . ILE B 1 203 ? -16.562 9.781 14.266 1 96.12 203 ILE B N 1
ATOM 6554 C CA . ILE B 1 203 ? -16.406 11.133 13.734 1 96.12 203 ILE B CA 1
ATOM 6555 C C . ILE B 1 203 ? -15.344 11.148 12.648 1 96.12 203 ILE B C 1
ATOM 6557 O O . ILE B 1 203 ? -15.414 11.945 11.711 1 96.12 203 ILE B O 1
ATOM 6561 N N . SER B 1 204 ? -14.398 10.258 12.75 1 95.88 204 SER B N 1
ATOM 6562 C CA . SER B 1 204 ? -13.305 10.203 11.797 1 95.88 204 SER B CA 1
ATOM 6563 C C . SER B 1 204 ? -13.719 9.5 10.508 1 95.88 204 SER B C 1
ATOM 6565 O O . SER B 1 204 ? -12.953 9.461 9.539 1 95.88 204 SER B O 1
ATOM 6567 N N . GLU B 1 205 ? -14.898 8.906 10.469 1 95.81 205 GLU B N 1
ATOM 6568 C CA . GLU B 1 205 ? -15.406 8.156 9.32 1 95.81 205 GLU B CA 1
ATOM 6569 C C . GLU B 1 205 ? -16.359 9.008 8.477 1 95.81 205 GLU B C 1
ATOM 6571 O O . GLU B 1 205 ? -16.844 10.047 8.938 1 95.81 205 GLU B O 1
ATOM 6576 N N . PRO B 1 206 ? -16.594 8.664 7.254 1 94.12 206 PRO B N 1
ATOM 6577 C CA . PRO B 1 206 ? -17.484 9.438 6.391 1 94.12 206 PRO B CA 1
ATOM 6578 C C . PRO B 1 206 ? -18.953 9.18 6.684 1 94.12 206 PRO B C 1
ATOM 6580 O O . PRO B 1 206 ? -19.656 8.594 5.855 1 94.12 206 PRO B O 1
ATOM 6583 N N . VAL B 1 207 ? -19.422 9.656 7.738 1 96.56 207 VAL B N 1
ATOM 6584 C CA . VAL B 1 207 ? -20.812 9.484 8.141 1 96.56 207 VAL B CA 1
ATOM 6585 C C . VAL B 1 207 ? -21.703 10.414 7.324 1 96.56 207 VAL B C 1
ATOM 6587 O O . VAL B 1 207 ? -21.562 11.633 7.391 1 96.56 207 VAL B O 1
ATOM 6590 N N . ALA B 1 208 ? -22.625 9.828 6.582 1 95.69 208 ALA B N 1
ATOM 6591 C CA . ALA B 1 208 ? -23.531 10.602 5.742 1 95.69 208 ALA B CA 1
ATOM 6592 C C . ALA B 1 208 ? -24.812 10.945 6.492 1 95.69 208 ALA B C 1
ATOM 6594 O O . ALA B 1 208 ? -25.438 11.984 6.238 1 95.69 208 ALA B O 1
ATOM 6595 N N . ALA B 1 209 ? -25.172 10.016 7.371 1 97.5 209 ALA B N 1
ATOM 6596 C CA . ALA B 1 209 ? -26.438 10.258 8.055 1 97.5 209 ALA B CA 1
ATOM 6597 C C . ALA B 1 209 ? -26.484 9.523 9.398 1 97.5 209 ALA B C 1
ATOM 6599 O O . ALA B 1 209 ? -25.781 8.531 9.594 1 97.5 209 ALA B O 1
ATOM 6600 N N . LEU B 1 210 ? -27.297 10.086 10.281 1 98.19 210 LEU B N 1
ATOM 6601 C CA . LEU B 1 210 ? -27.688 9.406 11.516 1 98.19 210 LEU B CA 1
ATOM 6602 C C . LEU B 1 210 ? -29.125 8.914 11.43 1 98.19 210 LEU B C 1
ATOM 6604 O O . LEU B 1 210 ? -30.016 9.656 11.023 1 98.19 210 LEU B O 1
ATOM 6608 N N . ALA B 1 211 ? -29.297 7.684 11.703 1 98.25 211 ALA B N 1
ATOM 6609 C CA . ALA B 1 211 ? -30.656 7.145 11.828 1 98.25 211 ALA B CA 1
ATOM 6610 C C . ALA B 1 211 ? -31.172 7.273 13.258 1 98.25 211 ALA B C 1
ATOM 6612 O O . ALA B 1 211 ? -30.594 6.691 14.188 1 98.25 211 ALA B O 1
ATOM 6613 N N . LEU B 1 212 ? -32.25 8.008 13.438 1 97.88 212 LEU B N 1
ATOM 6614 C CA . LEU B 1 212 ? -32.844 8.234 14.75 1 97.88 212 LEU B CA 1
ATOM 6615 C C . LEU B 1 212 ? -34.25 7.594 14.836 1 97.88 212 LEU B C 1
ATOM 6617 O O . LEU B 1 212 ? -35.125 7.945 14.07 1 97.88 212 LEU B O 1
ATOM 6621 N N . SER B 1 213 ? -34.344 6.738 15.812 1 97.19 213 SER B N 1
ATOM 6622 C CA . SER B 1 213 ? -35.656 6.16 16.094 1 97.19 213 SER B CA 1
ATOM 6623 C C . SER B 1 213 ? -36.5 7.09 16.953 1 97.19 213 SER B C 1
ATOM 6625 O O . SER B 1 213 ? -36 7.734 17.875 1 97.19 213 SER B O 1
ATOM 6627 N N . THR B 1 214 ? -37.781 7.125 16.672 1 96.69 214 THR B N 1
ATOM 6628 C CA . THR B 1 214 ? -38.656 7.926 17.5 1 96.69 214 THR B CA 1
ATOM 6629 C C . THR B 1 214 ? -38.656 7.438 18.953 1 96.69 214 THR B C 1
ATOM 6631 O O . THR B 1 214 ? -39 8.188 19.875 1 96.69 214 THR B O 1
ATOM 6634 N N . ASN B 1 215 ? -38.156 6.27 19.141 1 95.81 215 ASN B N 1
ATOM 6635 C CA . ASN B 1 215 ? -38.062 5.688 20.469 1 95.81 215 ASN B CA 1
ATOM 6636 C C . ASN B 1 215 ? -36.969 6.328 21.281 1 95.81 215 ASN B C 1
ATOM 6638 O O . ASN B 1 215 ? -36.906 6.16 22.516 1 95.81 215 ASN B O 1
ATOM 6642 N N . LEU B 1 216 ? -36.062 7 20.641 1 96.69 216 LEU B N 1
ATOM 6643 C CA . LEU B 1 216 ? -34.969 7.656 21.328 1 96.69 216 LEU B CA 1
ATOM 6644 C C . LEU B 1 216 ? -35.438 8.938 22 1 96.69 216 LEU B C 1
ATOM 6646 O O . LEU B 1 216 ? -34.719 9.484 22.859 1 96.69 216 LEU B O 1
ATOM 6650 N N . PHE B 1 217 ? -36.562 9.445 21.609 1 97.25 217 PHE B N 1
ATOM 6651 C CA . PHE B 1 217 ? -37.094 10.719 22.109 1 97.25 217 PHE B CA 1
ATOM 6652 C C . PHE B 1 217 ? -37.875 10.516 23.391 1 97.25 217 PHE B C 1
ATOM 6654 O O . PHE B 1 217 ? -38.5 9.461 23.594 1 97.25 217 PHE B O 1
ATOM 6661 N N . ILE B 1 218 ? -37.812 11.484 24.234 1 95.38 218 ILE B N 1
ATOM 6662 C CA . ILE B 1 218 ? -38.625 11.531 25.438 1 95.38 218 ILE B CA 1
ATOM 6663 C C . ILE B 1 218 ? -39.531 12.75 25.406 1 95.38 218 ILE B C 1
ATOM 6665 O O . ILE B 1 218 ? -39.281 13.695 24.656 1 95.38 218 ILE B O 1
ATOM 6669 N N . SER B 1 219 ? -40.531 12.703 26.188 1 94 219 SER B N 1
ATOM 6670 C CA . SER B 1 219 ? -41.469 13.812 26.188 1 94 219 SER B CA 1
ATOM 6671 C C . SER B 1 219 ? -41.062 14.898 27.172 1 94 219 SER B C 1
ATOM 6673 O O . SER B 1 219 ? -40.656 14.617 28.297 1 94 219 SER B O 1
ATOM 6675 N N . ASN B 1 220 ? -41.062 16.078 26.688 1 94.25 220 ASN B N 1
ATOM 6676 C CA . ASN B 1 220 ? -40.844 17.188 27.625 1 94.25 220 ASN B CA 1
ATOM 6677 C C . ASN B 1 220 ? -42.125 17.531 28.391 1 94.25 220 ASN B C 1
ATOM 6679 O O . ASN B 1 220 ? -43.125 16.828 28.297 1 94.25 220 ASN B O 1
ATOM 6683 N N . SER B 1 221 ? -42.062 18.578 29.188 1 93.94 221 SER B N 1
ATOM 6684 C CA . SER B 1 221 ? -43.188 18.953 30.047 1 93.94 221 SER B CA 1
ATOM 6685 C C . SER B 1 221 ? -44.406 19.328 29.234 1 93.94 221 SER B C 1
ATOM 6687 O O . SER B 1 221 ? -45.531 19.203 29.703 1 93.94 221 SER B O 1
ATOM 6689 N N . LYS B 1 222 ? -44.219 19.766 27.984 1 94.06 222 LYS B N 1
ATOM 6690 C CA . LYS B 1 222 ? -45.344 20.188 27.141 1 94.06 222 LYS B CA 1
ATOM 6691 C C . LYS B 1 222 ? -45.812 19.047 26.234 1 94.06 222 LYS B C 1
ATOM 6693 O O . LYS B 1 222 ? -46.688 19.234 25.391 1 94.06 222 LYS B O 1
ATOM 6698 N N . GLY B 1 223 ? -45.156 17.938 26.312 1 93.62 223 GLY B N 1
ATOM 6699 C CA . GLY B 1 223 ? -45.594 16.766 25.578 1 93.62 223 GLY B CA 1
ATOM 6700 C C . GLY B 1 223 ? -44.875 16.609 24.25 1 93.62 223 GLY B C 1
ATOM 6701 O O . GLY B 1 223 ? -45.25 15.75 23.438 1 93.62 223 GLY B O 1
ATOM 6702 N N . PHE B 1 224 ? -43.938 17.422 23.953 1 95.94 224 PHE B N 1
ATOM 6703 C CA . PHE B 1 224 ? -43.219 17.359 22.688 1 95.94 224 PHE B CA 1
ATOM 6704 C C . PHE B 1 224 ? -42 16.453 22.797 1 95.94 224 PHE B C 1
ATOM 6706 O O . PHE B 1 224 ? -41.375 16.359 23.844 1 95.94 224 PHE B O 1
ATOM 6713 N N . PRO B 1 225 ? -41.688 15.742 21.734 1 96.81 225 PRO B N 1
ATOM 6714 C CA . PRO B 1 225 ? -40.5 14.867 21.75 1 96.81 225 PRO B CA 1
ATOM 6715 C C . PRO B 1 225 ? -39.188 15.641 21.766 1 96.81 225 PRO B C 1
ATOM 6717 O O . PRO B 1 225 ? -39 16.562 20.969 1 96.81 225 PRO B O 1
ATOM 6720 N N . ILE B 1 226 ? -38.312 15.289 22.641 1 97.5 226 ILE B N 1
ATOM 6721 C CA . ILE B 1 226 ? -36.969 15.859 22.734 1 97.5 226 ILE B CA 1
ATOM 6722 C C . ILE B 1 226 ? -35.969 14.75 22.969 1 97.5 226 ILE B C 1
ATOM 6724 O O . ILE B 1 226 ? -36.312 13.648 23.391 1 97.5 226 ILE B O 1
ATOM 6728 N N . LEU B 1 227 ? -34.75 15.016 22.625 1 97.69 227 LEU B N 1
ATOM 6729 C CA . LEU B 1 227 ? -33.656 14.078 22.906 1 97.69 227 LEU B CA 1
ATOM 6730 C C . LEU B 1 227 ? -33 14.383 24.25 1 97.69 227 LEU B C 1
ATOM 6732 O O . LEU B 1 227 ? -33.031 15.523 24.719 1 97.69 227 LEU B O 1
ATOM 6736 N N . SER B 1 228 ? -32.469 13.336 24.906 1 96.69 228 SER B N 1
ATOM 6737 C CA . SER B 1 228 ? -31.641 13.562 26.109 1 96.69 228 SER B CA 1
ATOM 6738 C C . SER B 1 228 ? -30.438 14.43 25.797 1 96.69 228 SER B C 1
ATOM 6740 O O . SER B 1 228 ? -30.047 14.57 24.625 1 96.69 228 SER B O 1
ATOM 6742 N N . ARG B 1 229 ? -29.828 14.992 26.797 1 96.12 229 ARG B N 1
ATOM 6743 C CA . ARG B 1 229 ? -28.703 15.906 26.609 1 96.12 229 ARG B CA 1
ATOM 6744 C C . ARG B 1 229 ? -27.531 15.211 25.906 1 96.12 229 ARG B C 1
ATOM 6746 O O . ARG B 1 229 ? -26.953 15.75 24.969 1 96.12 229 ARG B O 1
ATOM 6753 N N . PRO B 1 230 ? -27.188 14.008 26.359 1 96.56 230 PRO B N 1
ATOM 6754 C CA . PRO B 1 230 ? -26.094 13.328 25.656 1 96.56 230 PRO B CA 1
ATOM 6755 C C . PRO B 1 230 ? -26.406 13.07 24.188 1 96.56 230 PRO B C 1
ATOM 6757 O O . PRO B 1 230 ? -25.531 13.219 23.328 1 96.56 230 PRO B O 1
ATOM 6760 N N . HIS B 1 231 ? -27.594 12.688 23.906 1 97.94 231 HIS B N 1
ATOM 6761 C CA . HIS B 1 231 ? -27.984 12.438 22.516 1 97.94 231 HIS B CA 1
ATOM 6762 C C . HIS B 1 231 ? -27.969 13.727 21.703 1 97.94 231 HIS B C 1
ATOM 6764 O O . HIS B 1 231 ? -27.625 13.711 20.516 1 97.94 231 HIS B O 1
ATOM 6770 N N . GLN B 1 232 ? -28.406 14.812 22.297 1 97.5 232 GLN B N 1
ATOM 6771 C CA . GLN B 1 232 ? -28.328 16.109 21.641 1 97.5 232 GLN B CA 1
ATOM 6772 C C . GLN B 1 232 ? -26.891 16.469 21.281 1 97.5 232 GLN B C 1
ATOM 6774 O O . GLN B 1 232 ? -26.625 16.969 20.188 1 97.5 232 GLN B O 1
ATOM 6779 N N . ALA B 1 233 ? -26.094 16.234 22.25 1 96.69 233 ALA B N 1
ATOM 6780 C CA . ALA B 1 233 ? -24.672 16.547 22.062 1 96.69 233 ALA B CA 1
ATOM 6781 C C . ALA B 1 233 ? -24.094 15.773 20.875 1 96.69 233 ALA B C 1
ATOM 6783 O O . ALA B 1 233 ? -23.359 16.328 20.062 1 96.69 233 ALA B O 1
ATOM 6784 N N . ILE B 1 234 ? -24.406 14.539 20.781 1 96.81 234 ILE B N 1
ATOM 6785 C CA . ILE B 1 234 ? -23.922 13.688 19.703 1 96.81 234 ILE B CA 1
ATOM 6786 C C . ILE B 1 234 ? -24.5 14.18 18.375 1 96.81 234 ILE B C 1
ATOM 6788 O O . ILE B 1 234 ? -23.766 14.312 17.391 1 96.81 234 ILE B O 1
ATOM 6792 N N . LEU B 1 235 ? -25.734 14.406 18.344 1 97.44 235 LEU B N 1
ATOM 6793 C CA . LEU B 1 235 ? -26.375 14.898 17.125 1 97.44 235 LEU B CA 1
ATOM 6794 C C . LEU B 1 235 ? -25.703 16.172 16.641 1 97.44 235 LEU B C 1
ATOM 6796 O O . LEU B 1 235 ? -25.422 16.312 15.445 1 97.44 235 LEU B O 1
ATOM 6800 N N . ARG B 1 236 ? -25.469 17.078 17.531 1 96.31 236 ARG B N 1
ATOM 6801 C CA . ARG B 1 236 ? -24.844 18.359 17.172 1 96.31 236 ARG B CA 1
ATOM 6802 C C . ARG B 1 236 ? -23.484 18.141 16.547 1 96.31 236 ARG B C 1
ATOM 6804 O O . ARG B 1 236 ? -23.109 18.828 15.586 1 96.31 236 ARG B O 1
ATOM 6811 N N . ARG B 1 237 ? -22.719 17.266 17.016 1 95.25 237 ARG B N 1
ATOM 6812 C CA . ARG B 1 237 ? -21.375 17 16.516 1 95.25 237 ARG B CA 1
ATOM 6813 C C . ARG B 1 237 ? -21.422 16.5 15.086 1 95.25 237 ARG B C 1
ATOM 6815 O O . ARG B 1 237 ? -20.609 16.891 14.25 1 95.25 237 ARG B O 1
ATOM 6822 N N . PHE B 1 238 ? -22.344 15.609 14.828 1 96.5 238 PHE B N 1
ATOM 6823 C CA . PHE B 1 238 ? -22.422 15.055 13.477 1 96.5 238 PHE B CA 1
ATOM 6824 C C . PHE B 1 238 ? -23.078 16.047 12.523 1 96.5 238 PHE B C 1
ATOM 6826 O O . PHE B 1 238 ? -22.781 16.047 11.328 1 96.5 238 PHE B O 1
ATOM 6833 N N . LEU B 1 239 ? -23.984 16.875 13.039 1 95.25 239 LEU B N 1
ATOM 6834 C CA . LEU B 1 239 ? -24.562 17.922 12.203 1 95.25 239 LEU B CA 1
ATOM 6835 C C . LEU B 1 239 ? -23.484 18.891 11.742 1 95.25 239 LEU B C 1
ATOM 6837 O O . LEU B 1 239 ? -23.547 19.406 10.617 1 95.25 239 LEU B O 1
ATOM 6841 N N . LYS B 1 240 ? -22.5 19.094 12.594 1 91.56 240 LYS B N 1
ATOM 6842 C CA . LYS B 1 240 ? -21.391 19.969 12.25 1 91.56 240 LYS B CA 1
ATOM 6843 C C . LYS B 1 240 ? -20.562 19.375 11.102 1 91.56 240 LYS B C 1
ATOM 6845 O O . LYS B 1 240 ? -19.844 20.094 10.406 1 91.56 240 LYS B O 1
ATOM 6850 N N . LEU B 1 241 ? -20.672 18.078 10.93 1 91.31 241 LEU B N 1
ATOM 6851 C CA . LEU B 1 241 ? -19.984 17.391 9.844 1 91.31 241 LEU B CA 1
ATOM 6852 C C . LEU B 1 241 ? -20.906 17.25 8.625 1 91.31 241 LEU B C 1
ATOM 6854 O O . LEU B 1 241 ? -20.594 16.5 7.699 1 91.31 241 LEU B O 1
ATOM 6858 N N . ASN B 1 242 ? -22.047 17.875 8.656 1 90.81 242 ASN B N 1
ATOM 6859 C CA . ASN B 1 242 ? -23.016 17.891 7.57 1 90.81 242 ASN B CA 1
ATOM 6860 C C . ASN B 1 242 ? -23.672 16.531 7.367 1 90.81 242 ASN B C 1
ATOM 6862 O O . ASN B 1 242 ? -23.953 16.141 6.238 1 90.81 242 ASN B O 1
ATOM 6866 N N . ALA B 1 243 ? -23.766 15.766 8.422 1 95.19 243 ALA B N 1
ATOM 6867 C CA . ALA B 1 243 ? -24.516 14.523 8.352 1 95.19 243 ALA B CA 1
ATOM 6868 C C . ALA B 1 243 ? -26.016 14.797 8.305 1 95.19 243 ALA B C 1
ATOM 6870 O O . ALA B 1 243 ? -26.516 15.695 8.984 1 95.19 243 ALA B O 1
ATOM 6871 N N . GLN B 1 244 ? -26.703 14.078 7.496 1 96.88 244 GLN B N 1
ATOM 6872 C CA . GLN B 1 244 ? -28.156 14.141 7.48 1 96.88 244 GLN B CA 1
ATOM 6873 C C . GLN B 1 244 ? -28.75 13.266 8.578 1 96.88 244 GLN B C 1
ATOM 6875 O O . GLN B 1 244 ? -28.016 12.648 9.352 1 96.88 244 GLN B O 1
ATOM 6880 N N . VAL B 1 245 ? -30.078 13.391 8.734 1 97.94 245 VAL B N 1
ATOM 6881 C CA . VAL B 1 245 ? -30.781 12.578 9.719 1 97.94 245 VAL B CA 1
ATOM 6882 C C . VAL B 1 245 ? -31.906 11.805 9.031 1 97.94 245 VAL B C 1
ATOM 6884 O O . VAL B 1 245 ? -32.625 12.344 8.172 1 97.94 245 VAL B O 1
ATOM 6887 N N . ILE B 1 246 ? -32.031 10.594 9.305 1 97.56 246 ILE B N 1
ATOM 6888 C CA . ILE B 1 246 ? -33.156 9.797 8.852 1 97.56 246 ILE B CA 1
ATOM 6889 C C . ILE B 1 246 ? -34 9.375 10.055 1 97.56 246 ILE B C 1
ATOM 6891 O O . ILE B 1 246 ? -33.5 8.672 10.953 1 97.56 246 ILE B O 1
ATOM 6895 N N . LEU B 1 247 ? -35.188 9.82 10.078 1 97.31 247 LEU B N 1
ATOM 6896 C CA . LEU B 1 247 ? -36.125 9.484 11.148 1 97.31 247 LEU B CA 1
ATOM 6897 C C . LEU B 1 247 ? -36.812 8.141 10.883 1 97.31 247 LEU B C 1
ATOM 6899 O O . LEU B 1 247 ? -37.281 7.895 9.773 1 97.31 247 LEU B O 1
ATOM 6903 N N . THR B 1 248 ? -36.75 7.324 11.875 1 96.06 248 THR B N 1
ATOM 6904 C CA . THR B 1 248 ? -37.375 6.008 11.766 1 96.06 248 THR B CA 1
ATOM 6905 C C . THR B 1 248 ? -38.375 5.785 12.898 1 96.06 248 THR B C 1
ATOM 6907 O O . THR B 1 248 ? -38.25 6.379 13.969 1 96.06 248 THR B O 1
ATOM 6910 N N . GLY B 1 249 ? -39.406 4.973 12.594 1 93.81 249 GLY B N 1
ATOM 6911 C CA . GLY B 1 249 ? -40.375 4.637 13.609 1 93.81 249 GLY B CA 1
ATOM 6912 C C . GLY B 1 249 ? -41.688 5.418 13.477 1 93.81 249 GLY B C 1
ATOM 6913 O O . GLY B 1 249 ? -41.844 6.191 12.531 1 93.81 249 GLY B O 1
ATOM 6914 N N . GLU B 1 250 ? -42.562 5.121 14.469 1 92.44 250 GLU B N 1
ATOM 6915 C CA . GLU B 1 250 ? -43.875 5.777 14.492 1 92.44 250 GLU B CA 1
ATOM 6916 C C . GLU B 1 250 ? -43.906 6.898 15.523 1 92.44 250 GLU B C 1
ATOM 6918 O O . GLU B 1 250 ? -43.156 6.871 16.5 1 92.44 250 GLU B O 1
ATOM 6923 N N . SER B 1 251 ? -44.781 7.82 15.156 1 93.12 251 SER B N 1
ATOM 6924 C CA . SER B 1 251 ? -44.938 8.938 16.094 1 93.12 251 SER B CA 1
ATOM 6925 C C . SER B 1 251 ? -45.812 8.555 17.266 1 93.12 251 SER B C 1
ATOM 6927 O O . SER B 1 251 ? -46.844 7.875 17.094 1 93.12 251 SER B O 1
ATOM 6929 N N . TRP B 1 252 ? -45.438 8.938 18.438 1 91.12 252 TRP B N 1
ATOM 6930 C CA . TRP B 1 252 ? -46.344 8.805 19.578 1 91.12 252 TRP B CA 1
ATOM 6931 C C . TRP B 1 252 ? -47.031 10.125 19.891 1 91.12 252 TRP B C 1
ATOM 6933 O O . TRP B 1 252 ? -47.938 10.172 20.703 1 91.12 252 TRP B O 1
ATOM 6943 N N . HIS B 1 253 ? -46.594 11.148 19.266 1 92.81 253 HIS B N 1
ATOM 6944 C CA . HIS B 1 253 ? -47.219 12.453 19.422 1 92.81 253 HIS B CA 1
ATOM 6945 C C . HIS B 1 253 ? -48.375 12.617 18.469 1 92.81 253 HIS B C 1
ATOM 6947 O O . HIS B 1 253 ? -48.344 12.141 17.328 1 92.81 253 HIS B O 1
ATOM 6953 N N . GLU B 1 254 ? -49.344 13.367 18.797 1 91.69 254 GLU B N 1
ATOM 6954 C CA . GLU B 1 254 ? -50.594 13.508 18.062 1 91.69 254 GLU B CA 1
ATOM 6955 C C . GLU B 1 254 ? -50.375 14.258 16.75 1 91.69 254 GLU B C 1
ATOM 6957 O O . GLU B 1 254 ? -51.062 14.008 15.758 1 91.69 254 GLU B O 1
ATOM 6962 N N . ARG B 1 255 ? -49.438 15.094 16.656 1 92.44 255 ARG B N 1
ATOM 6963 C CA . ARG B 1 255 ? -49.188 15.898 15.469 1 92.44 255 ARG B CA 1
ATOM 6964 C C . ARG B 1 255 ? -48.344 15.141 14.461 1 92.44 255 ARG B C 1
ATOM 6966 O O . ARG B 1 255 ? -47.969 15.672 13.414 1 92.44 255 ARG B O 1
ATOM 6973 N N . GLY B 1 256 ? -47.938 13.977 14.812 1 93.12 256 GLY B N 1
ATOM 6974 C CA . GLY B 1 256 ? -47.25 13.125 13.867 1 93.12 256 GLY B CA 1
ATOM 6975 C C . GLY B 1 256 ? -45.75 13.328 13.875 1 93.12 256 GLY B C 1
ATOM 6976 O O . GLY B 1 256 ? -45.188 13.805 14.859 1 93.12 256 GLY B O 1
ATOM 6977 N N . LEU B 1 257 ? -45.125 12.938 12.758 1 94.94 257 LEU B N 1
ATOM 6978 C CA . LEU B 1 257 ? -43.656 12.914 12.68 1 94.94 257 LEU B CA 1
ATOM 6979 C C . LEU B 1 257 ? -43.125 14.312 12.414 1 94.94 257 LEU B C 1
ATOM 6981 O O . LEU B 1 257 ? -41.906 14.547 12.57 1 94.94 257 LEU B O 1
ATOM 6985 N N . VAL B 1 258 ? -43.906 15.234 12.047 1 94.75 258 VAL B N 1
ATOM 6986 C CA . VAL B 1 258 ? -43.531 16.609 11.719 1 94.75 258 VAL B CA 1
ATOM 6987 C C . VAL B 1 258 ? -42.875 17.266 12.93 1 94.75 258 VAL B C 1
ATOM 6989 O O . VAL B 1 258 ? -41.906 18.031 12.781 1 94.75 258 VAL B O 1
ATOM 6992 N N . VAL B 1 259 ? -43.344 16.938 14.164 1 96 259 VAL B N 1
ATOM 6993 C CA . VAL B 1 259 ? -42.812 17.562 15.367 1 96 259 VAL B CA 1
ATOM 6994 C C . VAL B 1 259 ? -41.375 17.125 15.617 1 96 259 VAL B C 1
ATOM 6996 O O . VAL B 1 259 ? -40.562 17.891 16.156 1 96 259 VAL B O 1
ATOM 6999 N N . TYR B 1 260 ? -41.094 15.844 15.305 1 96.62 260 TYR B N 1
ATOM 7000 C CA . TYR B 1 260 ? -39.75 15.352 15.43 1 96.62 260 TYR B CA 1
ATOM 7001 C C . TYR B 1 260 ? -38.812 16.094 14.477 1 96.62 260 TYR B C 1
ATOM 7003 O O . TYR B 1 260 ? -37.719 16.516 14.875 1 96.62 260 TYR B O 1
ATOM 7011 N N . ARG B 1 261 ? -39.219 16.219 13.234 1 96 261 ARG B N 1
ATOM 7012 C CA . ARG B 1 261 ? -38.438 16.938 12.227 1 96 261 ARG B CA 1
ATOM 7013 C C . ARG B 1 261 ? -38.188 18.375 12.648 1 96 261 ARG B C 1
ATOM 7015 O O . ARG B 1 261 ? -37.062 18.875 12.5 1 96 261 ARG B O 1
ATOM 7022 N N . GLN B 1 262 ? -39.219 19.016 13.109 1 95.38 262 GLN B N 1
ATOM 7023 C CA . GLN B 1 262 ? -39.094 20.391 13.555 1 95.38 262 GLN B CA 1
ATOM 7024 C C . GLN B 1 262 ? -38.094 20.516 14.688 1 95.38 262 GLN B C 1
ATOM 7026 O O . GLN B 1 262 ? -37.281 21.469 14.719 1 95.38 262 GLN B O 1
ATOM 7031 N N . TYR B 1 263 ? -38.156 19.594 15.641 1 96.69 263 TYR B N 1
ATOM 7032 C CA . TYR B 1 263 ? -37.219 19.578 16.75 1 96.69 263 TYR B CA 1
ATOM 7033 C C . TYR B 1 263 ? -35.781 19.422 16.25 1 96.69 263 TYR B C 1
ATOM 7035 O O . TYR B 1 263 ? -34.875 20.156 16.703 1 96.69 263 TYR B O 1
ATOM 7043 N N . ILE B 1 264 ? -35.531 18.484 15.273 1 97.12 264 ILE B N 1
ATOM 7044 C CA . ILE B 1 264 ? -34.219 18.25 14.711 1 97.12 264 ILE B CA 1
ATOM 7045 C C . ILE B 1 264 ? -33.75 19.5 13.969 1 97.12 264 ILE B C 1
ATOM 7047 O O . ILE B 1 264 ? -32.594 19.891 14.078 1 97.12 264 ILE B O 1
ATOM 7051 N N . ASN B 1 265 ? -34.625 20.125 13.195 1 96.06 265 ASN B N 1
ATOM 7052 C CA . ASN B 1 265 ? -34.312 21.375 12.508 1 96.06 265 ASN B CA 1
ATOM 7053 C C . ASN B 1 265 ? -33.906 22.469 13.492 1 96.06 265 ASN B C 1
ATOM 7055 O O . ASN B 1 265 ? -33.031 23.266 13.203 1 96.06 265 ASN B O 1
ATOM 7059 N N . TRP B 1 266 ? -34.625 22.422 14.555 1 95.81 266 TRP B N 1
ATOM 7060 C CA . TRP B 1 266 ? -34.312 23.406 15.594 1 95.81 266 TRP B CA 1
ATOM 7061 C C . TRP B 1 266 ? -32.906 23.172 16.156 1 95.81 266 TRP B C 1
ATOM 7063 O O . TRP B 1 266 ? -32.156 24.109 16.359 1 95.81 266 TRP B O 1
ATOM 7073 N N . ILE B 1 267 ? -32.594 21.938 16.469 1 96.31 267 ILE B N 1
ATOM 7074 C CA . ILE B 1 267 ? -31.266 21.609 16.953 1 96.31 267 ILE B CA 1
ATOM 7075 C C . ILE B 1 267 ? -30.219 22.047 15.93 1 96.31 267 ILE B C 1
ATOM 7077 O O . ILE B 1 267 ? -29.172 22.578 16.297 1 96.31 267 ILE B O 1
ATOM 7081 N N . TRP B 1 268 ? -30.484 21.797 14.688 1 95.44 268 TRP B N 1
ATOM 7082 C CA . TRP B 1 268 ? -29.594 22.188 13.609 1 95.44 268 TRP B CA 1
ATOM 7083 C C . TRP B 1 268 ? -29.391 23.703 13.602 1 95.44 268 TRP B C 1
ATOM 7085 O O . TRP B 1 268 ? -28.266 24.188 13.5 1 95.44 268 TRP B O 1
ATOM 7095 N N . LYS B 1 269 ? -30.484 24.422 13.633 1 94.38 269 LYS B N 1
ATOM 7096 C CA . LYS B 1 269 ? -30.422 25.875 13.656 1 94.38 269 LYS B CA 1
ATOM 7097 C C . LYS B 1 269 ? -29.594 26.375 14.836 1 94.38 269 LYS B C 1
ATOM 7099 O O . LYS B 1 269 ? -28.766 27.266 14.68 1 94.38 269 LYS B O 1
ATOM 7104 N N . CYS B 1 270 ? -29.844 25.797 15.969 1 94.38 270 CYS B N 1
ATOM 7105 C CA . CYS B 1 270 ? -29.078 26.156 17.156 1 94.38 270 CYS B CA 1
ATOM 7106 C C . CYS B 1 270 ? -27.594 25.859 16.984 1 94.38 270 CYS B C 1
ATOM 7108 O O . CYS B 1 270 ? -26.75 26.625 17.438 1 94.38 270 CYS B O 1
ATOM 7110 N N . THR B 1 271 ? -27.359 24.75 16.406 1 92.62 271 THR B N 1
ATOM 7111 C CA . THR B 1 271 ? -25.984 24.344 16.156 1 92.62 271 THR B CA 1
ATOM 7112 C C . THR B 1 271 ? -25.281 25.328 15.227 1 92.62 271 THR B C 1
ATOM 7114 O O . THR B 1 271 ? -24.125 25.688 15.445 1 92.62 271 THR B O 1
ATOM 7117 N N . CYS B 1 272 ? -25.938 25.797 14.211 1 90 272 CYS B N 1
ATOM 7118 C CA . CYS B 1 272 ? -25.391 26.766 13.258 1 90 272 CYS B CA 1
ATOM 7119 C C . CYS B 1 272 ? -25.156 28.109 13.922 1 90 272 CYS B C 1
ATOM 7121 O O . CYS B 1 272 ? -24.141 28.766 13.664 1 90 272 CYS B O 1
ATOM 7123 N N . GLU B 1 273 ? -26.047 28.422 14.727 1 91.38 273 GLU B N 1
ATOM 7124 C CA . GLU B 1 273 ? -25.969 29.719 15.391 1 91.38 273 GLU B CA 1
ATOM 7125 C C . GLU B 1 273 ? -24.875 29.734 16.453 1 91.38 273 GLU B C 1
ATOM 7127 O O . GLU B 1 273 ? -24.281 30.781 16.734 1 91.38 273 GLU B O 1
ATOM 7132 N N . ALA B 1 274 ? -24.656 28.641 16.969 1 90.94 274 ALA B N 1
ATOM 7133 C CA . ALA B 1 274 ? -23.703 28.516 18.078 1 90.94 274 ALA B CA 1
ATOM 7134 C C . ALA B 1 274 ? -22.281 28.391 17.547 1 90.94 274 ALA B C 1
ATOM 7136 O O . ALA B 1 274 ? -21.328 28.281 18.328 1 90.94 274 ALA B O 1
ATOM 7137 N N . ARG B 1 275 ? -22.047 28.484 16.344 1 89.31 275 ARG B N 1
ATOM 7138 C CA . ARG B 1 275 ? -20.703 28.359 15.766 1 89.31 275 ARG B CA 1
ATOM 7139 C C . ARG B 1 275 ? -19.797 29.469 16.281 1 89.31 275 ARG B C 1
ATOM 7141 O O . ARG B 1 275 ? -20.203 30.625 16.422 1 89.31 275 ARG B O 1
ATOM 7148 N N . SER B 1 276 ? -18.656 29.078 16.594 1 86.62 276 SER B N 1
ATOM 7149 C CA . SER B 1 276 ? -17.641 30.031 17 1 86.62 276 SER B CA 1
ATOM 7150 C C . SER B 1 276 ? -17.172 30.891 15.82 1 86.62 276 SER B C 1
ATOM 7152 O O . SER B 1 276 ? -17.5 30.578 14.672 1 86.62 276 SER B O 1
ATOM 7154 N N . SER B 1 277 ? -16.516 31.953 16.156 1 86.25 277 SER B N 1
ATOM 7155 C CA . SER B 1 277 ? -15.938 32.812 15.109 1 86.25 277 SER B CA 1
ATOM 7156 C C . SER B 1 277 ? -14.961 32.031 14.234 1 86.25 277 SER B C 1
ATOM 7158 O O . SER B 1 277 ? -14.922 32.219 13.016 1 86.25 277 SER B O 1
ATOM 7160 N N . TYR B 1 278 ? -14.281 31.156 14.883 1 86.75 278 TYR B N 1
ATOM 7161 C CA . TYR B 1 278 ? -13.352 30.312 14.156 1 86.75 278 TYR B CA 1
ATOM 7162 C C . TYR B 1 278 ? -14.086 29.438 13.148 1 86.75 278 TYR B C 1
ATOM 7164 O O . TYR B 1 278 ? -13.664 29.328 11.992 1 86.75 278 TYR B O 1
ATOM 7172 N N . GLU B 1 279 ? -15.164 28.828 13.523 1 88.12 279 GLU B N 1
ATOM 7173 C CA . GLU B 1 279 ? -15.938 27.953 12.664 1 88.12 279 GLU B CA 1
ATOM 7174 C C . GLU B 1 279 ? -16.562 28.719 11.5 1 88.12 279 GLU B C 1
ATOM 7176 O O . GLU B 1 279 ? -16.594 28.234 10.367 1 88.12 279 GLU B O 1
ATOM 7181 N N . LYS B 1 280 ? -16.984 29.891 11.781 1 87.44 280 LYS B N 1
ATOM 7182 C CA . LYS B 1 280 ? -17.625 30.719 10.758 1 87.44 280 LYS B CA 1
ATOM 7183 C C . LYS B 1 280 ? -16.625 31.156 9.695 1 87.44 280 LYS B C 1
ATOM 7185 O O . LYS B 1 280 ? -16.938 31.125 8.5 1 87.44 280 LYS B O 1
ATOM 7190 N N . GLN B 1 281 ? -15.484 31.484 10.172 1 83.88 281 GLN B N 1
ATOM 7191 C CA . GLN B 1 281 ? -14.461 31.984 9.258 1 83.88 281 GLN B CA 1
ATOM 7192 C C . GLN B 1 281 ? -13.844 30.844 8.461 1 83.88 281 GLN B C 1
ATOM 7194 O O . GLN B 1 281 ? -13.25 31.062 7.402 1 83.88 281 GLN B O 1
ATOM 7199 N N . SER B 1 282 ? -14.031 29.656 8.969 1 86.44 282 SER B N 1
ATOM 7200 C CA . SER B 1 282 ? -13.383 28.531 8.328 1 86.44 282 SER B CA 1
ATOM 7201 C C . SER B 1 282 ? -14.367 27.719 7.504 1 86.44 282 SER B C 1
ATOM 7203 O O . SER B 1 282 ? -14.039 26.641 7.012 1 86.44 282 SER B O 1
ATOM 7205 N N . LEU B 1 283 ? -15.539 28.219 7.32 1 83.75 283 LEU B N 1
ATOM 7206 C CA . LEU B 1 283 ? -16.562 27.484 6.57 1 83.75 283 LEU B CA 1
ATOM 7207 C C . LEU B 1 283 ? -16.109 27.234 5.137 1 83.75 283 LEU B C 1
ATOM 7209 O O . LEU B 1 283 ? -15.602 28.156 4.473 1 83.75 283 LEU B O 1
ATOM 7213 N N . GLY B 1 284 ? -16.203 26 4.719 1 81.62 284 GLY B N 1
ATOM 7214 C CA . GLY B 1 284 ? -15.836 25.641 3.357 1 81.62 284 GLY B CA 1
ATOM 7215 C C . GLY B 1 284 ? -14.453 25.016 3.252 1 81.62 284 GLY B C 1
ATOM 7216 O O . GLY B 1 284 ? -14.109 24.422 2.225 1 81.62 284 GLY B O 1
ATOM 7217 N N . TYR B 1 285 ? -13.688 25.078 4.281 1 83.81 285 TYR B N 1
ATOM 7218 C CA . TYR B 1 285 ? -12.336 24.547 4.246 1 83.81 285 TYR B CA 1
ATOM 7219 C C . TYR B 1 285 ? -12.258 23.203 4.945 1 83.81 285 TYR B C 1
ATOM 7221 O O . TYR B 1 285 ? -11.188 22.578 5.008 1 83.81 285 TYR B O 1
ATOM 7229 N N . GLU B 1 286 ? -13.375 22.719 5.348 1 84.25 286 GLU B N 1
ATOM 7230 C CA . GLU B 1 286 ? -13.391 21.516 6.156 1 84.25 286 GLU B CA 1
ATOM 7231 C C . GLU B 1 286 ? -12.891 20.312 5.363 1 84.25 286 GLU B C 1
ATOM 7233 O O . GLU B 1 286 ? -13.445 19.969 4.316 1 84.25 286 GLU B O 1
ATOM 7238 N N . ASN B 1 287 ? -11.836 19.734 5.859 1 80.25 287 ASN B N 1
ATOM 7239 C CA . ASN B 1 287 ? -11.195 18.516 5.371 1 80.25 287 ASN B CA 1
ATOM 7240 C C . ASN B 1 287 ? -10.789 18.656 3.908 1 80.25 287 ASN B C 1
ATOM 7242 O O . ASN B 1 287 ? -10.773 17.656 3.172 1 80.25 287 ASN B O 1
ATOM 7246 N N . ARG B 1 288 ? -10.586 19.828 3.521 1 85.62 288 ARG B N 1
ATOM 7247 C CA . ARG B 1 288 ? -10.078 20.078 2.172 1 85.62 288 ARG B CA 1
ATOM 7248 C C . ARG B 1 288 ? -8.562 20.156 2.158 1 85.62 288 ARG B C 1
ATOM 7250 O O . ARG B 1 288 ? -7.965 20.844 2.99 1 85.62 288 ARG B O 1
ATOM 7257 N N . LEU B 1 289 ? -8.039 19.406 1.238 1 89 289 LEU B N 1
ATOM 7258 C CA . LEU B 1 289 ? -6.59 19.438 1.106 1 89 289 LEU B CA 1
ATOM 7259 C C . LEU B 1 289 ? -6.133 20.719 0.422 1 89 289 LEU B C 1
ATOM 7261 O O . LEU B 1 289 ? -6.574 21.031 -0.688 1 89 289 LEU B O 1
ATOM 7265 N N . GLN B 1 290 ? -5.352 21.438 1.108 1 89.75 290 GLN B N 1
ATOM 7266 C CA . GLN B 1 290 ? -4.805 22.656 0.53 1 89.75 290 GLN B CA 1
ATOM 7267 C C . GLN B 1 290 ? -3.283 22.594 0.437 1 89.75 290 GLN B C 1
ATOM 7269 O O . GLN B 1 290 ? -2.619 22.141 1.371 1 89.75 290 GLN B O 1
ATOM 7274 N N . GLU B 1 291 ? -2.799 23.016 -0.661 1 86.62 291 GLU B N 1
ATOM 7275 C CA . GLU B 1 291 ? -1.35 23.125 -0.794 1 86.62 291 GLU B CA 1
ATOM 7276 C C . GLU B 1 291 ? -0.802 24.25 0.072 1 86.62 291 GLU B C 1
ATOM 7278 O O . GLU B 1 291 ? -1.354 25.359 0.084 1 86.62 291 GLU B O 1
ATOM 7283 N N . PRO B 1 292 ? 0.237 23.953 0.776 1 85.81 292 PRO B N 1
ATOM 7284 C CA . PRO B 1 292 ? 0.811 25.047 1.573 1 85.81 292 PRO B CA 1
ATOM 7285 C C . PRO B 1 292 ? 1.338 26.188 0.715 1 85.81 292 PRO B C 1
ATOM 7287 O O . PRO B 1 292 ? 1.893 25.953 -0.362 1 85.81 292 PRO B O 1
ATOM 7290 N N . LEU B 1 293 ? 1.176 27.359 1.217 1 84.44 293 LEU B N 1
ATOM 7291 C CA . LEU B 1 293 ? 1.687 28.547 0.528 1 84.44 293 LEU B CA 1
ATOM 7292 C C . LEU B 1 293 ? 3.211 28.562 0.536 1 84.44 293 LEU B C 1
ATOM 7294 O O . LEU B 1 293 ? 3.838 27.984 1.426 1 84.44 293 LEU B O 1
ATOM 7298 N N . GLN B 1 294 ? 3.701 29.172 -0.507 1 84.94 294 GLN B N 1
ATOM 7299 C CA . GLN B 1 294 ? 5.141 29.391 -0.582 1 84.94 294 GLN B CA 1
ATOM 7300 C C . GLN B 1 294 ? 5.453 30.875 -0.801 1 84.94 294 GLN B C 1
ATOM 7302 O O . GLN B 1 294 ? 5.941 31.266 -1.866 1 84.94 294 GLN B O 1
ATOM 7307 N N . PRO B 1 295 ? 5.371 31.594 0.236 1 81.88 295 PRO B N 1
ATOM 7308 C CA . PRO B 1 295 ? 5.48 33.031 0.093 1 81.88 295 PRO B CA 1
ATOM 7309 C C . PRO B 1 295 ? 6.871 33.5 -0.35 1 81.88 295 PRO B C 1
ATOM 7311 O O . PRO B 1 295 ? 7.023 34.562 -0.949 1 81.88 295 PRO B O 1
ATOM 7314 N N . LEU B 1 296 ? 7.84 32.719 -0.056 1 81.75 296 LEU B N 1
ATOM 7315 C CA . LEU B 1 296 ? 9.188 33.094 -0.477 1 81.75 296 LEU B CA 1
ATOM 7316 C C . LEU B 1 296 ? 9.352 32.938 -1.982 1 81.75 296 LEU B C 1
ATOM 7318 O O . LEU B 1 296 ? 10.023 33.719 -2.637 1 81.75 296 LEU B O 1
ATOM 7322 N N . GLN B 1 297 ? 8.727 31.953 -2.436 1 81.81 297 GLN B N 1
ATOM 7323 C CA . GLN B 1 297 ? 8.875 31.641 -3.854 1 81.81 297 GLN B CA 1
ATOM 7324 C C . GLN B 1 297 ? 7.84 32.375 -4.688 1 81.81 297 GLN B C 1
ATOM 7326 O O . GLN B 1 297 ? 8.109 32.75 -5.832 1 81.81 297 GLN B O 1
ATOM 7331 N N . ASP B 1 298 ? 6.668 32.625 -4.031 1 81.94 298 ASP B N 1
ATOM 7332 C CA . ASP B 1 298 ? 5.543 33.156 -4.789 1 81.94 298 ASP B CA 1
ATOM 7333 C C . ASP B 1 298 ? 5.172 34.562 -4.289 1 81.94 298 ASP B C 1
ATOM 7335 O O . ASP B 1 298 ? 5.367 34.875 -3.117 1 81.94 298 ASP B O 1
ATOM 7339 N N . ASN B 1 299 ? 4.672 35.312 -5.172 1 79.62 299 ASN B N 1
ATOM 7340 C CA . ASN B 1 299 ? 4.059 36.594 -4.781 1 79.62 299 ASN B CA 1
ATOM 7341 C C . ASN B 1 299 ? 2.584 36.406 -4.434 1 79.62 299 ASN B C 1
ATOM 7343 O O . ASN B 1 299 ? 1.77 36.094 -5.305 1 79.62 299 ASN B O 1
ATOM 7347 N N . LEU B 1 300 ? 2.295 36.656 -3.252 1 81.44 300 LEU B N 1
ATOM 7348 C CA . LEU B 1 300 ? 0.928 36.438 -2.791 1 81.44 300 LEU B CA 1
ATOM 7349 C C . LEU B 1 300 ? 0.005 37.562 -3.271 1 81.44 300 LEU B C 1
ATOM 7351 O O . LEU B 1 300 ? 0.45 38.688 -3.484 1 81.44 300 LEU B O 1
ATOM 7355 N N . SER B 1 301 ? -1.216 37.25 -3.467 1 81.56 301 SER B N 1
ATOM 7356 C CA . SER B 1 301 ? -2.209 38.219 -3.947 1 81.56 301 SER B CA 1
ATOM 7357 C C . SER B 1 301 ? -2.762 39.062 -2.803 1 81.56 301 SER B C 1
ATOM 7359 O O . SER B 1 301 ? -2.605 38.719 -1.632 1 81.56 301 SER B O 1
ATOM 7361 N N . SER B 1 302 ? -3.377 40.094 -3.154 1 78.88 302 SER B N 1
ATOM 7362 C CA . SER B 1 302 ? -4.02 40.938 -2.17 1 78.88 302 SER B CA 1
ATOM 7363 C C . SER B 1 302 ? -5.125 40.219 -1.425 1 78.88 302 SER B C 1
ATOM 7365 O O . SER B 1 302 ? -5.332 40.438 -0.229 1 78.88 302 SER B O 1
ATOM 7367 N N . ALA B 1 303 ? -5.766 39.406 -2.143 1 77.88 303 ALA B N 1
ATOM 7368 C CA . ALA B 1 303 ? -6.84 38.625 -1.544 1 77.88 303 ALA B CA 1
ATOM 7369 C C . ALA B 1 303 ? -6.301 37.719 -0.444 1 77.88 303 ALA B C 1
ATOM 7371 O O . ALA B 1 303 ? -6.934 37.531 0.6 1 77.88 303 ALA B O 1
ATOM 7372 N N . THR B 1 304 ? -5.195 37.125 -0.667 1 81.94 304 THR B N 1
ATOM 7373 C CA . THR B 1 304 ? -4.555 36.281 0.325 1 81.94 304 THR B CA 1
ATOM 7374 C C . THR B 1 304 ? -4.148 37.094 1.556 1 81.94 304 THR B C 1
ATOM 7376 O O . THR B 1 304 ? -4.387 36.656 2.688 1 81.94 304 THR B O 1
ATOM 7379 N N . TYR B 1 305 ? -3.602 38.25 1.314 1 82.19 305 TYR B N 1
ATOM 7380 C CA . TYR B 1 305 ? -3.199 39.125 2.414 1 82.19 305 TYR B CA 1
ATOM 7381 C C . TYR B 1 305 ? -4.406 39.562 3.238 1 82.19 305 TYR B C 1
ATOM 7383 O O . TYR B 1 305 ? -4.324 39.656 4.465 1 82.19 305 TYR B O 1
ATOM 7391 N N . ASP B 1 306 ? -5.473 39.719 2.559 1 78.19 306 ASP B N 1
ATOM 7392 C CA . ASP B 1 306 ? -6.695 40.156 3.232 1 78.19 306 ASP B CA 1
ATOM 7393 C C . ASP B 1 306 ? -7.184 39.062 4.203 1 78.19 306 ASP B C 1
ATOM 7395 O O . ASP B 1 306 ? -7.625 39.375 5.309 1 78.19 306 ASP B O 1
ATOM 7399 N N . VAL B 1 307 ? -7.098 37.938 3.764 1 78.19 307 VAL B N 1
ATOM 7400 C CA . VAL B 1 307 ? -7.508 36.812 4.609 1 78.19 307 VAL B CA 1
ATOM 7401 C C . VAL B 1 307 ? -6.633 36.781 5.859 1 78.19 307 VAL B C 1
ATOM 7403 O O . VAL B 1 307 ? -7.129 36.562 6.969 1 78.19 307 VAL B O 1
ATOM 7406 N N . PHE B 1 308 ? -5.41 37.062 5.711 1 79.81 308 PHE B N 1
ATOM 7407 C CA . PHE B 1 308 ? -4.496 37.062 6.848 1 79.81 308 PHE B CA 1
ATOM 7408 C C . PHE B 1 308 ? -4.875 38.156 7.852 1 79.81 308 PHE B C 1
ATOM 7410 O O . PHE B 1 308 ? -4.789 37.938 9.062 1 79.81 308 PHE B O 1
ATOM 7417 N N . GLN B 1 309 ? -5.293 39.188 7.336 1 82.69 309 GLN B N 1
ATOM 7418 C CA . GLN B 1 309 ? -5.508 40.375 8.148 1 82.69 309 GLN B CA 1
ATOM 7419 C C . GLN B 1 309 ? -6.836 40.281 8.891 1 82.69 309 GLN B C 1
ATOM 7421 O O . GLN B 1 309 ? -7.078 41.062 9.828 1 82.69 309 GLN B O 1
ATOM 7426 N N . MET B 1 310 ? -7.578 39.406 8.539 1 79.06 310 MET B N 1
ATOM 7427 C CA . MET B 1 310 ? -8.883 39.25 9.172 1 79.06 310 MET B CA 1
ATOM 7428 C C . MET B 1 310 ? -8.758 38.594 10.539 1 79.06 310 MET B C 1
ATOM 7430 O O . MET B 1 310 ? -9.688 38.625 11.344 1 79.06 310 MET B O 1
ATOM 7434 N N . ASP B 1 311 ? -7.605 38.125 10.844 1 86.56 311 ASP B N 1
ATOM 7435 C CA . ASP B 1 311 ? -7.387 37.469 12.117 1 86.56 311 ASP B CA 1
ATOM 7436 C C . ASP B 1 311 ? -7.008 38.438 13.211 1 86.56 311 ASP B C 1
ATOM 7438 O O . ASP B 1 311 ? -5.852 38.875 13.305 1 86.56 311 ASP B O 1
ATOM 7442 N N . PRO B 1 312 ? -7.883 38.75 14.047 1 83.69 312 PRO B N 1
ATOM 7443 C CA . PRO B 1 312 ? -7.578 39.781 15.023 1 83.69 312 PRO B CA 1
ATOM 7444 C C . PRO B 1 312 ? -6.613 39.312 16.109 1 83.69 312 PRO B C 1
ATOM 7446 O O . PRO B 1 312 ? -5.832 40.125 16.625 1 83.69 312 PRO B O 1
ATOM 7449 N N . TYR B 1 313 ? -6.664 38.125 16.453 1 91.38 313 TYR B N 1
ATOM 7450 C CA . TYR B 1 313 ? -5.828 37.625 17.547 1 91.38 313 TYR B CA 1
ATOM 7451 C C . TYR B 1 313 ? -4.352 37.812 17.219 1 91.38 313 TYR B C 1
ATOM 7453 O O . TYR B 1 313 ? -3.568 38.25 18.062 1 91.38 313 TYR B O 1
ATOM 7461 N N . LYS B 1 314 ? -3.941 37.344 16.125 1 93.12 314 LYS B N 1
ATOM 7462 C CA . LYS B 1 314 ? -2.539 37.344 15.711 1 93.12 314 LYS B CA 1
ATOM 7463 C C . LYS B 1 314 ? -1.927 38.75 15.867 1 93.12 314 LYS B C 1
ATOM 7465 O O . LYS B 1 314 ? -0.867 38.906 16.484 1 93.12 314 LYS B O 1
ATOM 7470 N N . TYR B 1 315 ? -2.525 39.781 15.375 1 93.31 315 TYR B N 1
ATOM 7471 C CA . TYR B 1 315 ? -1.984 41.125 15.383 1 93.31 315 TYR B CA 1
ATOM 7472 C C . TYR B 1 315 ? -1.982 41.719 16.797 1 93.31 315 TYR B C 1
ATOM 7474 O O . TYR B 1 315 ? -1.061 42.438 17.172 1 93.31 315 TYR B O 1
ATOM 7482 N N . LYS B 1 316 ? -3.045 41.344 17.484 1 95 316 LYS B N 1
ATOM 7483 C CA . LYS B 1 316 ? -3.084 41.781 18.891 1 95 316 LYS B CA 1
ATOM 7484 C C . LYS B 1 316 ? -1.951 41.156 19.688 1 95 316 LYS B C 1
ATOM 7486 O O . LYS B 1 316 ? -1.358 41.812 20.547 1 95 316 LYS B O 1
ATOM 7491 N N . ALA B 1 317 ? -1.748 39.906 19.422 1 96.62 317 ALA B N 1
ATOM 7492 C CA . ALA B 1 317 ? -0.677 39.188 20.109 1 96.62 317 ALA B CA 1
ATOM 7493 C C . ALA B 1 317 ? 0.683 39.812 19.797 1 96.62 317 ALA B C 1
ATOM 7495 O O . ALA B 1 317 ? 1.507 40 20.703 1 96.62 317 ALA B O 1
ATOM 7496 N N . TYR B 1 318 ? 0.971 40.156 18.594 1 97.19 318 TYR B N 1
ATOM 7497 C CA . TYR B 1 318 ? 2.225 40.781 18.203 1 97.19 318 TYR B CA 1
ATOM 7498 C C . TYR B 1 318 ? 2.357 42.156 18.828 1 97.19 318 TYR B C 1
ATOM 7500 O O . TYR B 1 318 ? 3.443 42.562 19.266 1 97.19 318 TYR B O 1
ATOM 7508 N N . GLU B 1 319 ? 1.246 42.906 18.781 1 97.75 319 GLU B N 1
ATOM 7509 C CA . GLU B 1 319 ? 1.257 44.219 19.406 1 97.75 319 GLU B CA 1
ATOM 7510 C C . GLU B 1 319 ? 1.613 44.125 20.891 1 97.75 319 GLU B C 1
ATOM 7512 O O . GLU B 1 319 ? 2.412 44.938 21.391 1 97.75 319 GLU B O 1
ATOM 7517 N N . GLU B 1 320 ? 0.968 43.188 21.516 1 98 320 GLU B N 1
ATOM 7518 C CA . GLU B 1 320 ? 1.241 43 22.922 1 98 320 GLU B CA 1
ATOM 7519 C C . GLU B 1 320 ? 2.699 42.594 23.156 1 98 320 GLU B C 1
ATOM 7521 O O . GLU B 1 320 ? 3.336 43.094 24.094 1 98 320 GLU B O 1
ATOM 7526 N N . ALA B 1 321 ? 3.205 41.719 22.391 1 98.44 321 ALA B N 1
ATOM 7527 C CA . ALA B 1 321 ? 4.605 41.312 22.484 1 98.44 321 ALA B CA 1
ATOM 7528 C C . ALA B 1 321 ? 5.539 42.5 22.312 1 98.44 321 ALA B C 1
ATOM 7530 O O . ALA B 1 321 ? 6.516 42.625 23.047 1 98.44 321 ALA B O 1
ATOM 7531 N N . LEU B 1 322 ? 5.273 43.312 21.344 1 98.19 322 LEU B N 1
ATOM 7532 C CA . LEU B 1 322 ? 6.059 44.5 21.047 1 98.19 322 LEU B CA 1
ATOM 7533 C C . LEU B 1 322 ? 6.004 45.5 22.219 1 98.19 322 LEU B C 1
ATOM 7535 O O . LEU B 1 322 ? 7.02 46.094 22.594 1 98.19 322 LEU B O 1
ATOM 7539 N N . ASN B 1 323 ? 4.801 45.688 22.734 1 97.75 323 ASN B N 1
ATOM 7540 C CA . ASN B 1 323 ? 4.625 46.562 23.875 1 97.75 323 ASN B CA 1
ATOM 7541 C C . ASN B 1 323 ? 5.492 46.156 25.047 1 97.75 323 ASN B C 1
ATOM 7543 O O . ASN B 1 323 ? 6.191 46.969 25.641 1 97.75 323 ASN B O 1
ATOM 7547 N N . LEU B 1 324 ? 5.398 44.906 25.328 1 97.56 324 LEU B N 1
ATOM 7548 C CA . LEU B 1 324 ? 6.172 44.375 26.453 1 97.56 324 LEU B CA 1
ATOM 7549 C C . LEU B 1 324 ? 7.668 44.5 26.188 1 97.56 324 LEU B C 1
ATOM 7551 O O . LEU B 1 324 ? 8.445 44.812 27.078 1 97.56 324 LEU B O 1
ATOM 7555 N N . ALA B 1 325 ? 8.078 44.188 24.984 1 97.38 325 ALA B N 1
ATOM 7556 C CA . ALA B 1 325 ? 9.492 44.281 24.609 1 97.38 325 ALA B CA 1
ATOM 7557 C C . ALA B 1 325 ? 9.992 45.719 24.766 1 97.38 325 ALA B C 1
ATOM 7559 O O . ALA B 1 325 ? 11.094 45.969 25.281 1 97.38 325 ALA B O 1
ATOM 7560 N N . LEU B 1 326 ? 9.219 46.719 24.312 1 96.38 326 LEU B N 1
ATOM 7561 C CA . LEU B 1 326 ? 9.594 48.125 24.375 1 96.38 326 LEU B CA 1
ATOM 7562 C C . LEU B 1 326 ? 9.664 48.594 25.828 1 96.38 326 LEU B C 1
ATOM 7564 O O . LEU B 1 326 ? 10.562 49.375 26.188 1 96.38 326 LEU B O 1
ATOM 7568 N N . LEU B 1 327 ? 8.734 48.125 26.656 1 94.81 327 LEU B N 1
ATOM 7569 C CA . LEU B 1 327 ? 8.742 48.469 28.062 1 94.81 327 LEU B CA 1
ATOM 7570 C C . LEU B 1 327 ? 10 47.938 28.75 1 94.81 327 LEU B C 1
ATOM 7572 O O . LEU B 1 327 ? 10.625 48.625 29.547 1 94.81 327 LEU B O 1
ATOM 7576 N N . SER B 1 328 ? 10.328 46.719 28.406 1 93.12 328 SER B N 1
ATOM 7577 C CA . SER B 1 328 ? 11.5 46.094 29 1 93.12 328 SER B CA 1
ATOM 7578 C C . SER B 1 328 ? 12.781 46.781 28.562 1 93.12 328 SER B C 1
ATOM 7580 O O . SER B 1 328 ? 13.711 46.938 29.359 1 93.12 328 SER B O 1
ATOM 7582 N N . ARG B 1 329 ? 12.859 47.188 27.391 1 90.81 329 ARG B N 1
ATOM 7583 C CA . ARG B 1 329 ? 14.078 47.781 26.828 1 90.81 329 ARG B CA 1
ATOM 7584 C C . ARG B 1 329 ? 14.211 49.25 27.234 1 90.81 329 ARG B C 1
ATOM 7586 O O . ARG B 1 329 ? 15.32 49.781 27.297 1 90.81 329 ARG B O 1
ATOM 7593 N N . SER B 1 330 ? 13.164 50 27.484 1 85.69 330 SER B N 1
ATOM 7594 C CA . SER B 1 330 ? 13.18 51.375 27.891 1 85.69 330 SER B CA 1
ATOM 7595 C C . SER B 1 330 ? 13.547 51.531 29.359 1 85.69 330 SER B C 1
ATOM 7597 O O . SER B 1 330 ? 14.039 52.594 29.781 1 85.69 330 SER B O 1
ATOM 7599 N N . ASN B 1 331 ? 13.258 50.625 30.219 1 73.88 331 ASN B N 1
ATOM 7600 C CA . ASN B 1 331 ? 13.594 50.688 31.641 1 73.88 331 ASN B CA 1
ATOM 7601 C C . ASN B 1 331 ? 14.453 49.469 32.062 1 73.88 331 ASN B C 1
ATOM 7603 O O . ASN B 1 331 ? 13.977 48.594 32.75 1 73.88 331 ASN B O 1
ATOM 7607 N N . PRO B 1 332 ? 15.703 49.344 31.375 1 58.66 332 PRO B N 1
ATOM 7608 C CA . PRO B 1 332 ? 16.422 48.125 31.703 1 58.66 332 PRO B CA 1
ATOM 7609 C C . PRO B 1 332 ? 16.578 47.906 33.188 1 58.66 332 PRO B C 1
ATOM 7611 O O . PRO B 1 332 ? 16.547 46.75 33.656 1 58.66 332 PRO B O 1
ATOM 7614 N N . GLY B 1 333 ? 17.453 48.562 34 1 51.81 333 GLY B N 1
ATOM 7615 C CA . GLY B 1 333 ? 17.828 48.438 35.406 1 51.81 333 GLY B CA 1
ATOM 7616 C C . GLY B 1 333 ? 16.828 49.062 36.344 1 51.81 333 GLY B C 1
ATOM 7617 O O . GLY B 1 333 ? 16.656 50.281 36.375 1 51.81 333 GLY B O 1
ATOM 7618 N N . GLY B 1 334 ? 15.547 48.531 36.688 1 46.56 334 GLY B N 1
ATOM 7619 C CA . GLY B 1 334 ? 14.633 48.875 37.75 1 46.56 334 GLY B CA 1
ATOM 7620 C C . GLY B 1 334 ? 14.906 50.25 38.344 1 46.56 334 GLY B C 1
ATOM 7621 O O . GLY B 1 334 ? 14.18 50.719 39.25 1 46.56 334 GLY B O 1
ATOM 7622 N N . ASP B 1 335 ? 16.219 50.531 38.562 1 42.22 335 ASP B N 1
ATOM 7623 C CA . ASP B 1 335 ? 16.562 51.688 39.406 1 42.22 335 ASP B CA 1
ATOM 7624 C C . ASP B 1 335 ? 16.25 53 38.688 1 42.22 335 ASP B C 1
ATOM 7626 O O . ASP B 1 335 ? 16.484 53.125 37.5 1 42.22 335 ASP B O 1
ATOM 7630 N N . GLY B 1 336 ? 15.312 53.781 39 1 41.91 336 GLY B N 1
ATOM 7631 C CA . GLY B 1 336 ? 14.672 55.094 38.906 1 41.91 336 GLY B CA 1
ATOM 7632 C C . GLY B 1 336 ? 15.273 55.969 37.812 1 41.91 336 GLY B C 1
ATOM 7633 O O . GLY B 1 336 ? 14.984 57.156 37.719 1 41.91 336 GLY B O 1
ATOM 7634 N N . VAL B 1 337 ? 16.562 55.75 37.5 1 44.94 337 VAL B N 1
ATOM 7635 C CA . VAL B 1 337 ? 17.109 56.844 36.656 1 44.94 337 VAL B CA 1
ATOM 7636 C C . VAL B 1 337 ? 16.516 56.781 35.25 1 44.94 337 VAL B C 1
ATOM 7638 O O . VAL B 1 337 ? 16.422 55.688 34.656 1 44.94 337 VAL B O 1
ATOM 7641 N N . ASN B 1 338 ? 15.68 57.719 34.906 1 44.53 338 ASN B N 1
ATOM 7642 C CA . ASN B 1 338 ? 15.016 58 33.625 1 44.53 338 ASN B CA 1
ATOM 7643 C C . ASN B 1 338 ? 15.953 57.75 32.469 1 44.53 338 ASN B C 1
ATOM 7645 O O . ASN B 1 338 ? 16.797 58.562 32.156 1 44.53 338 ASN B O 1
ATOM 7649 N N . PRO B 1 339 ? 16.547 56.594 32.188 1 44.97 339 PRO B N 1
ATOM 7650 C CA . PRO B 1 339 ? 17.422 56.531 31.016 1 44.97 339 PRO B CA 1
ATOM 7651 C C . PRO B 1 339 ? 16.828 57.25 29.812 1 44.97 339 PRO B C 1
ATOM 7653 O O . PRO B 1 339 ? 15.617 57.344 29.656 1 44.97 339 PRO B O 1
ATOM 7656 N N . ALA B 1 340 ? 17.438 58.281 29.359 1 47.62 340 ALA B N 1
ATOM 7657 C CA . ALA B 1 340 ? 17.109 58.938 28.094 1 47.62 340 ALA B CA 1
ATOM 7658 C C . ALA B 1 340 ? 16.547 57.938 27.094 1 47.62 340 ALA B C 1
ATOM 7660 O O . ALA B 1 340 ? 17.156 56.906 26.812 1 47.62 340 ALA B O 1
ATOM 7661 N N . VAL B 1 341 ? 15.281 57.812 26.906 1 57.56 341 VAL B N 1
ATOM 7662 C CA . VAL B 1 341 ? 14.453 56.938 26.094 1 57.56 341 VAL B CA 1
ATOM 7663 C C . VAL B 1 341 ? 15.039 56.844 24.672 1 57.56 341 VAL B C 1
ATOM 7665 O O . VAL B 1 341 ? 15.016 57.844 23.938 1 57.56 341 VAL B O 1
ATOM 7668 N N . ASN B 1 342 ? 16.094 56.062 24.578 1 78.94 342 ASN B N 1
ATOM 7669 C CA . ASN B 1 342 ? 16.688 55.906 23.25 1 78.94 342 ASN B CA 1
ATOM 7670 C C . ASN B 1 342 ? 15.711 55.281 22.266 1 78.94 342 ASN B C 1
ATOM 7672 O O . ASN B 1 342 ? 14.922 54.406 22.641 1 78.94 342 ASN B O 1
ATOM 7676 N N . LYS B 1 343 ? 15.609 55.938 21.156 1 92.69 343 LYS B N 1
ATOM 7677 C CA . LYS B 1 343 ? 14.773 55.469 20.047 1 92.69 343 LYS B CA 1
ATOM 7678 C C . LYS B 1 343 ? 15.102 54.031 19.672 1 92.69 343 LYS B C 1
ATOM 7680 O O . LYS B 1 343 ? 16.281 53.688 19.484 1 92.69 343 LYS B O 1
ATOM 7685 N N . GLN B 1 344 ? 14.117 53.125 19.797 1 95.69 344 GLN B N 1
ATOM 7686 C CA . GLN B 1 344 ? 14.297 51.75 19.422 1 95.69 344 GLN B CA 1
ATOM 7687 C C . GLN B 1 344 ? 14.094 51.562 17.922 1 95.69 344 GLN B C 1
ATOM 7689 O O . GLN B 1 344 ? 13.148 52.094 17.344 1 95.69 344 GLN B O 1
ATOM 7694 N N . ILE B 1 345 ? 14.984 50.812 17.312 1 97.81 345 ILE B N 1
ATOM 7695 C CA . ILE B 1 345 ? 14.914 50.531 15.875 1 97.81 345 ILE B CA 1
ATOM 7696 C C . ILE B 1 345 ? 14.242 49.188 15.648 1 97.81 345 ILE B C 1
ATOM 7698 O O . ILE B 1 345 ? 14.742 48.156 16.109 1 97.81 345 ILE B O 1
ATOM 7702 N N . ILE B 1 346 ? 13.109 49.156 14.93 1 98.5 346 ILE B N 1
ATOM 7703 C CA . ILE B 1 346 ? 12.352 47.938 14.648 1 98.5 346 ILE B CA 1
ATOM 7704 C C . ILE B 1 346 ? 12.43 47.594 13.164 1 98.5 346 ILE B C 1
ATOM 7706 O O . ILE B 1 346 ? 12.148 48.469 12.32 1 98.5 346 ILE B O 1
ATOM 7710 N N . TYR B 1 347 ? 12.875 46.406 12.836 1 98.75 347 TYR B N 1
ATOM 7711 C CA . TYR B 1 347 ? 12.805 45.906 11.469 1 98.75 347 TYR B CA 1
ATOM 7712 C C . TYR B 1 347 ? 11.586 45 11.297 1 98.75 347 TYR B C 1
ATOM 7714 O O . TYR B 1 347 ? 11.438 44 12.008 1 98.75 347 TYR B O 1
ATOM 7722 N N . ILE B 1 348 ? 10.711 45.312 10.477 1 98.5 348 ILE B N 1
ATOM 7723 C CA . ILE B 1 348 ? 9.617 44.438 10.086 1 98.5 348 ILE B CA 1
ATOM 7724 C C . ILE B 1 348 ? 10.008 43.656 8.844 1 98.5 348 ILE B C 1
ATOM 7726 O O . ILE B 1 348 ? 10.023 44.188 7.734 1 98.5 348 ILE B O 1
ATOM 7730 N N . LEU B 1 349 ? 10.242 42.406 9.062 1 97.88 349 LEU B N 1
ATOM 7731 C CA . LEU B 1 349 ? 10.727 41.531 8.008 1 97.88 349 LEU B CA 1
ATOM 7732 C C . LEU B 1 349 ? 9.562 40.812 7.336 1 97.88 349 LEU B C 1
ATOM 7734 O O . LEU B 1 349 ? 8.93 39.938 7.949 1 97.88 349 LEU B O 1
ATOM 7738 N N . GLY B 1 350 ? 9.281 41.094 6.086 1 94.88 350 GLY B N 1
ATOM 7739 C CA . GLY B 1 350 ? 8.086 40.594 5.418 1 94.88 350 GLY B CA 1
ATOM 7740 C C . GLY B 1 350 ? 6.824 41.312 5.84 1 94.88 350 GLY B C 1
ATOM 7741 O O . GLY B 1 350 ? 5.965 40.75 6.512 1 94.88 350 GLY B O 1
ATOM 7742 N N . ALA B 1 351 ? 6.66 42.406 5.293 1 94.69 351 ALA B N 1
ATOM 7743 C CA . ALA B 1 351 ? 5.656 43.312 5.848 1 94.69 351 ALA B CA 1
ATOM 7744 C C . ALA B 1 351 ? 4.297 43.094 5.191 1 94.69 351 ALA B C 1
ATOM 7746 O O . ALA B 1 351 ? 3.262 43.469 5.746 1 94.69 351 ALA B O 1
ATOM 7747 N N . GLY B 1 352 ? 4.324 42.5 3.994 1 91.81 352 GLY B N 1
ATOM 7748 C CA . GLY B 1 352 ? 3.064 42.438 3.271 1 91.81 352 GLY B CA 1
ATOM 7749 C C . GLY B 1 352 ? 2.438 43.781 3.037 1 91.81 352 GLY B C 1
ATOM 7750 O O . GLY B 1 352 ? 3.086 44.688 2.506 1 91.81 352 GLY B O 1
ATOM 7751 N N . GLN B 1 353 ? 1.225 43.969 3.607 1 90.69 353 GLN B N 1
ATOM 7752 C CA . GLN B 1 353 ? 0.545 45.219 3.422 1 90.69 353 GLN B CA 1
ATOM 7753 C C . GLN B 1 353 ? 0.758 46.156 4.625 1 90.69 353 GLN B C 1
ATOM 7755 O O . GLN B 1 353 ? 0.166 47.219 4.703 1 90.69 353 GLN B O 1
ATOM 7760 N N . GLY B 1 354 ? 1.431 45.656 5.609 1 93.94 354 GLY B N 1
ATOM 7761 C CA . GLY B 1 354 ? 1.989 46.531 6.617 1 93.94 354 GLY B CA 1
ATOM 7762 C C . GLY B 1 354 ? 1.228 46.5 7.93 1 93.94 354 GLY B C 1
ATOM 7763 O O . GLY B 1 354 ? 1.317 47.438 8.727 1 93.94 354 GLY B O 1
ATOM 7764 N N . PRO B 1 355 ? 0.447 45.531 8.234 1 93.56 355 PRO B N 1
ATOM 7765 C CA . PRO B 1 355 ? -0.29 45.531 9.5 1 93.56 355 PRO B CA 1
ATOM 7766 C C . PRO B 1 355 ? 0.63 45.562 10.719 1 93.56 355 PRO B C 1
ATOM 7768 O O . PRO B 1 355 ? 0.261 46.094 11.766 1 93.56 355 PRO B O 1
ATOM 7771 N N . PHE B 1 356 ? 1.78 45.031 10.625 1 96.06 356 PHE B N 1
ATOM 7772 C CA . PHE B 1 356 ? 2.678 44.969 11.773 1 96.06 356 PHE B CA 1
ATOM 7773 C C . PHE B 1 356 ? 3.355 46.312 12 1 96.06 356 PHE B C 1
ATOM 7775 O O . PHE B 1 356 ? 3.893 46.594 13.078 1 96.06 356 PHE B O 1
ATOM 7782 N N . VAL B 1 357 ? 3.355 47.156 10.969 1 97.5 357 VAL B N 1
ATOM 7783 C CA . VAL B 1 357 ? 3.764 48.531 11.18 1 97.5 357 VAL B CA 1
ATOM 7784 C C . VAL B 1 357 ? 2.785 49.219 12.125 1 97.5 357 VAL B C 1
ATOM 7786 O O . VAL B 1 357 ? 3.201 49.875 13.094 1 97.5 357 VAL B O 1
ATOM 7789 N N . ASP B 1 358 ? 1.521 49.031 11.828 1 96.31 358 ASP B N 1
ATOM 7790 C CA . ASP B 1 358 ? 0.48 49.594 12.672 1 96.31 358 ASP B CA 1
ATOM 7791 C C . ASP B 1 358 ? 0.595 49.094 14.109 1 96.31 358 ASP B C 1
ATOM 7793 O O . ASP B 1 358 ? 0.472 49.844 15.062 1 96.31 358 ASP B O 1
ATOM 7797 N N . ALA B 1 359 ? 0.798 47.812 14.234 1 96.69 359 ALA B N 1
ATOM 7798 C CA . ALA B 1 359 ? 0.934 47.219 15.555 1 96.69 359 ALA B CA 1
ATOM 7799 C C . ALA B 1 359 ? 2.133 47.781 16.312 1 96.69 359 ALA B C 1
ATOM 7801 O O . ALA B 1 359 ? 2.072 48 17.516 1 96.69 359 ALA B O 1
ATOM 7802 N N . SER B 1 360 ? 3.172 48 15.633 1 98 360 SER B N 1
ATOM 7803 C CA . SER B 1 360 ? 4.379 48.562 16.234 1 98 360 SER B CA 1
ATOM 7804 C C . SER B 1 360 ? 4.16 50 16.688 1 98 360 SER B C 1
ATOM 7806 O O . SER B 1 360 ? 4.605 50.375 17.766 1 98 360 SER B O 1
ATOM 7808 N N . LEU B 1 361 ? 3.52 50.781 15.828 1 97.88 361 LEU B N 1
ATOM 7809 C CA . LEU B 1 361 ? 3.227 52.188 16.172 1 97.88 361 LEU B CA 1
ATOM 7810 C C . LEU B 1 361 ? 2.309 52.25 17.391 1 97.88 361 LEU B C 1
ATOM 7812 O O . LEU B 1 361 ? 2.512 53.094 18.266 1 97.88 361 LEU B O 1
ATOM 7816 N N . GLN B 1 362 ? 1.362 51.375 17.406 1 97.44 362 GLN B N 1
ATOM 7817 C CA . GLN B 1 362 ? 0.459 51.344 18.547 1 97.44 362 GLN B CA 1
ATOM 7818 C C . GLN B 1 362 ? 1.2 50.938 19.812 1 97.44 362 GLN B C 1
ATOM 7820 O O . GLN B 1 362 ? 0.942 51.469 20.891 1 97.44 362 GLN B O 1
ATOM 7825 N N . ALA B 1 363 ? 2.039 49.938 19.719 1 97.94 363 ALA B N 1
ATOM 7826 C CA . ALA B 1 363 ? 2.844 49.531 20.859 1 97.94 363 ALA B CA 1
ATOM 7827 C C . ALA B 1 363 ? 3.717 50.656 21.375 1 97.94 363 ALA B C 1
ATOM 7829 O O . ALA B 1 363 ? 3.922 50.781 22.578 1 97.94 363 ALA B O 1
ATOM 7830 N N . SER B 1 364 ? 4.277 51.406 20.484 1 96.75 364 SER B N 1
ATOM 7831 C CA . SER B 1 364 ? 5.086 52.562 20.844 1 96.75 364 SER B CA 1
ATOM 7832 C C . SER B 1 364 ? 4.27 53.562 21.641 1 96.75 364 SER B C 1
ATOM 7834 O O . SER B 1 364 ? 4.738 54.094 22.656 1 96.75 364 SER B O 1
ATOM 7836 N N . ARG B 1 365 ? 3.062 53.844 21.188 1 96.44 365 ARG B N 1
ATOM 7837 C CA . ARG B 1 365 ? 2.184 54.781 21.891 1 96.44 365 ARG B CA 1
ATOM 7838 C C . ARG B 1 365 ? 1.833 54.25 23.281 1 96.44 365 ARG B C 1
ATOM 7840 O O . ARG B 1 365 ? 1.813 55.031 24.25 1 96.44 365 ARG B O 1
ATOM 7847 N N . ARG B 1 366 ? 1.631 53.031 23.391 1 96.31 366 ARG B N 1
ATOM 7848 C CA . ARG B 1 366 ? 1.232 52.438 24.656 1 96.31 366 ARG B CA 1
ATOM 7849 C C . ARG B 1 366 ? 2.393 52.406 25.641 1 96.31 366 ARG B C 1
ATOM 7851 O O . ARG B 1 366 ? 2.205 52.688 26.828 1 96.31 366 ARG B O 1
ATOM 7858 N N . SER B 1 367 ? 3.514 52.125 25.156 1 94.38 367 SER B N 1
ATOM 7859 C CA . SER B 1 367 ? 4.684 51.969 26.031 1 94.38 367 SER B CA 1
ATOM 7860 C C . SER B 1 367 ? 5.32 53.312 26.312 1 94.38 367 SER B C 1
ATOM 7862 O O . SER B 1 367 ? 6.07 53.469 27.281 1 94.38 367 SER B O 1
ATOM 7864 N N . GLY B 1 368 ? 5.16 54.25 25.406 1 92.81 368 GLY B N 1
ATOM 7865 C CA . GLY B 1 368 ? 5.801 55.562 25.5 1 92.81 368 GLY B CA 1
ATOM 7866 C C . GLY B 1 368 ? 7.215 55.562 24.953 1 92.81 368 GLY B C 1
ATOM 7867 O O . GLY B 1 368 ? 7.926 56.562 25.078 1 92.81 368 GLY B O 1
ATOM 7868 N N . CYS B 1 369 ? 7.625 54.562 24.359 1 94.19 369 CYS B N 1
ATOM 7869 C CA . CYS B 1 369 ? 8.969 54.438 23.797 1 94.19 369 CYS B CA 1
ATOM 7870 C C . CYS B 1 369 ? 9 54.875 22.344 1 94.19 369 CYS B C 1
ATOM 7872 O O . CYS B 1 369 ? 8.305 54.281 21.5 1 94.19 369 CYS B O 1
ATOM 7874 N N . PRO B 1 370 ? 9.742 55.875 21.984 1 94.94 370 PRO B N 1
ATOM 7875 C CA . PRO B 1 370 ? 9.836 56.25 20.578 1 94.94 370 PRO B CA 1
ATOM 7876 C C . PRO B 1 370 ? 10.508 55.156 19.719 1 94.94 370 PRO B C 1
ATOM 7878 O O . PRO B 1 370 ? 11.461 54.531 20.172 1 94.94 370 PRO B O 1
ATOM 7881 N N . ILE B 1 371 ? 10.047 55.062 18.469 1 97.38 371 ILE B N 1
ATOM 7882 C CA . ILE B 1 371 ? 10.586 54 17.625 1 97.38 371 ILE B CA 1
ATOM 7883 C C . ILE B 1 371 ? 10.859 54.531 16.234 1 97.38 371 ILE B C 1
ATOM 7885 O O . ILE B 1 371 ? 10.32 55.562 15.852 1 97.38 371 ILE B O 1
ATOM 7889 N N . ARG B 1 372 ? 11.75 53.969 15.531 1 97.81 372 ARG B N 1
ATOM 7890 C CA . ARG B 1 372 ? 11.953 54.031 14.086 1 97.81 372 ARG B CA 1
ATOM 7891 C C . ARG B 1 372 ? 11.727 52.656 13.438 1 97.81 372 ARG B C 1
ATOM 7893 O O . ARG B 1 372 ? 12.195 51.625 13.945 1 97.81 372 ARG B O 1
ATOM 7900 N N . ILE B 1 373 ? 10.977 52.625 12.344 1 98.44 373 ILE B N 1
ATOM 7901 C CA . ILE B 1 373 ? 10.602 51.344 11.734 1 98.44 373 ILE B CA 1
ATOM 7902 C C . ILE B 1 373 ? 11.18 51.25 10.328 1 98.44 373 ILE B C 1
ATOM 7904 O O . ILE B 1 373 ? 11.023 52.188 9.523 1 98.44 373 ILE B O 1
ATOM 7908 N N . TYR B 1 374 ? 11.914 50.25 10.031 1 98.31 374 TYR B N 1
ATOM 7909 C CA . TYR B 1 374 ? 12.281 49.875 8.672 1 98.31 374 TYR B CA 1
ATOM 7910 C C . TYR B 1 374 ? 11.422 48.719 8.172 1 98.31 374 TYR B C 1
ATOM 7912 O O . TYR B 1 374 ? 11.32 47.688 8.836 1 98.31 374 TYR B O 1
ATOM 7920 N N . VAL B 1 375 ? 10.781 48.875 7.031 1 97.94 375 VAL B N 1
ATOM 7921 C CA . VAL B 1 375 ? 9.828 47.938 6.484 1 97.94 375 VAL B CA 1
ATOM 7922 C C . VAL B 1 375 ? 10.453 47.188 5.301 1 97.94 375 VAL B C 1
ATOM 7924 O O . VAL B 1 375 ? 10.703 47.781 4.25 1 97.94 375 VAL B O 1
ATOM 7927 N N . PHE B 1 376 ? 10.633 45.875 5.484 1 97.25 376 PHE B N 1
ATOM 7928 C CA . PHE B 1 376 ? 11.242 45.062 4.438 1 97.25 376 PHE B CA 1
ATOM 7929 C C . PHE B 1 376 ? 10.18 44.281 3.664 1 97.25 376 PHE B C 1
ATOM 7931 O O . PHE B 1 376 ? 9.359 43.594 4.262 1 97.25 376 PHE B O 1
ATOM 7938 N N . GLU B 1 377 ? 10.164 44.344 2.348 1 95.06 377 GLU B N 1
ATOM 7939 C CA . GLU B 1 377 ? 9.219 43.625 1.503 1 95.06 377 GLU B CA 1
ATOM 7940 C C . GLU B 1 377 ? 9.789 43.406 0.105 1 95.06 377 GLU B C 1
ATOM 7942 O O . GLU B 1 377 ? 10.398 44.312 -0.477 1 95.06 377 GLU B O 1
ATOM 7947 N N . LYS B 1 378 ? 9.633 42.156 -0.389 1 93.38 378 LYS B N 1
ATOM 7948 C CA . LYS B 1 378 ? 10.188 41.844 -1.698 1 93.38 378 LYS B CA 1
ATOM 7949 C C . LYS B 1 378 ? 9.109 41.875 -2.779 1 93.38 378 LYS B C 1
ATOM 7951 O O . LYS B 1 378 ? 9.422 42.031 -3.963 1 93.38 378 LYS B O 1
ATOM 7956 N N . ASN B 1 379 ? 7.816 41.656 -2.377 1 91.62 379 ASN B N 1
ATOM 7957 C CA . ASN B 1 379 ? 6.707 41.656 -3.326 1 91.62 379 ASN B CA 1
ATOM 7958 C C . ASN B 1 379 ? 6.453 43.062 -3.906 1 91.62 379 ASN B C 1
ATOM 7960 O O . ASN B 1 379 ? 5.996 43.938 -3.199 1 91.62 379 ASN B O 1
ATOM 7964 N N . ARG B 1 380 ? 6.559 43.156 -5.176 1 91 380 ARG B N 1
ATOM 7965 C CA . ARG B 1 380 ? 6.488 44.438 -5.848 1 91 380 ARG B CA 1
ATOM 7966 C C . ARG B 1 380 ? 5.094 45.062 -5.723 1 91 380 ARG B C 1
ATOM 7968 O O . ARG B 1 380 ? 4.945 46.281 -5.633 1 91 380 ARG B O 1
ATOM 7975 N N . ASN B 1 381 ? 4.164 44.25 -5.691 1 91.81 381 ASN B N 1
ATOM 7976 C CA . ASN B 1 381 ? 2.791 44.75 -5.59 1 91.81 381 ASN B CA 1
ATOM 7977 C C . ASN B 1 381 ? 2.473 45.219 -4.176 1 91.81 381 ASN B C 1
ATOM 7979 O O . ASN B 1 381 ? 1.748 46.188 -3.994 1 91.81 381 ASN B O 1
ATOM 7983 N N . ALA B 1 382 ? 2.965 44.5 -3.254 1 91.94 382 ALA B N 1
ATOM 7984 C CA . ALA B 1 382 ? 2.787 44.938 -1.87 1 91.94 382 ALA B CA 1
ATOM 7985 C C . ALA B 1 382 ? 3.518 46.25 -1.607 1 91.94 382 ALA B C 1
ATOM 7987 O O . ALA B 1 382 ? 3.051 47.094 -0.823 1 91.94 382 ALA B O 1
ATOM 7988 N N . LEU B 1 383 ? 4.598 46.469 -2.285 1 94.06 383 LEU B N 1
ATOM 7989 C CA . LEU B 1 383 ? 5.402 47.688 -2.129 1 94.06 383 LEU B CA 1
ATOM 7990 C C . LEU B 1 383 ? 4.609 48.906 -2.537 1 94.06 383 LEU B C 1
ATOM 7992 O O . LEU B 1 383 ? 4.77 50 -1.947 1 94.06 383 LEU B O 1
ATOM 7996 N N . LEU B 1 384 ? 3.793 48.75 -3.51 1 94.38 384 LEU B N 1
ATOM 7997 C CA . LEU B 1 384 ? 2.961 49.844 -3.945 1 94.38 384 LEU B CA 1
ATOM 7998 C C . LEU B 1 384 ? 2.01 50.281 -2.834 1 94.38 384 LEU B C 1
ATOM 8000 O O . LEU B 1 384 ? 1.834 51.5 -2.592 1 94.38 384 LEU B O 1
ATOM 8004 N N . THR B 1 385 ? 1.457 49.344 -2.236 1 94.12 385 THR B N 1
ATOM 8005 C CA . THR B 1 385 ? 0.554 49.594 -1.123 1 94.12 385 THR B CA 1
ATOM 8006 C C . THR B 1 385 ? 1.306 50.25 0.038 1 94.12 385 THR B C 1
ATOM 8008 O O . THR B 1 385 ? 0.815 51.188 0.648 1 94.12 385 THR B O 1
ATOM 8011 N N . LEU B 1 386 ? 2.418 49.781 0.328 1 95.88 386 LEU B N 1
ATOM 8012 C CA . LEU B 1 386 ? 3.229 50.281 1.43 1 95.88 386 LEU B CA 1
ATOM 8013 C C . LEU B 1 386 ? 3.66 51.719 1.165 1 95.88 386 LEU B C 1
ATOM 8015 O O . LEU B 1 386 ? 3.67 52.562 2.08 1 95.88 386 LEU B O 1
ATOM 8019 N N . LYS B 1 387 ? 3.98 52.031 -0.067 1 96.06 387 LYS B N 1
ATOM 8020 C CA . LYS B 1 387 ? 4.359 53.375 -0.45 1 96.06 387 LYS B CA 1
ATOM 8021 C C . LYS B 1 387 ? 3.195 54.344 -0.263 1 96.06 387 LYS B C 1
ATOM 8023 O O . LYS B 1 387 ? 3.391 55.5 0.181 1 96.06 387 LYS B O 1
ATOM 8028 N N . GLN B 1 388 ? 2.115 53.875 -0.642 1 96.38 388 GLN B N 1
ATOM 8029 C CA . GLN B 1 388 ? 0.922 54.719 -0.465 1 96.38 388 GLN B CA 1
ATOM 8030 C C . GLN B 1 388 ? 0.669 55 1.012 1 96.38 388 GLN B C 1
ATOM 8032 O O . GLN B 1 388 ? 0.349 56.125 1.379 1 96.38 388 GLN B O 1
ATOM 8037 N N . ARG B 1 389 ? 0.823 54.031 1.848 1 96.5 389 ARG B N 1
ATOM 8038 C CA . ARG B 1 389 ? 0.596 54.188 3.279 1 96.5 389 ARG B CA 1
ATOM 8039 C C . ARG B 1 389 ? 1.644 55.094 3.898 1 96.5 389 ARG B C 1
ATOM 8041 O O . ARG B 1 389 ? 1.349 55.844 4.836 1 96.5 389 ARG B O 1
ATOM 8048 N N . LEU B 1 390 ? 2.809 55.125 3.398 1 96.31 390 LEU B N 1
ATOM 8049 C CA . LEU B 1 390 ? 3.883 56.031 3.844 1 96.31 390 LEU B CA 1
ATOM 8050 C C . LEU B 1 390 ? 3.533 57.469 3.574 1 96.31 390 LEU B C 1
ATOM 8052 O O . LEU B 1 390 ? 3.924 58.375 4.336 1 96.31 390 LEU B O 1
ATOM 8056 N N . GLN B 1 391 ? 2.797 57.656 2.518 1 96.06 391 GLN B N 1
ATOM 8057 C CA . GLN B 1 391 ? 2.461 59 2.1 1 96.06 391 GLN B CA 1
ATOM 8058 C C . GLN B 1 391 ? 1.184 59.5 2.779 1 96.06 391 GLN B C 1
ATOM 8060 O O . GLN B 1 391 ? 0.906 60.688 2.811 1 96.06 391 GLN B O 1
ATOM 8065 N N . THR B 1 392 ? 0.486 58.531 3.373 1 96.5 392 THR B N 1
ATOM 8066 C CA . THR B 1 392 ? -0.812 58.906 3.926 1 96.5 392 THR B CA 1
ATOM 8067 C C . THR B 1 392 ? -0.866 58.625 5.422 1 96.5 392 THR B C 1
ATOM 8069 O O . THR B 1 392 ? -0.487 59.438 6.238 1 96.5 392 THR B O 1
ATOM 8072 N N . GLU B 1 393 ? -1.034 57.312 5.77 1 95.62 393 GLU B N 1
ATOM 8073 C CA . GLU B 1 393 ? -1.266 56.906 7.145 1 95.62 393 GLU B CA 1
ATOM 8074 C C . GLU B 1 393 ? -0.024 57.125 8.008 1 95.62 393 GLU B C 1
ATOM 8076 O O . GLU B 1 393 ? -0.131 57.438 9.195 1 95.62 393 GLU B O 1
ATOM 8081 N N . TRP B 1 394 ? 1.13 56.938 7.344 1 96.75 394 TRP B N 1
ATOM 8082 C CA . TRP B 1 394 ? 2.371 56.969 8.109 1 96.75 394 TRP B CA 1
ATOM 8083 C C . TRP B 1 394 ? 3.17 58.219 7.801 1 96.75 394 TRP B C 1
ATOM 8085 O O . TRP B 1 394 ? 4.375 58.281 8.062 1 96.75 394 TRP B O 1
ATOM 8095 N N . ALA B 1 395 ? 2.605 59.188 7.23 1 94.25 395 ALA B N 1
ATOM 8096 C CA . ALA B 1 395 ? 3.281 60.406 6.723 1 94.25 395 ALA B CA 1
ATOM 8097 C C . ALA B 1 395 ? 4.051 61.094 7.836 1 94.25 395 ALA B C 1
ATOM 8099 O O . ALA B 1 395 ? 5.125 61.656 7.594 1 94.25 395 ALA B O 1
ATOM 8100 N N . ASN B 1 396 ? 3.562 61.094 9.039 1 94.81 396 ASN B N 1
ATOM 8101 C CA . ASN B 1 396 ? 4.211 61.812 10.141 1 94.81 396 ASN B CA 1
ATOM 8102 C C . ASN B 1 396 ? 4.938 60.844 11.07 1 94.81 396 ASN B C 1
ATOM 8104 O O . ASN B 1 396 ? 5.293 61.219 12.195 1 94.81 396 ASN B O 1
ATOM 8108 N N . GLU B 1 397 ? 5.105 59.656 10.602 1 96.81 397 GLU B N 1
ATOM 8109 C CA . GLU B 1 397 ? 5.766 58.625 11.414 1 96.81 397 GLU B CA 1
ATOM 8110 C C . GLU B 1 397 ? 7.172 58.344 10.891 1 96.81 397 GLU B C 1
ATOM 8112 O O . GLU B 1 397 ? 7.484 58.625 9.734 1 96.81 397 GLU B O 1
ATOM 8117 N N . ASP B 1 398 ? 8.039 57.906 11.734 1 97.38 398 ASP B N 1
ATOM 8118 C CA . ASP B 1 398 ? 9.398 57.531 11.359 1 97.38 398 ASP B CA 1
ATOM 8119 C C . ASP B 1 398 ? 9.453 56.125 10.773 1 97.38 398 ASP B C 1
ATOM 8121 O O . ASP B 1 398 ? 10 55.219 11.398 1 97.38 398 ASP B O 1
ATOM 8125 N N . VAL B 1 399 ? 8.898 55.969 9.609 1 98.06 399 VAL B N 1
ATOM 8126 C CA . VAL B 1 399 ? 8.789 54.688 8.914 1 98.06 399 VAL B CA 1
ATOM 8127 C C . VAL B 1 399 ? 9.523 54.75 7.582 1 98.06 399 VAL B C 1
ATOM 8129 O O . VAL B 1 399 ? 9.336 55.688 6.809 1 98.06 399 VAL B O 1
ATOM 8132 N N . HIS B 1 400 ? 10.367 53.781 7.309 1 97.38 400 HIS B N 1
ATOM 8133 C CA . HIS B 1 400 ? 11.188 53.75 6.098 1 97.38 400 HIS B CA 1
ATOM 8134 C C . HIS B 1 400 ? 11.016 52.438 5.348 1 97.38 400 HIS B C 1
ATOM 8136 O O . HIS B 1 400 ? 11.008 51.344 5.961 1 97.38 400 HIS B O 1
ATOM 8142 N N . LEU B 1 401 ? 10.883 52.531 4.066 1 96.56 401 LEU B N 1
ATOM 8143 C CA . LEU B 1 401 ? 10.672 51.375 3.229 1 96.56 401 LEU B CA 1
ATOM 8144 C C . LEU B 1 401 ? 12 50.844 2.684 1 96.56 401 LEU B C 1
ATOM 8146 O O . LEU B 1 401 ? 12.836 51.625 2.225 1 96.56 401 LEU B O 1
ATOM 8150 N N . VAL B 1 402 ? 12.203 49.531 2.791 1 96.94 402 VAL B N 1
ATOM 8151 C CA . VAL B 1 402 ? 13.391 48.875 2.254 1 96.94 402 VAL B CA 1
ATOM 8152 C C . VAL B 1 402 ? 12.969 47.75 1.305 1 96.94 402 VAL B C 1
ATOM 8154 O O . VAL B 1 402 ? 12.844 46.594 1.714 1 96.94 402 VAL B O 1
ATOM 8157 N N . PRO B 1 403 ? 12.852 48 0.01 1 95.06 403 PRO B N 1
ATOM 8158 C CA . PRO B 1 403 ? 12.438 46.969 -0.947 1 95.06 403 PRO B CA 1
ATOM 8159 C C . PRO B 1 403 ? 13.5 45.906 -1.151 1 95.06 403 PRO B C 1
ATOM 8161 O O . PRO B 1 403 ? 14.695 46.188 -1.185 1 95.06 403 PRO B O 1
ATOM 8164 N N . GLY B 1 404 ? 13.07 44.656 -1.158 1 93.62 404 GLY B N 1
ATOM 8165 C CA . GLY B 1 404 ? 13.992 43.594 -1.515 1 93.62 404 GLY B CA 1
ATOM 8166 C C . GLY B 1 404 ? 13.867 42.375 -0.618 1 93.62 404 GLY B C 1
ATOM 8167 O O . GLY B 1 404 ? 13.047 42.344 0.305 1 93.62 404 GLY B O 1
ATOM 8168 N N . ASP B 1 405 ? 14.664 41.375 -0.906 1 94 405 ASP B N 1
ATOM 8169 C CA . ASP B 1 405 ? 14.773 40.156 -0.113 1 94 405 ASP B CA 1
ATOM 8170 C C . ASP B 1 405 ? 15.695 40.375 1.087 1 94 405 ASP B C 1
ATOM 8172 O O . ASP B 1 405 ? 16.875 40.656 0.922 1 94 405 ASP B O 1
ATOM 8176 N N . MET B 1 406 ? 15.117 40.219 2.283 1 95.19 406 MET B N 1
ATOM 8177 C CA . MET B 1 406 ? 15.836 40.469 3.523 1 95.19 406 MET B CA 1
ATOM 8178 C C . MET B 1 406 ? 17.125 39.656 3.59 1 95.19 406 MET B C 1
ATOM 8180 O O . MET B 1 406 ? 18.047 40 4.328 1 95.19 406 MET B O 1
ATOM 8184 N N . ARG B 1 407 ? 17.344 38.5 2.893 1 92.44 407 ARG B N 1
ATOM 8185 C CA . ARG B 1 407 ? 18.469 37.594 2.939 1 92.44 407 ARG B CA 1
ATOM 8186 C C . ARG B 1 407 ? 19.641 38.094 2.115 1 92.44 407 ARG B C 1
ATOM 8188 O O . ARG B 1 407 ? 20.797 37.75 2.361 1 92.44 407 ARG B O 1
ATOM 8195 N N . CYS B 1 408 ? 19.172 38.938 1.114 1 91.38 408 CYS B N 1
ATOM 8196 C CA . CYS B 1 408 ? 20.203 39.375 0.185 1 91.38 408 CYS B CA 1
ATOM 8197 C C . CYS B 1 408 ? 19.969 40.812 -0.256 1 91.38 408 CYS B C 1
ATOM 8199 O O . CYS B 1 408 ? 19.906 41.094 -1.453 1 91.38 408 CYS B O 1
ATOM 8201 N N . LEU B 1 409 ? 20 41.688 0.586 1 92.31 409 LEU B N 1
ATOM 8202 C CA . LEU B 1 409 ? 19.781 43.094 0.292 1 92.31 409 LEU B CA 1
ATOM 8203 C C . LEU B 1 409 ? 21.047 43.75 -0.261 1 92.31 409 LEU B C 1
ATOM 8205 O O . LEU B 1 409 ? 22.141 43.469 0.234 1 92.31 409 LEU B O 1
ATOM 8209 N N . ASP B 1 410 ? 20.891 44.5 -1.273 1 87.06 410 ASP B N 1
ATOM 8210 C CA . ASP B 1 410 ? 22.016 45.25 -1.841 1 87.06 410 ASP B CA 1
ATOM 8211 C C . ASP B 1 410 ? 22.453 46.375 -0.916 1 87.06 410 ASP B C 1
ATOM 8213 O O . ASP B 1 410 ? 23.656 46.625 -0.762 1 87.06 410 ASP B O 1
ATOM 8217 N N . LYS B 1 411 ? 21.469 47.094 -0.357 1 89.69 411 LYS B N 1
ATOM 8218 C CA . LYS B 1 411 ? 21.75 48.25 0.498 1 89.69 411 LYS B CA 1
ATOM 8219 C C . LYS B 1 411 ? 20.938 48.156 1.793 1 89.69 411 LYS B C 1
ATOM 8221 O O . LYS B 1 411 ? 19.938 48.875 1.945 1 89.69 411 LYS B O 1
ATOM 8226 N N . PRO B 1 412 ? 21.438 47.438 2.719 1 93.44 412 PRO B N 1
ATOM 8227 C CA . PRO B 1 412 ? 20.75 47.438 4.012 1 93.44 412 PRO B CA 1
ATOM 8228 C C . PRO B 1 412 ? 20.859 48.75 4.758 1 93.44 412 PRO B C 1
ATOM 8230 O O . PRO B 1 412 ? 21.797 49.531 4.516 1 93.44 412 PRO B O 1
ATOM 8233 N N . PRO B 1 413 ? 19.891 48.969 5.555 1 95.69 413 PRO B N 1
ATOM 8234 C CA . PRO B 1 413 ? 20.016 50.188 6.367 1 95.69 413 PRO B CA 1
ATOM 8235 C C . PRO B 1 413 ? 21.312 50.219 7.184 1 95.69 413 PRO B C 1
ATOM 8237 O O . PRO B 1 413 ? 21.812 49.156 7.598 1 95.69 413 PRO B O 1
ATOM 8240 N N . ALA B 1 414 ? 21.797 51.438 7.441 1 93.38 414 ALA B N 1
ATOM 8241 C CA . ALA B 1 414 ? 23.031 51.594 8.211 1 93.38 414 ALA B CA 1
ATOM 8242 C C . ALA B 1 414 ? 22.812 51.219 9.672 1 93.38 414 ALA B C 1
ATOM 8244 O O . ALA B 1 414 ? 23.703 50.656 10.312 1 93.38 414 ALA B O 1
ATOM 8245 N N . GLU B 1 415 ? 21.656 51.594 10.109 1 94.75 415 GLU B N 1
ATOM 8246 C CA . GLU B 1 415 ? 21.328 51.281 11.5 1 94.75 415 GLU B CA 1
ATOM 8247 C C . GLU B 1 415 ? 20.812 49.844 11.648 1 94.75 415 GLU B C 1
ATOM 8249 O O . GLU B 1 415 ? 19.891 49.438 10.945 1 94.75 415 GLU B O 1
ATOM 8254 N N . LYS B 1 416 ? 21.422 49.125 12.68 1 96.94 416 LYS B N 1
ATOM 8255 C CA . LYS B 1 416 ? 20.969 47.781 12.969 1 96.94 416 LYS B CA 1
ATOM 8256 C C . LYS B 1 416 ? 19.719 47.781 13.852 1 96.94 416 LYS B C 1
ATOM 8258 O O . LYS B 1 416 ? 19.469 48.781 14.562 1 96.94 416 LYS B O 1
ATOM 8263 N N . ALA B 1 417 ? 19.078 46.75 13.852 1 98.12 417 ALA B N 1
ATOM 8264 C CA . ALA B 1 417 ? 17.797 46.656 14.547 1 98.12 417 ALA B CA 1
ATOM 8265 C C . ALA B 1 417 ? 17.984 46.281 16 1 98.12 417 ALA B C 1
ATOM 8267 O O . ALA B 1 417 ? 18.891 45.5 16.328 1 98.12 417 ALA B O 1
ATOM 8268 N N . ASP B 1 418 ? 17.125 46.781 16.828 1 97.38 418 ASP B N 1
ATOM 8269 C CA . ASP B 1 418 ? 16.984 46.312 18.203 1 97.38 418 ASP B CA 1
ATOM 8270 C C . ASP B 1 418 ? 16 45.125 18.281 1 97.38 418 ASP B C 1
ATOM 8272 O O . ASP B 1 418 ? 16.156 44.25 19.141 1 97.38 418 ASP B O 1
ATOM 8276 N N . ILE B 1 419 ? 14.977 45.219 17.484 1 98.25 419 ILE B N 1
ATOM 8277 C CA . ILE B 1 419 ? 13.914 44.219 17.484 1 98.25 419 ILE B CA 1
ATOM 8278 C C . ILE B 1 419 ? 13.578 43.844 16.047 1 98.25 419 ILE B C 1
ATOM 8280 O O . ILE B 1 419 ? 13.305 44.688 15.203 1 98.25 419 ILE B O 1
ATOM 8284 N N . PHE B 1 420 ? 13.648 42.562 15.82 1 98.62 420 PHE B N 1
ATOM 8285 C CA . PHE B 1 420 ? 13.062 42 14.609 1 98.62 420 PHE B CA 1
ATOM 8286 C C . PHE B 1 420 ? 11.602 41.656 14.836 1 98.62 420 PHE B C 1
ATOM 8288 O O . PHE B 1 420 ? 11.25 41.094 15.891 1 98.62 420 PHE B O 1
ATOM 8295 N N . VAL B 1 421 ? 10.727 41.969 13.93 1 98.56 421 VAL B N 1
ATOM 8296 C CA . VAL B 1 421 ? 9.344 41.5 13.891 1 98.56 421 VAL B CA 1
ATOM 8297 C C . VAL B 1 421 ? 9.07 40.812 12.555 1 98.56 421 VAL B C 1
ATOM 8299 O O . VAL B 1 421 ? 9.297 41.406 11.492 1 98.56 421 VAL B O 1
ATOM 8302 N N . SER B 1 422 ? 8.68 39.562 12.664 1 97 422 SER B N 1
ATOM 8303 C CA . SER B 1 422 ? 8.383 38.844 11.438 1 97 422 SER B CA 1
ATOM 8304 C C . SER B 1 422 ? 7.223 37.875 11.625 1 97 422 SER B C 1
ATOM 8306 O O . SER B 1 422 ? 6.996 37.375 12.734 1 97 422 SER B O 1
ATOM 8308 N N . GLU B 1 423 ? 6.418 37.656 10.664 1 93 423 GLU B N 1
ATOM 8309 C CA . GLU B 1 423 ? 5.402 36.625 10.609 1 93 423 GLU B CA 1
ATOM 8310 C C . GLU B 1 423 ? 5.598 35.719 9.391 1 93 423 GLU B C 1
ATOM 8312 O O . GLU B 1 423 ? 4.809 35.781 8.445 1 93 423 GLU B O 1
ATOM 8317 N N . LEU B 1 424 ? 6.547 34.969 9.398 1 94.75 424 LEU B N 1
ATOM 8318 C CA . LEU B 1 424 ? 6.938 34.031 8.328 1 94.75 424 LEU B CA 1
ATOM 8319 C C . LEU B 1 424 ? 6.637 32.594 8.719 1 94.75 424 LEU B C 1
ATOM 8321 O O . LEU B 1 424 ? 7.426 31.703 8.414 1 94.75 424 LEU B O 1
ATOM 8325 N N . LEU B 1 425 ? 5.574 32.406 9.461 1 95.75 425 LEU B N 1
ATOM 8326 C CA . LEU B 1 425 ? 5.207 31.094 9.992 1 95.75 425 LEU B CA 1
ATOM 8327 C C . LEU B 1 425 ? 4.145 30.438 9.125 1 95.75 425 LEU B C 1
ATOM 8329 O O . LEU B 1 425 ? 3.26 31.109 8.594 1 95.75 425 LEU B O 1
ATOM 8333 N N . GLY B 1 426 ? 4.297 29.125 8.969 1 95.5 426 GLY B N 1
ATOM 8334 C CA . GLY B 1 426 ? 3.264 28.328 8.336 1 95.5 426 GLY B CA 1
ATOM 8335 C C . GLY B 1 426 ? 2.605 27.344 9.289 1 95.5 426 GLY B C 1
ATOM 8336 O O . GLY B 1 426 ? 2.834 27.406 10.5 1 95.5 426 GLY B O 1
ATOM 8337 N N . SER B 1 427 ? 1.824 26.5 8.711 1 96.94 427 SER B N 1
ATOM 8338 C CA . SER B 1 427 ? 0.967 25.594 9.469 1 96.94 427 SER B CA 1
ATOM 8339 C C . SER B 1 427 ? 1.792 24.625 10.312 1 96.94 427 SER B C 1
ATOM 8341 O O . SER B 1 427 ? 1.267 23.984 11.227 1 96.94 427 SER B O 1
ATOM 8343 N N . PHE B 1 428 ? 3.061 24.531 10.062 1 98.19 428 PHE B N 1
ATOM 8344 C CA . PHE B 1 428 ? 3.961 23.672 10.828 1 98.19 428 PHE B CA 1
ATOM 8345 C C . PHE B 1 428 ? 5.059 24.5 11.484 1 98.19 428 PHE B C 1
ATOM 8347 O O . PHE B 1 428 ? 6.035 23.953 11.992 1 98.19 428 PHE B O 1
ATOM 8354 N N . GLY B 1 429 ? 4.926 25.734 11.477 1 97.38 429 GLY B N 1
ATOM 8355 C CA . GLY B 1 429 ? 5.867 26.656 12.086 1 97.38 429 GLY B CA 1
ATOM 8356 C C . GLY B 1 429 ? 6.957 27.109 11.133 1 97.38 429 GLY B C 1
ATOM 8357 O O . GLY B 1 429 ? 7.047 28.297 10.812 1 97.38 429 GLY B O 1
ATOM 8358 N N . ASP B 1 430 ? 7.695 26.172 10.633 1 97.75 430 ASP B N 1
ATOM 8359 C CA . ASP B 1 430 ? 8.891 26.516 9.859 1 97.75 430 ASP B CA 1
ATOM 8360 C C . ASP B 1 430 ? 8.641 26.312 8.367 1 97.75 430 ASP B C 1
ATOM 8362 O O . ASP B 1 430 ? 9.516 26.594 7.543 1 97.75 430 ASP B O 1
ATOM 8366 N N . ASN B 1 431 ? 7.453 25.938 7.914 1 97 431 ASN B N 1
ATOM 8367 C CA . ASN B 1 431 ? 7.219 25.484 6.543 1 97 431 ASN B CA 1
ATOM 8368 C C . ASN B 1 431 ? 7.066 26.672 5.594 1 97 431 ASN B C 1
ATOM 8370 O O . ASN B 1 431 ? 6.805 26.5 4.402 1 97 431 ASN B O 1
ATOM 8374 N N . GLU B 1 432 ? 7.137 27.875 6.031 1 95.5 432 GLU B N 1
ATOM 8375 C CA . GLU B 1 432 ? 7.219 29.031 5.152 1 95.5 432 GLU B CA 1
ATOM 8376 C C . GLU B 1 432 ? 8.609 29.672 5.211 1 95.5 432 GLU B C 1
ATOM 8378 O O . GLU B 1 432 ? 8.766 30.844 4.875 1 95.5 432 GLU B O 1
ATOM 8383 N N . LEU B 1 433 ? 9.562 28.969 5.832 1 96.81 433 LEU B N 1
ATOM 8384 C CA . LEU B 1 433 ? 11.008 29.203 5.766 1 96.81 433 LEU B CA 1
ATOM 8385 C C . LEU B 1 433 ? 11.414 30.344 6.691 1 96.81 433 LEU B C 1
ATOM 8387 O O . LEU B 1 433 ? 12.312 31.109 6.363 1 96.81 433 LEU B O 1
ATOM 8391 N N . SER B 1 434 ? 10.672 30.484 7.793 1 97.12 434 SER B N 1
ATOM 8392 C CA . SER B 1 434 ? 11.055 31.438 8.828 1 97.12 434 SER B CA 1
ATOM 8393 C C . SER B 1 434 ? 12.516 31.25 9.227 1 97.12 434 SER B C 1
ATOM 8395 O O . SER B 1 434 ? 13.266 32.219 9.312 1 97.12 434 SER B O 1
ATOM 8397 N N . PRO B 1 435 ? 13.023 30.031 9.414 1 97.5 435 PRO B N 1
ATOM 8398 C CA . PRO B 1 435 ? 14.422 29.859 9.812 1 97.5 435 PRO B CA 1
ATOM 8399 C C . PRO B 1 435 ? 15.398 30.438 8.789 1 97.5 435 PRO B C 1
ATOM 8401 O O . PRO B 1 435 ? 16.312 31.188 9.148 1 97.5 435 PRO B O 1
ATOM 8404 N N . GLU B 1 436 ? 15.242 30.094 7.531 1 96.38 436 GLU B N 1
ATOM 8405 C CA . GLU B 1 436 ? 16.156 30.531 6.484 1 96.38 436 GLU B CA 1
ATOM 8406 C C . GLU B 1 436 ? 16.125 32.031 6.312 1 96.38 436 GLU B C 1
ATOM 8408 O O . GLU B 1 436 ? 17.156 32.688 6.133 1 96.38 436 GLU B O 1
ATOM 8413 N N . CYS B 1 437 ? 14.914 32.625 6.352 1 96.69 437 CYS B N 1
ATOM 8414 C CA . CYS B 1 437 ? 14.75 34.062 6.168 1 96.69 437 CYS B CA 1
ATOM 8415 C C . CYS B 1 437 ? 15.406 34.812 7.309 1 96.69 437 CYS B C 1
ATOM 8417 O O . CYS B 1 437 ? 16.141 35.781 7.074 1 96.69 437 CYS B O 1
ATOM 8419 N N . LEU B 1 438 ? 15.164 34.438 8.484 1 97.44 438 LEU B N 1
ATOM 8420 C CA . LEU B 1 438 ? 15.695 35.125 9.648 1 97.44 438 LEU B CA 1
ATOM 8421 C C . LEU B 1 438 ? 17.203 34.906 9.773 1 97.44 438 LEU B C 1
ATOM 8423 O O . LEU B 1 438 ? 17.922 35.812 10.227 1 97.44 438 LEU B O 1
ATOM 8427 N N . ASP B 1 439 ? 17.672 33.719 9.438 1 96 439 ASP B N 1
ATOM 8428 C CA . ASP B 1 439 ? 19.109 33.469 9.367 1 96 439 ASP B CA 1
ATOM 8429 C C . ASP B 1 439 ? 19.781 34.469 8.438 1 96 439 ASP B C 1
ATOM 8431 O O . ASP B 1 439 ? 20.828 35.062 8.773 1 96 439 ASP B O 1
ATOM 8435 N N . GLY B 1 440 ? 19.219 34.656 7.312 1 95.19 440 GLY B N 1
ATOM 8436 C CA . GLY B 1 440 ? 19.766 35.562 6.328 1 95.19 440 GLY B CA 1
ATOM 8437 C C . GLY B 1 440 ? 19.781 37.031 6.789 1 95.19 440 GLY B C 1
ATOM 8438 O O . GLY B 1 440 ? 20.656 37.812 6.406 1 95.19 440 GLY B O 1
ATOM 8439 N N . ALA B 1 441 ? 18.844 37.406 7.633 1 96.94 441 ALA B N 1
ATOM 8440 C CA . ALA B 1 441 ? 18.672 38.781 8.062 1 96.94 441 ALA B CA 1
ATOM 8441 C C . ALA B 1 441 ? 19.438 39.062 9.352 1 96.94 441 ALA B C 1
ATOM 8443 O O . ALA B 1 441 ? 19.641 40.219 9.727 1 96.94 441 ALA B O 1
ATOM 8444 N N . GLN B 1 442 ? 19.875 38.062 10.031 1 96.5 442 GLN B N 1
ATOM 8445 C CA . GLN B 1 442 ? 20.328 38.188 11.406 1 96.5 442 GLN B CA 1
ATOM 8446 C C . GLN B 1 442 ? 21.5 39.156 11.523 1 96.5 442 GLN B C 1
ATOM 8448 O O . GLN B 1 442 ? 21.703 39.781 12.57 1 96.5 442 GLN B O 1
ATOM 8453 N N . HIS B 1 443 ? 22.406 39.25 10.508 1 94.69 443 HIS B N 1
ATOM 8454 C CA . HIS B 1 443 ? 23.562 40.156 10.555 1 94.69 443 HIS B CA 1
ATOM 8455 C C . HIS B 1 443 ? 23.125 41.594 10.766 1 94.69 443 HIS B C 1
ATOM 8457 O O . HIS B 1 443 ? 23.922 42.438 11.156 1 94.69 443 HIS B O 1
ATOM 8463 N N . MET B 1 444 ? 21.797 41.938 10.516 1 97.56 444 MET B N 1
ATOM 8464 C CA . MET B 1 444 ? 21.266 43.281 10.648 1 97.56 444 MET B CA 1
ATOM 8465 C C . MET B 1 444 ? 20.703 43.5 12.047 1 97.56 444 MET B C 1
ATOM 8467 O O . MET B 1 444 ? 20.188 44.594 12.344 1 97.56 444 MET B O 1
ATOM 8471 N N . LEU B 1 445 ? 20.766 42.562 12.867 1 97.75 445 LEU B N 1
ATOM 8472 C CA . LEU B 1 445 ? 20.312 42.656 14.25 1 97.75 445 LEU B CA 1
ATOM 8473 C C . LEU B 1 445 ? 21.469 43.031 15.172 1 97.75 445 LEU B C 1
ATOM 8475 O O . LEU B 1 445 ? 22.578 42.5 15.039 1 97.75 445 LEU B O 1
ATOM 8479 N N . LYS B 1 446 ? 21.25 43.969 16.094 1 96.38 446 LYS B N 1
ATOM 8480 C CA . LYS B 1 446 ? 22.266 44.375 17.062 1 96.38 446 LYS B CA 1
ATOM 8481 C C . LYS B 1 446 ? 22.609 43.188 17.984 1 96.38 446 LYS B C 1
ATOM 8483 O O . LYS B 1 446 ? 21.812 42.281 18.156 1 96.38 446 LYS B O 1
ATOM 8488 N N . ASP B 1 447 ? 23.859 43.406 18.609 1 92.81 447 ASP B N 1
ATOM 8489 C CA . ASP B 1 447 ? 24.172 42.5 19.688 1 92.81 447 ASP B CA 1
ATOM 8490 C C . ASP B 1 447 ? 23.172 42.625 20.828 1 92.81 447 ASP B C 1
ATOM 8492 O O . ASP B 1 447 ? 22.922 43.75 21.312 1 92.81 447 ASP B O 1
ATOM 8496 N N . GLY B 1 448 ? 22.547 41.75 21.188 1 92.25 448 GLY B N 1
ATOM 8497 C CA . GLY B 1 448 ? 21.531 41.781 22.219 1 92.25 448 GLY B CA 1
ATOM 8498 C C . GLY B 1 448 ? 20.125 42.031 21.672 1 92.25 448 GLY B C 1
ATOM 8499 O O . GLY B 1 448 ? 19.172 42.156 22.438 1 92.25 448 GLY B O 1
ATOM 8500 N N . GLY B 1 449 ? 20.078 42.281 20.359 1 96.62 449 GLY B N 1
ATOM 8501 C CA . GLY B 1 449 ? 18.766 42.438 19.734 1 96.62 449 GLY B CA 1
ATOM 8502 C C . GLY B 1 449 ? 17.891 41.219 19.938 1 96.62 449 GLY B C 1
ATOM 8503 O O . GLY B 1 449 ? 18.375 40.125 20.281 1 96.62 449 GLY B O 1
ATOM 8504 N N . ILE B 1 450 ? 16.562 41.406 19.797 1 97.81 450 ILE B N 1
ATOM 8505 C CA . ILE B 1 450 ? 15.641 40.312 20.016 1 97.81 450 ILE B CA 1
ATOM 8506 C C . ILE B 1 450 ? 14.781 40.125 18.766 1 97.81 450 ILE B C 1
ATOM 8508 O O . ILE B 1 450 ? 14.75 40.969 17.875 1 97.81 450 ILE B O 1
ATOM 8512 N N . SER B 1 451 ? 14.18 38.969 18.719 1 98.38 451 SER B N 1
ATOM 8513 C CA . SER B 1 451 ? 13.289 38.656 17.625 1 98.38 451 SER B CA 1
ATOM 8514 C C . SER B 1 451 ? 11.891 38.312 18.125 1 98.38 451 SER B C 1
ATOM 8516 O O . SER B 1 451 ? 11.734 37.656 19.156 1 98.38 451 SER B O 1
ATOM 8518 N N . ILE B 1 452 ? 10.938 38.75 17.391 1 98.62 452 ILE B N 1
ATOM 8519 C CA . ILE B 1 452 ? 9.539 38.375 17.578 1 98.62 452 ILE B CA 1
ATOM 8520 C C . ILE B 1 452 ? 9 37.75 16.297 1 98.62 452 ILE B C 1
ATOM 8522 O O . ILE B 1 452 ? 8.82 38.438 15.289 1 98.62 452 ILE B O 1
ATOM 8526 N N . PRO B 1 453 ? 8.758 36.5 16.406 1 98.25 453 PRO B N 1
ATOM 8527 C CA . PRO B 1 453 ? 8.773 35.594 17.547 1 98.25 453 PRO B CA 1
ATOM 8528 C C . PRO B 1 453 ? 10.195 35.25 18 1 98.25 453 PRO B C 1
ATOM 8530 O O . PRO B 1 453 ? 11.133 35.312 17.203 1 98.25 453 PRO B O 1
ATOM 8533 N N . ALA B 1 454 ? 10.211 34.844 19.234 1 98.38 454 ALA B N 1
ATOM 8534 C CA . ALA B 1 454 ? 11.484 34.406 19.797 1 98.38 454 ALA B CA 1
ATOM 8535 C C . ALA B 1 454 ? 11.773 32.938 19.438 1 98.38 454 ALA B C 1
ATOM 8537 O O . ALA B 1 454 ? 12.93 32.562 19.281 1 98.38 454 ALA B O 1
ATOM 8538 N N . SER B 1 455 ? 10.695 32.188 19.375 1 98.31 455 SER B N 1
ATOM 8539 C CA . SER B 1 455 ? 10.836 30.766 19.047 1 98.31 455 SER B CA 1
ATOM 8540 C C . SER B 1 455 ? 9.508 30.172 18.594 1 98.31 455 SER B C 1
ATOM 8542 O O . SER B 1 455 ? 8.445 30.766 18.828 1 98.31 455 SER B O 1
ATOM 8544 N N . TYR B 1 456 ? 9.594 29.109 17.984 1 98.38 456 TYR B N 1
ATOM 8545 C CA . TYR B 1 456 ? 8.422 28.312 17.625 1 98.38 456 TYR B CA 1
ATOM 8546 C C . TYR B 1 456 ? 8.766 26.828 17.562 1 98.38 456 TYR B C 1
ATOM 8548 O O . TYR B 1 456 ? 9.891 26.469 17.203 1 98.38 456 TYR B O 1
ATOM 8556 N N . THR B 1 457 ? 7.789 26 17.922 1 98.62 457 THR B N 1
ATOM 8557 C CA . THR B 1 457 ? 7.93 24.547 18 1 98.62 457 THR B CA 1
ATOM 8558 C C . THR B 1 457 ? 6.801 23.859 17.234 1 98.62 457 THR B C 1
ATOM 8560 O O . THR B 1 457 ? 5.629 24.188 17.422 1 98.62 457 THR B O 1
ATOM 8563 N N . SER B 1 458 ? 7.156 23 16.359 1 98.62 458 SER B N 1
ATOM 8564 C CA . SER B 1 458 ? 6.152 22.172 15.688 1 98.62 458 SER B CA 1
ATOM 8565 C C . SER B 1 458 ? 5.812 20.938 16.516 1 98.62 458 SER B C 1
ATOM 8567 O O . SER B 1 458 ? 6.598 20.531 17.375 1 98.62 458 SER B O 1
ATOM 8569 N N . TYR B 1 459 ? 4.668 20.391 16.344 1 98.75 459 TYR B N 1
ATOM 8570 C CA . TYR B 1 459 ? 4.145 19.219 17.016 1 98.75 459 TYR B CA 1
ATOM 8571 C C . TYR B 1 459 ? 3.559 18.234 16.016 1 98.75 459 TYR B C 1
ATOM 8573 O O . TYR B 1 459 ? 3.043 18.625 14.977 1 98.75 459 TYR B O 1
ATOM 8581 N N . ILE B 1 460 ? 3.643 16.953 16.375 1 98.81 460 ILE B N 1
ATOM 8582 C CA . ILE B 1 460 ? 3.055 15.945 15.492 1 98.81 460 ILE B CA 1
ATOM 8583 C C . ILE B 1 460 ? 2.219 14.969 16.312 1 98.81 460 ILE B C 1
ATOM 8585 O O . ILE B 1 460 ? 2.453 14.797 17.516 1 98.81 460 ILE B O 1
ATOM 8589 N N . ALA B 1 461 ? 1.28 14.367 15.711 1 98.5 461 ALA B N 1
ATOM 8590 C CA . ALA B 1 461 ? 0.429 13.336 16.297 1 98.5 461 ALA B CA 1
ATOM 8591 C C . ALA B 1 461 ? -0.109 12.391 15.227 1 98.5 461 ALA B C 1
ATOM 8593 O O . ALA B 1 461 ? -0.32 12.797 14.078 1 98.5 461 ALA B O 1
ATOM 8594 N N . PRO B 1 462 ? -0.316 11.086 15.578 1 98.38 462 PRO B N 1
ATOM 8595 C CA . PRO B 1 462 ? -0.934 10.18 14.609 1 98.38 462 PRO B CA 1
ATOM 8596 C C . PRO B 1 462 ? -2.387 10.547 14.305 1 98.38 462 PRO B C 1
ATOM 8598 O O . PRO B 1 462 ? -3.146 10.875 15.219 1 98.38 462 PRO B O 1
ATOM 8601 N N . LEU B 1 463 ? -2.746 10.453 13.039 1 97.88 463 LEU B N 1
ATOM 8602 C CA . LEU B 1 463 ? -4.031 10.953 12.562 1 97.88 463 LEU B CA 1
ATOM 8603 C C . LEU B 1 463 ? -4.836 9.844 11.898 1 97.88 463 LEU B C 1
ATOM 8605 O O . LEU B 1 463 ? -4.301 9.086 11.078 1 97.88 463 LEU B O 1
ATOM 8609 N N . GLN B 1 464 ? -6.094 9.703 12.273 1 97.62 464 GLN B N 1
ATOM 8610 C CA . GLN B 1 464 ? -7.062 8.852 11.594 1 97.62 464 GLN B CA 1
ATOM 8611 C C . GLN B 1 464 ? -8.117 9.68 10.867 1 97.62 464 GLN B C 1
ATOM 8613 O O . GLN B 1 464 ? -8.828 10.469 11.484 1 97.62 464 GLN B O 1
ATOM 8618 N N . SER B 1 465 ? -8.18 9.586 9.617 1 96.31 465 SER B N 1
ATOM 8619 C CA . SER B 1 465 ? -9.211 10.211 8.797 1 96.31 465 SER B CA 1
ATOM 8620 C C . SER B 1 465 ? -9.328 9.523 7.441 1 96.31 465 SER B C 1
ATOM 8622 O O . SER B 1 465 ? -8.523 9.75 6.543 1 96.31 465 SER B O 1
ATOM 8624 N N . GLN B 1 466 ? -10.344 8.773 7.301 1 92.56 466 GLN B N 1
ATOM 8625 C CA . GLN B 1 466 ? -10.555 8.062 6.047 1 92.56 466 GLN B CA 1
ATOM 8626 C C . GLN B 1 466 ? -10.766 9.039 4.891 1 92.56 466 GLN B C 1
ATOM 8628 O O . GLN B 1 466 ? -10.289 8.797 3.777 1 92.56 466 GLN B O 1
ATOM 8633 N N . HIS B 1 467 ? -11.461 10.078 5.172 1 91 467 HIS B N 1
ATOM 8634 C CA . HIS B 1 467 ? -11.742 11.094 4.164 1 91 467 HIS B CA 1
ATOM 8635 C C . HIS B 1 467 ? -10.453 11.695 3.615 1 91 467 HIS B C 1
ATOM 8637 O O . HIS B 1 467 ? -10.289 11.812 2.398 1 91 467 HIS B O 1
ATOM 8643 N N . ILE B 1 468 ? -9.586 12.07 4.469 1 92.19 468 ILE B N 1
ATOM 8644 C CA . ILE B 1 468 ? -8.328 12.68 4.066 1 92.19 468 ILE B CA 1
ATOM 8645 C C . ILE B 1 468 ? -7.484 11.664 3.303 1 92.19 468 ILE B C 1
ATOM 8647 O O . ILE B 1 468 ? -6.852 12 2.299 1 92.19 468 ILE B O 1
ATOM 8651 N N . HIS B 1 469 ? -7.484 10.414 3.756 1 92.75 469 HIS B N 1
ATOM 8652 C CA . HIS B 1 469 ? -6.719 9.344 3.123 1 92.75 469 HIS B CA 1
ATOM 8653 C C . HIS B 1 469 ? -7.16 9.133 1.678 1 92.75 469 HIS B C 1
ATOM 8655 O O . HIS B 1 469 ? -6.328 9.102 0.769 1 92.75 469 HIS B O 1
ATOM 8661 N N . ILE B 1 470 ? -8.43 9.086 1.452 1 89.06 470 ILE B N 1
ATOM 8662 C CA . ILE B 1 470 ? -8.992 8.828 0.128 1 89.06 470 ILE B CA 1
ATOM 8663 C C . ILE B 1 470 ? -8.703 10.016 -0.788 1 89.06 470 ILE B C 1
ATOM 8665 O O . ILE B 1 470 ? -8.289 9.836 -1.937 1 89.06 470 ILE B O 1
ATOM 8669 N N . ASN B 1 471 ? -8.883 11.195 -0.321 1 88.62 471 ASN B N 1
ATOM 8670 C CA . ASN B 1 471 ? -8.648 12.391 -1.121 1 88.62 471 ASN B CA 1
ATOM 8671 C C . ASN B 1 471 ? -7.176 12.539 -1.483 1 88.62 471 ASN B C 1
ATOM 8673 O O . ASN B 1 471 ? -6.844 13 -2.578 1 88.62 471 ASN B O 1
ATOM 8677 N N . ALA B 1 472 ? -6.332 12.203 -0.561 1 89.69 472 ALA B N 1
ATOM 8678 C CA . ALA B 1 472 ? -4.895 12.297 -0.82 1 89.69 472 ALA B CA 1
ATOM 8679 C C . ALA B 1 472 ? -4.465 11.297 -1.886 1 89.69 472 ALA B C 1
ATOM 8681 O O . ALA B 1 472 ? -3.557 11.57 -2.676 1 89.69 472 ALA B O 1
ATOM 8682 N N . LEU B 1 473 ? -5.051 10.172 -1.957 1 86.38 473 LEU B N 1
ATOM 8683 C CA . LEU B 1 473 ? -4.715 9.148 -2.943 1 86.38 473 LEU B CA 1
ATOM 8684 C C . LEU B 1 473 ? -5.254 9.523 -4.32 1 86.38 473 LEU B C 1
ATOM 8686 O O . LEU B 1 473 ? -4.652 9.188 -5.34 1 86.38 473 LEU B O 1
ATOM 8690 N N . ARG B 1 474 ? -6.344 10.203 -4.375 1 75.69 474 ARG B N 1
ATOM 8691 C CA . ARG B 1 474 ? -7.016 10.547 -5.625 1 75.69 474 ARG B CA 1
ATOM 8692 C C . ARG B 1 474 ? -6.414 11.797 -6.25 1 75.69 474 ARG B C 1
ATOM 8694 O O . ARG B 1 474 ? -6.488 11.992 -7.465 1 75.69 474 ARG B O 1
ATOM 8701 N N . ALA B 1 475 ? -6.117 12.672 -5.32 1 60.09 475 ALA B N 1
ATOM 8702 C CA . ALA B 1 475 ? -5.633 13.945 -5.848 1 60.09 475 ALA B CA 1
ATOM 8703 C C . ALA B 1 475 ? -4.582 13.727 -6.93 1 60.09 475 ALA B C 1
ATOM 8705 O O . ALA B 1 475 ? -4.348 14.602 -7.762 1 60.09 475 ALA B O 1
ATOM 8706 N N . GLU B 1 476 ? -4.004 12.508 -6.965 1 54.16 476 GLU B N 1
ATOM 8707 C CA . GLU B 1 476 ? -3.031 12.141 -7.992 1 54.16 476 GLU B CA 1
ATOM 8708 C C . GLU B 1 476 ? -3.65 12.211 -9.391 1 54.16 476 GLU B C 1
ATOM 8710 O O . GLU B 1 476 ? -2.988 12.609 -10.344 1 54.16 476 GLU B O 1
ATOM 8715 N N . SER B 1 477 ? -4.945 11.82 -9.391 1 49.34 477 SER B N 1
ATOM 8716 C CA . SER B 1 477 ? -5.598 11.711 -10.688 1 49.34 477 SER B CA 1
ATOM 8717 C C . SER B 1 477 ? -6.094 13.07 -11.172 1 49.34 477 SER B C 1
ATOM 8719 O O . SER B 1 477 ? -6.309 13.273 -12.367 1 49.34 477 SER B O 1
ATOM 8721 N N . TYR B 1 478 ? -6.285 14.023 -10.203 1 49.31 478 TYR B N 1
ATOM 8722 C CA . TYR B 1 478 ? -6.859 15.305 -10.609 1 49.31 478 TYR B CA 1
ATOM 8723 C C . TYR B 1 478 ? -5.77 16.328 -10.898 1 49.31 478 TYR B C 1
ATOM 8725 O O . TYR B 1 478 ? -4.766 16.391 -10.188 1 49.31 478 TYR B O 1
ATOM 8733 N N . SER B 1 479 ? -5.648 16.703 -12.094 1 49.84 479 SER B N 1
ATOM 8734 C CA . SER B 1 479 ? -4.812 17.719 -12.719 1 49.84 479 SER B CA 1
ATOM 8735 C C . SER B 1 479 ? -4.809 19.016 -11.898 1 49.84 479 SER B C 1
ATOM 8737 O O . SER B 1 479 ? -4.156 19.984 -12.273 1 49.84 479 SER B O 1
ATOM 8739 N N . LYS B 1 480 ? -5.602 19.141 -10.828 1 50.25 480 LYS B N 1
ATOM 8740 C CA . LYS B 1 480 ? -5.801 20.516 -10.352 1 50.25 480 LYS B CA 1
ATOM 8741 C C . LYS B 1 480 ? -4.598 20.984 -9.539 1 50.25 480 LYS B C 1
ATOM 8743 O O . LYS B 1 480 ? -4.516 22.172 -9.188 1 50.25 480 LYS B O 1
ATOM 8748 N N . PHE B 1 481 ? -3.873 19.984 -9.055 1 56.34 481 PHE B N 1
ATOM 8749 C CA . PHE B 1 481 ? -2.748 20.484 -8.266 1 56.34 481 PHE B CA 1
ATOM 8750 C C . PHE B 1 481 ? -1.646 21.016 -9.172 1 56.34 481 PHE B C 1
ATOM 8752 O O . PHE B 1 481 ? -1.564 20.641 -10.344 1 56.34 481 PHE B O 1
ATOM 8759 N N . SER B 1 482 ? -1.086 21.969 -8.57 1 59.22 482 SER B N 1
ATOM 8760 C CA . SER B 1 482 ? -0.034 22.672 -9.305 1 59.22 482 SER B CA 1
ATOM 8761 C C . SER B 1 482 ? 1.029 21.688 -9.805 1 59.22 482 SER B C 1
ATOM 8763 O O . SER B 1 482 ? 1.115 20.562 -9.328 1 59.22 482 SER B O 1
ATOM 8765 N N . ASP B 1 483 ? 1.616 22.047 -10.828 1 61.56 483 ASP B N 1
ATOM 8766 C CA . ASP B 1 483 ? 2.748 21.344 -11.422 1 61.56 483 ASP B CA 1
ATOM 8767 C C . ASP B 1 483 ? 3.807 21.016 -10.367 1 61.56 483 ASP B C 1
ATOM 8769 O O . ASP B 1 483 ? 4.723 20.234 -10.625 1 61.56 483 ASP B O 1
ATOM 8773 N N . ARG B 1 484 ? 3.455 21.453 -9.109 1 66.31 484 ARG B N 1
ATOM 8774 C CA . ARG B 1 484 ? 4.449 21.281 -8.055 1 66.31 484 ARG B CA 1
ATOM 8775 C C . ARG B 1 484 ? 4.289 19.938 -7.359 1 66.31 484 ARG B C 1
ATOM 8777 O O . ARG B 1 484 ? 5.219 19.438 -6.719 1 66.31 484 ARG B O 1
ATOM 8784 N N . ILE B 1 485 ? 3.105 19.5 -7.461 1 64.69 485 ILE B N 1
ATOM 8785 C CA . ILE B 1 485 ? 2.834 18.234 -6.797 1 64.69 485 ILE B CA 1
ATOM 8786 C C . ILE B 1 485 ? 3.049 17.078 -7.777 1 64.69 485 ILE B C 1
ATOM 8788 O O . ILE B 1 485 ? 2.316 16.953 -8.758 1 64.69 485 ILE B O 1
ATOM 8792 N N . GLN B 1 486 ? 4.031 16.234 -7.41 1 70.44 486 GLN B N 1
ATOM 8793 C CA . GLN B 1 486 ? 4.344 15.109 -8.289 1 70.44 486 GLN B CA 1
ATOM 8794 C C . GLN B 1 486 ? 3.617 13.844 -7.844 1 70.44 486 GLN B C 1
ATOM 8796 O O . GLN B 1 486 ? 3.229 13.016 -8.672 1 70.44 486 GLN B O 1
ATOM 8801 N N . GLU B 1 487 ? 3.48 13.703 -6.555 1 81.25 487 GLU B N 1
ATOM 8802 C CA . GLU B 1 487 ? 2.742 12.602 -5.945 1 81.25 487 GLU B CA 1
ATOM 8803 C C . GLU B 1 487 ? 1.856 13.094 -4.805 1 81.25 487 GLU B C 1
ATOM 8805 O O . GLU B 1 487 ? 2.355 13.484 -3.748 1 81.25 487 GLU B O 1
ATOM 8810 N N . SER B 1 488 ? 0.62 13.008 -4.918 1 85.38 488 SER B N 1
ATOM 8811 C CA . SER B 1 488 ? -0.331 13.602 -3.982 1 85.38 488 SER B CA 1
ATOM 8812 C C . SER B 1 488 ? -0.286 12.898 -2.629 1 85.38 488 SER B C 1
ATOM 8814 O O . SER B 1 488 ? -0.472 13.531 -1.589 1 85.38 488 SER B O 1
ATOM 8816 N N . SER B 1 489 ? -0.013 11.648 -2.688 1 88.75 489 SER B N 1
ATOM 8817 C CA . SER B 1 489 ? -0.051 10.883 -1.447 1 88.75 489 SER B CA 1
ATOM 8818 C C . SER B 1 489 ? 1.223 11.086 -0.633 1 88.75 489 SER B C 1
ATOM 8820 O O . SER B 1 489 ? 1.329 10.594 0.494 1 88.75 489 SER B O 1
ATOM 8822 N N . GLU B 1 490 ? 2.188 11.805 -1.128 1 92.62 490 GLU B N 1
ATOM 8823 C CA . GLU B 1 490 ? 3.436 12.102 -0.432 1 92.62 490 GLU B CA 1
ATOM 8824 C C . GLU B 1 490 ? 3.66 13.602 -0.316 1 92.62 490 GLU B C 1
ATOM 8826 O O . GLU B 1 490 ? 4.801 14.07 -0.344 1 92.62 490 GLU B O 1
ATOM 8831 N N . THR B 1 491 ? 2.643 14.297 -0.306 1 94.12 491 THR B N 1
ATOM 8832 C CA . THR B 1 491 ? 2.67 15.75 -0.171 1 94.12 491 THR B CA 1
ATOM 8833 C C . THR B 1 491 ? 2.012 16.188 1.136 1 94.12 491 THR B C 1
ATOM 8835 O O . THR B 1 491 ? 0.919 15.719 1.47 1 94.12 491 THR B O 1
ATOM 8838 N N . PRO B 1 492 ? 2.674 17.031 1.872 1 95.94 492 PRO B N 1
ATOM 8839 C CA . PRO B 1 492 ? 1.979 17.609 3.02 1 95.94 492 PRO B CA 1
ATOM 8840 C C . PRO B 1 492 ? 0.892 18.609 2.609 1 95.94 492 PRO B C 1
ATOM 8842 O O . PRO B 1 492 ? 1.065 19.359 1.642 1 95.94 492 PRO B O 1
ATOM 8845 N N . TYR B 1 493 ? -0.197 18.656 3.408 1 95.56 493 TYR B N 1
ATOM 8846 C CA . TYR B 1 493 ? -1.325 19.531 3.102 1 95.56 493 TYR B CA 1
ATOM 8847 C C . TYR B 1 493 ? -1.725 20.344 4.32 1 95.56 493 TYR B C 1
ATOM 8849 O O . TYR B 1 493 ? -1.523 19.922 5.461 1 95.56 493 TYR B O 1
ATOM 8857 N N . VAL B 1 494 ? -2.174 21.531 4.066 1 95.69 494 VAL B N 1
ATOM 8858 C CA . VAL B 1 494 ? -2.869 22.297 5.086 1 95.69 494 VAL B CA 1
ATOM 8859 C C . VAL B 1 494 ? -4.352 21.938 5.094 1 95.69 494 VAL B C 1
ATOM 8861 O O . VAL B 1 494 ? -5.023 22.016 4.062 1 95.69 494 VAL B O 1
ATOM 8864 N N . VAL B 1 495 ? -4.82 21.562 6.32 1 95.25 495 VAL B N 1
ATOM 8865 C CA . VAL B 1 495 ? -6.18 21.031 6.379 1 95.25 495 VAL B CA 1
ATOM 8866 C C . VAL B 1 495 ? -6.871 21.516 7.652 1 95.25 495 VAL B C 1
ATOM 8868 O O . VAL B 1 495 ? -6.324 21.391 8.75 1 95.25 495 VAL B O 1
ATOM 8871 N N . ARG B 1 496 ? -8.047 22.078 7.41 1 95.06 496 ARG B N 1
ATOM 8872 C CA . ARG B 1 496 ? -8.898 22.25 8.578 1 95.06 496 ARG B CA 1
ATOM 8873 C C . ARG B 1 496 ? -9.445 20.922 9.07 1 95.06 496 ARG B C 1
ATOM 8875 O O . ARG B 1 496 ? -10.43 20.406 8.539 1 95.06 496 ARG B O 1
ATOM 8882 N N . LEU B 1 497 ? -8.93 20.406 10.102 1 94.38 497 LEU B N 1
ATOM 8883 C CA . LEU B 1 497 ? -9.234 19.062 10.57 1 94.38 497 LEU B CA 1
ATOM 8884 C C . LEU B 1 497 ? -10.562 19.031 11.312 1 94.38 497 LEU B C 1
ATOM 8886 O O . LEU B 1 497 ? -10.68 19.578 12.406 1 94.38 497 LEU B O 1
ATOM 8890 N N . THR B 1 498 ? -11.539 18.406 10.711 1 92.31 498 THR B N 1
ATOM 8891 C CA . THR B 1 498 ? -12.844 18.266 11.344 1 92.31 498 THR B CA 1
ATOM 8892 C C . THR B 1 498 ? -13.258 16.797 11.375 1 92.31 498 THR B C 1
ATOM 8894 O O . THR B 1 498 ? -13.617 16.266 12.43 1 92.31 498 THR B O 1
ATOM 8897 N N . ASN B 1 499 ? -13.203 16.094 10.305 1 93.69 499 ASN B N 1
ATOM 8898 C CA . ASN B 1 499 ? -13.555 14.688 10.164 1 93.69 499 ASN B CA 1
ATOM 8899 C C . ASN B 1 499 ? -12.359 13.781 10.422 1 93.69 499 ASN B C 1
ATOM 8901 O O . ASN B 1 499 ? -11.898 13.078 9.523 1 93.69 499 ASN B O 1
ATOM 8905 N N . CYS B 1 500 ? -11.945 13.789 11.688 1 95.94 500 CYS B N 1
ATOM 8906 C CA . CYS B 1 500 ? -10.734 13.039 12 1 95.94 500 CYS B CA 1
ATOM 8907 C C . CYS B 1 500 ? -10.672 12.688 13.477 1 95.94 500 CYS B C 1
ATOM 8909 O O . CYS B 1 500 ? -11.5 13.148 14.266 1 95.94 500 CYS B O 1
ATOM 8911 N N . LYS B 1 501 ? -9.844 11.836 13.82 1 96.25 501 LYS B N 1
ATOM 8912 C CA . LYS B 1 501 ? -9.492 11.477 15.188 1 96.25 501 LYS B CA 1
ATOM 8913 C C . LYS B 1 501 ? -7.98 11.5 15.398 1 96.25 501 LYS B C 1
ATOM 8915 O O . LYS B 1 501 ? -7.238 10.875 14.633 1 96.25 501 LYS B O 1
ATOM 8920 N N . ILE B 1 502 ? -7.527 12.289 16.344 1 96.31 502 ILE B N 1
ATOM 8921 C CA . ILE B 1 502 ? -6.129 12.258 16.766 1 96.31 502 ILE B CA 1
ATOM 8922 C C . ILE B 1 502 ? -5.91 11.094 17.734 1 96.31 502 ILE B C 1
ATOM 8924 O O . ILE B 1 502 ? -6.496 11.055 18.812 1 96.31 502 ILE B O 1
ATOM 8928 N N . LEU B 1 503 ? -5.102 10.148 17.391 1 96.62 503 LEU B N 1
ATOM 8929 C CA . LEU B 1 503 ? -5.023 8.852 18.062 1 96.62 503 LEU B CA 1
ATOM 8930 C C . LEU B 1 503 ? -4.242 8.961 19.375 1 96.62 503 LEU B C 1
ATOM 8932 O O . LEU B 1 503 ? -4.352 8.094 20.234 1 96.62 503 LEU B O 1
ATOM 8936 N N . ALA B 1 504 ? -3.422 9.984 19.5 1 96.62 504 ALA B N 1
ATOM 8937 C CA . ALA B 1 504 ? -2.639 10.258 20.703 1 96.62 504 ALA B CA 1
ATOM 8938 C C . ALA B 1 504 ? -2.285 11.742 20.797 1 96.62 504 ALA B C 1
ATOM 8940 O O . ALA B 1 504 ? -2.268 12.453 19.797 1 96.62 504 ALA B O 1
ATOM 8941 N N . ALA B 1 505 ? -1.94 12.203 21.969 1 96.38 505 ALA B N 1
ATOM 8942 C CA . ALA B 1 505 ? -1.636 13.609 22.203 1 96.38 505 ALA B CA 1
ATOM 8943 C C . ALA B 1 505 ? -0.412 14.039 21.391 1 96.38 505 ALA B C 1
ATOM 8945 O O . ALA B 1 505 ? 0.565 13.297 21.297 1 96.38 505 ALA B O 1
ATOM 8946 N N . PRO B 1 506 ? -0.492 15.219 20.797 1 98 506 PRO B N 1
ATOM 8947 C CA . PRO B 1 506 ? 0.647 15.719 20.016 1 98 506 PRO B CA 1
ATOM 8948 C C . PRO B 1 506 ? 1.923 15.828 20.844 1 98 506 PRO B C 1
ATOM 8950 O O . PRO B 1 506 ? 1.862 16.125 22.031 1 98 506 PRO B O 1
ATOM 8953 N N . GLN B 1 507 ? 3.053 15.555 20.234 1 98.5 507 GLN B N 1
ATOM 8954 C CA . GLN B 1 507 ? 4.375 15.703 20.844 1 98.5 507 GLN B CA 1
ATOM 8955 C C . GLN B 1 507 ? 5.242 16.672 20.031 1 98.5 507 GLN B C 1
ATOM 8957 O O . GLN B 1 507 ? 5.02 16.859 18.844 1 98.5 507 GLN B O 1
ATOM 8962 N N . GLU B 1 508 ? 6.227 17.25 20.641 1 98.62 508 GLU B N 1
ATOM 8963 C CA . GLU B 1 508 ? 7.121 18.219 20 1 98.62 508 GLU B CA 1
ATOM 8964 C C . GLU B 1 508 ? 7.945 17.562 18.906 1 98.62 508 GLU B C 1
ATOM 8966 O O . GLU B 1 508 ? 8.383 16.406 19.047 1 98.62 508 GLU B O 1
ATOM 8971 N N . ALA B 1 509 ? 8.156 18.266 17.859 1 98.38 509 ALA B N 1
ATOM 8972 C CA . ALA B 1 509 ? 8.992 17.781 16.75 1 98.38 509 ALA B CA 1
ATOM 8973 C C . ALA B 1 509 ? 10.234 18.641 16.594 1 98.38 509 ALA B C 1
ATOM 8975 O O . ALA B 1 509 ? 11.32 18.281 17.062 1 98.38 509 ALA B O 1
ATOM 8976 N N . PHE B 1 510 ? 10.07 19.875 15.992 1 98.44 510 PHE B N 1
ATOM 8977 C CA . PHE B 1 510 ? 11.195 20.766 15.734 1 98.44 510 PHE B CA 1
ATOM 8978 C C . PHE B 1 510 ? 11.023 22.078 16.469 1 98.44 510 PHE B C 1
ATOM 8980 O O . PHE B 1 510 ? 9.906 22.609 16.562 1 98.44 510 PHE B O 1
ATOM 8987 N N . THR B 1 511 ? 12.062 22.609 16.953 1 98.25 511 THR B N 1
ATOM 8988 C CA . THR B 1 511 ? 12.07 23.922 17.578 1 98.25 511 THR B CA 1
ATOM 8989 C C . THR B 1 511 ? 13.125 24.812 16.938 1 98.25 511 THR B C 1
ATOM 8991 O O . THR B 1 511 ? 14.242 24.375 16.672 1 98.25 511 THR B O 1
ATOM 8994 N N . PHE B 1 512 ? 12.781 26 16.656 1 98.19 512 PHE B N 1
ATOM 8995 C CA . PHE B 1 512 ? 13.68 27.016 16.141 1 98.19 512 PHE B CA 1
ATOM 8996 C C . PHE B 1 512 ? 13.656 28.25 17.031 1 98.19 512 PHE B C 1
ATOM 8998 O O . PHE B 1 512 ? 12.602 28.656 17.531 1 98.19 512 PHE B O 1
ATOM 9005 N N . THR B 1 513 ? 14.781 28.828 17.266 1 97.38 513 THR B N 1
ATOM 9006 C CA . THR B 1 513 ? 14.93 30 18.125 1 97.38 513 THR B CA 1
ATOM 9007 C C . THR B 1 513 ? 15.672 31.125 17.391 1 97.38 513 THR B C 1
ATOM 9009 O O . THR B 1 513 ? 16.578 30.844 16.594 1 97.38 513 THR B O 1
ATOM 9012 N N . HIS B 1 514 ? 15.297 32.344 17.703 1 96.88 514 HIS B N 1
ATOM 9013 C CA . HIS B 1 514 ? 15.891 33.5 17.062 1 96.88 514 HIS B CA 1
ATOM 9014 C C . HIS B 1 514 ? 16.188 34.594 18.094 1 96.88 514 HIS B C 1
ATOM 9016 O O . HIS B 1 514 ? 15.367 34.844 18.984 1 96.88 514 HIS B O 1
ATOM 9022 N N . PRO B 1 515 ? 17.344 35.344 18.031 1 96.38 515 PRO B N 1
ATOM 9023 C CA . PRO B 1 515 ? 18.391 35.094 17.062 1 96.38 515 PRO B CA 1
ATOM 9024 C C . PRO B 1 515 ? 19.125 33.75 17.312 1 96.38 515 PRO B C 1
ATOM 9026 O O . PRO B 1 515 ? 19.125 33.25 18.438 1 96.38 515 PRO B O 1
ATOM 9029 N N . ARG B 1 516 ? 19.547 33.219 16.297 1 94.75 516 ARG B N 1
ATOM 9030 C CA . ARG B 1 516 ? 20.266 31.953 16.359 1 94.75 516 ARG B CA 1
ATOM 9031 C C . ARG B 1 516 ? 21.688 32.156 16.859 1 94.75 516 ARG B C 1
ATOM 9033 O O . ARG B 1 516 ? 22.375 33.094 16.406 1 94.75 516 ARG B O 1
ATOM 9040 N N . LYS B 1 517 ? 22.188 31.297 17.688 1 90.25 517 LYS B N 1
ATOM 9041 C CA . LYS B 1 517 ? 23.531 31.422 18.25 1 90.25 517 LYS B CA 1
ATOM 9042 C C . LYS B 1 517 ? 24.562 30.672 17.406 1 90.25 517 LYS B C 1
ATOM 9044 O O . LYS B 1 517 ? 25.719 31.062 17.359 1 90.25 517 LYS B O 1
ATOM 9049 N N . ASP B 1 518 ? 24.219 29.609 16.75 1 88.88 518 ASP B N 1
ATOM 9050 C CA . ASP B 1 518 ? 25.141 28.766 15.992 1 88.88 518 ASP B CA 1
ATOM 9051 C C . ASP B 1 518 ? 25 28.984 14.492 1 88.88 518 ASP B C 1
ATOM 9053 O O . ASP B 1 518 ? 25.047 28.047 13.711 1 88.88 518 ASP B O 1
ATOM 9057 N N . LEU B 1 519 ? 24.766 30.188 14.047 1 87.62 519 LEU B N 1
ATOM 9058 C CA . LEU B 1 519 ? 24.484 30.516 12.656 1 87.62 519 LEU B CA 1
ATOM 9059 C C . LEU B 1 519 ? 25.656 30.141 11.758 1 87.62 519 LEU B C 1
ATOM 9061 O O . LEU B 1 519 ? 25.453 29.703 10.625 1 87.62 519 LEU B O 1
ATOM 9065 N N . ALA B 1 520 ? 26.844 30.234 12.203 1 80.56 520 ALA B N 1
ATOM 9066 C CA . ALA B 1 520 ? 28.047 30.031 11.398 1 80.56 520 ALA B CA 1
ATOM 9067 C C . ALA B 1 520 ? 28.281 28.547 11.141 1 80.56 520 ALA B C 1
ATOM 9069 O O . ALA B 1 520 ? 28.859 28.188 10.109 1 80.56 520 ALA B O 1
ATOM 9070 N N . THR B 1 521 ? 27.797 27.719 11.969 1 77.94 521 THR B N 1
ATOM 9071 C CA . THR B 1 521 ? 28.219 26.312 11.891 1 77.94 521 THR B CA 1
ATOM 9072 C C . THR B 1 521 ? 27 25.406 11.75 1 77.94 521 THR B C 1
ATOM 9074 O O . THR B 1 521 ? 27.125 24.25 11.32 1 77.94 521 THR B O 1
ATOM 9077 N N . GLY B 1 522 ? 25.969 25.984 11.938 1 83.12 522 GLY B N 1
ATOM 9078 C CA . GLY B 1 522 ? 24.844 25.078 12.078 1 83.12 522 GLY B CA 1
ATOM 9079 C C . GLY B 1 522 ? 23.969 25.016 10.836 1 83.12 522 GLY B C 1
ATOM 9080 O O . GLY B 1 522 ? 24.031 25.906 9.984 1 83.12 522 GLY B O 1
ATOM 9081 N N . SER B 1 523 ? 23.188 23.875 10.734 1 88.81 523 SER B N 1
ATOM 9082 C CA . SER B 1 523 ? 22.188 23.672 9.688 1 88.81 523 SER B CA 1
ATOM 9083 C C . SER B 1 523 ? 20.781 23.703 10.25 1 88.81 523 SER B C 1
ATOM 9085 O O . SER B 1 523 ? 20.578 23.609 11.461 1 88.81 523 SER B O 1
ATOM 9087 N N . ASN B 1 524 ? 19.797 24.031 9.375 1 95.81 524 ASN B N 1
ATOM 9088 C CA . ASN B 1 524 ? 18.406 24 9.781 1 95.81 524 ASN B CA 1
ATOM 9089 C C . ASN B 1 524 ? 17.781 22.609 9.586 1 95.81 524 ASN B C 1
ATOM 9091 O O . ASN B 1 524 ? 16.578 22.438 9.773 1 95.81 524 ASN B O 1
ATOM 9095 N N . GLU B 1 525 ? 18.578 21.656 9.172 1 95.19 525 GLU B N 1
ATOM 9096 C CA . GLU B 1 525 ? 18.094 20.266 9.094 1 95.19 525 GLU B CA 1
ATOM 9097 C C . GLU B 1 525 ? 17.703 19.75 10.477 1 95.19 525 GLU B C 1
ATOM 9099 O O . GLU B 1 525 ? 18.312 20.109 11.484 1 95.19 525 GLU B O 1
ATOM 9104 N N . ARG B 1 526 ? 16.641 19.031 10.469 1 96.88 526 ARG B N 1
ATOM 9105 C CA . ARG B 1 526 ? 16.172 18.453 11.719 1 96.88 526 ARG B CA 1
ATOM 9106 C C . ARG B 1 526 ? 15.672 17.031 11.516 1 96.88 526 ARG B C 1
ATOM 9108 O O . ARG B 1 526 ? 15.312 16.656 10.398 1 96.88 526 ARG B O 1
ATOM 9115 N N . TYR B 1 527 ? 15.727 16.234 12.555 1 96.62 527 TYR B N 1
ATOM 9116 C CA . TYR B 1 527 ? 15.156 14.891 12.633 1 96.62 527 TYR B CA 1
ATOM 9117 C C . TYR B 1 527 ? 14.555 14.633 14.008 1 96.62 527 TYR B C 1
ATOM 9119 O O . TYR B 1 527 ? 15.102 15.062 15.023 1 96.62 527 TYR B O 1
ATOM 9127 N N . CYS B 1 528 ? 13.422 13.984 14.008 1 96.94 528 CYS B N 1
ATOM 9128 C CA . CYS B 1 528 ? 12.898 13.539 15.289 1 96.94 528 CYS B CA 1
ATOM 9129 C C . CYS B 1 528 ? 12.164 12.211 15.156 1 96.94 528 CYS B C 1
ATOM 9131 O O . CYS B 1 528 ? 11.711 11.859 14.062 1 96.94 528 CYS B O 1
ATOM 9133 N N . THR B 1 529 ? 12.195 11.461 16.172 1 97.25 529 THR B N 1
ATOM 9134 C CA . THR B 1 529 ? 11.391 10.258 16.344 1 97.25 529 THR B CA 1
ATOM 9135 C C . THR B 1 529 ? 10.508 10.367 17.578 1 97.25 529 THR B C 1
ATOM 9137 O O . THR B 1 529 ? 10.977 10.773 18.641 1 97.25 529 THR B O 1
ATOM 9140 N N . ARG B 1 530 ? 9.25 10.141 17.406 1 98.5 530 ARG B N 1
ATOM 9141 C CA . ARG B 1 530 ? 8.312 10.188 18.516 1 98.5 530 ARG B CA 1
ATOM 9142 C C . ARG B 1 530 ? 7.523 8.883 18.625 1 98.5 530 ARG B C 1
ATOM 9144 O O . ARG B 1 530 ? 7.113 8.32 17.609 1 98.5 530 ARG B O 1
ATOM 9151 N N . THR B 1 531 ? 7.355 8.445 19.812 1 98.44 531 THR B N 1
ATOM 9152 C CA . THR B 1 531 ? 6.602 7.227 20.094 1 98.44 531 THR B CA 1
ATOM 9153 C C . THR B 1 531 ? 5.297 7.547 20.812 1 98.44 531 THR B C 1
ATOM 9155 O O . THR B 1 531 ? 5.289 8.312 21.781 1 98.44 531 THR B O 1
ATOM 9158 N N . PHE B 1 532 ? 4.262 7.027 20.344 1 98.5 532 PHE B N 1
ATOM 9159 C CA . PHE B 1 532 ? 2.924 7.191 20.906 1 98.5 532 PHE B CA 1
ATOM 9160 C C . PHE B 1 532 ? 2.322 5.844 21.281 1 98.5 532 PHE B C 1
ATOM 9162 O O . PHE B 1 532 ? 2.766 4.805 20.781 1 98.5 532 PHE B O 1
ATOM 9169 N N . ILE B 1 533 ? 1.425 5.855 22.141 1 97.56 533 ILE B N 1
ATOM 9170 C CA . ILE B 1 533 ? 0.614 4.684 22.453 1 97.56 533 ILE B CA 1
ATOM 9171 C C . ILE B 1 533 ? -0.842 4.949 22.078 1 97.56 533 ILE B C 1
ATOM 9173 O O . ILE B 1 533 ? -1.437 5.93 22.531 1 97.56 533 ILE B O 1
ATOM 9177 N N . SER B 1 534 ? -1.341 4.098 21.203 1 93.69 534 SER B N 1
ATOM 9178 C CA . SER B 1 534 ? -2.734 4.297 20.828 1 93.69 534 SER B CA 1
ATOM 9179 C C . SER B 1 534 ? -3.682 3.875 21.938 1 93.69 534 SER B C 1
ATOM 9181 O O . SER B 1 534 ? -3.531 2.795 22.516 1 93.69 534 SER B O 1
ATOM 9183 N N . ASN B 1 535 ? -4.645 4.66 22.172 1 87.44 535 ASN B N 1
ATOM 9184 C CA . ASN B 1 535 ? -5.613 4.363 23.219 1 87.44 535 ASN B CA 1
ATOM 9185 C C . ASN B 1 535 ? -6.715 3.436 22.719 1 87.44 535 ASN B C 1
ATOM 9187 O O . ASN B 1 535 ? -7.391 2.777 23.5 1 87.44 535 ASN B O 1
ATOM 9191 N N . ASP B 1 536 ? -6.934 3.391 21.453 1 90.56 536 ASP B N 1
ATOM 9192 C CA . ASP B 1 536 ? -8.031 2.654 20.844 1 90.56 536 ASP B CA 1
ATOM 9193 C C . ASP B 1 536 ? -7.566 1.942 19.578 1 90.56 536 ASP B C 1
ATOM 9195 O O . ASP B 1 536 ? -6.5 2.246 19.031 1 90.56 536 ASP B O 1
ATOM 9199 N N . ASP B 1 537 ? -8.398 0.909 19.203 1 93.62 537 ASP B N 1
ATOM 9200 C CA . ASP B 1 537 ? -8.211 0.411 17.844 1 93.62 537 ASP B CA 1
ATOM 9201 C C . ASP B 1 537 ? -8.43 1.519 16.828 1 93.62 537 ASP B C 1
ATOM 9203 O O . ASP B 1 537 ? -9.273 2.4 17.031 1 93.62 537 ASP B O 1
ATOM 9207 N N . GLY B 1 538 ? -7.664 1.506 15.852 1 95.69 538 GLY B N 1
ATOM 9208 C CA . GLY B 1 538 ? -7.828 2.512 14.812 1 95.69 538 GLY B CA 1
ATOM 9209 C C . GLY B 1 538 ? -6.965 2.258 13.594 1 95.69 538 GLY B C 1
ATOM 9210 O O . GLY B 1 538 ? -6.52 1.131 13.367 1 95.69 538 GLY B O 1
ATOM 9211 N N . VAL B 1 539 ? -6.93 3.195 12.766 1 97.31 539 VAL B N 1
ATOM 9212 C CA . VAL B 1 539 ? -6.125 3.158 11.547 1 97.31 539 VAL B CA 1
ATOM 9213 C C . VAL B 1 539 ? -5.32 4.449 11.422 1 97.31 539 VAL B C 1
ATOM 9215 O O . VAL B 1 539 ? -5.871 5.547 11.531 1 97.31 539 VAL B O 1
ATOM 9218 N N . ILE B 1 540 ? -4.047 4.344 11.242 1 98.06 540 ILE B N 1
ATOM 9219 C CA . ILE B 1 540 ? -3.203 5.508 11.008 1 98.06 540 ILE B CA 1
ATOM 9220 C C . ILE B 1 540 ? -3.24 5.883 9.523 1 98.06 540 ILE B C 1
ATOM 9222 O O . ILE B 1 540 ? -2.732 5.145 8.68 1 98.06 540 ILE B O 1
ATOM 9226 N N . HIS B 1 541 ? -3.789 7.012 9.227 1 97.31 541 HIS B N 1
ATOM 9227 C CA . HIS B 1 541 ? -3.891 7.48 7.848 1 97.31 541 HIS B CA 1
ATOM 9228 C C . HIS B 1 541 ? -2.82 8.523 7.543 1 97.31 541 HIS B C 1
ATOM 9230 O O . HIS B 1 541 ? -2.547 8.812 6.375 1 97.31 541 HIS B O 1
ATOM 9236 N N . GLY B 1 542 ? -2.266 9.109 8.602 1 98 542 GLY B N 1
ATOM 9237 C CA . GLY B 1 542 ? -1.249 10.133 8.438 1 98 542 GLY B CA 1
ATOM 9238 C C . GLY B 1 542 ? -0.778 10.719 9.75 1 98 542 GLY B C 1
ATOM 9239 O O . GLY B 1 542 ? -0.968 10.117 10.812 1 98 542 GLY B O 1
ATOM 9240 N N . ILE B 1 543 ? -0.092 11.852 9.625 1 98.75 543 ILE B N 1
ATOM 9241 C CA . ILE B 1 543 ? 0.438 12.602 10.766 1 98.75 543 ILE B CA 1
ATOM 9242 C C . ILE B 1 543 ? -0.13 14.016 10.758 1 98.75 543 ILE B C 1
ATOM 9244 O O . ILE B 1 543 ? -0.067 14.711 9.742 1 98.75 543 ILE B O 1
ATOM 9248 N N . ALA B 1 544 ? -0.688 14.383 11.844 1 98.56 544 ALA B N 1
ATOM 9249 C CA . ALA B 1 544 ? -1.126 15.766 12.016 1 98.56 544 ALA B CA 1
ATOM 9250 C C . ALA B 1 544 ? 0.013 16.641 12.531 1 98.56 544 ALA B C 1
ATOM 9252 O O . ALA B 1 544 ? 0.788 16.219 13.391 1 98.56 544 ALA B O 1
ATOM 9253 N N . GLY B 1 545 ? 0.096 17.797 12 1 98.69 545 GLY B N 1
ATOM 9254 C CA . GLY B 1 545 ? 1.119 18.75 12.398 1 98.69 545 GLY B CA 1
ATOM 9255 C C . GLY B 1 545 ? 0.548 20.062 12.906 1 98.69 545 GLY B C 1
ATOM 9256 O O . GLY B 1 545 ? -0.442 20.562 12.367 1 98.69 545 GLY B O 1
ATOM 9257 N N . TYR B 1 546 ? 1.147 20.547 13.938 1 98.69 546 TYR B N 1
ATOM 9258 C CA . TYR B 1 546 ? 0.786 21.797 14.586 1 98.69 546 TYR B CA 1
ATOM 9259 C C . TYR B 1 546 ? 2.025 22.641 14.898 1 98.69 546 TYR B C 1
ATOM 9261 O O . TYR B 1 546 ? 3.15 22.203 14.641 1 98.69 546 TYR B O 1
ATOM 9269 N N . PHE B 1 547 ? 1.802 23.844 15.398 1 98.31 547 PHE B N 1
ATOM 9270 C CA . PHE B 1 547 ? 2.934 24.609 15.93 1 98.31 547 PHE B CA 1
ATOM 9271 C C . PHE B 1 547 ? 2.488 25.531 17.062 1 98.31 547 PHE B C 1
ATOM 9273 O O . PHE B 1 547 ? 1.293 25.766 17.234 1 98.31 547 PHE B O 1
ATOM 9280 N N . GLU B 1 548 ? 3.375 25.891 17.859 1 98.31 548 GLU B N 1
ATOM 9281 C CA . GLU B 1 548 ? 3.275 26.922 18.891 1 98.31 548 GLU B CA 1
ATOM 9282 C C . GLU B 1 548 ? 4.473 27.859 18.859 1 98.31 548 GLU B C 1
ATOM 9284 O O . GLU B 1 548 ? 5.617 27.422 18.734 1 98.31 548 GLU B O 1
ATOM 9289 N N . ALA B 1 549 ? 4.195 29.125 18.891 1 98.44 549 ALA B N 1
ATOM 9290 C CA . ALA B 1 549 ? 5.258 30.125 18.859 1 98.44 549 ALA B CA 1
ATOM 9291 C C . ALA B 1 549 ? 5.277 30.938 20.141 1 98.44 549 ALA B C 1
ATOM 9293 O O . ALA B 1 549 ? 4.223 31.281 20.688 1 98.44 549 ALA B O 1
ATOM 9294 N N . VAL B 1 550 ? 6.43 31.219 20.609 1 98.62 550 VAL B N 1
ATOM 9295 C CA . VAL B 1 550 ? 6.652 32.188 21.672 1 98.62 550 VAL B CA 1
ATOM 9296 C C . VAL B 1 550 ? 7.07 33.531 21.047 1 98.62 550 VAL B C 1
ATOM 9298 O O . VAL B 1 550 ? 8.18 33.656 20.516 1 98.62 550 VAL B O 1
ATOM 9301 N N . LEU B 1 551 ? 6.176 34.469 21.125 1 98.38 551 LEU B N 1
ATOM 9302 C CA . LEU B 1 551 ? 6.5 35.75 20.562 1 98.38 551 LEU B CA 1
ATOM 9303 C C . LEU B 1 551 ? 7.465 36.531 21.469 1 98.38 551 LEU B C 1
ATOM 9305 O O . LEU B 1 551 ? 8.562 36.906 21.047 1 98.38 551 LEU B O 1
ATOM 9309 N N . TYR B 1 552 ? 7.105 36.75 22.656 1 98.19 552 TYR B N 1
ATOM 9310 C CA . TYR B 1 552 ? 7.906 37.406 23.672 1 98.19 552 TYR B CA 1
ATOM 9311 C C . TYR B 1 552 ? 7.43 37 25.078 1 98.19 552 TYR B C 1
ATOM 9313 O O . TYR B 1 552 ? 6.254 37.156 25.406 1 98.19 552 TYR B O 1
ATOM 9321 N N . GLU B 1 553 ? 8.273 36.406 25.875 1 95.62 553 GLU B N 1
ATOM 9322 C CA . GLU B 1 553 ? 7.98 35.969 27.234 1 95.62 553 GLU B CA 1
ATOM 9323 C C . GLU B 1 553 ? 6.754 35.062 27.281 1 95.62 553 GLU B C 1
ATOM 9325 O O . GLU B 1 553 ? 6.73 34.031 26.641 1 95.62 553 GLU B O 1
ATOM 9330 N N . ASN B 1 554 ? 5.633 35.594 27.766 1 95 554 ASN B N 1
ATOM 9331 C CA . ASN B 1 554 ? 4.473 34.75 27.969 1 95 554 ASN B CA 1
ATOM 9332 C C . ASN B 1 554 ? 3.443 34.906 26.859 1 95 554 ASN B C 1
ATOM 9334 O O . ASN B 1 554 ? 2.379 34.312 26.875 1 95 554 ASN B O 1
ATOM 9338 N N . VAL B 1 555 ? 3.752 35.75 25.875 1 97.88 555 VAL B N 1
ATOM 9339 C CA . VAL B 1 555 ? 2.85 35.938 24.75 1 97.88 555 VAL B CA 1
ATOM 9340 C C . VAL B 1 555 ? 3.088 34.875 23.703 1 97.88 555 VAL B C 1
ATOM 9342 O O . VAL B 1 555 ? 4.188 34.75 23.141 1 97.88 555 VAL B O 1
ATOM 9345 N N . THR B 1 556 ? 2.059 34.031 23.484 1 97.12 556 THR B N 1
ATOM 9346 C CA . THR B 1 556 ? 2.232 32.875 22.578 1 97.12 556 THR B CA 1
ATOM 9347 C C . THR B 1 556 ? 1.128 32.844 21.531 1 97.12 556 THR B C 1
ATOM 9349 O O . THR B 1 556 ? 0.112 33.531 21.672 1 97.12 556 THR B O 1
ATOM 9352 N N . LEU B 1 557 ? 1.418 32.188 20.438 1 95.94 557 LEU B N 1
ATOM 9353 C CA . LEU B 1 557 ? 0.487 31.766 19.391 1 95.94 557 LEU B CA 1
ATOM 9354 C C . LEU B 1 557 ? 0.515 30.25 19.203 1 95.94 557 LEU B C 1
ATOM 9356 O O . LEU B 1 557 ? 1.588 29.641 19.172 1 95.94 557 LEU B O 1
ATOM 9360 N N . SER B 1 558 ? -0.702 29.688 19.156 1 97.56 558 SER B N 1
ATOM 9361 C CA . SER B 1 558 ? -0.68 28.234 19.047 1 97.56 558 SER B CA 1
ATOM 9362 C C . SER B 1 558 ? -1.895 27.719 18.281 1 97.56 558 SER B C 1
ATOM 9364 O O . SER B 1 558 ? -2.996 28.25 18.422 1 97.56 558 SER B O 1
ATOM 9366 N N . ILE B 1 559 ? -1.649 26.703 17.469 1 97.06 559 ILE B N 1
ATOM 9367 C CA . ILE B 1 559 ? -2.768 26.016 16.828 1 97.06 559 ILE B CA 1
ATOM 9368 C C . ILE B 1 559 ? -2.881 24.594 17.391 1 97.06 559 ILE B C 1
ATOM 9370 O O . ILE B 1 559 ? -3.574 23.75 16.828 1 97.06 559 ILE B O 1
ATOM 9374 N N . LEU B 1 560 ? -2.225 24.312 18.469 1 96.88 560 LEU B N 1
ATOM 9375 C CA . LEU B 1 560 ? -2.439 23.062 19.188 1 96.88 560 LEU B CA 1
ATOM 9376 C C . LEU B 1 560 ? -3.871 22.984 19.703 1 96.88 560 LEU B C 1
ATOM 9378 O O . LEU B 1 560 ? -4.391 23.938 20.281 1 96.88 560 LEU B O 1
ATOM 9382 N N . PRO B 1 561 ? -4.422 21.828 19.578 1 92.19 561 PRO B N 1
ATOM 9383 C CA . PRO B 1 561 ? -5.836 21.734 19.953 1 92.19 561 PRO B CA 1
ATOM 9384 C C . PRO B 1 561 ? -6.094 22.125 21.406 1 92.19 561 PRO B C 1
ATOM 9386 O O . PRO B 1 561 ? -7.035 22.859 21.688 1 92.19 561 PRO B O 1
ATOM 9389 N N . ASP B 1 562 ? -5.293 21.75 22.328 1 92.81 562 ASP B N 1
ATOM 9390 C CA . ASP B 1 562 ? -5.523 21.984 23.75 1 92.81 562 ASP B CA 1
ATOM 9391 C C . ASP B 1 562 ? -5.129 23.406 24.156 1 92.81 562 ASP B C 1
ATOM 9393 O O . ASP B 1 562 ? -5.566 23.906 25.188 1 92.81 562 ASP B O 1
ATOM 9397 N N . ARG B 1 563 ? -4.309 24.047 23.312 1 94.69 563 ARG B N 1
ATOM 9398 C CA . ARG B 1 563 ? -3.814 25.375 23.641 1 94.69 563 ARG B CA 1
ATOM 9399 C C . ARG B 1 563 ? -4.016 26.328 22.469 1 94.69 563 ARG B C 1
ATOM 9401 O O . ARG B 1 563 ? -3.229 27.266 22.266 1 94.69 563 ARG B O 1
ATOM 9408 N N . HIS B 1 564 ? -5 26 21.734 1 95 564 HIS B N 1
ATOM 9409 C CA . HIS B 1 564 ? -5.273 26.812 20.547 1 95 564 HIS B CA 1
ATOM 9410 C C . HIS B 1 564 ? -5.555 28.266 20.938 1 95 564 HIS B C 1
ATOM 9412 O O . HIS B 1 564 ? -6.359 28.516 21.844 1 95 564 HIS B O 1
ATOM 9418 N N . SER B 1 565 ? -4.84 29.234 20.281 1 95.69 565 SER B N 1
ATOM 9419 C CA . SER B 1 565 ? -5.098 30.641 20.531 1 95.69 565 SER B CA 1
ATOM 9420 C C . SER B 1 565 ? -6.543 31 20.219 1 95.69 565 SER B C 1
ATOM 9422 O O . SER B 1 565 ? -7.102 30.547 19.219 1 95.69 565 SER B O 1
ATOM 9424 N N . PRO B 1 566 ? -7.176 31.781 21.016 1 91.38 566 PRO B N 1
ATOM 9425 C CA . PRO B 1 566 ? -8.609 32.062 20.891 1 91.38 566 PRO B CA 1
ATOM 9426 C C . PRO B 1 566 ? -8.992 32.594 19.531 1 91.38 566 PRO B C 1
ATOM 9428 O O . PRO B 1 566 ? -8.5 33.656 19.125 1 91.38 566 PRO B O 1
ATOM 9431 N N . ASN B 1 567 ? -9.781 31.828 18.766 1 87.94 567 ASN B N 1
ATOM 9432 C CA . ASN B 1 567 ? -10.422 32.188 17.5 1 87.94 567 ASN B CA 1
ATOM 9433 C C . ASN B 1 567 ? -9.391 32.531 16.438 1 87.94 567 ASN B C 1
ATOM 9435 O O . ASN B 1 567 ? -9.656 33.344 15.555 1 87.94 567 ASN B O 1
ATOM 9439 N N . MET B 1 568 ? -8.234 32.125 16.594 1 91.12 568 MET B N 1
ATOM 9440 C CA . MET B 1 568 ? -7.215 32.344 15.578 1 91.12 568 MET B CA 1
ATOM 9441 C C . MET B 1 568 ? -7.438 31.453 14.367 1 91.12 568 MET B C 1
ATOM 9443 O O . MET B 1 568 ? -7.527 30.234 14.508 1 91.12 568 MET B O 1
ATOM 9447 N N . PHE B 1 569 ? -7.566 32 13.172 1 89.19 569 PHE B N 1
ATOM 9448 C CA . PHE B 1 569 ? -7.887 31.188 12.008 1 89.19 569 PHE B CA 1
ATOM 9449 C C . PHE B 1 569 ? -6.852 31.391 10.906 1 89.19 569 PHE B C 1
ATOM 9451 O O . PHE B 1 569 ? -7.059 30.953 9.766 1 89.19 569 PHE B O 1
ATOM 9458 N N . SER B 1 570 ? -5.719 32 11.242 1 90.38 570 SER B N 1
ATOM 9459 C CA . SER B 1 570 ? -4.688 32.281 10.25 1 90.38 570 SER B CA 1
ATOM 9460 C C . SER B 1 570 ? -4.023 31.016 9.75 1 90.38 570 SER B C 1
ATOM 9462 O O . SER B 1 570 ? -3.488 30.984 8.641 1 90.38 570 SER B O 1
ATOM 9464 N N . TRP B 1 571 ? -4.027 30.016 10.617 1 94 571 TRP B N 1
ATOM 9465 C CA . TRP B 1 571 ? -3.363 28.766 10.25 1 94 571 TRP B CA 1
ATOM 9466 C C . TRP B 1 571 ? -4.254 27.578 10.555 1 94 571 TRP B C 1
ATOM 9468 O O . TRP B 1 571 ? -4.852 27.484 11.633 1 94 571 TRP B O 1
ATOM 9478 N N . PHE B 1 572 ? -4.355 26.688 9.562 1 95.06 572 PHE B N 1
ATOM 9479 C CA . PHE B 1 572 ? -4.867 25.344 9.797 1 95.06 572 PHE B CA 1
ATOM 9480 C C . PHE B 1 572 ? -3.729 24.344 10 1 95.06 572 PHE B C 1
ATOM 9482 O O . PHE B 1 572 ? -2.592 24.609 9.602 1 95.06 572 PHE B O 1
ATOM 9489 N N . PRO B 1 573 ? -4.012 23.203 10.586 1 97 573 PRO B N 1
ATOM 9490 C CA . PRO B 1 573 ? -2.977 22.188 10.781 1 97 573 PRO B CA 1
ATOM 9491 C C . PRO B 1 573 ? -2.42 21.656 9.461 1 97 573 PRO B C 1
ATOM 9493 O O . PRO B 1 573 ? -3.033 21.844 8.406 1 97 573 PRO B O 1
ATOM 9496 N N . MET B 1 574 ? -1.286 21.094 9.602 1 97.88 574 MET B N 1
ATOM 9497 C CA . MET B 1 574 ? -0.668 20.406 8.477 1 97.88 574 MET B CA 1
ATOM 9498 C C . MET B 1 574 ? -0.907 18.906 8.57 1 97.88 574 MET B C 1
ATOM 9500 O O . MET B 1 574 ? -1.007 18.344 9.664 1 97.88 574 MET B O 1
ATOM 9504 N N . VAL B 1 575 ? -1.06 18.234 7.441 1 97.88 575 VAL B N 1
ATOM 9505 C CA . VAL B 1 575 ? -1.231 16.781 7.418 1 97.88 575 VAL B CA 1
ATOM 9506 C C . VAL B 1 575 ? -0.169 16.156 6.523 1 97.88 575 VAL B C 1
ATOM 9508 O O . VAL B 1 575 ? 0.036 16.594 5.387 1 97.88 575 VAL B O 1
ATOM 9511 N N . PHE B 1 576 ? 0.536 15.203 7.082 1 98.25 576 PHE B N 1
ATOM 9512 C CA . PHE B 1 576 ? 1.447 14.352 6.332 1 98.25 576 PHE B CA 1
ATOM 9513 C C . PHE B 1 576 ? 0.805 12.992 6.047 1 98.25 576 PHE B C 1
ATOM 9515 O O . PHE B 1 576 ? 0.842 12.094 6.887 1 98.25 576 PHE B O 1
ATOM 9522 N N . PRO B 1 577 ? 0.254 12.812 4.902 1 96.88 577 PRO B N 1
ATOM 9523 C CA . PRO B 1 577 ? -0.511 11.594 4.625 1 96.88 577 PRO B CA 1
ATOM 9524 C C . PRO B 1 577 ? 0.378 10.359 4.473 1 96.88 577 PRO B C 1
ATOM 9526 O O . PRO B 1 577 ? 1.562 10.484 4.152 1 96.88 577 PRO B O 1
ATOM 9529 N N . LEU B 1 578 ? -0.163 9.164 4.742 1 96.69 578 LEU B N 1
ATOM 9530 C CA . LEU B 1 578 ? 0.47 7.887 4.422 1 96.69 578 LEU B CA 1
ATOM 9531 C C . LEU B 1 578 ? -0.121 7.293 3.148 1 96.69 578 LEU B C 1
ATOM 9533 O O . LEU B 1 578 ? -1.333 7.355 2.932 1 96.69 578 LEU B O 1
ATOM 9537 N N . ASN B 1 579 ? 0.733 6.742 2.359 1 92.5 579 ASN B N 1
ATOM 9538 C CA . ASN B 1 579 ? 0.256 6.102 1.14 1 92.5 579 ASN B CA 1
ATOM 9539 C C . ASN B 1 579 ? -0.553 4.848 1.445 1 92.5 579 ASN B C 1
ATOM 9541 O O . ASN B 1 579 ? -1.457 4.484 0.689 1 92.5 579 ASN B O 1
ATOM 9545 N N . THR B 1 580 ? -0.202 4.203 2.424 1 92.56 580 THR B N 1
ATOM 9546 C CA . THR B 1 580 ? -0.907 3.008 2.875 1 92.56 580 THR B CA 1
ATOM 9547 C C . THR B 1 580 ? -1.341 3.154 4.332 1 92.56 580 THR B C 1
ATOM 9549 O O . THR B 1 580 ? -0.514 3.42 5.207 1 92.56 580 THR B O 1
ATOM 9552 N N . ALA B 1 581 ? -2.656 2.961 4.52 1 95.31 581 ALA B N 1
ATOM 9553 C CA . ALA B 1 581 ? -3.18 3.037 5.883 1 95.31 581 ALA B CA 1
ATOM 9554 C C . ALA B 1 581 ? -2.594 1.932 6.758 1 95.31 581 ALA B C 1
ATOM 9556 O O . ALA B 1 581 ? -2.348 0.82 6.285 1 95.31 581 ALA B O 1
ATOM 9557 N N . ILE B 1 582 ? -2.342 2.186 8.008 1 97 582 ILE B N 1
ATOM 9558 C CA . ILE B 1 582 ? -1.734 1.22 8.914 1 97 582 ILE B CA 1
ATOM 9559 C C . ILE B 1 582 ? -2.676 0.95 10.086 1 97 582 ILE B C 1
ATOM 9561 O O . ILE B 1 582 ? -2.93 1.838 10.898 1 97 582 ILE B O 1
ATOM 9565 N N . PRO B 1 583 ? -3.207 -0.246 10.203 1 96.5 583 PRO B N 1
ATOM 9566 C CA . PRO B 1 583 ? -4.047 -0.571 11.359 1 96.5 583 PRO B CA 1
ATOM 9567 C C . PRO B 1 583 ? -3.266 -0.568 12.672 1 96.5 583 PRO B C 1
ATOM 9569 O O . PRO B 1 583 ? -2.08 -0.906 12.688 1 96.5 583 PRO B O 1
ATOM 9572 N N . VAL B 1 584 ? -3.879 -0.167 13.75 1 96.69 584 VAL B N 1
ATOM 9573 C CA . VAL B 1 584 ? -3.262 -0.15 15.07 1 96.69 584 VAL B CA 1
ATOM 9574 C C . VAL B 1 584 ? -4.258 -0.65 16.109 1 96.69 584 VAL B C 1
ATOM 9576 O O . VAL B 1 584 ? -5.453 -0.351 16.031 1 96.69 584 VAL B O 1
ATOM 9579 N N . LYS B 1 585 ? -3.84 -1.439 17.016 1 94.19 585 LYS B N 1
ATOM 9580 C CA . LYS B 1 585 ? -4.656 -1.929 18.125 1 94.19 585 LYS B CA 1
ATOM 9581 C C . LYS B 1 585 ? -4.418 -1.106 19.391 1 94.19 585 LYS B C 1
ATOM 9583 O O . LYS B 1 585 ? -3.367 -0.477 19.531 1 94.19 585 LYS B O 1
ATOM 9588 N N . ALA B 1 586 ? -5.441 -1.128 20.219 1 93.75 586 ALA B N 1
ATOM 9589 C CA . ALA B 1 586 ? -5.293 -0.458 21.5 1 93.75 586 ALA B CA 1
ATOM 9590 C C . ALA B 1 586 ? -4.059 -0.966 22.25 1 93.75 586 ALA B C 1
ATOM 9592 O O . ALA B 1 586 ? -3.834 -2.176 22.328 1 93.75 586 ALA B O 1
ATOM 9593 N N . GLY B 1 587 ? -3.262 -0.026 22.719 1 95.12 587 GLY B N 1
ATOM 9594 C CA . GLY B 1 587 ? -2.086 -0.38 23.5 1 95.12 587 GLY B CA 1
ATOM 9595 C C . GLY B 1 587 ? -0.837 -0.54 22.656 1 95.12 587 GLY B C 1
ATOM 9596 O O . GLY B 1 587 ? 0.275 -0.594 23.188 1 95.12 587 GLY B O 1
ATOM 9597 N N . GLN B 1 588 ? -0.954 -0.596 21.359 1 95.69 588 GLN B N 1
ATOM 9598 C CA . GLN B 1 588 ? 0.199 -0.754 20.484 1 95.69 588 GLN B CA 1
ATOM 9599 C C . GLN B 1 588 ? 0.977 0.553 20.359 1 95.69 588 GLN B C 1
ATOM 9601 O O . GLN B 1 588 ? 0.406 1.637 20.5 1 95.69 588 GLN B O 1
ATOM 9606 N N . GLU B 1 589 ? 2.207 0.399 20.094 1 97.62 589 GLU B N 1
ATOM 9607 C CA . GLU B 1 589 ? 3.092 1.544 19.906 1 97.62 589 GLU B CA 1
ATOM 9608 C C . GLU B 1 589 ? 3.018 2.064 18.469 1 97.62 589 GLU B C 1
ATOM 9610 O O . GLU B 1 589 ? 2.951 1.279 17.516 1 97.62 589 GLU B O 1
ATOM 9615 N N . ILE B 1 590 ? 2.949 3.359 18.359 1 98.38 590 ILE B N 1
ATOM 9616 C CA . ILE B 1 590 ? 3.084 4.062 17.094 1 98.38 590 ILE B CA 1
ATOM 9617 C C . ILE B 1 590 ? 4.383 4.867 17.078 1 98.38 590 ILE B C 1
ATOM 9619 O O . ILE B 1 590 ? 4.555 5.793 17.875 1 98.38 590 ILE B O 1
ATOM 9623 N N . LYS B 1 591 ? 5.289 4.48 16.25 1 98.5 591 LYS B N 1
ATOM 9624 C CA . LYS B 1 591 ? 6.559 5.195 16.156 1 98.5 591 LYS B CA 1
ATOM 9625 C C . LYS B 1 591 ? 6.66 5.973 14.844 1 98.5 591 LYS B C 1
ATOM 9627 O O . LYS B 1 591 ? 6.68 5.379 13.766 1 98.5 591 LYS B O 1
ATOM 9632 N N . LEU B 1 592 ? 6.773 7.324 14.93 1 98.62 592 LEU B N 1
ATOM 9633 C CA . LEU B 1 592 ? 6.82 8.219 13.781 1 98.62 592 LEU B CA 1
ATOM 9634 C C . LEU B 1 592 ? 8.211 8.812 13.609 1 98.62 592 LEU B C 1
ATOM 9636 O O . LEU B 1 592 ? 8.883 9.133 14.594 1 98.62 592 LEU B O 1
ATOM 9640 N N . HIS B 1 593 ? 8.656 8.883 12.422 1 98.69 593 HIS B N 1
ATOM 9641 C CA . HIS B 1 593 ? 9.906 9.531 12.047 1 98.69 593 HIS B CA 1
ATOM 9642 C C . HIS B 1 593 ? 9.656 10.719 11.125 1 98.69 593 HIS B C 1
ATOM 9644 O O . HIS B 1 593 ? 8.859 10.625 10.188 1 98.69 593 HIS B O 1
ATOM 9650 N N . LEU B 1 594 ? 10.258 11.812 11.383 1 98.69 594 LEU B N 1
ATOM 9651 C CA . LEU B 1 594 ? 10.094 13.023 10.594 1 98.69 594 LEU B CA 1
ATOM 9652 C C . LEU B 1 594 ? 11.438 13.695 10.336 1 98.69 594 LEU B C 1
ATOM 9654 O O . LEU B 1 594 ? 12.242 13.859 11.258 1 98.69 594 LEU B O 1
ATOM 9658 N N . TRP B 1 595 ? 11.711 13.984 9.078 1 98.56 595 TRP B N 1
ATOM 9659 C CA . TRP B 1 595 ? 12.922 14.695 8.664 1 98.56 595 TRP B CA 1
ATOM 9660 C C . TRP B 1 595 ? 12.578 16.047 8.047 1 98.56 595 TRP B C 1
ATOM 9662 O O . TRP B 1 595 ? 11.609 16.156 7.293 1 98.56 595 TRP B O 1
ATOM 9672 N N . ARG B 1 596 ? 13.234 17.062 8.461 1 98.44 596 ARG B N 1
ATOM 9673 C CA . ARG B 1 596 ? 13.328 18.328 7.73 1 98.44 596 ARG B CA 1
ATOM 9674 C C . ARG B 1 596 ? 14.633 18.406 6.945 1 98.44 596 ARG B C 1
ATOM 9676 O O . ARG B 1 596 ? 15.711 18.484 7.531 1 98.44 596 ARG B O 1
ATOM 9683 N N . CYS B 1 597 ? 14.57 18.406 5.699 1 97.5 597 CYS B N 1
ATOM 9684 C CA . CYS B 1 597 ? 15.742 18.359 4.836 1 97.5 597 CYS B CA 1
ATOM 9685 C C . CYS B 1 597 ? 15.984 19.703 4.16 1 97.5 597 CYS B C 1
ATOM 9687 O O . CYS B 1 597 ? 15.039 20.453 3.938 1 97.5 597 CYS B O 1
ATOM 9689 N N . VAL B 1 598 ? 17.25 19.984 3.93 1 96 598 VAL B N 1
ATOM 9690 C CA . VAL B 1 598 ? 17.625 21.266 3.361 1 96 598 VAL B CA 1
ATOM 9691 C C . VAL B 1 598 ? 18.641 21.062 2.244 1 96 598 VAL B C 1
ATOM 9693 O O . VAL B 1 598 ? 19.578 20.266 2.387 1 96 598 VAL B O 1
ATOM 9696 N N . SER B 1 599 ? 18.453 21.594 1.135 1 92.94 599 SER B N 1
ATOM 9697 C CA . SER B 1 599 ? 19.422 21.75 0.058 1 92.94 599 SER B CA 1
ATOM 9698 C C . SER B 1 599 ? 19.672 23.234 -0.24 1 92.94 599 SER B C 1
ATOM 9700 O O . SER B 1 599 ? 19.031 24.109 0.349 1 92.94 599 SER B O 1
ATOM 9702 N N . PRO B 1 600 ? 20.594 23.531 -1.086 1 90.62 600 PRO B N 1
ATOM 9703 C CA . PRO B 1 600 ? 20.859 24.938 -1.403 1 90.62 600 PRO B CA 1
ATOM 9704 C C . PRO B 1 600 ? 19.641 25.625 -2.031 1 90.62 600 PRO B C 1
ATOM 9706 O O . PRO B 1 600 ? 19.5 26.844 -1.925 1 90.62 600 PRO B O 1
ATOM 9709 N N . ARG B 1 601 ? 18.75 24.844 -2.551 1 93.88 601 ARG B N 1
ATOM 9710 C CA . ARG B 1 601 ? 17.688 25.484 -3.32 1 93.88 601 ARG B CA 1
ATOM 9711 C C . ARG B 1 601 ? 16.312 25.172 -2.727 1 93.88 601 ARG B C 1
ATOM 9713 O O . ARG B 1 601 ? 15.328 25.828 -3.049 1 93.88 601 ARG B O 1
ATOM 9720 N N . HIS B 1 602 ? 16.297 24.156 -1.879 1 95.31 602 HIS B N 1
ATOM 9721 C CA . HIS B 1 602 ? 14.977 23.719 -1.445 1 95.31 602 HIS B CA 1
ATOM 9722 C C . HIS B 1 602 ? 15 23.234 -0.001 1 95.31 602 HIS B C 1
ATOM 9724 O O . HIS B 1 602 ? 16.062 22.891 0.524 1 95.31 602 HIS B O 1
ATOM 9730 N N . VAL B 1 603 ? 13.859 23.266 0.583 1 97.25 603 VAL B N 1
ATOM 9731 C CA . VAL B 1 603 ? 13.578 22.609 1.854 1 97.25 603 VAL B CA 1
ATOM 9732 C C . VAL B 1 603 ? 12.398 21.641 1.687 1 97.25 603 VAL B C 1
ATOM 9734 O O . VAL B 1 603 ? 11.453 21.938 0.946 1 97.25 603 VAL B O 1
ATOM 9737 N N . TRP B 1 604 ? 12.43 20.5 2.295 1 97.31 604 TRP B N 1
ATOM 9738 C CA . TRP B 1 604 ? 11.297 19.578 2.234 1 97.31 604 TRP B CA 1
ATOM 9739 C C . TRP B 1 604 ? 11.25 18.688 3.469 1 97.31 604 TRP B C 1
ATOM 9741 O O . TRP B 1 604 ? 12.188 18.672 4.27 1 97.31 604 TRP B O 1
ATOM 9751 N N . TYR B 1 605 ? 10.125 18.031 3.695 1 98.38 605 TYR B N 1
ATOM 9752 C CA . TYR B 1 605 ? 9.953 17.094 4.793 1 98.38 605 TYR B CA 1
ATOM 9753 C C . TYR B 1 605 ? 9.898 15.656 4.27 1 98.38 605 TYR B C 1
ATOM 9755 O O . TYR B 1 605 ? 9.414 15.406 3.164 1 98.38 605 TYR B O 1
ATOM 9763 N N . GLU B 1 606 ? 10.445 14.75 5.008 1 98.56 606 GLU B N 1
ATOM 9764 C CA . GLU B 1 606 ? 10.258 13.312 4.84 1 98.56 606 GLU B CA 1
ATOM 9765 C C . GLU B 1 606 ? 9.68 12.68 6.102 1 98.56 606 GLU B C 1
ATOM 9767 O O . GLU B 1 606 ? 9.914 13.172 7.211 1 98.56 606 GLU B O 1
ATOM 9772 N N . TRP B 1 607 ? 8.891 11.695 5.977 1 98.75 607 TRP B N 1
ATOM 9773 C CA . TRP B 1 607 ? 8.297 11.078 7.156 1 98.75 607 TRP B CA 1
ATOM 9774 C C . TRP B 1 607 ? 8.062 9.586 6.934 1 98.75 607 TRP B C 1
ATOM 9776 O O . TRP B 1 607 ? 8.008 9.125 5.793 1 98.75 607 TRP B O 1
ATOM 9786 N N . ALA B 1 608 ? 7.969 8.805 7.984 1 98.62 608 ALA B N 1
ATOM 9787 C CA . ALA B 1 608 ? 7.734 7.363 7.961 1 98.62 608 ALA B CA 1
ATOM 9788 C C . ALA B 1 608 ? 7.211 6.867 9.305 1 98.62 608 ALA B C 1
ATOM 9790 O O . ALA B 1 608 ? 7.27 7.59 10.305 1 98.62 608 ALA B O 1
ATOM 9791 N N . VAL B 1 609 ? 6.637 5.699 9.234 1 98.5 609 VAL B N 1
ATOM 9792 C CA . VAL B 1 609 ? 6.199 4.977 10.422 1 98.5 609 VAL B CA 1
ATOM 9793 C C . VAL B 1 609 ? 6.945 3.646 10.523 1 98.5 609 VAL B C 1
ATOM 9795 O O . VAL B 1 609 ? 7.133 2.957 9.516 1 98.5 609 VAL B O 1
ATOM 9798 N N . THR B 1 610 ? 7.43 3.25 11.711 1 97.62 610 THR B N 1
ATOM 9799 C CA . THR B 1 610 ? 8.117 1.969 11.844 1 97.62 610 THR B CA 1
ATOM 9800 C C . THR B 1 610 ? 7.328 1.023 12.742 1 97.62 610 THR B C 1
ATOM 9802 O O . THR B 1 610 ? 7.562 -0.187 12.742 1 97.62 610 THR B O 1
ATOM 9805 N N . GLU B 1 611 ? 6.484 1.561 13.555 1 96.62 611 GLU B N 1
ATOM 9806 C CA . GLU B 1 611 ? 5.555 0.786 14.367 1 96.62 611 GLU B CA 1
ATOM 9807 C C . GLU B 1 611 ? 4.133 1.335 14.258 1 96.62 611 GLU B C 1
ATOM 9809 O O . GLU B 1 611 ? 3.938 2.549 14.164 1 96.62 611 GLU B O 1
ATOM 9814 N N . PRO B 1 612 ? 3.158 0.448 14.336 1 96 612 PRO B N 1
ATOM 9815 C CA . PRO B 1 612 ? 3.199 -1.008 14.492 1 96 612 PRO B CA 1
ATOM 9816 C C . PRO B 1 612 ? 3.639 -1.722 13.211 1 96 612 PRO B C 1
ATOM 9818 O O . PRO B 1 612 ? 3.996 -2.902 13.25 1 96 612 PRO B O 1
ATOM 9821 N N . GLN B 1 613 ? 3.545 -1.049 12.148 1 95.5 613 GLN B N 1
ATOM 9822 C CA . GLN B 1 613 ? 4.008 -1.566 10.867 1 95.5 613 GLN B CA 1
ATOM 9823 C C . GLN B 1 613 ? 4.902 -0.554 10.156 1 95.5 613 GLN B C 1
ATOM 9825 O O . GLN B 1 613 ? 4.625 0.647 10.18 1 95.5 613 GLN B O 1
ATOM 9830 N N . THR B 1 614 ? 5.895 -1.06 9.5 1 96.62 614 THR B N 1
ATOM 9831 C CA . THR B 1 614 ? 6.848 -0.182 8.836 1 96.62 614 THR B CA 1
ATOM 9832 C C . THR B 1 614 ? 6.281 0.326 7.512 1 96.62 614 THR B C 1
ATOM 9834 O O . THR B 1 614 ? 5.758 -0.454 6.715 1 96.62 614 THR B O 1
ATOM 9837 N N . SER B 1 615 ? 6.305 1.622 7.32 1 97.19 615 SER B N 1
ATOM 9838 C CA . SER B 1 615 ? 5.945 2.24 6.047 1 97.19 615 SER B CA 1
ATOM 9839 C C . SER B 1 615 ? 7.188 2.561 5.219 1 97.19 615 SER B C 1
ATOM 9841 O O . SER B 1 615 ? 8.312 2.412 5.695 1 97.19 615 SER B O 1
ATOM 9843 N N . LYS B 1 616 ? 6.977 2.945 4.012 1 96.31 616 LYS B N 1
ATOM 9844 C CA . LYS B 1 616 ? 8.078 3.533 3.26 1 96.31 616 LYS B CA 1
ATOM 9845 C C . LYS B 1 616 ? 8.359 4.961 3.721 1 96.31 616 LYS B C 1
ATOM 9847 O O . LYS B 1 616 ? 7.523 5.582 4.379 1 96.31 616 LYS B O 1
ATOM 9852 N N . ILE B 1 617 ? 9.477 5.434 3.396 1 98.12 617 ILE B N 1
ATOM 9853 C CA . ILE B 1 617 ? 9.773 6.844 3.619 1 98.12 617 ILE B CA 1
ATOM 9854 C C . ILE B 1 617 ? 9.094 7.695 2.545 1 98.12 617 ILE B C 1
ATOM 9856 O O . ILE B 1 617 ? 9.289 7.461 1.35 1 98.12 617 ILE B O 1
ATOM 9860 N N . HIS B 1 618 ? 8.32 8.633 2.926 1 97.81 618 HIS B N 1
ATOM 9861 C CA . HIS B 1 618 ? 7.547 9.484 2.025 1 97.81 618 HIS B CA 1
ATOM 9862 C C . HIS B 1 618 ? 8.336 10.727 1.626 1 97.81 618 HIS B C 1
ATOM 9864 O O . HIS B 1 618 ? 9.086 11.273 2.436 1 97.81 618 HIS B O 1
ATOM 9870 N N . ASN B 1 619 ? 8.195 11.172 0.38 1 96.94 619 ASN B N 1
ATOM 9871 C CA . ASN B 1 619 ? 8.758 12.391 -0.194 1 96.94 619 ASN B CA 1
ATOM 9872 C C . ASN B 1 619 ? 10.281 12.383 -0.135 1 96.94 619 ASN B C 1
ATOM 9874 O O . ASN B 1 619 ? 10.898 13.422 0.128 1 96.94 619 ASN B O 1
ATOM 9878 N N . SER B 1 620 ? 10.789 11.18 -0.265 1 96.12 620 SER B N 1
ATOM 9879 C CA . SER B 1 620 ? 12.242 11.047 -0.236 1 96.12 620 SER B CA 1
ATOM 9880 C C . SER B 1 620 ? 12.898 11.945 -1.275 1 96.12 620 SER B C 1
ATOM 9882 O O . SER B 1 620 ? 12.43 12.039 -2.412 1 96.12 620 SER B O 1
ATOM 9884 N N . ALA B 1 621 ? 13.93 12.688 -0.874 1 94.94 621 ALA B N 1
ATOM 9885 C CA . ALA B 1 621 ? 14.695 13.602 -1.721 1 94.94 621 ALA B CA 1
ATOM 9886 C C . ALA B 1 621 ? 13.812 14.742 -2.232 1 94.94 621 ALA B C 1
ATOM 9888 O O . ALA B 1 621 ? 14.133 15.367 -3.244 1 94.94 621 ALA B O 1
ATOM 9889 N N . GLY B 1 622 ? 12.672 14.953 -1.585 1 95.12 622 GLY B N 1
ATOM 9890 C CA . GLY B 1 622 ? 11.766 16 -2.023 1 95.12 622 GLY B CA 1
ATOM 9891 C C . GLY B 1 622 ? 11.133 15.719 -3.373 1 95.12 622 GLY B C 1
ATOM 9892 O O . GLY B 1 622 ? 10.844 16.641 -4.133 1 95.12 622 GLY B O 1
ATOM 9893 N N . SER B 1 623 ? 10.953 14.484 -3.646 1 92.25 623 SER B N 1
ATOM 9894 C CA . SER B 1 623 ? 10.508 14.086 -4.98 1 92.25 623 SER B CA 1
ATOM 9895 C C . SER B 1 623 ? 9.047 14.469 -5.207 1 92.25 623 SER B C 1
ATOM 9897 O O . SER B 1 623 ? 8.648 14.758 -6.34 1 92.25 623 SER B O 1
ATOM 9899 N N . ALA B 1 624 ? 8.227 14.461 -4.219 1 92.25 624 ALA B N 1
ATOM 9900 C CA . ALA B 1 624 ? 6.805 14.75 -4.359 1 92.25 624 ALA B CA 1
ATOM 9901 C C . ALA B 1 624 ? 6.52 16.234 -4.148 1 92.25 624 ALA B C 1
ATOM 9903 O O . ALA B 1 624 ? 5.703 16.828 -4.859 1 92.25 624 ALA B O 1
ATOM 9904 N N . TYR B 1 625 ? 7.184 16.828 -3.174 1 93.5 625 TYR B N 1
ATOM 9905 C CA . TYR B 1 625 ? 6.914 18.203 -2.787 1 93.5 625 TYR B CA 1
ATOM 9906 C C . TYR B 1 625 ? 8.133 18.844 -2.127 1 93.5 625 TYR B C 1
ATOM 9908 O O . TYR B 1 625 ? 8.789 18.203 -1.289 1 93.5 625 TYR B O 1
ATOM 9916 N N . LYS B 1 626 ? 8.492 20.016 -2.504 1 94.25 626 LYS B N 1
ATOM 9917 C CA . LYS B 1 626 ? 9.586 20.797 -1.945 1 94.25 626 LYS B CA 1
ATOM 9918 C C . LYS B 1 626 ? 9.203 22.266 -1.831 1 94.25 626 LYS B C 1
ATOM 9920 O O . LYS B 1 626 ? 8.32 22.75 -2.549 1 94.25 626 LYS B O 1
ATOM 9925 N N . ILE B 1 627 ? 9.805 22.953 -0.946 1 95.06 627 ILE B N 1
ATOM 9926 C CA . ILE B 1 627 ? 9.641 24.391 -0.747 1 95.06 627 ILE B CA 1
ATOM 9927 C C . ILE B 1 627 ? 10.844 25.125 -1.319 1 95.06 627 ILE B C 1
ATOM 9929 O O . ILE B 1 627 ? 11.992 24.828 -0.968 1 95.06 627 ILE B O 1
ATOM 9933 N N . GLY B 1 628 ? 10.648 26.078 -2.15 1 93.44 628 GLY B N 1
ATOM 9934 C CA . GLY B 1 628 ? 11.727 26.781 -2.834 1 93.44 628 GLY B CA 1
ATOM 9935 C C . GLY B 1 628 ? 12.367 27.859 -1.989 1 93.44 628 GLY B C 1
ATOM 9936 O O . GLY B 1 628 ? 11.672 28.594 -1.279 1 93.44 628 GLY B O 1
ATOM 9937 N N . LEU B 1 629 ? 13.68 27.984 -2.02 1 92.56 629 LEU B N 1
ATOM 9938 C CA . LEU B 1 629 ? 14.445 29.016 -1.332 1 92.56 629 LEU B CA 1
ATOM 9939 C C . LEU B 1 629 ? 14.68 30.219 -2.242 1 92.56 629 LEU B C 1
ATOM 9941 O O . LEU B 1 629 ? 14.797 30.062 -3.459 1 92.56 629 LEU B O 1
#

Sequence (1258 aa):
MEAKNLVGLRLQNCESLHNQFQISSKAGFSFVGVDLFPACKNKPKSCQEIDDLLPFVGSVDVHFENGLSMSECTVGYTSGWIDCDCPDEGHSFISQYALKKELAWAAHLSLSAIHIPLRHANNVKLAQLLTAFIKSQVTPSRFWITVPMCLPTRGDCEDTASSPWHWWNELVTLAGPTVSESLFLVLEVTPDLPEESVISRWISEPVAALALSTNLFISNSKGFPILSRPHQAILRRFLKLNAQVILTGESWHERGLVVYRQYINWIWKCTCEARSSYEKQSLGYENRLQEPLQPLQDNLSSATYDVFQMDPYKYKAYEEALNLALLSRSNPGGDGVNPAVNKQIIYILGAGQGPFVDASLQASRRSGCPIRIYVFEKNRNALLTLKQRLQTEWANEDVHLVPGDMRCLDKPPAEKADIFVSELLGSFGDNELSPECLDGAQHMLKDGGISIPASYTSYIAPLQSQHIHINALRAESYSKFSDRIQESSETPYVVRLTNCKILAAPQEAFTFTHPRKDLATGSNERYCTRTFISNDDGVIHGIAGYFEAVLYENVTLSILPDRHSPNMFSWFPMVFPLNTAIPVKAGQEIKLHLWRCVSPRHVWYEWAVTEPQTSKIHNSAGSAYKIGLMEAKNLVGLRLQNCESLHNQFQISSKAGFSFVGVDLFPACKNKPKSCQEIDDLLPFVGSVDVHFENGLSMSECTVGYTSGWIDCDCPDEGHSFISQYALKKELAWAAHLSLSAIHIPLRHANNVKLAQLLTAFIKSQVTPSRFWITVPMCLPTRGDCEDTASSPWHWWNELVTLAGPTVSESLFLVLEVTPDLPEESVISRWISEPVAALALSTNLFISNSKGFPILSRPHQAILRRFLKLNAQVILTGESWHERGLVVYRQYINWIWKCTCEARSSYEKQSLGYENRLQEPLQPLQDNLSSATYDVFQMDPYKYKAYEEALNLALLSRSNPGGDGVNPAVNKQIIYILGAGQGPFVDASLQASRRSGCPIRIYVFEKNRNALLTLKQRLQTEWANEDVHLVPGDMRCLDKPPAEKADIFVSELLGSFGDNELSPECLDGAQHMLKDGGISIPASYTSYIAPLQSQHIHINALRAESYSKFSDRIQESSETPYVVRLTNCKILAAPQEAFTFTHPRKDLATGSNERYCTRTFISNDDGVIHGIAGYFEAVLYENVTLSILPDRHSPNMFSWFPMVFPLNTAIPVKAGQEIKLHLWRCVSPRHVWYEWAVTEPQTSKIHNSAGSAYKIGL

InterPro domains:
  IPR007857 Protein arginine N-methyltransferase PRMT5 [PIRSF015894] (12-629)
  IPR025799 Protein arginine N-methyltransferase [PS51678] (289-607)
  IPR025799 Protein arginine N-methyltransferase [PTHR10738] (15-629)
  IPR029063 S-adenosyl-L-methionine-dependent methyltransferase superfamily [G3DSA:3.40.50.150] (266-454)
  IPR029063 S-adenosyl-L-methionine-dependent methyltransferase superfamily [SSF53335] (305-627)
  IPR035075 PRMT5 arginine-N-methyltransferase [PF05185] (279-452)
  IPR035247 PRMT5, TIM barrel domain [PF17285] (49-267)
  IPR035248 PRMT5, oligomerisation domain [PF17286] (455-627)

Radius of gyration: 37.39 Å; Cα contacts (8 Å, |Δi|>4): 2526; chains: 2; bounding box: 101×127×84 Å

Secondary structure (DSSP, 8-state):
--GGGTEEEE--S-S-HHHHHHHHHHTT-SEEEEESSPPPSS---SHHHHHHPPPSS-HHHHB-TTS-B-GGGEEEEPPTT--TT-SSHHHHHHHHHHHHHHHHHHHHHT-SEEEEE--SS--HHHHHHHHHHHHH-SS---EEEEEESS----SS---GGG-HHHHHHHHHHHH-HHHHTTEEEEEE--SS---HHHHHHHHTS-EEEEEEEGGG-EE-TTS-EE--HHHHHHHHHHHTTT-EEEEES---STTTTHHHHHHHHHHHHHHHHT--HHHHHTTT-BT--BPPP-TTTS---HHHHHHHHT-HHHHHHHHHHHHHHHHHHHS-SSSS-----PPEEEEEES-TTSHHHHHHHHHHHHHT--EEEEEEE--HHHHHHHHHHHHTTTTTS-EEEEES-TTS-SS--SSPEEEEEE---BTTBSTT-HHHHHHHHGGGEEEEEEEES-EEEEEEEEEE-HHHHHHHHHTTT-TTS-TT-S-GGGS-EE-B--S-EESS--EEEEEEESS-S-TTT----EEEEEEEE-SS-EEEEEEEEEEEEEEETTEEEE--GGG--TT--S-PPEEEEEEEEEEE-TT-EEEEEEEEEE-SSEEEEEEEEEESSPPPPBTGGGSS--EE-/--GGGTEEEE--S-S-HHHHHHHHHHTT-SEEEEESSPPPSS---SHHHHHHPPPSS-HHHHB-TTS-B-GGGEEEEPPTT--TT-SSHHHHHHHHHHHHHHHHHHHHTT-SEEEEE--SS--HHHHHHHHHHHHH-SS---EEEEEESS----SS---GGG-HHHHHHHHHHHH-HHHHTTEEEEEE--SS---HHHHHHHHTS-EEEEEEEGGG-EE-TTS-EE--HHHHHHHHHHHTTT-EEEEES---STTTTHHHHHHHHHHHHHHHHT--HHHHHTTT-BT--BPPP-TTTSPPPHHHHHHHHT-HHHHHHHHHHHHHHHHHHHS-SSSS-----PPEEEEEES-TT-HHHHHHHHHHHHHT--EEEEEEE--HHHHHHHHHHHHTTTTTS-EEEEES-TTS-SS--SSPEEEEEE---BTTBSTT-HHHHHHHHGGGEEEEEEEES-EEEEEEEEEE-HHHHHHHHHTTT-TTS-TT-S-GGGS-EE-B--S-EE-S--EEEEEEESS-S-TTT----EEEEEEEE-SSSEEEEEEEEEEEEEEETTEEEE--GGG--TT--S-PPEEEEEEEEEEE-TT-EEEEEEEEEE-SSEEEEEEEEEESSPPPPBTGGGSS--EE-

Nearest PDB structures (foldseek):
  8g1u-assembly1_I  TM=8.857E-01  e=3.828E-73  Homo sapiens
  7uyf-assembly1_A  TM=8.686E-01  e=2.893E-74  Homo sapiens
  7s1p-assembly1_A  TM=8.696E-01  e=2.418E-73  Homo sapiens
  6uxx-assembly1_A  TM=8.713E-01  e=1.563E-68  Homo sapiens
  6uxy-assembly1_A  TM=8.507E-01  e=2.206E-68  Homo sapiens

Organism: Rodentolepis nana (NCBI:txid102285)

Foldseek 3Di:
DDLLQFEEEEDDPDPALQVVVVVCVVLRHNAYEYEQFDADPDQDQDLVVLVPGDTPDDLCSAQPPVRDGRQQRYEYEYYPQQDLPDPPPRSNVSSLSNVVVSVVRNVVSNHNEYEDEDDFQDCLRVLVSLLVVQVVDPDHHAYEYEDELFDDPPDDCSVQPRTRVNSVVVSLVSSDLVSNVRYEYEYEYDLDHDDPVSLLQVLQGRHQAYEDELVQWDQDPVGATDHDPVVLVSLLLVVLVVHHYYYYYWDPDPVTCSSVSVNSSVSSVVSVVPDDLLSVLCPPQALDFAAWDQVVVDPDDPVLVVSLVVFPQVLVLLLVQLLVVLLCVQCPPPPPDRPPLDAAEEEEAAQQLNSNVVSNVVSCVVNVRHYAYEYEHARPVSVVNNVVCCVPVCVPPNYHYQYHQLLDGPDDDPAAHQEYEYDQQAQFGCQNPPPVSCLSNVVSHDDNHAYFFFKKWKWKFFKRHSSSLSCQQCVCVDPPDDVQFNHSQQHKGFGQYSSIHGQFAIDTFDMDGPPDDCSPPDDPKGKDKDKGFGQAKGKGFWMKMWMKIRGHDPRIATCRPVDHDRSGNSHGIMTRGANDIGTDHHGWMWMKMKIWDDDPFWIDMWIWIPPPHTGDIGCVVVPRHIHTD/DDLLQFEEEEDDPDPALQVVVVVCVVLRHNAYEYEQFDADPDQDQDLVVLVPGDTPDDLCSAQPPVRDGRQLRYEYEYYPQQDLPDPPPRSNVSSLSNVLVSVVRNVVSNHNEYEDEDDFQDCLRVLVSLLVVQVPDPDHHAYEYEDELFDDPPDDDSVQPRTRVNSVVVSLVSSDLVSNVRYEYEYEYDLDHDDPVSLQQVLQGRHQAYEDELVQFDQDPVGATDHDPVVLVSLLLVVLVVHHYYYYDWDPDPVTCSRVSVNSSVSSVVSVVPDDLLSVLCPPQALDFAAWDQVVVDPDDPVLVVSLVVFPQVLVLLLVQLLVVLLCVQCPPPPPDRPPLDAAEEEEAAQQLNSNVVSNVVSCVVNVRHYAYEYEHARPVSVVNVVVCCVPVCVVPNYHYQYDQLLDGPDDDPAAHQEYEYDQQAQFGCQNPVPVSCLSNVVSHDDNHAYFQFKKWKWKFFKRHSSSLSCQQCVCVPPPDDVQFNHSQQHKGFGQYSSIHGQFAIDTFDMDGPPDDCSPPDDPKGKDKDKGFGQAKGKGFWMKMWMKIRGHDPRIATCRPVDHRRSGNSHGIMTRGANDIGTDHHGWMWMKMKIWDDDPFWIDMWIWIPPPHTGDIGCVVVPRHIHTD

Solvent-accessible surface area (backbone atoms only — not comparable to full-atom values): 66862 Å² total; per-residue (Å²): 128,56,78,68,64,32,42,24,38,47,50,70,89,69,90,45,66,53,60,51,46,52,53,40,46,71,61,60,38,39,29,37,32,35,52,38,42,64,87,65,93,63,80,74,88,45,66,66,56,50,70,66,56,63,61,60,59,48,64,66,62,32,43,40,93,86,72,50,62,47,20,75,36,27,30,35,27,59,63,85,84,55,37,42,54,43,88,51,60,69,56,11,51,45,18,46,55,45,48,53,51,51,50,52,50,43,57,74,56,51,37,46,27,37,37,47,80,58,87,56,71,67,41,64,56,44,27,53,52,50,37,23,52,59,69,68,44,88,66,89,59,39,33,35,40,29,34,51,68,50,72,79,72,70,75,88,69,69,64,78,84,64,38,50,65,50,32,51,51,50,35,43,40,28,36,24,68,80,51,37,76,35,54,30,32,27,34,32,63,49,89,68,74,71,56,68,70,57,52,38,50,53,46,11,41,62,49,46,26,38,37,43,46,50,81,60,41,44,66,47,98,86,59,47,64,37,63,51,68,71,57,45,53,51,49,47,58,41,46,75,66,59,28,29,35,33,40,34,77,70,59,88,45,90,80,37,60,45,54,52,50,52,46,52,51,46,52,50,51,50,49,62,67,63,50,48,71,37,54,62,73,45,64,88,40,65,62,37,82,32,77,65,70,49,64,79,69,40,77,77,51,69,70,59,54,49,58,52,66,67,29,62,45,61,53,49,46,51,19,49,27,48,22,53,52,47,45,49,66,54,55,69,67,86,63,84,68,77,56,77,73,64,69,43,32,34,33,31,49,63,34,62,77,35,68,64,56,54,28,49,53,50,18,27,65,73,52,67,42,54,63,37,38,41,39,26,33,60,48,69,69,35,47,54,53,41,53,52,36,44,68,54,86,36,51,92,47,62,66,42,85,42,81,36,48,71,57,67,55,92,75,66,71,89,71,54,21,44,32,40,39,48,78,43,62,37,36,42,32,51,69,40,41,34,63,63,49,48,62,42,33,45,85,48,43,38,93,85,35,45,30,32,44,28,28,36,32,16,26,37,25,48,21,24,22,56,57,53,40,44,50,30,59,46,46,58,76,46,80,79,58,55,95,63,57,69,34,37,33,36,31,64,26,34,26,39,84,64,53,40,30,72,52,37,79,67,40,82,59,51,73,49,59,40,74,62,86,54,66,92,78,56,74,87,57,46,72,42,74,50,78,44,56,26,74,47,68,48,48,39,23,27,34,35,28,19,24,38,31,35,33,39,89,89,38,64,47,30,62,35,84,93,58,43,42,78,63,51,64,76,56,42,36,23,35,43,49,40,83,63,73,40,72,44,47,53,70,37,51,37,31,41,38,40,35,40,46,70,56,97,54,33,35,30,55,30,39,34,33,62,32,77,54,66,36,40,52,34,19,50,75,34,62,14,32,65,43,58,106,127,56,78,68,65,32,41,25,37,48,52,71,91,68,90,46,66,54,60,50,45,52,53,40,43,74,59,60,37,40,28,37,31,36,53,38,42,66,87,65,95,62,79,73,87,44,66,66,57,51,70,67,56,64,61,62,59,48,67,66,61,31,41,40,93,88,71,52,62,48,20,73,35,28,32,35,27,59,63,85,84,56,38,42,55,42,88,52,61,66,56,10,52,46,19,45,55,44,48,52,53,51,51,52,51,44,56,73,56,50,36,48,27,38,38,45,77,59,88,56,71,68,44,64,56,44,28,52,52,50,38,24,51,60,70,68,43,86,67,90,61,38,34,35,39,30,33,50,69,50,72,79,71,71,74,88,69,68,63,79,84,65,40,50,64,50,29,52,50,51,35,42,39,28,36,24,66,79,51,35,74,35,54,29,32,26,35,31,62,50,89,69,73,70,56,67,72,56,52,39,52,52,46,12,41,63,48,47,27,37,35,42,45,51,81,61,41,42,67,48,97,86,60,48,64,40,62,52,69,69,57,45,53,52,50,47,57,43,46,76,66,58,27,29,36,32,40,32,77,68,60,87,47,92,80,36,60,48,55,52,52,51,46,52,50,46,52,48,51,51,51,64,67,63,51,48,71,37,54,62,74,45,64,89,40,65,62,37,83,32,77,66,69,49,64,78,68,40,76,77,51,70,69,59,52,48,58,51,65,66,30,61,47,63,53,50,47,51,21,50,27,48,23,52,51,47,44,50,66,55,53,69,68,86,62,83,67,77,56,79,73,65,70,42,33,35,34,32,48,64,35,61,76,36,65,66,57,55,28,48,54,51,18,26,66,72,51,66,42,55,61,37,37,40,39,27,34,61,47,69,70,37,48,54,52,41,51,52,37,44,69,53,85,36,52,90,48,60,66,42,82,44,80,36,50,70,57,68,55,90,76,66,73,88,71,55,21,46,31,41,38,48,77,42,62,36,36,41,32,51,70,41,41,34,64,62,47,49,61,43,35,46,87,48,43,37,92,85,34,46,30,32,44,28,30,35,32,17,27,38,26,47,22,24,22,56,58,54,40,43,50,30,60,44,46,59,76,46,79,82,58,55,94,63,56,70,34,40,34,35,30,64,25,34,26,39,84,64,51,39,30,70,52,36,81,67,41,82,59,51,74,50,59,38,74,61,87,54,66,91,78,55,75,86,57,44,71,41,74,49,77,42,56,26,75,46,67,48,46,39,22,28,32,37,27,21,23,38,31,34,32,39,86,88,38,64,46,30,60,35,84,94,59,43,42,76,63,51,63,76,54,42,34,25,34,42,49,39,81,62,72,41,72,43,48,54,71,36,51,36,31,42,38,42,34,38,46,70,56,96,54,34,35,30,55,32,40,34,31,62,31,77,55,64,35,41,51,34,19,51,75,36,63,14,33,65,43,60,106

pLDDT: mean 91.16, std 10.68, range [39.44, 98.81]